Protein 8JH7 (pdb70)

Structure (mmCIF, N/CA/C/O backbone):
data_8JH7
#
_entry.id   8JH7
#
_cell.length_a   1.00
_cell.length_b   1.00
_cell.length_c   1.00
_cell.angle_alpha   90.00
_cell.angle_beta   90.00
_cell.angle_gamma   90.00
#
_symmetry.space_group_name_H-M   'P 1'
#
loop_
_entity.id
_entity.type
_entity.pdbx_description
1 polymer 'anti-BRIL Fab Heavy chain'
2 polymer 'anti-Fab Nanobody'
3 polymer 'anti-BRIL Fab Light chain'
4 polymer 'Frizzled-6,Soluble cytochrome b562'
#
loop_
_atom_site.group_PDB
_atom_site.id
_atom_site.type_symbol
_atom_site.label_atom_id
_atom_site.label_alt_id
_atom_site.label_comp_id
_atom_site.label_asym_id
_atom_site.label_entity_id
_atom_site.label_seq_id
_atom_site.pdbx_PDB_ins_code
_atom_site.Cartn_x
_atom_site.Cartn_y
_atom_site.Cartn_z
_atom_site.occupancy
_atom_site.B_iso_or_equiv
_atom_site.auth_seq_id
_atom_site.auth_comp_id
_atom_site.auth_asym_id
_atom_site.auth_atom_id
_atom_site.pdbx_PDB_model_num
ATOM 1 N N . GLU A 1 1 ? 153.974 156.782 172.220 1.00 91.83 4 GLU H N 1
ATOM 2 C CA . GLU A 1 1 ? 152.877 155.822 172.179 1.00 94.35 4 GLU H CA 1
ATOM 3 C C . GLU A 1 1 ? 151.647 156.368 172.894 1.00 96.55 4 GLU H C 1
ATOM 4 O O . GLU A 1 1 ? 151.749 156.916 173.992 1.00 96.10 4 GLU H O 1
ATOM 10 N N . VAL A 1 2 ? 150.486 156.214 172.267 1.00 93.11 5 VAL H N 1
ATOM 11 C CA . VAL A 1 2 ? 149.230 156.703 172.821 1.00 89.33 5 VAL H CA 1
ATOM 12 C C . VAL A 1 2 ? 148.596 155.608 173.667 1.00 84.94 5 VAL H C 1
ATOM 13 O O . VAL A 1 2 ? 148.623 154.421 173.322 1.00 82.16 5 VAL H O 1
ATOM 17 N N . GLN A 1 3 ? 148.026 156.012 174.800 1.00 78.43 6 GLN H N 1
ATOM 18 C CA . GLN A 1 3 ? 147.494 155.069 175.770 1.00 75.97 6 GLN H CA 1
ATOM 19 C C . GLN A 1 3 ? 146.227 155.640 176.386 1.00 80.27 6 GLN H C 1
ATOM 20 O O . GLN A 1 3 ? 145.984 156.848 176.351 1.00 84.34 6 GLN H O 1
ATOM 26 N N . LEU A 1 4 ? 145.418 154.747 176.950 1.00 69.01 7 LEU H N 1
ATOM 27 C CA . LEU A 1 4 ? 144.216 155.125 177.677 1.00 65.90 7 LEU H CA 1
ATOM 28 C C . LEU A 1 4 ? 144.250 154.459 179.043 1.00 67.39 7 LEU H C 1
ATOM 29 O O . LEU A 1 4 ? 144.466 153.247 179.139 1.00 77.56 7 LEU H O 1
ATOM 34 N N . VAL A 1 5 ? 144.042 155.246 180.095 1.00 69.40 8 VAL H N 1
ATOM 35 C CA . VAL A 1 5 ? 144.058 154.741 181.461 1.00 73.81 8 VAL H CA 1
ATOM 36 C C . VAL A 1 5 ? 142.766 155.151 182.152 1.00 78.61 8 VAL H C 1
ATOM 37 O O . VAL A 1 5 ? 142.207 156.218 181.886 1.00 80.02 8 VAL H O 1
ATOM 41 N N . GLU A 1 6 ? 142.287 154.284 183.039 1.00 77.99 9 GLU H N 1
ATOM 42 C CA . GLU A 1 6 ? 141.059 154.522 183.781 1.00 74.18 9 GLU H CA 1
ATOM 43 C C . GLU A 1 6 ? 141.361 154.581 185.271 1.00 71.66 9 GLU H C 1
ATOM 44 O O . GLU A 1 6 ? 142.317 153.967 185.753 1.00 75.11 9 GLU H O 1
ATOM 50 N N . SER A 1 7 ? 140.535 155.329 185.998 1.00 69.72 10 SER H N 1
ATOM 51 C CA . SER A 1 7 ? 140.693 155.457 187.438 1.00 72.28 10 SER H CA 1
ATOM 52 C C . SER A 1 7 ? 139.327 155.663 188.072 1.00 73.28 10 SER H C 1
ATOM 53 O O . SER A 1 7 ? 138.360 156.040 187.407 1.00 74.25 10 SER H O 1
ATOM 56 N N . GLY A 1 8 ? 139.261 155.409 189.376 1.00 73.95 11 GLY H N 1
ATOM 57 C CA . GLY A 1 8 ? 138.058 155.623 190.152 1.00 77.58 11 GLY H CA 1
ATOM 58 C C . GLY A 1 8 ? 137.338 154.364 190.578 1.00 81.20 11 GLY H C 1
ATOM 59 O O . GLY A 1 8 ? 136.333 154.464 191.290 1.00 84.42 11 GLY H O 1
ATOM 60 N N . GLY A 1 9 ? 137.813 153.186 190.183 1.00 75.85 12 GLY H N 1
ATOM 61 C CA . GLY A 1 9 ? 137.158 151.961 190.585 1.00 71.15 12 GLY H CA 1
ATOM 62 C C . GLY A 1 9 ? 137.318 151.677 192.066 1.00 76.09 12 GLY H C 1
ATOM 63 O O . GLY A 1 9 ? 138.274 152.101 192.716 1.00 81.12 12 GLY H O 1
ATOM 64 N N . GLY A 1 10 ? 136.356 150.943 192.607 1.00 74.91 13 GLY H N 1
ATOM 65 C CA . GLY A 1 10 ? 136.385 150.617 194.024 1.00 77.16 13 GLY H CA 1
ATOM 66 C C . GLY A 1 10 ? 135.018 150.154 194.503 1.00 76.10 13 GLY H C 1
ATOM 67 O O . GLY A 1 10 ? 134.213 149.645 193.723 1.00 79.44 13 GLY H O 1
ATOM 68 N N . LEU A 1 11 ? 134.787 150.346 195.798 1.00 81.25 14 LEU H N 1
ATOM 69 C CA . LEU A 1 11 ? 133.578 149.882 196.466 1.00 79.98 14 LEU H CA 1
ATOM 70 C C . LEU A 1 11 ? 132.680 151.069 196.788 1.00 83.90 14 LEU H C 1
ATOM 71 O O . LEU A 1 11 ? 133.121 152.032 197.424 1.00 89.80 14 LEU H O 1
ATOM 76 N N . VAL A 1 12 ? 131.423 150.998 196.347 1.00 78.40 15 VAL H N 1
ATOM 77 C CA . VAL A 1 12 ? 130.433 152.032 196.617 1.00 77.83 15 VAL H CA 1
ATOM 78 C C . VAL A 1 12 ? 129.141 151.378 197.085 1.00 80.50 15 VAL H C 1
ATOM 79 O O . VAL A 1 12 ? 128.866 150.209 196.808 1.00 83.87 15 VAL H O 1
ATOM 83 N N . GLN A 1 13 ? 128.346 152.157 197.815 1.00 87.59 16 GLN H N 1
ATOM 84 C CA . GLN A 1 13 ? 127.048 151.711 198.291 1.00 85.62 16 GLN H CA 1
ATOM 85 C C . GLN A 1 13 ? 126.045 151.672 197.140 1.00 85.51 16 GLN H C 1
ATOM 86 O O . GLN A 1 13 ? 126.136 152.470 196.204 1.00 87.66 16 GLN H O 1
ATOM 92 N N . PRO A 1 14 ? 125.093 150.738 197.174 1.00 80.87 17 PRO H N 1
ATOM 93 C CA . PRO A 1 14 ? 124.029 150.742 196.163 1.00 82.46 17 PRO H CA 1
ATOM 94 C C . PRO A 1 14 ? 123.181 151.999 196.265 1.00 82.30 17 PRO H C 1
ATOM 95 O O . PRO A 1 14 ? 122.883 152.484 197.359 1.00 83.25 17 PRO H O 1
ATOM 99 N N . GLY A 1 15 ? 122.794 152.526 195.107 1.00 86.39 18 GLY H N 1
ATOM 100 C CA . GLY A 1 15 ? 122.070 153.778 195.060 1.00 85.12 18 GLY H CA 1
ATOM 101 C C . GLY A 1 15 ? 122.921 155.011 195.253 1.00 86.29 18 GLY H C 1
ATOM 102 O O . GLY A 1 15 ? 122.372 156.116 195.329 1.00 88.40 18 GLY H O 1
ATOM 103 N N . GLY A 1 16 ? 124.236 154.860 195.333 1.00 83.10 19 GLY H N 1
ATOM 104 C CA . GLY A 1 16 ? 125.144 155.968 195.554 1.00 80.37 19 GLY H CA 1
ATOM 105 C C . GLY A 1 16 ? 125.663 156.571 194.268 1.00 81.41 19 GLY H C 1
ATOM 106 O O . GLY A 1 16 ? 125.073 156.416 193.195 1.00 85.35 19 GLY H O 1
ATOM 107 N N . SER A 1 17 ? 126.789 157.271 194.379 1.00 85.78 20 SER H N 1
ATOM 108 C CA . SER A 1 17 ? 127.396 157.963 193.253 1.00 89.33 20 SER H CA 1
ATOM 109 C C . SER A 1 17 ? 128.868 157.592 193.153 1.00 86.87 20 SER H C 1
ATOM 110 O O . SER A 1 17 ? 129.517 157.281 194.155 1.00 88.44 20 SER H O 1
ATOM 113 N N . LEU A 1 18 ? 129.388 157.632 191.929 1.00 79.19 21 LEU H N 1
ATOM 114 C CA . LEU A 1 18 ? 130.772 157.266 191.671 1.00 80.89 21 LEU H CA 1
ATOM 115 C C . LEU A 1 18 ? 131.203 157.967 190.389 1.00 83.75 21 LEU H C 1
ATOM 116 O O . LEU A 1 18 ? 130.413 158.089 189.451 1.00 86.52 21 LEU H O 1
ATOM 121 N N . ARG A 1 19 ? 132.451 158.427 190.354 1.00 82.88 22 ARG H N 1
ATOM 122 C CA . ARG A 1 19 ? 133.001 159.136 189.207 1.00 81.53 22 ARG H CA 1
ATOM 123 C C . ARG A 1 19 ? 134.175 158.349 188.644 1.00 80.78 22 ARG H C 1
ATOM 124 O O . ARG A 1 19 ? 135.091 157.976 189.384 1.00 84.86 22 ARG H O 1
ATOM 132 N N . LEU A 1 20 ? 134.141 158.097 187.338 1.00 71.64 23 LEU H N 1
ATOM 133 C CA . LEU A 1 20 ? 135.203 157.391 186.637 1.00 70.50 23 LEU H CA 1
ATOM 134 C C . LEU A 1 20 ? 135.873 158.344 185.660 1.00 74.41 23 LEU H C 1
ATOM 135 O O . LEU A 1 20 ? 135.200 159.134 184.990 1.00 83.59 23 LEU H O 1
ATOM 140 N N . SER A 1 21 ? 137.199 158.272 185.582 1.00 79.18 24 SER H N 1
ATOM 141 C CA . SER A 1 21 ? 137.988 159.162 184.743 1.00 83.74 24 SER H CA 1
ATOM 142 C C . SER A 1 21 ? 138.840 158.342 183.787 1.00 80.58 24 SER H C 1
ATOM 143 O O . SER A 1 21 ? 139.539 157.417 184.211 1.00 86.94 24 SER H O 1
ATOM 146 N N . CYS A 1 22 ? 138.783 158.688 182.504 1.00 80.94 25 CYS H N 1
ATOM 147 C CA . CYS A 1 22 ? 139.570 158.037 181.463 1.00 79.12 25 CYS H CA 1
ATOM 148 C C . CYS A 1 22 ? 140.498 159.074 180.845 1.00 86.14 25 CYS H C 1
ATOM 149 O O . CYS A 1 22 ? 140.048 159.949 180.098 1.00 93.08 25 CYS H O 1
ATOM 152 N N . ALA A 1 23 ? 141.787 158.975 181.153 1.00 82.55 26 ALA H N 1
ATOM 153 C CA . ALA A 1 23 ? 142.772 159.944 180.690 1.00 81.49 26 ALA H CA 1
ATOM 154 C C . ALA A 1 23 ? 143.421 159.436 179.410 1.00 80.82 26 ALA H C 1
ATOM 155 O O . ALA A 1 23 ? 143.936 158.314 179.371 1.00 86.34 26 ALA H O 1
ATOM 157 N N . ALA A 1 24 ? 143.395 160.261 178.368 1.00 80.19 27 ALA H N 1
ATOM 158 C CA . ALA A 1 24 ? 143.965 159.923 177.069 1.00 80.16 27 ALA H CA 1
ATOM 159 C C . ALA A 1 24 ? 145.285 160.665 176.913 1.00 79.28 27 ALA H C 1
ATOM 160 O O . ALA A 1 24 ? 145.302 161.894 176.782 1.00 85.06 27 ALA H O 1
ATOM 162 N N . SER A 1 25 ? 146.386 159.922 176.931 1.00 76.44 28 SER H N 1
ATOM 163 C CA . SER A 1 25 ? 147.708 160.495 176.729 1.00 79.90 28 SER H CA 1
ATOM 164 C C . SER A 1 25 ? 148.129 160.321 175.277 1.00 77.95 28 SER H C 1
ATOM 165 O O . SER A 1 25 ? 148.020 159.230 174.713 1.00 80.24 28 SER H O 1
ATOM 168 N N . GLY A 1 26 ? 148.620 161.402 174.679 1.00 74.39 29 GLY H N 1
ATOM 169 C CA . GLY A 1 26 ? 148.964 161.379 173.272 1.00 74.04 29 GLY H CA 1
ATOM 170 C C . GLY A 1 26 ? 147.939 162.078 172.404 1.00 76.84 29 GLY H C 1
ATOM 171 O O . GLY A 1 26 ? 147.940 163.309 172.307 1.00 79.22 29 GLY H O 1
ATOM 172 N N . PHE A 1 27 ? 147.073 161.302 171.755 1.00 68.30 30 PHE H N 1
ATOM 173 C CA . PHE A 1 27 ? 146.032 161.874 170.912 1.00 69.25 30 PHE H CA 1
ATOM 174 C C . PHE A 1 27 ? 145.053 162.688 171.749 1.00 74.32 30 PHE H C 1
ATOM 175 O O . PHE A 1 27 ? 144.755 162.346 172.897 1.00 78.31 30 PHE H O 1
ATOM 183 N N . ASN A 1 28 ? 144.556 163.776 171.170 1.00 75.74 31 ASN H N 1
ATOM 184 C CA . ASN A 1 28 ? 143.616 164.631 171.872 1.00 76.65 31 ASN H CA 1
ATOM 185 C C . ASN A 1 28 ? 142.204 164.055 171.801 1.00 76.27 31 ASN H C 1
ATOM 186 O O . ASN A 1 28 ? 141.888 163.207 170.963 1.00 75.53 31 ASN H O 1
ATOM 191 N N . VAL A 1 29 ? 141.348 164.534 172.707 1.00 82.81 32 VAL H N 1
ATOM 192 C CA . VAL A 1 29 ? 139.955 164.094 172.739 1.00 82.76 32 VAL H CA 1
ATOM 193 C C . VAL A 1 29 ? 139.105 164.746 171.662 1.00 86.80 32 VAL H C 1
ATOM 194 O O . VAL A 1 29 ? 137.941 164.364 171.492 1.00 86.51 32 VAL H O 1
ATOM 198 N N . VAL A 1 30 ? 139.646 165.725 170.936 1.00 84.29 33 VAL H N 1
ATOM 199 C CA . VAL A 1 30 ? 138.885 166.386 169.883 1.00 82.80 33 VAL H CA 1
ATOM 200 C C . VAL A 1 30 ? 139.024 165.693 168.533 1.00 81.98 33 VAL H C 1
ATOM 201 O O . VAL A 1 30 ? 138.166 165.882 167.659 1.00 83.58 33 VAL H O 1
ATOM 205 N N . ASP A 1 31 ? 140.075 164.902 168.334 1.00 71.83 34 ASP H N 1
ATOM 206 C CA . ASP A 1 31 ? 140.274 164.177 167.088 1.00 77.32 34 ASP H CA 1
ATOM 207 C C . ASP A 1 31 ? 139.711 162.764 167.125 1.00 77.63 34 ASP H C 1
ATOM 208 O O . ASP A 1 31 ? 139.825 162.043 166.129 1.00 79.58 34 ASP H O 1
ATOM 213 N N . PHE A 1 32 ? 139.111 162.353 168.239 1.00 64.80 35 PHE H N 1
ATOM 214 C CA . PHE A 1 32 ? 138.599 161.001 168.395 1.00 57.14 35 PHE H CA 1
ATOM 215 C C . PHE A 1 32 ? 137.395 161.028 169.323 1.00 59.87 35 PHE H C 1
ATOM 216 O O . PHE A 1 32 ? 137.210 161.962 170.106 1.00 63.49 35 PHE H O 1
ATOM 224 N N . SER A 1 33 ? 136.575 159.987 169.230 1.00 56.71 36 SER H N 1
ATOM 225 C CA . SER A 1 33 ? 135.404 159.829 170.080 1.00 54.12 36 SER H CA 1
ATOM 226 C C . SER A 1 33 ? 135.680 158.744 171.109 1.00 61.20 36 SER H C 1
ATOM 227 O O . SER A 1 33 ? 136.100 157.638 170.754 1.00 70.74 36 SER H O 1
ATOM 230 N N . LEU A 1 34 ? 135.443 159.061 172.379 1.00 58.31 37 LEU H N 1
ATOM 231 C CA . LEU A 1 34 ? 135.745 158.151 173.474 1.00 60.82 37 LEU H CA 1
ATOM 232 C C . LEU A 1 34 ? 134.478 157.412 173.883 1.00 59.43 37 LEU H C 1
ATOM 233 O O . LEU A 1 34 ? 133.464 158.038 174.206 1.00 63.71 37 LEU H O 1
ATOM 238 N N . HIS A 1 35 ? 134.542 156.085 173.869 1.00 44.86 38 HIS H N 1
ATOM 239 C CA . HIS A 1 35 ? 133.422 155.225 174.212 1.00 40.90 38 HIS H CA 1
ATOM 240 C C . HIS A 1 35 ? 133.714 154.475 175.504 1.00 52.02 38 HIS H C 1
ATOM 241 O O . HIS A 1 35 ? 134.857 154.400 175.962 1.00 62.94 38 HIS H O 1
ATOM 248 N N . TRP A 1 36 ? 132.660 153.912 176.088 1.00 49.33 39 TRP H N 1
ATOM 249 C CA . TRP A 1 36 ? 132.768 153.113 177.301 1.00 44.24 39 TRP H CA 1
ATOM 250 C C . TRP A 1 36 ? 132.042 151.793 177.095 1.00 48.81 39 TRP H C 1
ATOM 251 O O . TRP A 1 36 ? 130.859 151.782 176.742 1.00 63.35 39 TRP H O 1
ATOM 262 N N . VAL A 1 37 ? 132.748 150.688 177.319 1.00 37.33 40 VAL H N 1
ATOM 263 C CA . VAL A 1 37 ? 132.205 149.345 177.162 1.00 34.64 40 VAL H CA 1
ATOM 264 C C . VAL A 1 37 ? 132.287 148.640 178.507 1.00 47.24 40 VAL H C 1
ATOM 265 O O . VAL A 1 37 ? 133.352 148.612 179.136 1.00 59.87 40 VAL H O 1
ATOM 269 N N . ARG A 1 38 ? 131.168 148.072 178.944 1.00 44.82 41 ARG H N 1
ATOM 270 C CA . ARG A 1 38 ? 131.050 147.430 180.245 1.00 42.27 41 ARG H CA 1
ATOM 271 C C . ARG A 1 38 ? 130.953 145.921 180.063 1.00 56.83 41 ARG H C 1
ATOM 272 O O . ARG A 1 38 ? 130.203 145.443 179.206 1.00 67.07 41 ARG H O 1
ATOM 280 N N . GLN A 1 39 ? 131.715 145.177 180.865 1.00 49.65 42 GLN H N 1
ATOM 281 C CA . GLN A 1 39 ? 131.714 143.717 180.830 1.00 46.91 42 GLN H CA 1
ATOM 282 C C . GLN A 1 39 ? 131.398 143.194 182.225 1.00 47.55 42 GLN H C 1
ATOM 283 O O . GLN A 1 39 ? 132.204 143.350 183.149 1.00 54.91 42 GLN H O 1
ATOM 289 N N . ALA A 1 40 ? 130.233 142.571 182.373 1.00 53.54 43 ALA H N 1
ATOM 290 C CA . ALA A 1 40 ? 129.860 141.967 183.638 1.00 48.08 43 ALA H CA 1
ATOM 291 C C . ALA A 1 40 ? 130.748 140.755 183.921 1.00 60.13 43 ALA H C 1
ATOM 292 O O . ALA A 1 40 ? 131.246 140.114 182.991 1.00 68.26 43 ALA H O 1
ATOM 294 N N . PRO A 1 41 ? 130.982 140.434 185.195 1.00 56.70 44 PRO H N 1
ATOM 295 C CA . PRO A 1 41 ? 131.823 139.270 185.518 1.00 59.10 44 PRO H CA 1
ATOM 296 C C . PRO A 1 41 ? 131.170 137.973 185.066 1.00 57.45 44 PRO H C 1
ATOM 297 O O . PRO A 1 41 ? 130.112 137.581 185.563 1.00 56.61 44 PRO H O 1
ATOM 301 N N . GLY A 1 42 ? 131.814 137.308 184.111 1.00 57.71 45 GLY H N 1
ATOM 302 C CA . GLY A 1 42 ? 131.297 136.083 183.544 1.00 62.76 45 GLY H CA 1
ATOM 303 C C . GLY A 1 42 ? 130.308 136.262 182.415 1.00 64.87 45 GLY H C 1
ATOM 304 O O . GLY A 1 42 ? 129.738 135.266 181.951 1.00 70.15 45 GLY H O 1
ATOM 305 N N . LYS A 1 43 ? 130.085 137.487 181.958 1.00 52.56 46 LYS H N 1
ATOM 306 C CA . LYS A 1 43 ? 129.164 137.778 180.870 1.00 57.17 46 LYS H CA 1
ATOM 307 C C . LYS A 1 43 ? 129.916 138.475 179.741 1.00 59.17 46 LYS H C 1
ATOM 308 O O . LYS A 1 43 ? 131.122 138.717 179.822 1.00 57.81 46 LYS H O 1
ATOM 314 N N . GLY A 1 44 ? 129.186 138.799 178.673 1.00 56.77 47 GLY H N 1
ATOM 315 C CA . GLY A 1 44 ? 129.776 139.424 177.510 1.00 60.90 47 GLY H CA 1
ATOM 316 C C . GLY A 1 44 ? 129.858 140.935 177.633 1.00 60.33 47 GLY H C 1
ATOM 317 O O . GLY A 1 44 ? 129.357 141.546 178.575 1.00 57.04 47 GLY H O 1
ATOM 318 N N . LEU A 1 45 ? 130.513 141.538 176.645 1.00 52.94 48 LEU H N 1
ATOM 319 C CA . LEU A 1 45 ? 130.662 142.984 176.601 1.00 43.67 48 LEU H CA 1
ATOM 320 C C . LEU A 1 45 ? 129.338 143.647 176.244 1.00 53.19 48 LEU H C 1
ATOM 321 O O . LEU A 1 45 ? 128.572 143.146 175.417 1.00 59.47 48 LEU H O 1
ATOM 326 N N . GLU A 1 46 ? 129.074 144.787 176.876 1.00 53.36 49 GLU H N 1
ATOM 327 C CA . GLU A 1 46 ? 127.920 145.597 176.516 1.00 51.28 49 GLU H CA 1
ATOM 328 C C . GLU A 1 46 ? 128.344 147.056 176.465 1.00 53.89 49 GLU H C 1
ATOM 329 O O . GLU A 1 46 ? 129.284 147.474 177.147 1.00 65.03 49 GLU H O 1
ATOM 335 N N . TRP A 1 47 ? 127.649 147.818 175.631 1.00 49.57 50 TRP H N 1
ATOM 336 C CA . TRP A 1 47 ? 127.960 149.215 175.370 1.00 46.19 50 TRP H CA 1
ATOM 337 C C . TRP A 1 47 ? 127.185 150.134 176.305 1.00 41.52 50 TRP H C 1
ATOM 338 O O . TRP A 1 47 ? 126.006 149.899 176.585 1.00 52.97 50 TRP H O 1
ATOM 349 N N . VAL A 1 48 ? 127.850 151.188 176.783 1.00 30.74 51 VAL H N 1
ATOM 350 C CA . VAL A 1 48 ? 127.268 152.117 177.751 1.00 41.38 51 VAL H CA 1
ATOM 351 C C . VAL A 1 48 ? 127.018 153.496 177.134 1.00 54.34 51 VAL H C 1
ATOM 352 O O . VAL A 1 48 ? 125.872 153.935 177.025 1.00 61.46 51 VAL H O 1
ATOM 356 N N . ALA A 1 49 ? 128.079 154.189 176.715 1.00 51.74 52 ALA H N 1
ATOM 357 C CA . ALA A 1 49 ? 127.956 155.593 176.336 1.00 46.26 52 ALA H CA 1
ATOM 358 C C . ALA A 1 49 ? 129.134 155.997 175.460 1.00 54.76 52 ALA H C 1
ATOM 359 O O . ALA A 1 49 ? 130.115 155.262 175.327 1.00 64.26 52 ALA H O 1
ATOM 361 N N . TYR A 1 50 ? 129.026 157.186 174.863 1.00 56.81 53 TYR H N 1
ATOM 362 C CA . TYR A 1 50 ? 130.159 157.784 174.169 1.00 52.96 53 TYR H CA 1
ATOM 363 C C . TYR A 1 50 ? 130.072 159.295 174.306 1.00 52.58 53 TYR H C 1
ATOM 364 O O . TYR A 1 50 ? 129.020 159.849 174.633 1.00 61.46 53 TYR H O 1
ATOM 373 N N . ILE A 1 51 ? 131.194 159.959 174.041 1.00 57.81 54 ILE H N 1
ATOM 374 C CA . ILE A 1 51 ? 131.245 161.414 174.023 1.00 57.52 54 ILE H CA 1
ATOM 375 C C . ILE A 1 51 ? 132.081 161.858 172.831 1.00 59.62 54 ILE H C 1
ATOM 376 O O . ILE A 1 51 ? 133.039 161.191 172.431 1.00 68.45 54 ILE H O 1
ATOM 381 N N . SER A 1 52 ? 131.674 162.971 172.227 1.00 60.81 55 SER H N 1
ATOM 382 C CA . SER A 1 52 ? 132.407 163.602 171.138 1.00 63.65 55 SER H CA 1
ATOM 383 C C . SER A 1 52 ? 132.710 165.035 171.546 1.00 67.88 55 SER H C 1
ATOM 384 O O . SER A 1 52 ? 131.796 165.859 171.653 1.00 72.22 55 SER H O 1
ATOM 387 N N . SER A 1 53 ? 133.989 165.331 171.770 1.00 78.13 56 SER H N 1
ATOM 388 C CA . SER A 1 53 ? 134.392 166.644 172.253 1.00 81.88 56 SER H CA 1
ATOM 389 C C . SER A 1 53 ? 134.363 167.715 171.173 1.00 84.08 56 SER H C 1
ATOM 390 O O . SER A 1 53 ? 134.561 168.893 171.490 1.00 86.30 56 SER H O 1
ATOM 393 N N . SER A 1 54 ? 134.133 167.339 169.913 1.00 82.05 57 SER H N 1
ATOM 394 C CA . SER A 1 54 ? 134.135 168.319 168.831 1.00 85.11 57 SER H CA 1
ATOM 395 C C . SER A 1 54 ? 132.944 169.264 168.935 1.00 84.94 57 SER H C 1
ATOM 396 O O . SER A 1 54 ? 133.095 170.485 168.810 1.00 85.26 57 SER H O 1
ATOM 399 N N . SER A 1 55 ? 131.750 168.719 169.162 1.00 85.35 58 SER H N 1
ATOM 400 C CA . SER A 1 55 ? 130.547 169.539 169.222 1.00 86.23 58 SER H CA 1
ATOM 401 C C . SER A 1 55 ? 129.700 169.199 170.441 1.00 84.65 58 SER H C 1
ATOM 402 O O . SER A 1 55 ? 128.926 170.034 170.920 1.00 88.55 58 SER H O 1
ATOM 405 N N . GLY A 1 56 ? 129.837 167.978 170.945 1.00 69.52 59 GLY H N 1
ATOM 406 C CA . GLY A 1 56 ? 129.000 167.507 172.030 1.00 70.37 59 GLY H CA 1
ATOM 407 C C . GLY A 1 56 ? 127.911 166.592 171.514 1.00 74.82 59 GLY H C 1
ATOM 408 O O . GLY A 1 56 ? 126.872 167.056 171.036 1.00 79.59 59 GLY H O 1
ATOM 409 N N . SER A 1 57 ? 128.139 165.286 171.609 1.00 65.69 60 SER H N 1
ATOM 410 C CA . SER A 1 57 ? 127.244 164.289 171.035 1.00 65.34 60 SER H CA 1
ATOM 411 C C . SER A 1 57 ? 126.993 163.174 172.043 1.00 69.18 60 SER H C 1
ATOM 412 O O . SER A 1 57 ? 127.125 161.989 171.739 1.00 77.80 60 SER H O 1
ATOM 415 N N . THR A 1 58 ? 126.642 163.552 173.269 1.00 61.62 61 THR H N 1
ATOM 416 C CA . THR A 1 58 ? 126.412 162.570 174.319 1.00 64.99 61 THR H CA 1
ATOM 417 C C . THR A 1 58 ? 125.229 161.663 173.990 1.00 67.39 61 THR H C 1
ATOM 418 O O . THR A 1 58 ? 124.223 162.096 173.418 1.00 73.88 61 THR H O 1
ATOM 422 N N . SER A 1 59 ? 125.387 160.381 174.306 1.00 46.97 62 SER H N 1
ATOM 423 C CA . SER A 1 59 ? 124.317 159.402 174.184 1.00 49.01 62 SER H CA 1
ATOM 424 C C . SER A 1 59 ? 124.638 158.236 175.103 1.00 52.59 62 SER H C 1
ATOM 425 O O . SER A 1 59 ? 125.795 158.007 175.463 1.00 61.46 62 SER H O 1
ATOM 428 N N . TYR A 1 60 ? 123.597 157.498 175.480 1.00 55.53 63 TYR H N 1
ATOM 429 C CA . TYR A 1 60 ? 123.729 156.417 176.442 1.00 56.04 63 TYR H CA 1
ATOM 430 C C . TYR A 1 60 ? 122.910 155.221 175.982 1.00 56.32 63 TYR H C 1
ATOM 431 O O . TYR A 1 60 ? 122.100 155.314 175.057 1.00 62.70 63 TYR H O 1
ATOM 440 N N . ALA A 1 61 ? 123.136 154.091 176.643 1.00 59.94 64 ALA H N 1
ATOM 441 C CA . ALA A 1 61 ? 122.363 152.889 176.383 1.00 64.80 64 ALA H CA 1
ATOM 442 C C . ALA A 1 61 ? 120.955 153.029 176.958 1.00 71.11 64 ALA H C 1
ATOM 443 O O . ALA A 1 61 ? 120.669 153.909 177.774 1.00 75.28 64 ALA H O 1
ATOM 445 N N . ASP A 1 62 ? 120.064 152.140 176.512 1.00 82.11 65 ASP H N 1
ATOM 446 C CA . ASP A 1 62 ? 118.671 152.203 176.944 1.00 79.95 65 ASP H CA 1
ATOM 447 C C . ASP A 1 62 ? 118.526 151.867 178.424 1.00 80.99 65 ASP H C 1
ATOM 448 O O . ASP A 1 62 ? 117.666 152.430 179.111 1.00 79.27 65 ASP H O 1
ATOM 453 N N . SER A 1 63 ? 119.355 150.954 178.932 1.00 80.14 66 SER H N 1
ATOM 454 C CA . SER A 1 63 ? 119.254 150.555 180.330 1.00 78.42 66 SER H CA 1
ATOM 455 C C . SER A 1 63 ? 119.801 151.609 181.281 1.00 78.72 66 SER H C 1
ATOM 456 O O . SER A 1 63 ? 119.505 151.557 182.479 1.00 82.04 66 SER H O 1
ATOM 459 N N . VAL A 1 64 ? 120.592 152.560 180.782 1.00 70.59 67 VAL H N 1
ATOM 460 C CA . VAL A 1 64 ? 121.198 153.592 181.610 1.00 66.75 67 VAL H CA 1
ATOM 461 C C . VAL A 1 64 ? 120.794 154.993 181.170 1.00 72.31 67 VAL H C 1
ATOM 462 O O . VAL A 1 64 ? 121.378 155.974 181.632 1.00 70.85 67 VAL H O 1
ATOM 466 N N . LYS A 1 65 ? 119.808 155.110 180.285 1.00 81.45 68 LYS H N 1
ATOM 467 C CA . LYS A 1 65 ? 119.369 156.419 179.823 1.00 80.49 68 LYS H CA 1
ATOM 468 C C . LYS A 1 65 ? 118.627 157.148 180.937 1.00 81.63 68 LYS H C 1
ATOM 469 O O . LYS A 1 65 ? 117.742 156.580 181.584 1.00 83.20 68 LYS H O 1
ATOM 475 N N . GLY A 1 66 ? 118.990 158.409 181.159 1.00 85.21 69 GLY H N 1
ATOM 476 C CA . GLY A 1 66 ? 118.406 159.194 182.224 1.00 84.73 69 GLY H CA 1
ATOM 477 C C . GLY A 1 66 ? 118.962 158.911 183.600 1.00 85.02 69 GLY H C 1
ATOM 478 O O . GLY A 1 66 ? 118.488 159.506 184.576 1.00 86.12 69 GLY H O 1
ATOM 479 N N . ARG A 1 67 ? 119.945 158.026 183.711 1.00 78.80 70 ARG H N 1
ATOM 480 C CA . ARG A 1 67 ? 120.554 157.655 184.980 1.00 77.91 70 ARG H CA 1
ATOM 481 C C . ARG A 1 67 ? 122.046 157.943 185.022 1.00 81.42 70 ARG H C 1
ATOM 482 O O . ARG A 1 67 ? 122.542 158.465 186.024 1.00 83.65 70 ARG H O 1
ATOM 490 N N . PHE A 1 68 ? 122.770 157.632 183.952 1.00 82.72 71 PHE H N 1
ATOM 491 C CA . PHE A 1 68 ? 124.193 157.918 183.852 1.00 78.41 71 PHE H CA 1
ATOM 492 C C . PHE A 1 68 ? 124.413 159.288 183.221 1.00 80.57 71 PHE H C 1
ATOM 493 O O . PHE A 1 68 ? 123.487 159.920 182.705 1.00 85.62 71 PHE H O 1
ATOM 501 N N . THR A 1 69 ? 125.662 159.744 183.268 1.00 75.24 72 THR H N 1
ATOM 502 C CA . THR A 1 69 ? 126.064 160.939 182.544 1.00 77.91 72 THR H CA 1
ATOM 503 C C . THR A 1 69 ? 127.540 160.825 182.195 1.00 75.37 72 THR H C 1
ATOM 504 O O . THR A 1 69 ? 128.295 160.087 182.833 1.00 81.21 72 THR H O 1
ATOM 508 N N . ILE A 1 70 ? 127.940 161.557 181.158 1.00 67.95 73 ILE H N 1
ATOM 509 C CA . ILE A 1 70 ? 129.311 161.533 180.669 1.00 70.67 73 ILE H CA 1
ATOM 510 C C . ILE A 1 70 ? 129.728 162.958 180.329 1.00 75.69 73 ILE H C 1
ATOM 511 O O . ILE A 1 70 ? 128.904 163.795 179.944 1.00 81.99 73 ILE H O 1
ATOM 516 N N . SER A 1 71 ? 131.015 163.243 180.511 1.00 73.20 74 SER H N 1
ATOM 517 C CA . SER A 1 71 ? 131.563 164.551 180.191 1.00 73.93 74 SER H CA 1
ATOM 518 C C . SER A 1 71 ? 133.017 164.387 179.780 1.00 77.16 74 SER H C 1
ATOM 519 O O . SER A 1 71 ? 133.671 163.397 180.115 1.00 84.00 74 SER H O 1
ATOM 522 N N . ALA A 1 72 ? 133.520 165.376 179.046 1.00 74.81 75 ALA H N 1
ATOM 523 C CA . ALA A 1 72 ? 134.899 165.354 178.589 1.00 74.31 75 ALA H CA 1
ATOM 524 C C . ALA A 1 72 ? 135.379 166.782 178.393 1.00 78.62 75 ALA H C 1
ATOM 525 O O . ALA A 1 72 ? 134.595 167.675 178.061 1.00 81.15 75 ALA H O 1
ATOM 527 N N . ASP A 1 73 ? 136.677 166.990 178.601 1.00 91.67 76 ASP H N 1
ATOM 528 C CA . ASP A 1 73 ? 137.286 168.292 178.390 1.00 92.66 76 ASP H CA 1
ATOM 529 C C . ASP A 1 73 ? 138.635 168.137 177.700 1.00 89.73 76 ASP H C 1
ATOM 530 O O . ASP A 1 73 ? 139.292 167.098 177.802 1.00 90.86 76 ASP H O 1
ATOM 535 N N . THR A 1 74 ? 139.024 169.181 176.970 1.00 85.95 77 THR H N 1
ATOM 536 C CA . THR A 1 74 ? 140.279 169.191 176.231 1.00 87.04 77 THR H CA 1
ATOM 537 C C . THR A 1 74 ? 141.431 169.755 177.057 1.00 87.23 77 THR H C 1
ATOM 538 O O . THR A 1 74 ? 142.587 169.375 176.831 1.00 85.93 77 THR H O 1
ATOM 542 N N . SER A 1 75 ? 141.131 170.616 178.034 1.00 89.64 78 SER H N 1
ATOM 543 C CA . SER A 1 75 ? 142.178 171.243 178.837 1.00 89.26 78 SER H CA 1
ATOM 544 C C . SER A 1 75 ? 142.965 170.213 179.639 1.00 93.30 78 SER H C 1
ATOM 545 O O . SER A 1 75 ? 144.192 170.311 179.752 1.00 94.62 78 SER H O 1
ATOM 548 N N . LYS A 1 76 ? 142.280 169.221 180.207 1.00 97.41 79 LYS H N 1
ATOM 549 C CA . LYS A 1 76 ? 142.944 168.154 180.943 1.00 95.47 79 LYS H CA 1
ATOM 550 C C . LYS A 1 76 ? 143.097 166.873 180.133 1.00 93.07 79 LYS H C 1
ATOM 551 O O . LYS A 1 76 ? 143.787 165.955 180.590 1.00 90.28 79 LYS H O 1
ATOM 557 N N . ASN A 1 77 ? 142.472 166.798 178.953 1.00 89.89 80 ASN H N 1
ATOM 558 C CA . ASN A 1 77 ? 142.587 165.668 178.026 1.00 84.05 80 ASN H CA 1
ATOM 559 C C . ASN A 1 77 ? 142.147 164.357 178.683 1.00 82.79 80 ASN H C 1
ATOM 560 O O . ASN A 1 77 ? 142.903 163.388 178.778 1.00 85.42 80 ASN H O 1
ATOM 565 N N . THR A 1 78 ? 140.896 164.345 179.135 1.00 84.83 81 THR H N 1
ATOM 566 C CA . THR A 1 78 ? 140.347 163.192 179.835 1.00 84.05 81 THR H CA 1
ATOM 567 C C . THR A 1 78 ? 138.831 163.203 179.701 1.00 83.72 81 THR H C 1
ATOM 568 O O . THR A 1 78 ? 138.224 164.215 179.340 1.00 88.79 81 THR H O 1
ATOM 572 N N . ALA A 1 79 ? 138.227 162.054 179.995 1.00 82.69 82 ALA H N 1
ATOM 573 C CA . ALA A 1 79 ? 136.783 161.881 179.953 1.00 85.08 82 ALA H CA 1
ATOM 574 C C . ALA A 1 79 ? 136.277 161.440 181.318 1.00 84.98 82 ALA H C 1
ATOM 575 O O . ALA A 1 79 ? 136.847 160.539 181.940 1.00 89.58 82 ALA H O 1
ATOM 577 N N . TYR A 1 80 ? 135.200 162.074 181.775 1.00 83.26 83 TYR H N 1
ATOM 578 C CA . TYR A 1 80 ? 134.589 161.774 183.061 1.00 80.39 83 TYR H CA 1
ATOM 579 C C . TYR A 1 80 ? 133.209 161.173 182.839 1.00 86.70 83 TYR H C 1
ATOM 580 O O . TYR A 1 80 ? 132.477 161.594 181.938 1.00 94.32 83 TYR H O 1
ATOM 589 N N . LEU A 1 81 ? 132.852 160.192 183.665 1.00 86.73 84 LEU H N 1
ATOM 590 C CA . LEU A 1 81 ? 131.573 159.498 183.530 1.00 86.60 84 LEU H CA 1
ATOM 591 C C . LEU A 1 81 ? 131.073 159.137 184.924 1.00 86.01 84 LEU H C 1
ATOM 592 O O . LEU A 1 81 ? 131.655 158.281 185.596 1.00 90.87 84 LEU H O 1
ATOM 597 N N . GLN A 1 82 ? 129.997 159.795 185.351 1.00 86.08 85 GLN H N 1
ATOM 598 C CA . GLN A 1 82 ? 129.511 159.766 186.723 1.00 86.38 85 GLN H CA 1
ATOM 599 C C . GLN A 1 82 ? 128.391 158.742 186.903 1.00 88.21 85 GLN H C 1
ATOM 600 O O . GLN A 1 82 ? 127.682 158.381 185.961 1.00 90.14 85 GLN H O 1
ATOM 606 N N . MET A 1 83 ? 128.237 158.290 188.146 1.00 96.38 86 MET H N 1
ATOM 607 C CA . MET A 1 83 ? 127.180 157.377 188.565 1.00 96.43 86 MET H CA 1
ATOM 608 C C . MET A 1 83 ? 126.119 158.126 189.357 1.00 92.87 86 MET H C 1
ATOM 609 O O . MET A 1 83 ? 126.445 158.943 190.225 1.00 97.03 86 MET H O 1
ATOM 614 N N . ASN A 1 84 ? 124.853 157.846 189.058 1.00 89.91 87 ASN H N 1
ATOM 615 C CA . ASN A 1 84 ? 123.737 158.301 189.874 1.00 94.13 87 ASN H CA 1
ATOM 616 C C . ASN A 1 84 ? 122.782 157.136 190.080 1.00 96.54 87 ASN H C 1
ATOM 617 O O . ASN A 1 84 ? 122.317 156.538 189.104 1.00 99.53 87 ASN H O 1
ATOM 622 N N . SER A 1 85 ? 122.490 156.829 191.347 1.00 89.45 88 SER H N 1
ATOM 623 C CA . SER A 1 85 ? 121.596 155.736 191.737 1.00 89.08 88 SER H CA 1
ATOM 624 C C . SER A 1 85 ? 122.060 154.402 191.146 1.00 87.65 88 SER H C 1
ATOM 625 O O . SER A 1 85 ? 121.410 153.807 190.285 1.00 90.37 88 SER H O 1
ATOM 628 N N . LEU A 1 86 ? 123.217 153.951 191.622 1.00 82.18 89 LEU H N 1
ATOM 629 C CA . LEU A 1 86 ? 123.799 152.696 191.162 1.00 82.02 89 LEU H CA 1
ATOM 630 C C . LEU A 1 86 ? 122.967 151.511 191.638 1.00 84.72 89 LEU H C 1
ATOM 631 O O . LEU A 1 86 ? 122.643 151.408 192.825 1.00 89.73 89 LEU H O 1
ATOM 636 N N . ARG A 1 87 ? 122.626 150.618 190.714 1.00 85.41 90 ARG H N 1
ATOM 637 C CA . ARG A 1 87 ? 121.919 149.395 191.055 1.00 86.31 90 ARG H CA 1
ATOM 638 C C . ARG A 1 87 ? 122.906 148.234 191.161 1.00 84.20 90 ARG H C 1
ATOM 639 O O . ARG A 1 87 ? 124.091 148.360 190.846 1.00 85.99 90 ARG H O 1
ATOM 647 N N . ALA A 1 88 ? 122.406 147.080 191.606 1.00 77.42 91 ALA H N 1
ATOM 648 C CA . ALA A 1 88 ? 123.286 145.947 191.875 1.00 77.11 91 ALA H CA 1
ATOM 649 C C . ALA A 1 88 ? 123.788 145.293 190.594 1.00 78.18 91 ALA H C 1
ATOM 650 O O . ALA A 1 88 ? 124.860 144.679 190.595 1.00 82.67 91 ALA H O 1
ATOM 652 N N . GLU A 1 89 ? 123.042 145.412 189.499 1.00 74.87 92 GLU H N 1
ATOM 653 C CA . GLU A 1 89 ? 123.427 144.772 188.248 1.00 74.22 92 GLU H CA 1
ATOM 654 C C . GLU A 1 89 ? 124.516 145.530 187.503 1.00 82.45 92 GLU H C 1
ATOM 655 O O . GLU A 1 89 ? 124.974 145.054 186.459 1.00 91.76 92 GLU H O 1
ATOM 661 N N . ASP A 1 90 ? 124.939 146.687 188.004 1.00 75.07 93 ASP H N 1
ATOM 662 C CA . ASP A 1 90 ? 125.968 147.487 187.356 1.00 75.20 93 ASP H CA 1
ATOM 663 C C . ASP A 1 90 ? 127.379 147.108 187.781 1.00 71.93 93 ASP H C 1
ATOM 664 O O . ASP A 1 90 ? 128.335 147.733 187.313 1.00 72.86 93 ASP H O 1
ATOM 669 N N . THR A 1 91 ? 127.538 146.116 188.656 1.00 66.33 94 THR H N 1
ATOM 670 C CA . THR A 1 91 ? 128.872 145.664 189.039 1.00 64.65 94 THR H CA 1
ATOM 671 C C . THR A 1 91 ? 129.529 144.954 187.857 1.00 68.77 94 THR H C 1
ATOM 672 O O . THR A 1 91 ? 129.038 143.933 187.364 1.00 75.05 94 THR H O 1
ATOM 676 N N . ALA A 1 92 ? 130.614 145.534 187.366 1.00 59.54 95 ALA H N 1
ATOM 677 C CA . ALA A 1 92 ? 131.272 145.087 186.143 1.00 60.67 95 ALA H CA 1
ATOM 678 C C . ALA A 1 92 ? 132.619 145.792 186.055 1.00 58.88 95 ALA H C 1
ATOM 679 O O . ALA A 1 92 ? 133.018 146.523 186.969 1.00 67.80 95 ALA H O 1
ATOM 681 N N . VAL A 1 93 ? 133.313 145.585 184.941 1.00 54.24 96 VAL H N 1
ATOM 682 C CA . VAL A 1 93 ? 134.543 146.296 184.626 1.00 49.93 96 VAL H CA 1
ATOM 683 C C . VAL A 1 93 ? 134.274 147.187 183.420 1.00 61.79 96 VAL H C 1
ATOM 684 O O . VAL A 1 93 ? 133.622 146.771 182.456 1.00 68.34 96 VAL H O 1
ATOM 688 N N . TYR A 1 94 ? 134.725 148.435 183.504 1.00 63.52 97 TYR H N 1
ATOM 689 C CA . TYR A 1 94 ? 134.431 149.449 182.503 1.00 54.55 97 TYR H CA 1
ATOM 690 C C . TYR A 1 94 ? 135.686 149.757 181.701 1.00 51.32 97 TYR H C 1
ATOM 691 O O . TYR A 1 94 ? 136.705 150.163 182.267 1.00 55.59 97 TYR H O 1
ATOM 700 N N . TYR A 1 95 ? 135.603 149.576 180.388 1.00 40.49 98 TYR H N 1
ATOM 701 C CA . TYR A 1 95 ? 136.714 149.825 179.485 1.00 43.24 98 TYR H CA 1
ATOM 702 C C . TYR A 1 95 ? 136.488 151.129 178.734 1.00 53.94 98 TYR H C 1
ATOM 703 O O . TYR A 1 95 ? 135.359 151.449 178.353 1.00 65.81 98 TYR H O 1
ATOM 712 N N . CYS A 1 96 ? 137.567 151.875 178.525 1.00 56.49 99 CYS H N 1
ATOM 713 C CA . CYS A 1 96 ? 137.534 153.122 177.774 1.00 43.19 99 CYS H CA 1
ATOM 714 C C . CYS A 1 96 ? 138.098 152.865 176.383 1.00 49.40 99 CYS H C 1
ATOM 715 O O . CYS A 1 96 ? 139.220 152.366 176.248 1.00 64.95 99 CYS H O 1
ATOM 718 N N . ALA A 1 97 ? 137.323 153.199 175.358 1.00 45.59 100 ALA H N 1
ATOM 719 C CA . ALA A 1 97 ? 137.670 152.888 173.982 1.00 44.66 100 ALA H CA 1
ATOM 720 C C . ALA A 1 97 ? 137.782 154.162 173.155 1.00 49.07 100 ALA H C 1
ATOM 721 O O . ALA A 1 97 ? 137.335 155.237 173.563 1.00 57.46 100 ALA H O 1
ATOM 723 N N . ARG A 1 98 ? 138.391 154.027 171.978 1.00 52.82 101 ARG H N 1
ATOM 724 C CA . ARG A 1 98 ? 138.633 155.143 171.074 1.00 50.41 101 ARG H CA 1
ATOM 725 C C . ARG A 1 98 ? 138.099 154.805 169.692 1.00 57.54 101 ARG H C 1
ATOM 726 O O . ARG A 1 98 ? 138.424 153.750 169.141 1.00 65.49 101 ARG H O 1
ATOM 734 N N . TRP A 1 99 ? 137.304 155.709 169.125 1.00 47.92 102 TRP H N 1
ATOM 735 C CA . TRP A 1 99 ? 136.709 155.527 167.809 1.00 47.18 102 TRP H CA 1
ATOM 736 C C . TRP A 1 99 ? 136.909 156.793 166.988 1.00 51.01 102 TRP H C 1
ATOM 737 O O . TRP A 1 99 ? 136.726 157.905 167.491 1.00 62.12 102 TRP H O 1
ATOM 748 N N . GLY A 1 100 ? 137.283 156.617 165.722 1.00 49.98 103 GLY H N 1
ATOM 749 C CA . GLY A 1 100 ? 137.554 157.732 164.844 1.00 57.58 103 GLY H CA 1
ATOM 750 C C . GLY A 1 100 ? 136.297 158.412 164.341 1.00 62.95 103 GLY H C 1
ATOM 751 O O . GLY A 1 100 ? 135.168 158.019 164.636 1.00 64.35 103 GLY H O 1
ATOM 752 N N . TYR A 1 101 ? 136.511 159.464 163.558 1.00 57.15 104 TYR H N 1
ATOM 753 C CA . TYR A 1 101 ? 135.437 160.284 163.021 1.00 45.67 104 TYR H CA 1
ATOM 754 C C . TYR A 1 101 ? 135.261 160.014 161.534 1.00 53.72 104 TYR H C 1
ATOM 755 O O . TYR A 1 101 ? 136.238 159.797 160.811 1.00 60.90 104 TYR H O 1
ATOM 764 N N . TRP A 1 102 ? 134.010 160.023 161.089 1.00 50.84 105 TRP H N 1
ATOM 765 C CA . TRP A 1 102 ? 133.721 159.960 159.666 1.00 43.45 105 TRP H CA 1
ATOM 766 C C . TRP A 1 102 ? 134.176 161.255 158.994 1.00 45.93 105 TRP H C 1
ATOM 767 O O . TRP A 1 102 ? 134.043 162.335 159.578 1.00 56.50 105 TRP H O 1
ATOM 778 N N . PRO A 1 103 ? 134.718 161.191 157.765 1.00 39.45 106 PRO H N 1
ATOM 779 C CA . PRO A 1 103 ? 134.926 160.025 156.897 1.00 41.61 106 PRO H CA 1
ATOM 780 C C . PRO A 1 103 ? 136.323 159.427 156.931 1.00 43.63 106 PRO H C 1
ATOM 781 O O . PRO A 1 103 ? 137.237 159.961 157.552 1.00 50.63 106 PRO H O 1
ATOM 785 N N . GLY A 1 104 ? 136.496 158.300 156.258 1.00 43.21 107 GLY H N 1
ATOM 786 C CA . GLY A 1 104 ? 137.801 157.720 156.026 1.00 50.33 107 GLY H CA 1
ATOM 787 C C . GLY A 1 104 ? 138.063 156.499 156.889 1.00 50.79 107 GLY H C 1
ATOM 788 O O . GLY A 1 104 ? 137.170 155.935 157.528 1.00 45.89 107 GLY H O 1
ATOM 789 N N . GLU A 1 105 ? 139.331 156.091 156.878 1.00 57.53 108 GLU H N 1
ATOM 790 C CA . GLU A 1 105 ? 139.772 154.945 157.670 1.00 53.85 108 GLU H CA 1
ATOM 791 C C . GLU A 1 105 ? 139.541 155.060 159.179 1.00 57.98 108 GLU H C 1
ATOM 792 O O . GLU A 1 105 ? 139.229 154.023 159.789 1.00 67.56 108 GLU H O 1
ATOM 798 N N . PRO A 1 106 ? 139.720 156.216 159.846 1.00 44.51 109 PRO H N 1
ATOM 799 C CA . PRO A 1 106 ? 139.478 156.246 161.303 1.00 51.39 109 PRO H CA 1
ATOM 800 C C . PRO A 1 106 ? 138.086 155.809 161.731 1.00 50.23 109 PRO H C 1
ATOM 801 O O . PRO A 1 106 ? 137.953 155.179 162.788 1.00 52.63 109 PRO H O 1
ATOM 805 N N . TRP A 1 107 ? 137.043 156.114 160.956 1.00 39.01 110 TRP H N 1
ATOM 806 C CA . TRP A 1 107 ? 135.720 155.611 161.311 1.00 36.43 110 TRP H CA 1
ATOM 807 C C . TRP A 1 107 ? 135.601 154.121 161.026 1.00 43.48 110 TRP H C 1
ATOM 808 O O . TRP A 1 107 ? 135.008 153.379 161.818 1.00 52.97 110 TRP H O 1
ATOM 819 N N . TRP A 1 108 ? 136.144 153.667 159.893 1.00 47.39 111 TRP H N 1
ATOM 820 C CA . TRP A 1 108 ? 136.031 152.259 159.530 1.00 39.20 111 TRP H CA 1
ATOM 821 C C . TRP A 1 108 ? 136.797 151.372 160.495 1.00 40.72 111 TRP H C 1
ATOM 822 O O . TRP A 1 108 ? 136.450 150.198 160.668 1.00 51.64 111 TRP H O 1
ATOM 833 N N . LYS A 1 109 ? 137.836 151.906 161.124 1.00 44.36 112 LYS H N 1
ATOM 834 C CA . LYS A 1 109 ? 138.449 151.240 162.259 1.00 47.96 112 LYS H CA 1
ATOM 835 C C . LYS A 1 109 ? 137.530 151.379 163.463 1.00 53.30 112 LYS H C 1
ATOM 836 O O . LYS A 1 109 ? 137.107 152.487 163.808 1.00 61.97 112 LYS H O 1
ATOM 842 N N . ALA A 1 110 ? 137.223 150.255 164.101 1.00 51.67 113 ALA H N 1
ATOM 843 C CA . ALA A 1 110 ? 136.411 150.244 165.310 1.00 45.56 113 ALA H CA 1
ATOM 844 C C . ALA A 1 110 ? 137.282 150.634 166.495 1.00 51.00 113 ALA H C 1
ATOM 845 O O . ALA A 1 110 ? 138.332 151.258 166.306 1.00 54.57 113 ALA H O 1
ATOM 847 N N . PHE A 1 111 ? 136.835 150.337 167.717 1.00 41.86 114 PHE H N 1
ATOM 848 C CA . PHE A 1 111 ? 137.666 150.627 168.878 1.00 43.45 114 PHE H CA 1
ATOM 849 C C . PHE A 1 111 ? 139.015 149.931 168.770 1.00 53.43 114 PHE H C 1
ATOM 850 O O . PHE A 1 111 ? 139.113 148.704 168.869 1.00 60.43 114 PHE H O 1
ATOM 858 N N . ASP A 1 112 ? 140.060 150.732 168.571 1.00 60.05 115 ASP H N 1
ATOM 859 C CA . ASP A 1 112 ? 141.401 150.230 168.304 1.00 57.95 115 ASP H CA 1
ATOM 860 C C . ASP A 1 112 ? 142.178 150.044 169.601 1.00 61.31 115 ASP H C 1
ATOM 861 O O . ASP A 1 112 ? 142.706 148.961 169.871 1.00 66.89 115 ASP H O 1
ATOM 866 N N . TYR A 1 113 ? 142.255 151.096 170.406 1.00 55.16 116 TYR H N 1
ATOM 867 C CA . TYR A 1 113 ? 143.039 151.091 171.630 1.00 56.47 116 TYR H CA 1
ATOM 868 C C . TYR A 1 113 ? 142.093 151.140 172.821 1.00 60.16 116 TYR H C 1
ATOM 869 O O . TYR A 1 113 ? 141.234 152.024 172.903 1.00 66.08 116 TYR H O 1
ATOM 878 N N . TRP A 1 114 ? 142.248 150.187 173.733 1.00 47.11 117 TRP H N 1
ATOM 879 C CA . TRP A 1 114 ? 141.393 150.057 174.900 1.00 37.32 117 TRP H CA 1
ATOM 880 C C . TRP A 1 114 ? 142.183 150.372 176.162 1.00 43.72 117 TRP H C 1
ATOM 881 O O . TRP A 1 114 ? 143.405 150.204 176.209 1.00 49.25 117 TRP H O 1
ATOM 892 N N . GLY A 1 115 ? 141.473 150.829 177.186 1.00 59.67 118 GLY H N 1
ATOM 893 C CA . GLY A 1 115 ? 142.098 151.089 178.462 1.00 61.87 118 GLY H CA 1
ATOM 894 C C . GLY A 1 115 ? 142.272 149.833 179.292 1.00 64.93 118 GLY H C 1
ATOM 895 O O . GLY A 1 115 ? 141.866 148.737 178.911 1.00 64.61 118 GLY H O 1
ATOM 896 N N . GLN A 1 116 ? 142.904 150.009 180.454 1.00 74.39 119 GLN H N 1
ATOM 897 C CA . GLN A 1 116 ? 143.113 148.885 181.360 1.00 75.45 119 GLN H CA 1
ATOM 898 C C . GLN A 1 116 ? 141.796 148.395 181.950 1.00 76.39 119 GLN H C 1
ATOM 899 O O . GLN A 1 116 ? 141.571 147.185 182.062 1.00 81.25 119 GLN H O 1
ATOM 905 N N . GLY A 1 117 ? 140.915 149.316 182.329 1.00 68.01 120 GLY H N 1
ATOM 906 C CA . GLY A 1 117 ? 139.649 148.949 182.926 1.00 66.71 120 GLY H CA 1
ATOM 907 C C . GLY A 1 117 ? 139.693 148.918 184.439 1.00 69.15 120 GLY H C 1
ATOM 908 O O . GLY A 1 117 ? 140.619 148.351 185.026 1.00 71.73 120 GLY H O 1
ATOM 909 N N . THR A 1 118 ? 138.699 149.524 185.082 1.00 60.86 121 THR H N 1
ATOM 910 C CA . THR A 1 118 ? 138.591 149.542 186.534 1.00 62.97 121 THR H CA 1
ATOM 911 C C . THR A 1 118 ? 137.327 148.811 186.958 1.00 64.77 121 THR H C 1
ATOM 912 O O . THR A 1 118 ? 136.248 149.053 186.407 1.00 71.44 121 THR H O 1
ATOM 916 N N . LEU A 1 119 ? 137.466 147.921 187.936 1.00 59.55 122 LEU H N 1
ATOM 917 C CA . LEU A 1 119 ? 136.344 147.137 188.427 1.00 60.55 122 LEU H CA 1
ATOM 918 C C . LEU A 1 119 ? 135.558 147.937 189.458 1.00 64.13 122 LEU H C 1
ATOM 919 O O . LEU A 1 119 ? 136.141 148.548 190.358 1.00 72.32 122 LEU H O 1
ATOM 924 N N . VAL A 1 120 ? 134.234 147.933 189.324 1.00 61.38 123 VAL H N 1
ATOM 925 C CA . VAL A 1 120 ? 133.352 148.588 190.278 1.00 61.61 123 VAL H CA 1
ATOM 926 C C . VAL A 1 120 ? 132.459 147.530 190.912 1.00 69.90 123 VAL H C 1
ATOM 927 O O . VAL A 1 120 ? 132.169 146.486 190.321 1.00 75.54 123 VAL H O 1
ATOM 931 N N . THR A 1 121 ? 132.035 147.806 192.141 1.00 76.34 124 THR H N 1
ATOM 932 C CA . THR A 1 121 ? 131.258 146.845 192.911 1.00 71.17 124 THR H CA 1
ATOM 933 C C . THR A 1 121 ? 130.288 147.615 193.795 1.00 72.34 124 THR H C 1
ATOM 934 O O . THR A 1 121 ? 130.616 148.680 194.323 1.00 77.65 124 THR H O 1
ATOM 938 N N . VAL A 1 122 ? 129.084 147.063 193.951 1.00 78.02 125 VAL H N 1
ATOM 939 C CA . VAL A 1 122 ? 128.097 147.587 194.888 1.00 82.69 125 VAL H CA 1
ATOM 940 C C . VAL A 1 122 ? 128.291 146.897 196.233 1.00 83.91 125 VAL H C 1
ATOM 941 O O . VAL A 1 122 ? 128.550 145.688 196.301 1.00 78.91 125 VAL H O 1
ATOM 945 N N . SER A 1 123 ? 128.233 147.680 197.305 1.00 99.53 126 SER H N 1
ATOM 946 C CA . SER A 1 123 ? 128.548 147.204 198.650 1.00 97.86 126 SER H CA 1
ATOM 947 C C . SER A 1 123 ? 127.289 147.288 199.509 1.00 99.92 126 SER H C 1
ATOM 948 O O . SER A 1 123 ? 127.060 148.276 200.209 1.00 105.98 126 SER H O 1
ATOM 951 N N . SER A 1 124 ? 126.480 146.230 199.467 1.00 95.63 127 SER H N 1
ATOM 952 C CA . SER A 1 124 ? 125.291 146.160 200.304 1.00 98.64 127 SER H CA 1
ATOM 953 C C . SER A 1 124 ? 125.602 145.744 201.734 1.00 97.57 127 SER H C 1
ATOM 954 O O . SER A 1 124 ? 124.712 145.810 202.589 1.00 97.60 127 SER H O 1
ATOM 957 N N . ALA A 1 125 ? 126.833 145.320 202.014 1.00 79.57 128 ALA H N 1
ATOM 958 C CA . ALA A 1 125 ? 127.228 144.910 203.351 1.00 82.59 128 ALA H CA 1
ATOM 959 C C . ALA A 1 125 ? 128.615 145.456 203.652 1.00 81.52 128 ALA H C 1
ATOM 960 O O . ALA A 1 125 ? 129.414 145.715 202.749 1.00 79.58 128 ALA H O 1
ATOM 962 N N . SER A 1 126 ? 128.891 145.629 204.940 1.00 86.34 129 SER H N 1
ATOM 963 C CA . SER A 1 126 ? 130.191 146.108 205.375 1.00 84.37 129 SER H CA 1
ATOM 964 C C . SER A 1 126 ? 131.234 145.004 205.246 1.00 77.18 129 SER H C 1
ATOM 965 O O . SER A 1 126 ? 130.914 143.816 205.156 1.00 76.71 129 SER H O 1
ATOM 968 N N . THR A 1 127 ? 132.499 145.413 205.230 1.00 75.62 130 THR H N 1
ATOM 969 C CA . THR A 1 127 ? 133.590 144.454 205.142 1.00 81.02 130 THR H CA 1
ATOM 970 C C . THR A 1 127 ? 133.690 143.630 206.421 1.00 82.73 130 THR H C 1
ATOM 971 O O . THR A 1 127 ? 133.478 144.133 207.529 1.00 83.64 130 THR H O 1
ATOM 975 N N . LYS A 1 128 ? 133.966 142.338 206.257 1.00 79.68 131 LYS H N 1
ATOM 976 C CA . LYS A 1 128 ? 134.143 141.446 207.392 1.00 76.45 131 LYS H CA 1
ATOM 977 C C . LYS A 1 128 ? 135.134 140.357 207.012 1.00 75.06 131 LYS H C 1
ATOM 978 O O . LYS A 1 128 ? 135.292 140.015 205.838 1.00 71.87 131 LYS H O 1
ATOM 984 N N . GLY A 1 129 ? 135.805 139.820 208.027 1.00 82.98 132 GLY H N 1
ATOM 985 C CA . GLY A 1 129 ? 136.813 138.808 207.822 1.00 83.05 132 GLY H CA 1
ATOM 986 C C . GLY A 1 129 ? 136.227 137.471 207.420 1.00 78.93 132 GLY H C 1
ATOM 987 O O . GLY A 1 129 ? 135.076 137.150 207.732 1.00 76.98 132 GLY H O 1
ATOM 988 N N . PRO A 1 130 ? 137.010 136.669 206.704 1.00 75.18 133 PRO H N 1
ATOM 989 C CA . PRO A 1 130 ? 136.544 135.334 206.322 1.00 75.75 133 PRO H CA 1
ATOM 990 C C . PRO A 1 130 ? 136.437 134.404 207.518 1.00 79.86 133 PRO H C 1
ATOM 991 O O . PRO A 1 130 ? 137.173 134.523 208.501 1.00 81.26 133 PRO H O 1
ATOM 995 N N . SER A 1 131 ? 135.500 133.467 207.420 1.00 79.02 134 SER H N 1
ATOM 996 C CA . SER A 1 131 ? 135.355 132.384 208.382 1.00 76.26 134 SER H CA 1
ATOM 997 C C . SER A 1 131 ? 135.743 131.090 207.685 1.00 73.55 134 SER H C 1
ATOM 998 O O . SER A 1 131 ? 135.115 130.705 206.693 1.00 81.06 134 SER H O 1
ATOM 1001 N N . VAL A 1 132 ? 136.765 130.421 208.205 1.00 58.22 135 VAL H N 1
ATOM 1002 C CA . VAL A 1 132 ? 137.339 129.244 207.566 1.00 63.11 135 VAL H CA 1
ATOM 1003 C C . VAL A 1 132 ? 136.848 127.993 208.285 1.00 69.00 135 VAL H C 1
ATOM 1004 O O . VAL A 1 132 ? 136.824 127.939 209.521 1.00 72.14 135 VAL H O 1
ATOM 1008 N N . PHE A 1 133 ? 136.410 127.001 207.508 1.00 67.85 136 PHE H N 1
ATOM 1009 C CA . PHE A 1 133 ? 135.941 125.730 208.032 1.00 62.53 136 PHE H CA 1
ATOM 1010 C C . PHE A 1 133 ? 136.618 124.593 207.280 1.00 62.25 136 PHE H C 1
ATOM 1011 O O . PHE A 1 133 ? 136.694 124.624 206.046 1.00 72.38 136 PHE H O 1
ATOM 1019 N N . PRO A 1 134 ? 137.114 123.580 207.984 1.00 53.98 137 PRO H N 1
ATOM 1020 C CA . PRO A 1 134 ? 137.877 122.521 207.320 1.00 54.33 137 PRO H CA 1
ATOM 1021 C C . PRO A 1 134 ? 136.975 121.465 206.699 1.00 59.98 137 PRO H C 1
ATOM 1022 O O . PRO A 1 134 ? 135.809 121.302 207.062 1.00 71.04 137 PRO H O 1
ATOM 1026 N N . LEU A 1 135 ? 137.557 120.726 205.755 1.00 62.92 138 LEU H N 1
ATOM 1027 C CA . LEU A 1 135 ? 136.889 119.629 205.052 1.00 63.96 138 LEU H CA 1
ATOM 1028 C C . LEU A 1 135 ? 137.682 118.353 205.302 1.00 75.30 138 LEU H C 1
ATOM 1029 O O . LEU A 1 135 ? 138.529 117.974 204.491 1.00 79.91 138 LEU H O 1
ATOM 1034 N N . ALA A 1 136 ? 137.394 117.685 206.408 1.00 95.81 139 ALA H N 1
ATOM 1035 C CA . ALA A 1 136 ? 138.074 116.436 206.720 1.00 95.38 139 ALA H CA 1
ATOM 1036 C C . ALA A 1 136 ? 137.499 115.306 205.874 1.00 93.67 139 ALA H C 1
ATOM 1037 O O . ALA A 1 136 ? 136.289 115.064 205.916 1.00 96.04 139 ALA H O 1
ATOM 1039 N N . PRO A 1 137 ? 138.321 114.605 205.097 1.00 98.60 140 PRO H N 1
ATOM 1040 C CA . PRO A 1 137 ? 137.817 113.462 204.333 1.00 105.53 140 PRO H CA 1
ATOM 1041 C C . PRO A 1 137 ? 137.443 112.306 205.249 1.00 107.94 140 PRO H C 1
ATOM 1042 O O . PRO A 1 137 ? 137.966 112.154 206.355 1.00 107.92 140 PRO H O 1
ATOM 1046 N N . SER A 1 138 ? 136.513 111.487 204.767 1.00 126.91 141 SER H N 1
ATOM 1047 C CA . SER A 1 138 ? 136.055 110.344 205.538 1.00 127.07 141 SER H CA 1
ATOM 1048 C C . SER A 1 138 ? 137.154 109.291 205.639 1.00 126.32 141 SER H C 1
ATOM 1049 O O . SER A 1 138 ? 138.059 109.212 204.803 1.00 124.87 141 SER H O 1
ATOM 1052 N N . SER A 1 139 ? 137.071 108.480 206.697 1.00 145.18 142 SER H N 1
ATOM 1053 C CA . SER A 1 139 ? 138.058 107.426 206.906 1.00 146.59 142 SER H CA 1
ATOM 1054 C C . SER A 1 139 ? 137.979 106.357 205.824 1.00 147.39 142 SER H C 1
ATOM 1055 O O . SER A 1 139 ? 139.006 105.785 205.444 1.00 146.33 142 SER H O 1
ATOM 1058 N N . LYS A 1 140 ? 136.780 106.078 205.319 1.00 152.84 143 LYS H N 1
ATOM 1059 C CA . LYS A 1 140 ? 136.590 105.117 204.242 1.00 152.12 143 LYS H CA 1
ATOM 1060 C C . LYS A 1 140 ? 136.638 105.759 202.862 1.00 151.79 143 LYS H C 1
ATOM 1061 O O . LYS A 1 140 ? 136.459 105.057 201.861 1.00 150.67 143 LYS H O 1
ATOM 1067 N N . SER A 1 141 ? 136.875 107.067 202.782 1.00 149.87 144 SER H N 1
ATOM 1068 C CA . SER A 1 141 ? 136.895 107.784 201.508 1.00 149.03 144 SER H CA 1
ATOM 1069 C C . SER A 1 141 ? 138.236 107.539 200.828 1.00 149.96 144 SER H C 1
ATOM 1070 O O . SER A 1 141 ? 139.194 108.295 201.005 1.00 150.14 144 SER H O 1
ATOM 1073 N N . THR A 1 142 ? 138.290 106.465 200.033 1.00 148.53 145 THR H N 1
ATOM 1074 C CA . THR A 1 142 ? 139.464 106.067 199.249 1.00 148.52 145 THR H CA 1
ATOM 1075 C C . THR A 1 142 ? 140.703 105.910 200.136 1.00 148.04 145 THR H C 1
ATOM 1076 O O . THR A 1 142 ? 141.698 106.626 200.002 1.00 146.72 145 THR H O 1
ATOM 1080 N N . SER A 1 143 ? 140.620 104.951 201.053 1.00 147.90 146 SER H N 1
ATOM 1081 C CA . SER A 1 143 ? 141.717 104.673 201.972 1.00 146.80 146 SER H CA 1
ATOM 1082 C C . SER A 1 143 ? 142.811 103.900 201.244 1.00 147.34 146 SER H C 1
ATOM 1083 O O . SER A 1 143 ? 142.573 102.791 200.753 1.00 146.26 146 SER H O 1
ATOM 1086 N N . GLY A 1 144 ? 144.008 104.485 201.175 1.00 140.53 147 GLY H N 1
ATOM 1087 C CA . GLY A 1 144 ? 145.160 103.872 200.534 1.00 138.97 147 GLY H CA 1
ATOM 1088 C C . GLY A 1 144 ? 145.521 104.500 199.202 1.00 138.54 147 GLY H C 1
ATOM 1089 O O . GLY A 1 144 ? 146.668 104.384 198.758 1.00 137.94 147 GLY H O 1
ATOM 1090 N N . GLY A 1 145 ? 144.563 105.160 198.556 1.00 121.40 148 GLY H N 1
ATOM 1091 C CA . GLY A 1 145 ? 144.820 105.797 197.280 1.00 118.09 148 GLY H CA 1
ATOM 1092 C C . GLY A 1 145 ? 144.778 107.309 197.352 1.00 119.82 148 GLY H C 1
ATOM 1093 O O . GLY A 1 145 ? 145.154 107.899 198.370 1.00 116.90 148 GLY H O 1
ATOM 1094 N N . THR A 1 146 ? 144.325 107.946 196.276 1.00 114.17 149 THR H N 1
ATOM 1095 C CA . THR A 1 146 ? 144.222 109.398 196.256 1.00 110.50 149 THR H CA 1
ATOM 1096 C C . THR A 1 146 ? 142.988 109.857 197.019 1.00 108.71 149 THR H C 1
ATOM 1097 O O . THR A 1 146 ? 141.917 109.253 196.923 1.00 108.97 149 THR H O 1
ATOM 1101 N N . ALA A 1 147 ? 143.143 110.939 197.777 1.00 101.59 150 ALA H N 1
ATOM 1102 C CA . ALA A 1 147 ? 142.060 111.512 198.558 1.00 101.51 150 ALA H CA 1
ATOM 1103 C C . ALA A 1 147 ? 142.051 113.021 198.374 1.00 102.01 150 ALA H C 1
ATOM 1104 O O . ALA A 1 147 ? 143.076 113.629 198.052 1.00 105.00 150 ALA H O 1
ATOM 1106 N N . ALA A 1 148 ? 140.885 113.621 198.583 1.00 83.18 151 ALA H N 1
ATOM 1107 C CA . ALA A 1 148 ? 140.696 115.053 198.405 1.00 81.84 151 ALA H CA 1
ATOM 1108 C C . ALA A 1 148 ? 140.624 115.734 199.764 1.00 78.50 151 ALA H C 1
ATOM 1109 O O . ALA A 1 148 ? 139.856 115.316 200.635 1.00 80.72 151 ALA H O 1
ATOM 1111 N N . LEU A 1 149 ? 141.434 116.772 199.940 1.00 84.30 152 LEU H N 1
ATOM 1112 C CA . LEU A 1 149 ? 141.435 117.594 201.140 1.00 85.40 152 LEU H CA 1
ATOM 1113 C C . LEU A 1 149 ? 141.273 119.050 200.738 1.00 88.78 152 LEU H C 1
ATOM 1114 O O . LEU A 1 149 ? 141.868 119.499 199.756 1.00 95.81 152 LEU H O 1
ATOM 1119 N N . GLY A 1 150 ? 140.466 119.784 201.498 1.00 83.16 153 GLY H N 1
ATOM 1120 C CA . GLY A 1 150 ? 140.234 121.180 201.199 1.00 85.71 153 GLY H CA 1
ATOM 1121 C C . GLY A 1 150 ? 139.821 121.935 202.440 1.00 87.63 153 GLY H C 1
ATOM 1122 O O . GLY A 1 150 ? 139.657 121.366 203.522 1.00 92.95 153 GLY H O 1
ATOM 1123 N N . CYS A 1 151 ? 139.680 123.245 202.271 1.00 71.78 154 CYS H N 1
ATOM 1124 C CA . CYS A 1 151 ? 139.191 124.106 203.333 1.00 70.34 154 CYS H CA 1
ATOM 1125 C C . CYS A 1 151 ? 138.301 125.191 202.748 1.00 72.24 154 CYS H C 1
ATOM 1126 O O . CYS A 1 151 ? 138.585 125.740 201.680 1.00 76.15 154 CYS H O 1
ATOM 1129 N N . LEU A 1 152 ? 137.218 125.481 203.461 1.00 67.84 155 LEU H N 1
ATOM 1130 C CA . LEU A 1 152 ? 136.163 126.375 203.008 1.00 61.99 155 LEU H CA 1
ATOM 1131 C C . LEU A 1 152 ? 136.248 127.679 203.780 1.00 70.99 155 LEU H C 1
ATOM 1132 O O . LEU A 1 152 ? 136.198 127.672 205.013 1.00 79.68 155 LEU H O 1
ATOM 1137 N N . VAL A 1 153 ? 136.351 128.792 203.060 1.00 66.00 156 VAL H N 1
ATOM 1138 C CA . VAL A 1 153 ? 136.244 130.118 203.653 1.00 63.33 156 VAL H CA 1
ATOM 1139 C C . VAL A 1 153 ? 134.951 130.760 203.164 1.00 61.39 156 VAL H C 1
ATOM 1140 O O . VAL A 1 153 ? 134.620 130.702 201.974 1.00 73.50 156 VAL H O 1
ATOM 1144 N N . LYS A 1 154 ? 134.192 131.324 204.101 1.00 68.73 157 LYS H N 1
ATOM 1145 C CA . LYS A 1 154 ? 132.859 131.830 203.819 1.00 72.65 157 LYS H CA 1
ATOM 1146 C C . LYS A 1 154 ? 132.666 133.180 204.492 1.00 71.27 157 LYS H C 1
ATOM 1147 O O . LYS A 1 154 ? 133.345 133.513 205.468 1.00 73.57 157 LYS H O 1
ATOM 1153 N N . ASP A 1 155 ? 131.719 133.948 203.948 1.00 76.52 158 ASP H N 1
ATOM 1154 C CA . ASP A 1 155 ? 131.283 135.231 204.502 1.00 80.72 158 ASP H CA 1
ATOM 1155 C C . ASP A 1 155 ? 132.449 136.217 204.624 1.00 85.37 158 ASP H C 1
ATOM 1156 O O . ASP A 1 155 ? 132.801 136.678 205.712 1.00 90.75 158 ASP H O 1
ATOM 1161 N N . TYR A 1 156 ? 133.044 136.536 203.478 1.00 76.72 159 TYR H N 1
ATOM 1162 C CA . TYR A 1 156 ? 134.125 137.507 203.417 1.00 73.70 159 TYR H CA 1
ATOM 1163 C C . TYR A 1 156 ? 133.835 138.546 202.346 1.00 74.81 159 TYR H C 1
ATOM 1164 O O . TYR A 1 156 ? 133.144 138.276 201.360 1.00 75.35 159 TYR H O 1
ATOM 1173 N N . PHE A 1 157 ? 134.379 139.739 202.557 1.00 75.83 160 PHE H N 1
ATOM 1174 C CA . PHE A 1 157 ? 134.177 140.888 201.687 1.00 73.84 160 PHE H CA 1
ATOM 1175 C C . PHE A 1 157 ? 135.317 141.868 201.930 1.00 72.59 160 PHE H C 1
ATOM 1176 O O . PHE A 1 157 ? 135.675 142.118 203.088 1.00 79.49 160 PHE H O 1
ATOM 1184 N N . PRO A 1 158 ? 135.918 142.446 200.882 1.00 80.87 161 PRO H N 1
ATOM 1185 C CA . PRO A 1 158 ? 135.590 142.328 199.456 1.00 84.55 161 PRO H CA 1
ATOM 1186 C C . PRO A 1 158 ? 136.194 141.110 198.765 1.00 84.44 161 PRO H C 1
ATOM 1187 O O . PRO A 1 158 ? 136.584 140.136 199.402 1.00 91.05 161 PRO H O 1
ATOM 1191 N N . GLU A 1 159 ? 136.258 141.176 197.435 1.00 74.19 162 GLU H N 1
ATOM 1192 C CA . GLU A 1 159 ? 136.632 140.016 196.626 1.00 79.71 162 GLU H CA 1
ATOM 1193 C C . GLU A 1 159 ? 138.053 139.498 196.849 1.00 81.00 162 GLU H C 1
ATOM 1194 O O . GLU A 1 159 ? 138.203 138.282 197.061 1.00 86.19 162 GLU H O 1
ATOM 1200 N N . PRO A 1 160 ? 139.120 140.309 196.804 1.00 73.62 163 PRO H N 1
ATOM 1201 C CA . PRO A 1 160 ? 140.472 139.721 196.748 1.00 73.02 163 PRO H CA 1
ATOM 1202 C C . PRO A 1 160 ? 140.856 139.032 198.050 1.00 77.69 163 PRO H C 1
ATOM 1203 O O . PRO A 1 160 ? 140.938 139.664 199.105 1.00 80.95 163 PRO H O 1
ATOM 1207 N N . VAL A 1 161 ? 141.090 137.720 197.965 1.00 83.63 164 VAL H N 1
ATOM 1208 C CA . VAL A 1 161 ? 141.593 136.930 199.081 1.00 86.15 164 VAL H CA 1
ATOM 1209 C C . VAL A 1 161 ? 142.457 135.820 198.494 1.00 82.15 164 VAL H C 1
ATOM 1210 O O . VAL A 1 161 ? 142.263 135.391 197.354 1.00 81.37 164 VAL H O 1
ATOM 1214 N N . THR A 1 162 ? 143.440 135.372 199.270 1.00 85.68 165 THR H N 1
ATOM 1215 C CA . THR A 1 162 ? 144.360 134.337 198.829 1.00 83.12 165 THR H CA 1
ATOM 1216 C C . THR A 1 162 ? 144.401 133.216 199.859 1.00 88.72 165 THR H C 1
ATOM 1217 O O . THR A 1 162 ? 144.120 133.417 201.043 1.00 92.33 165 THR H O 1
ATOM 1221 N N . VAL A 1 163 ? 144.735 132.020 199.383 1.00 81.40 166 VAL H N 1
ATOM 1222 C CA . VAL A 1 163 ? 144.811 130.834 200.227 1.00 81.94 166 VAL H CA 1
ATOM 1223 C C . VAL A 1 163 ? 146.112 130.102 199.923 1.00 80.25 166 VAL H C 1
ATOM 1224 O O . VAL A 1 163 ? 146.488 129.928 198.759 1.00 73.52 166 VAL H O 1
ATOM 1228 N N . SER A 1 164 ? 146.818 129.703 200.979 1.00 95.06 167 SER H N 1
ATOM 1229 C CA . SER A 1 164 ? 148.086 129.003 200.855 1.00 95.36 167 SER H CA 1
ATOM 1230 C C . SER A 1 164 ? 148.089 127.788 201.768 1.00 94.58 167 SER H C 1
ATOM 1231 O O . SER A 1 164 ? 147.559 127.826 202.882 1.00 94.48 167 SER H O 1
ATOM 1234 N N . TRP A 1 165 ? 148.695 126.708 201.286 1.00 94.42 168 TRP H N 1
ATOM 1235 C CA . TRP A 1 165 ? 148.806 125.464 202.034 1.00 98.57 168 TRP H CA 1
ATOM 1236 C C . TRP A 1 165 ? 150.222 125.350 202.581 1.00 101.22 168 TRP H C 1
ATOM 1237 O O . TRP A 1 165 ? 151.183 125.276 201.806 1.00 100.64 168 TRP H O 1
ATOM 1248 N N . ASN A 1 166 ? 150.339 125.325 203.912 1.00 107.65 169 ASN H N 1
ATOM 1249 C CA . ASN A 1 166 ? 151.622 125.279 204.617 1.00 106.34 169 ASN H CA 1
ATOM 1250 C C . ASN A 1 166 ? 152.531 126.430 204.189 1.00 103.80 169 ASN H C 1
ATOM 1251 O O . ASN A 1 166 ? 153.713 126.245 203.891 1.00 103.38 169 ASN H O 1
ATOM 1256 N N . SER A 1 167 ? 151.951 127.635 204.168 1.00 102.27 170 SER H N 1
ATOM 1257 C CA . SER A 1 167 ? 152.623 128.856 203.713 1.00 104.86 170 SER H CA 1
ATOM 1258 C C . SER A 1 167 ? 153.170 128.697 202.296 1.00 105.87 170 SER H C 1
ATOM 1259 O O . SER A 1 167 ? 154.293 129.105 201.993 1.00 108.70 170 SER H O 1
ATOM 1262 N N . GLY A 1 168 ? 152.367 128.095 201.421 1.00 97.83 171 GLY H N 1
ATOM 1263 C CA . GLY A 1 168 ? 152.752 127.935 200.034 1.00 96.81 171 GLY H CA 1
ATOM 1264 C C . GLY A 1 168 ? 153.629 126.742 199.736 1.00 94.43 171 GLY H C 1
ATOM 1265 O O . GLY A 1 168 ? 154.169 126.648 198.630 1.00 93.94 171 GLY H O 1
ATOM 1266 N N . ALA A 1 169 ? 153.788 125.821 200.686 1.00 93.16 172 ALA H N 1
ATOM 1267 C CA . ALA A 1 169 ? 154.642 124.660 200.475 1.00 96.64 172 ALA H CA 1
ATOM 1268 C C . ALA A 1 169 ? 154.030 123.624 199.541 1.00 98.04 172 ALA H C 1
ATOM 1269 O O . ALA A 1 169 ? 154.762 122.768 199.032 1.00 94.62 172 ALA H O 1
ATOM 1271 N N . LEU A 1 170 ? 152.724 123.676 199.301 1.00 102.05 173 LEU H N 1
ATOM 1272 C CA . LEU A 1 170 ? 152.037 122.714 198.449 1.00 97.18 173 LEU H CA 1
ATOM 1273 C C . LEU A 1 170 ? 151.728 123.355 197.104 1.00 94.88 173 LEU H C 1
ATOM 1274 O O . LEU A 1 170 ? 151.137 124.439 197.049 1.00 97.66 173 LEU H O 1
ATOM 1279 N N . THR A 1 171 ? 152.125 122.691 196.036 1.00 79.21 174 THR H N 1
ATOM 1280 C CA . THR A 1 171 ? 151.884 123.189 194.687 1.00 82.67 174 THR H CA 1
ATOM 1281 C C . THR A 1 171 ? 151.207 122.161 193.794 1.00 81.44 174 THR H C 1
ATOM 1282 O O . THR A 1 171 ? 150.357 122.527 192.979 1.00 81.77 174 THR H O 1
ATOM 1286 N N . SER A 1 172 ? 151.548 120.883 193.938 1.00 77.19 175 SER H N 1
ATOM 1287 C CA . SER A 1 172 ? 151.000 119.852 193.068 1.00 74.37 175 SER H CA 1
ATOM 1288 C C . SER A 1 172 ? 149.556 119.544 193.441 1.00 78.61 175 SER H C 1
ATOM 1289 O O . SER A 1 172 ? 149.232 119.361 194.619 1.00 81.42 175 SER H O 1
ATOM 1292 N N . GLY A 1 173 ? 148.693 119.480 192.432 1.00 87.68 176 GLY H N 1
ATOM 1293 C CA . GLY A 1 173 ? 147.300 119.115 192.632 1.00 88.45 176 GLY H CA 1
ATOM 1294 C C . GLY A 1 173 ? 146.496 120.082 193.474 1.00 84.65 176 GLY H C 1
ATOM 1295 O O . GLY A 1 173 ? 145.698 119.649 194.314 1.00 84.75 176 GLY H O 1
ATOM 1296 N N . VAL A 1 174 ? 146.682 121.382 193.269 1.00 64.09 177 VAL H N 1
ATOM 1297 C CA . VAL A 1 174 ? 145.984 122.410 194.031 1.00 56.67 177 VAL H CA 1
ATOM 1298 C C . VAL A 1 174 ? 145.012 123.106 193.091 1.00 65.79 177 VAL H C 1
ATOM 1299 O O . VAL A 1 174 ? 145.418 123.636 192.049 1.00 72.88 177 VAL H O 1
ATOM 1303 N N . HIS A 1 175 ? 143.732 123.101 193.452 1.00 66.87 178 HIS H N 1
ATOM 1304 C CA . HIS A 1 175 ? 142.695 123.782 192.692 1.00 59.39 178 HIS H CA 1
ATOM 1305 C C . HIS A 1 175 ? 142.013 124.808 193.582 1.00 55.12 178 HIS H C 1
ATOM 1306 O O . HIS A 1 175 ? 141.539 124.473 194.672 1.00 63.39 178 HIS H O 1
ATOM 1313 N N . THR A 1 176 ? 141.967 126.052 193.116 1.00 48.56 179 THR H N 1
ATOM 1314 C CA . THR A 1 176 ? 141.240 127.122 193.789 1.00 49.20 179 THR H CA 1
ATOM 1315 C C . THR A 1 176 ? 140.103 127.548 192.872 1.00 59.58 179 THR H C 1
ATOM 1316 O O . THR A 1 176 ? 140.341 128.131 191.809 1.00 64.81 179 THR H O 1
ATOM 1320 N N . PHE A 1 177 ? 138.876 127.250 193.283 1.00 59.51 180 PHE H N 1
ATOM 1321 C CA . PHE A 1 177 ? 137.709 127.561 192.477 1.00 56.85 180 PHE H CA 1
ATOM 1322 C C . PHE A 1 177 ? 137.486 129.072 192.433 1.00 47.95 180 PHE H C 1
ATOM 1323 O O . PHE A 1 177 ? 137.989 129.802 193.286 1.00 51.61 180 PHE H O 1
ATOM 1331 N N . PRO A 1 178 ? 136.791 129.573 191.416 1.00 39.50 181 PRO H N 1
ATOM 1332 C CA . PRO A 1 178 ? 136.404 130.987 191.424 1.00 41.83 181 PRO H CA 1
ATOM 1333 C C . PRO A 1 178 ? 135.419 131.288 192.542 1.00 44.03 181 PRO H C 1
ATOM 1334 O O . PRO A 1 178 ? 134.610 130.444 192.935 1.00 51.56 181 PRO H O 1
ATOM 1338 N N . ALA A 1 179 ? 135.501 132.510 193.058 1.00 46.39 182 ALA H N 1
ATOM 1339 C CA . ALA A 1 179 ? 134.601 132.934 194.118 1.00 50.93 182 ALA H CA 1
ATOM 1340 C C . ALA A 1 179 ? 133.198 133.163 193.571 1.00 53.58 182 ALA H C 1
ATOM 1341 O O . ALA A 1 179 ? 133.013 133.565 192.420 1.00 60.04 182 ALA H O 1
ATOM 1343 N N . VAL A 1 180 ? 132.201 132.904 194.414 1.00 57.80 183 VAL H N 1
ATOM 1344 C CA . VAL A 1 180 ? 130.804 133.049 194.033 1.00 63.98 183 VAL H CA 1
ATOM 1345 C C . VAL A 1 180 ? 130.099 133.928 195.055 1.00 65.29 183 VAL H C 1
ATOM 1346 O O . VAL A 1 180 ? 130.520 134.034 196.211 1.00 70.84 183 VAL H O 1
ATOM 1350 N N . LEU A 1 181 ? 129.019 134.567 194.615 1.00 65.29 184 LEU H N 1
ATOM 1351 C CA . LEU A 1 181 ? 128.216 135.417 195.479 1.00 60.10 184 LEU H CA 1
ATOM 1352 C C . LEU A 1 181 ? 127.049 134.627 196.051 1.00 69.37 184 LEU H C 1
ATOM 1353 O O . LEU A 1 181 ? 126.318 133.955 195.317 1.00 76.53 184 LEU H O 1
ATOM 1358 N N . GLN A 1 182 ? 126.879 134.711 197.365 1.00 74.29 185 GLN H N 1
ATOM 1359 C CA . GLN A 1 182 ? 125.770 134.054 198.031 1.00 75.02 185 GLN H CA 1
ATOM 1360 C C . GLN A 1 182 ? 124.537 134.955 197.997 1.00 79.34 185 GLN H C 1
ATOM 1361 O O . GLN A 1 182 ? 124.546 136.046 197.423 1.00 80.10 185 GLN H O 1
ATOM 1367 N N . SER A 1 183 ? 123.455 134.491 198.623 1.00 79.64 186 SER H N 1
ATOM 1368 C CA . SER A 1 183 ? 122.227 135.272 198.672 1.00 77.87 186 SER H CA 1
ATOM 1369 C C . SER A 1 183 ? 122.328 136.468 199.608 1.00 75.83 186 SER H C 1
ATOM 1370 O O . SER A 1 183 ? 121.516 137.393 199.499 1.00 79.03 186 SER H O 1
ATOM 1373 N N . SER A 1 184 ? 123.299 136.473 200.516 1.00 71.17 187 SER H N 1
ATOM 1374 C CA . SER A 1 184 ? 123.472 137.557 201.473 1.00 72.42 187 SER H CA 1
ATOM 1375 C C . SER A 1 184 ? 124.432 138.633 200.985 1.00 74.97 187 SER H C 1
ATOM 1376 O O . SER A 1 184 ? 124.740 139.557 201.745 1.00 71.33 187 SER H O 1
ATOM 1379 N N . GLY A 1 185 ? 124.914 138.536 199.749 1.00 85.55 188 GLY H N 1
ATOM 1380 C CA . GLY A 1 185 ? 125.846 139.509 199.223 1.00 85.40 188 GLY H CA 1
ATOM 1381 C C . GLY A 1 185 ? 127.293 139.279 199.591 1.00 79.33 188 GLY H C 1
ATOM 1382 O O . GLY A 1 185 ? 128.146 140.092 199.219 1.00 74.34 188 GLY H O 1
ATOM 1383 N N . LEU A 1 186 ? 127.600 138.204 200.306 1.00 79.13 189 LEU H N 1
ATOM 1384 C CA . LEU A 1 186 ? 128.965 137.885 200.691 1.00 81.21 189 LEU H CA 1
ATOM 1385 C C . LEU A 1 186 ? 129.546 136.829 199.757 1.00 84.20 189 LEU H C 1
ATOM 1386 O O . LEU A 1 186 ? 128.855 136.257 198.912 1.00 88.95 189 LEU H O 1
ATOM 1391 N N . TYR A 1 187 ? 130.838 136.573 199.925 1.00 68.26 190 TYR H N 1
ATOM 1392 C CA . TYR A 1 187 ? 131.582 135.680 199.053 1.00 63.01 190 TYR H CA 1
ATOM 1393 C C . TYR A 1 187 ? 131.942 134.395 199.788 1.00 67.44 190 TYR H C 1
ATOM 1394 O O . TYR A 1 187 ? 132.166 134.393 201.001 1.00 75.49 190 TYR H O 1
ATOM 1403 N N . SER A 1 188 ? 131.983 133.298 199.036 1.00 63.23 191 SER H N 1
ATOM 1404 C CA . SER A 1 188 ? 132.421 132.006 199.541 1.00 57.97 191 SER H CA 1
ATOM 1405 C C . SER A 1 188 ? 133.414 131.410 198.557 1.00 56.77 191 SER H C 1
ATOM 1406 O O . SER A 1 188 ? 133.175 131.410 197.347 1.00 63.19 191 SER H O 1
ATOM 1409 N N . LEU A 1 189 ? 134.524 130.897 199.078 1.00 59.86 192 LEU H N 1
ATOM 1410 C CA . LEU A 1 189 ? 135.619 130.416 198.251 1.00 56.54 192 LEU H CA 1
ATOM 1411 C C . LEU A 1 189 ? 135.984 128.998 198.656 1.00 64.94 192 LEU H C 1
ATOM 1412 O O . LEU A 1 189 ? 135.971 128.662 199.843 1.00 75.89 192 LEU H O 1
ATOM 1417 N N . SER A 1 190 ? 136.326 128.173 197.669 1.00 65.49 193 SER H N 1
ATOM 1418 C CA . SER A 1 190 ? 136.695 126.784 197.901 1.00 62.84 193 SER H CA 1
ATOM 1419 C C . SER A 1 190 ? 138.076 126.532 197.317 1.00 70.53 193 SER H C 1
ATOM 1420 O O . SER A 1 190 ? 138.353 126.922 196.179 1.00 76.80 193 SER H O 1
ATOM 1423 N N . SER A 1 191 ? 138.940 125.887 198.098 1.00 65.21 194 SER H N 1
ATOM 1424 C CA . SER A 1 191 ? 140.282 125.521 197.662 1.00 63.39 194 SER H CA 1
ATOM 1425 C C . SER A 1 191 ? 140.580 124.122 198.173 1.00 62.45 194 SER H C 1
ATOM 1426 O O . SER A 1 191 ? 140.494 123.873 199.379 1.00 70.63 194 SER H O 1
ATOM 1429 N N . VAL A 1 192 ? 140.927 123.212 197.264 1.00 62.93 195 VAL H N 1
ATOM 1430 C CA . VAL A 1 192 ? 141.127 121.812 197.613 1.00 64.29 195 VAL H CA 1
ATOM 1431 C C . VAL A 1 192 ? 142.456 121.318 197.061 1.00 72.96 195 VAL H C 1
ATOM 1432 O O . VAL A 1 192 ? 143.000 121.872 196.101 1.00 79.17 195 VAL H O 1
ATOM 1436 N N . VAL A 1 193 ? 142.977 120.259 197.685 1.00 79.11 196 VAL H N 1
ATOM 1437 C CA . VAL A 1 193 ? 144.206 119.603 197.262 1.00 73.39 196 VAL H CA 1
ATOM 1438 C C . VAL A 1 193 ? 143.949 118.104 197.191 1.00 75.36 196 VAL H C 1
ATOM 1439 O O . VAL A 1 193 ? 142.967 117.591 197.733 1.00 84.74 196 VAL H O 1
ATOM 1443 N N . THR A 1 194 ? 144.851 117.401 196.512 1.00 73.94 197 THR H N 1
ATOM 1444 C CA . THR A 1 194 ? 144.775 115.950 196.352 1.00 75.47 197 THR H CA 1
ATOM 1445 C C . THR A 1 194 ? 146.074 115.345 196.884 1.00 76.59 197 THR H C 1
ATOM 1446 O O . THR A 1 194 ? 147.095 115.331 196.193 1.00 79.42 197 THR H O 1
ATOM 1450 N N . VAL A 1 195 ? 146.032 114.852 198.118 1.00 84.10 198 VAL H N 1
ATOM 1451 C CA . VAL A 1 195 ? 147.192 114.251 198.770 1.00 91.00 198 VAL H CA 1
ATOM 1452 C C . VAL A 1 195 ? 146.951 112.745 198.851 1.00 92.75 198 VAL H C 1
ATOM 1453 O O . VAL A 1 195 ? 146.105 112.307 199.649 1.00 95.70 198 VAL H O 1
ATOM 1457 N N . PRO A 1 196 ? 147.652 111.928 198.065 1.00 99.12 199 PRO H N 1
ATOM 1458 C CA . PRO A 1 196 ? 147.381 110.483 198.071 1.00 98.49 199 PRO H CA 1
ATOM 1459 C C . PRO A 1 196 ? 147.969 109.747 199.266 1.00 99.10 199 PRO H C 1
ATOM 1460 O O . PRO A 1 196 ? 149.183 109.789 199.494 1.00 98.14 199 PRO H O 1
ATOM 1464 N N . SER A 1 197 ? 147.102 109.073 200.028 1.00 101.57 200 SER H N 1
ATOM 1465 C CA . SER A 1 197 ? 147.474 108.094 201.050 1.00 99.87 200 SER H CA 1
ATOM 1466 C C . SER A 1 197 ? 148.395 108.644 202.134 1.00 97.08 200 SER H C 1
ATOM 1467 O O . SER A 1 197 ? 148.503 109.862 202.314 1.00 96.19 200 SER H O 1
ATOM 1470 N N . SER A 1 198 ? 149.042 107.732 202.869 1.00 103.91 201 SER H N 1
ATOM 1471 C CA . SER A 1 198 ? 150.002 108.049 203.934 1.00 109.86 201 SER H CA 1
ATOM 1472 C C . SER A 1 198 ? 149.383 108.905 205.038 1.00 112.06 201 SER H C 1
ATOM 1473 O O . SER A 1 198 ? 150.094 109.637 205.735 1.00 111.17 201 SER H O 1
ATOM 1476 N N . SER A 1 199 ? 148.064 108.781 205.218 1.00 111.46 202 SER H N 1
ATOM 1477 C CA . SER A 1 199 ? 147.287 109.601 206.150 1.00 109.67 202 SER H CA 1
ATOM 1478 C C . SER A 1 199 ? 147.562 111.086 205.928 1.00 108.88 202 SER H C 1
ATOM 1479 O O . SER A 1 199 ? 147.852 111.839 206.862 1.00 107.64 202 SER H O 1
ATOM 1482 N N . LEU A 1 200 ? 147.478 111.493 204.656 1.00 115.27 203 LEU H N 1
ATOM 1483 C CA . LEU A 1 200 ? 147.792 112.854 204.210 1.00 119.37 203 LEU H CA 1
ATOM 1484 C C . LEU A 1 200 ? 149.213 113.256 204.600 1.00 122.99 203 LEU H C 1
ATOM 1485 O O . LEU A 1 200 ? 149.462 114.377 205.046 1.00 124.33 203 LEU H O 1
ATOM 1490 N N . GLY A 1 201 ? 150.154 112.327 204.434 1.00 125.49 204 GLY H N 1
ATOM 1491 C CA . GLY A 1 201 ? 151.540 112.582 204.767 1.00 121.76 204 GLY H CA 1
ATOM 1492 C C . GLY A 1 201 ? 151.853 112.586 206.244 1.00 122.05 204 GLY H C 1
ATOM 1493 O O . GLY A 1 201 ? 152.947 113.025 206.620 1.00 122.20 204 GLY H O 1
ATOM 1494 N N . THR A 1 202 ? 150.930 112.089 207.075 1.00 112.47 205 THR H N 1
ATOM 1495 C CA . THR A 1 202 ? 150.966 112.113 208.551 1.00 109.59 205 THR H CA 1
ATOM 1496 C C . THR A 1 202 ? 151.580 113.399 209.117 1.00 113.77 205 THR H C 1
ATOM 1497 O O . THR A 1 202 ? 152.412 113.382 210.027 1.00 111.88 205 THR H O 1
ATOM 1501 N N . GLN A 1 203 ? 151.134 114.536 208.583 1.00 113.21 206 GLN H N 1
ATOM 1502 C CA . GLN A 1 203 ? 151.457 115.835 209.157 1.00 110.41 206 GLN H CA 1
ATOM 1503 C C . GLN A 1 203 ? 150.218 116.718 209.119 1.00 105.90 206 GLN H C 1
ATOM 1504 O O . GLN A 1 203 ? 149.307 116.515 208.312 1.00 103.33 206 GLN H O 1
ATOM 1510 N N . THR A 1 204 ? 150.190 117.703 210.012 1.00 110.39 207 THR H N 1
ATOM 1511 C CA . THR A 1 204 ? 149.043 118.593 210.133 1.00 112.93 207 THR H CA 1
ATOM 1512 C C . THR A 1 204 ? 149.088 119.645 209.031 1.00 115.00 207 THR H C 1
ATOM 1513 O O . THR A 1 204 ? 150.037 120.433 208.953 1.00 113.84 207 THR H O 1
ATOM 1517 N N . TYR A 1 205 ? 148.063 119.658 208.184 1.00 107.63 208 TYR H N 1
ATOM 1518 C CA . TYR A 1 205 ? 147.933 120.652 207.129 1.00 100.36 208 TYR H CA 1
ATOM 1519 C C . TYR A 1 205 ? 147.260 121.908 207.667 1.00 99.28 208 TYR H C 1
ATOM 1520 O O . TYR A 1 205 ? 146.444 121.852 208.590 1.00 102.02 208 TYR H O 1
ATOM 1529 N N . ILE A 1 206 ? 147.619 123.049 207.088 1.00 95.15 209 ILE H N 1
ATOM 1530 C CA . ILE A 1 206 ? 147.090 124.344 207.497 1.00 101.21 209 ILE H CA 1
ATOM 1531 C C . ILE A 1 206 ? 146.680 125.130 206.259 1.00 96.67 209 ILE H C 1
ATOM 1532 O O . ILE A 1 206 ? 147.310 125.024 205.201 1.00 95.59 209 ILE H O 1
ATOM 1537 N N . CYS A 1 207 ? 145.594 125.887 206.383 1.00 103.96 210 CYS H N 1
ATOM 1538 C CA . CYS A 1 207 ? 145.186 126.860 205.375 1.00 109.13 210 CYS H CA 1
ATOM 1539 C C . CYS A 1 207 ? 145.443 128.259 205.918 1.00 112.24 210 CYS H C 1
ATOM 1540 O O . CYS A 1 207 ? 144.701 128.744 206.779 1.00 115.75 210 CYS H O 1
ATOM 1543 N N . ASN A 1 208 ? 146.485 128.910 205.416 1.00 104.08 211 ASN H N 1
ATOM 1544 C CA . ASN A 1 208 ? 146.758 130.301 205.743 1.00 106.08 211 ASN H CA 1
ATOM 1545 C C . ASN A 1 208 ? 146.014 131.162 204.731 1.00 102.48 211 ASN H C 1
ATOM 1546 O O . ASN A 1 208 ? 146.348 131.164 203.541 1.00 100.68 211 ASN H O 1
ATOM 1551 N N . VAL A 1 209 ? 144.999 131.878 205.201 1.00 95.81 212 VAL H N 1
ATOM 1552 C CA . VAL A 1 209 ? 144.197 132.762 204.368 1.00 96.72 212 VAL H CA 1
ATOM 1553 C C . VAL A 1 209 ? 144.479 134.200 204.778 1.00 104.01 212 VAL H C 1
ATOM 1554 O O . VAL A 1 209 ? 144.495 134.529 205.971 1.00 108.96 212 VAL H O 1
ATOM 1558 N N . ASN A 1 210 ? 144.731 135.051 203.788 1.00 96.61 213 ASN H N 1
ATOM 1559 C CA . ASN A 1 210 ? 145.081 136.444 204.020 1.00 96.77 213 ASN H CA 1
ATOM 1560 C C . ASN A 1 210 ? 144.035 137.343 203.380 1.00 95.77 213 ASN H C 1
ATOM 1561 O O . ASN A 1 210 ? 143.776 137.241 202.176 1.00 95.27 213 ASN H O 1
ATOM 1566 N N . HIS A 1 211 ? 143.446 138.223 204.183 1.00 100.09 214 HIS H N 1
ATOM 1567 C CA . HIS A 1 211 ? 142.467 139.202 203.718 1.00 100.30 214 HIS H CA 1
ATOM 1568 C C . HIS A 1 211 ? 142.978 140.580 204.126 1.00 101.65 214 HIS H C 1
ATOM 1569 O O . HIS A 1 211 ? 142.874 140.968 205.295 1.00 101.40 214 HIS H O 1
ATOM 1576 N N . LYS A 1 212 ? 143.542 141.306 203.160 1.00 94.28 215 LYS H N 1
ATOM 1577 C CA . LYS A 1 212 ? 144.147 142.606 203.450 1.00 94.65 215 LYS H CA 1
ATOM 1578 C C . LYS A 1 212 ? 143.164 143.645 203.987 1.00 96.62 215 LYS H C 1
ATOM 1579 O O . LYS A 1 212 ? 143.512 144.325 204.969 1.00 100.27 215 LYS H O 1
ATOM 1585 N N . PRO A 1 213 ? 141.968 143.857 203.408 1.00 99.54 216 PRO H N 1
ATOM 1586 C CA . PRO A 1 213 ? 141.057 144.850 204.008 1.00 104.45 216 PRO H CA 1
ATOM 1587 C C . PRO A 1 213 ? 140.605 144.503 205.416 1.00 105.81 216 PRO H C 1
ATOM 1588 O O . PRO A 1 213 ? 140.383 145.411 206.226 1.00 105.67 216 PRO H O 1
ATOM 1592 N N . SER A 1 214 ? 140.460 143.220 205.734 1.00 108.13 217 SER H N 1
ATOM 1593 C CA . SER A 1 214 ? 140.110 142.797 207.082 1.00 107.19 217 SER H CA 1
ATOM 1594 C C . SER A 1 214 ? 141.330 142.565 207.963 1.00 106.26 217 SER H C 1
ATOM 1595 O O . SER A 1 214 ? 141.161 142.237 209.142 1.00 107.83 217 SER H O 1
ATOM 1598 N N . ASN A 1 215 ? 142.539 142.745 207.412 1.00 106.72 218 ASN H N 1
ATOM 1599 C CA . ASN A 1 215 ? 143.843 142.575 208.060 1.00 108.05 218 ASN H CA 1
ATOM 1600 C C . ASN A 1 215 ? 143.906 141.361 208.982 1.00 111.14 218 ASN H C 1
ATOM 1601 O O . ASN A 1 215 ? 144.472 141.430 210.078 1.00 112.34 218 ASN H O 1
ATOM 1606 N N . THR A 1 216 ? 143.347 140.241 208.536 1.00 107.38 219 THR H N 1
ATOM 1607 C CA . THR A 1 216 ? 143.271 139.029 209.335 1.00 109.02 219 THR H CA 1
ATOM 1608 C C . THR A 1 216 ? 144.222 137.971 208.789 1.00 105.31 219 THR H C 1
ATOM 1609 O O . THR A 1 216 ? 144.460 137.882 207.580 1.00 99.22 219 THR H O 1
ATOM 1613 N N . LYS A 1 217 ? 144.779 137.180 209.702 1.00 112.23 220 LYS H N 1
ATOM 1614 C CA . LYS A 1 217 ? 145.736 136.125 209.386 1.00 111.02 220 LYS H CA 1
ATOM 1615 C C . LYS A 1 217 ? 145.356 134.840 210.108 1.00 113.80 220 LYS H C 1
ATOM 1616 O O . LYS A 1 217 ? 146.184 134.179 210.738 1.00 116.21 220 LYS H O 1
ATOM 1622 N N . VAL A 1 218 ? 144.076 134.476 210.027 1.00 114.10 221 VAL H N 1
ATOM 1623 C CA . VAL A 1 218 ? 143.589 133.274 210.692 1.00 116.45 221 VAL H CA 1
ATOM 1624 C C . VAL A 1 218 ? 144.122 132.044 209.970 1.00 112.40 221 VAL H C 1
ATOM 1625 O O . VAL A 1 218 ? 144.020 131.930 208.741 1.00 105.89 221 VAL H O 1
ATOM 1629 N N . ASP A 1 219 ? 144.705 131.123 210.732 1.00 117.38 222 ASP H N 1
ATOM 1630 C CA . ASP A 1 219 ? 145.292 129.895 210.204 1.00 115.35 222 ASP H CA 1
ATOM 1631 C C . ASP A 1 219 ? 144.528 128.713 210.794 1.00 119.38 222 ASP H C 1
ATOM 1632 O O . ASP A 1 219 ? 144.629 128.433 211.991 1.00 119.86 222 ASP H O 1
ATOM 1637 N N . LYS A 1 220 ? 143.764 128.024 209.951 1.00 113.51 223 LYS H N 1
ATOM 1638 C CA . LYS A 1 220 ? 142.981 126.883 210.400 1.00 110.02 223 LYS H CA 1
ATOM 1639 C C . LYS A 1 220 ? 143.795 125.599 210.321 1.00 108.80 223 LYS H C 1
ATOM 1640 O O . LYS A 1 220 ? 144.587 125.393 209.397 1.00 104.30 223 LYS H O 1
ATOM 1642 N N . LYS A 1 221 ? 143.587 124.729 211.305 1.00 119.81 224 LYS H N 1
ATOM 1643 C CA . LYS A 1 221 ? 144.241 123.431 211.372 1.00 118.87 224 LYS H CA 1
ATOM 1644 C C . LYS A 1 221 ? 143.236 122.353 210.993 1.00 118.80 224 LYS H C 1
ATOM 1645 O O . LYS A 1 221 ? 142.134 122.306 211.550 1.00 119.06 224 LYS H O 1
ATOM 1651 N N . VAL A 1 222 ? 143.613 121.492 210.051 1.00 110.54 225 VAL H N 1
ATOM 1652 C CA . VAL A 1 222 ? 142.749 120.418 209.575 1.00 111.92 225 VAL H CA 1
ATOM 1653 C C . VAL A 1 222 ? 143.393 119.082 209.926 1.00 114.86 225 VAL H C 1
ATOM 1654 O O . VAL A 1 222 ? 144.612 118.914 209.791 1.00 116.84 225 VAL H O 1
ATOM 1658 N N . GLU A 1 223 ? 142.584 118.160 210.435 1.00 118.09 226 GLU H N 1
ATOM 1659 C CA . GLU A 1 223 ? 143.016 116.813 210.763 1.00 116.93 226 GLU H CA 1
ATOM 1660 C C . GLU A 1 223 ? 142.009 115.815 210.215 1.00 114.28 226 GLU H C 1
ATOM 1661 O O . GLU A 1 223 ? 140.807 116.099 210.176 1.00 113.70 226 GLU H O 1
ATOM 1667 N N . PRO A 1 224 ? 142.469 114.648 209.770 1.00 111.06 227 PRO H N 1
ATOM 1668 C CA . PRO A 1 224 ? 141.531 113.612 209.324 1.00 109.40 227 PRO H CA 1
ATOM 1669 C C . PRO A 1 224 ? 140.706 113.076 210.482 1.00 112.87 227 PRO H C 1
ATOM 1670 O O . PRO A 1 224 ? 141.155 113.032 211.630 1.00 116.06 227 PRO H O 1
ATOM 1674 N N . LYS A 1 225 ? 139.483 112.666 210.166 1.00 118.89 228 LYS H N 1
ATOM 1675 C CA . LYS A 1 225 ? 138.572 112.138 211.175 1.00 121.29 228 LYS H CA 1
ATOM 1676 C C . LYS A 1 225 ? 138.832 110.657 211.428 1.00 122.65 228 LYS H C 1
ATOM 1677 O O . LYS A 1 225 ? 138.860 109.854 210.496 1.00 122.16 228 LYS H O 1
ATOM 1683 N N . GLN B 2 7 ? 108.530 106.131 174.186 1.00 119.40 1 GLN K N 1
ATOM 1684 C CA . GLN B 2 7 ? 107.904 105.784 172.915 1.00 119.06 1 GLN K CA 1
ATOM 1685 C C . GLN B 2 7 ? 108.893 105.925 171.762 1.00 118.07 1 GLN K C 1
ATOM 1686 O O . GLN B 2 7 ? 108.498 106.010 170.600 1.00 118.47 1 GLN K O 1
ATOM 1692 N N . VAL B 2 8 ? 110.181 105.946 172.094 1.00 119.37 2 VAL K N 1
ATOM 1693 C CA . VAL B 2 8 ? 111.255 106.073 171.116 1.00 121.22 2 VAL K CA 1
ATOM 1694 C C . VAL B 2 8 ? 112.155 104.852 171.236 1.00 120.28 2 VAL K C 1
ATOM 1695 O O . VAL B 2 8 ? 112.627 104.528 172.332 1.00 118.46 2 VAL K O 1
ATOM 1699 N N . GLN B 2 9 ? 112.389 104.177 170.114 1.00 109.52 3 GLN K N 1
ATOM 1700 C CA . GLN B 2 9 ? 113.234 102.995 170.069 1.00 109.45 3 GLN K CA 1
ATOM 1701 C C . GLN B 2 9 ? 114.474 103.279 169.233 1.00 107.50 3 GLN K C 1
ATOM 1702 O O . GLN B 2 9 ? 114.438 104.069 168.284 1.00 103.35 3 GLN K O 1
ATOM 1708 N N . LEU B 2 10 ? 115.579 102.637 169.604 1.00 104.53 4 LEU K N 1
ATOM 1709 C CA . LEU B 2 10 ? 116.866 102.859 168.958 1.00 105.03 4 LEU K CA 1
ATOM 1710 C C . LEU B 2 10 ? 117.440 101.524 168.511 1.00 102.15 4 LEU K C 1
ATOM 1711 O O . LEU B 2 10 ? 117.487 100.571 169.295 1.00 103.39 4 LEU K O 1
ATOM 1716 N N . GLN B 2 11 ? 117.879 101.461 167.257 1.00 96.48 5 GLN K N 1
ATOM 1717 C CA . GLN B 2 11 ? 118.433 100.249 166.674 1.00 99.27 5 GLN K CA 1
ATOM 1718 C C . GLN B 2 11 ? 119.869 100.495 166.232 1.00 98.41 5 GLN K C 1
ATOM 1719 O O . GLN B 2 11 ? 120.250 101.620 165.897 1.00 97.02 5 GLN K O 1
ATOM 1725 N N . GLU B 2 12 ? 120.667 99.430 166.242 1.00 100.38 6 GLU K N 1
ATOM 1726 C CA . GLU B 2 12 ? 122.061 99.492 165.833 1.00 98.73 6 GLU K CA 1
ATOM 1727 C C . GLU B 2 12 ? 122.361 98.351 164.872 1.00 98.87 6 GLU K C 1
ATOM 1728 O O . GLU B 2 12 ? 121.675 97.326 164.857 1.00 102.69 6 GLU K O 1
ATOM 1734 N N . SER B 2 13 ? 123.402 98.541 164.065 1.00 74.81 7 SER K N 1
ATOM 1735 C CA . SER B 2 13 ? 123.835 97.542 163.101 1.00 76.96 7 SER K CA 1
ATOM 1736 C C . SER B 2 13 ? 125.346 97.376 163.181 1.00 76.70 7 SER K C 1
ATOM 1737 O O . SER B 2 13 ? 126.056 98.208 163.752 1.00 79.20 7 SER K O 1
ATOM 1740 N N . GLY B 2 14 ? 125.830 96.285 162.600 1.00 65.07 8 GLY K N 1
ATOM 1741 C CA . GLY B 2 14 ? 127.240 95.959 162.610 1.00 62.57 8 GLY K CA 1
ATOM 1742 C C . GLY B 2 14 ? 127.586 94.951 163.693 1.00 66.50 8 GLY K C 1
ATOM 1743 O O . GLY B 2 14 ? 126.836 94.715 164.643 1.00 68.49 8 GLY K O 1
ATOM 1744 N N . GLY B 2 15 ? 128.759 94.344 163.533 1.00 81.14 9 GLY K N 1
ATOM 1745 C CA . GLY B 2 15 ? 129.225 93.357 164.486 1.00 85.58 9 GLY K CA 1
ATOM 1746 C C . GLY B 2 15 ? 129.601 92.033 163.856 1.00 89.29 9 GLY K C 1
ATOM 1747 O O . GLY B 2 15 ? 130.060 91.989 162.711 1.00 90.99 9 GLY K O 1
ATOM 1748 N N . GLY B 2 16 ? 129.410 90.944 164.597 1.00 110.44 10 GLY K N 1
ATOM 1749 C CA . GLY B 2 16 ? 129.774 89.624 164.131 1.00 111.53 10 GLY K CA 1
ATOM 1750 C C . GLY B 2 16 ? 131.223 89.280 164.427 1.00 112.43 10 GLY K C 1
ATOM 1751 O O . GLY B 2 16 ? 132.015 90.098 164.902 1.00 111.83 10 GLY K O 1
ATOM 1752 N N . LEU B 2 17 ? 131.572 88.030 164.134 1.00 126.92 11 LEU K N 1
ATOM 1753 C CA . LEU B 2 17 ? 132.929 87.548 164.356 1.00 125.87 11 LEU K CA 1
ATOM 1754 C C . LEU B 2 17 ? 133.851 88.128 163.291 1.00 123.80 11 LEU K C 1
ATOM 1755 O O . LEU B 2 17 ? 133.713 87.815 162.103 1.00 125.98 11 LEU K O 1
ATOM 1760 N N . VAL B 2 18 ? 134.788 88.972 163.714 1.00 110.07 12 VAL K N 1
ATOM 1761 C CA . VAL B 2 18 ? 135.717 89.635 162.810 1.00 110.79 12 VAL K CA 1
ATOM 1762 C C . VAL B 2 18 ? 137.142 89.337 163.254 1.00 113.03 12 VAL K C 1
ATOM 1763 O O . VAL B 2 18 ? 137.433 89.207 164.448 1.00 113.77 12 VAL K O 1
ATOM 1767 N N . GLN B 2 19 ? 138.031 89.200 162.272 1.00 104.29 13 GLN K N 1
ATOM 1768 C CA . GLN B 2 19 ? 139.417 88.852 162.539 1.00 102.24 13 GLN K CA 1
ATOM 1769 C C . GLN B 2 19 ? 140.173 90.042 163.128 1.00 98.29 13 GLN K C 1
ATOM 1770 O O . GLN B 2 19 ? 139.761 91.193 162.957 1.00 97.65 13 GLN K O 1
ATOM 1776 N N . PRO B 2 20 ? 141.259 89.781 163.859 1.00 83.33 14 PRO K N 1
ATOM 1777 C CA . PRO B 2 20 ? 142.112 90.876 164.338 1.00 85.99 14 PRO K CA 1
ATOM 1778 C C . PRO B 2 20 ? 142.664 91.707 163.188 1.00 84.06 14 PRO K C 1
ATOM 1779 O O . PRO B 2 20 ? 142.968 91.191 162.111 1.00 80.52 14 PRO K O 1
ATOM 1783 N N . GLY B 2 21 ? 142.787 93.011 163.430 1.00 78.58 15 GLY K N 1
ATOM 1784 C CA . GLY B 2 21 ? 143.297 93.936 162.441 1.00 72.49 15 GLY K CA 1
ATOM 1785 C C . GLY B 2 21 ? 142.292 94.399 161.410 1.00 75.96 15 GLY K C 1
ATOM 1786 O O . GLY B 2 21 ? 142.660 95.174 160.519 1.00 72.64 15 GLY K O 1
ATOM 1787 N N . GLY B 2 22 ? 141.037 93.960 161.502 1.00 99.57 16 GLY K N 1
ATOM 1788 C CA . GLY B 2 22 ? 140.039 94.338 160.526 1.00 99.13 16 GLY K CA 1
ATOM 1789 C C . GLY B 2 22 ? 139.474 95.727 160.761 1.00 97.93 16 GLY K C 1
ATOM 1790 O O . GLY B 2 22 ? 139.815 96.424 161.715 1.00 96.88 16 GLY K O 1
ATOM 1791 N N . SER B 2 23 ? 138.588 96.130 159.854 1.00 83.40 17 SER K N 1
ATOM 1792 C CA . SER B 2 23 ? 137.923 97.422 159.916 1.00 79.39 17 SER K CA 1
ATOM 1793 C C . SER B 2 23 ? 136.418 97.229 159.807 1.00 83.85 17 SER K C 1
ATOM 1794 O O . SER B 2 23 ? 135.943 96.409 159.014 1.00 84.99 17 SER K O 1
ATOM 1797 N N . LEU B 2 24 ? 135.670 97.987 160.605 1.00 78.26 18 LEU K N 1
ATOM 1798 C CA . LEU B 2 24 ? 134.218 97.912 160.604 1.00 76.03 18 LEU K CA 1
ATOM 1799 C C . LEU B 2 24 ? 133.635 99.317 160.605 1.00 76.70 18 LEU K C 1
ATOM 1800 O O . LEU B 2 24 ? 134.282 100.284 161.014 1.00 73.96 18 LEU K O 1
ATOM 1805 N N . ARG B 2 25 ? 132.397 99.415 160.127 1.00 81.05 19 ARG K N 1
ATOM 1806 C CA . ARG B 2 25 ? 131.638 100.660 160.127 1.00 79.23 19 ARG K CA 1
ATOM 1807 C C . ARG B 2 25 ? 130.327 100.385 160.851 1.00 77.56 19 ARG K C 1
ATOM 1808 O O . ARG B 2 25 ? 129.398 99.818 160.266 1.00 79.67 19 ARG K O 1
ATOM 1816 N N . LEU B 2 26 ? 130.257 100.774 162.119 1.00 76.14 20 LEU K N 1
ATOM 1817 C CA . LEU B 2 26 ? 129.089 100.527 162.953 1.00 75.29 20 LEU K CA 1
ATOM 1818 C C . LEU B 2 26 ? 128.131 101.703 162.838 1.00 74.24 20 LEU K C 1
ATOM 1819 O O . LEU B 2 26 ? 128.553 102.862 162.907 1.00 83.97 20 LEU K O 1
ATOM 1824 N N . SER B 2 27 ? 126.850 101.402 162.662 1.00 65.10 21 SER K N 1
ATOM 1825 C CA . SER B 2 27 ? 125.823 102.415 162.490 1.00 67.07 21 SER K CA 1
ATOM 1826 C C . SER B 2 27 ? 124.848 102.388 163.660 1.00 69.15 21 SER K C 1
ATOM 1827 O O . SER B 2 27 ? 124.662 101.360 164.316 1.00 69.80 21 SER K O 1
ATOM 1830 N N . CYS B 2 28 ? 124.231 103.539 163.912 1.00 93.30 22 CYS K N 1
ATOM 1831 C CA . CYS B 2 28 ? 123.282 103.718 165.009 1.00 96.25 22 CYS K CA 1
ATOM 1832 C C . CYS B 2 28 ? 122.139 104.583 164.487 1.00 95.65 22 CYS K C 1
ATOM 1833 O O . CYS B 2 28 ? 122.290 105.799 164.343 1.00 103.16 22 CYS K O 1
ATOM 1836 N N . ALA B 2 29 ? 121.001 103.958 164.200 1.00 87.39 23 ALA K N 1
ATOM 1837 C CA . ALA B 2 29 ? 119.859 104.636 163.605 1.00 92.95 23 ALA K CA 1
ATOM 1838 C C . ALA B 2 29 ? 118.665 104.573 164.546 1.00 93.79 23 ALA K C 1
ATOM 1839 O O . ALA B 2 29 ? 118.323 103.500 165.053 1.00 89.54 23 ALA K O 1
ATOM 1841 N N . ALA B 2 30 ? 118.036 105.720 164.774 1.00 95.46 24 ALA K N 1
ATOM 1842 C CA . ALA B 2 30 ? 116.834 105.809 165.588 1.00 96.68 24 ALA K CA 1
ATOM 1843 C C . ALA B 2 30 ? 115.602 105.949 164.701 1.00 96.08 24 ALA K C 1
ATOM 1844 O O . ALA B 2 30 ? 115.690 106.223 163.502 1.00 95.65 24 ALA K O 1
ATOM 1846 N N . SER B 2 31 ? 114.435 105.755 165.313 1.00 108.65 25 SER K N 1
ATOM 1847 C CA . SER B 2 31 ? 113.171 105.862 164.600 1.00 111.96 25 SER K CA 1
ATOM 1848 C C . SER B 2 31 ? 112.131 106.475 165.524 1.00 112.92 25 SER K C 1
ATOM 1849 O O . SER B 2 31 ? 112.165 106.259 166.738 1.00 109.76 25 SER K O 1
ATOM 1852 N N . GLY B 2 32 ? 111.210 107.239 164.940 1.00 114.56 26 GLY K N 1
ATOM 1853 C CA . GLY B 2 32 ? 110.139 107.858 165.691 1.00 113.75 26 GLY K CA 1
ATOM 1854 C C . GLY B 2 32 ? 110.498 109.145 166.399 1.00 108.78 26 GLY K C 1
ATOM 1855 O O . GLY B 2 32 ? 109.686 109.639 167.191 1.00 108.51 26 GLY K O 1
ATOM 1856 N N . ARG B 2 33 ? 111.678 109.705 166.145 1.00 99.65 27 ARG K N 1
ATOM 1857 C CA . ARG B 2 33 ? 112.108 110.928 166.808 1.00 98.22 27 ARG K CA 1
ATOM 1858 C C . ARG B 2 33 ? 113.176 111.600 165.957 1.00 99.74 27 ARG K C 1
ATOM 1859 O O . ARG B 2 33 ? 114.004 110.921 165.343 1.00 100.07 27 ARG K O 1
ATOM 1867 N N . THR B 2 34 ? 113.148 112.931 165.921 1.00 100.30 28 THR K N 1
ATOM 1868 C CA . THR B 2 34 ? 114.131 113.691 165.164 1.00 103.77 28 THR K CA 1
ATOM 1869 C C . THR B 2 34 ? 115.511 113.584 165.816 1.00 104.53 28 THR K C 1
ATOM 1870 O O . THR B 2 34 ? 115.661 113.148 166.962 1.00 103.34 28 THR K O 1
ATOM 1874 N N . ILE B 2 35 ? 116.532 113.996 165.066 1.00 99.61 29 ILE K N 1
ATOM 1875 C CA . ILE B 2 35 ? 117.916 113.770 165.470 1.00 95.81 29 ILE K CA 1
ATOM 1876 C C . ILE B 2 35 ? 118.723 115.061 165.392 1.00 96.60 29 ILE K C 1
ATOM 1877 O O . ILE B 2 35 ? 119.839 115.138 165.917 1.00 99.30 29 ILE K O 1
ATOM 1882 N N . SER B 2 36 ? 118.161 116.090 164.750 1.00 109.67 30 SER K N 1
ATOM 1883 C CA . SER B 2 36 ? 118.909 117.317 164.491 1.00 110.61 30 SER K CA 1
ATOM 1884 C C . SER B 2 36 ? 119.220 118.104 165.758 1.00 110.92 30 SER K C 1
ATOM 1885 O O . SER B 2 36 ? 120.124 118.946 165.743 1.00 113.40 30 SER K O 1
ATOM 1888 N N . ARG B 2 37 ? 118.499 117.850 166.848 1.00 103.36 31 ARG K N 1
ATOM 1889 C CA . ARG B 2 37 ? 118.678 118.564 168.104 1.00 102.44 31 ARG K CA 1
ATOM 1890 C C . ARG B 2 37 ? 119.390 117.741 169.167 1.00 102.13 31 ARG K C 1
ATOM 1891 O O . ARG B 2 37 ? 120.170 118.296 169.944 1.00 100.86 31 ARG K O 1
ATOM 1899 N N . TYR B 2 38 ? 119.163 116.433 169.195 1.00 96.81 32 TYR K N 1
ATOM 1900 C CA . TYR B 2 38 ? 119.755 115.544 170.180 1.00 97.53 32 TYR K CA 1
ATOM 1901 C C . TYR B 2 38 ? 121.196 115.204 169.797 1.00 97.84 32 TYR K C 1
ATOM 1902 O O . TYR B 2 38 ? 121.718 115.639 168.767 1.00 97.23 32 TYR K O 1
ATOM 1911 N N . ALA B 2 39 ? 121.847 114.418 170.653 1.00 89.93 33 ALA K N 1
ATOM 1912 C CA . ALA B 2 39 ? 123.195 113.913 170.416 1.00 87.86 33 ALA K CA 1
ATOM 1913 C C . ALA B 2 39 ? 123.235 112.430 170.769 1.00 88.31 33 ALA K C 1
ATOM 1914 O O . ALA B 2 39 ? 122.300 111.889 171.366 1.00 89.12 33 ALA K O 1
ATOM 1916 N N . MET B 2 40 ? 124.318 111.756 170.382 1.00 75.12 34 MET K N 1
ATOM 1917 C CA . MET B 2 40 ? 124.473 110.349 170.731 1.00 74.96 34 MET K CA 1
ATOM 1918 C C . MET B 2 40 ? 125.903 110.062 171.163 1.00 75.31 34 MET K C 1
ATOM 1919 O O . MET B 2 40 ? 126.846 110.735 170.742 1.00 74.85 34 MET K O 1
ATOM 1924 N N . SER B 2 41 ? 126.038 109.043 172.010 1.00 68.26 35 SER K N 1
ATOM 1925 C CA . SER B 2 41 ? 127.307 108.644 172.599 1.00 67.69 35 SER K CA 1
ATOM 1926 C C . SER B 2 41 ? 127.554 107.172 172.314 1.00 63.50 35 SER K C 1
ATOM 1927 O O . SER B 2 41 ? 126.676 106.336 172.553 1.00 67.61 35 SER K O 1
ATOM 1930 N N . TRP B 2 42 ? 128.742 106.857 171.812 1.00 68.30 36 TRP K N 1
ATOM 1931 C CA . TRP B 2 42 ? 129.135 105.465 171.649 1.00 64.27 36 TRP K CA 1
ATOM 1932 C C . TRP B 2 42 ? 129.660 104.936 172.978 1.00 62.82 36 TRP K C 1
ATOM 1933 O O . TRP B 2 42 ? 130.531 105.555 173.597 1.00 64.63 36 TRP K O 1
ATOM 1944 N N . PHE B 2 43 ? 129.126 103.805 173.427 1.00 75.58 37 PHE K N 1
ATOM 1945 C CA . PHE B 2 43 ? 129.543 103.167 174.667 1.00 81.30 37 PHE K CA 1
ATOM 1946 C C . PHE B 2 43 ? 130.164 101.808 174.371 1.00 85.45 37 PHE K C 1
ATOM 1947 O O . PHE B 2 43 ? 130.262 101.379 173.218 1.00 86.67 37 PHE K O 1
ATOM 1955 N N . ARG B 2 44 ? 130.581 101.125 175.436 1.00 79.48 38 ARG K N 1
ATOM 1956 C CA . ARG B 2 44 ? 131.238 99.832 175.300 1.00 79.19 38 ARG K CA 1
ATOM 1957 C C . ARG B 2 44 ? 131.064 99.032 176.582 1.00 82.36 38 ARG K C 1
ATOM 1958 O O . ARG B 2 44 ? 131.411 99.511 177.665 1.00 78.21 38 ARG K O 1
ATOM 1966 N N . GLN B 2 45 ? 130.523 97.821 176.456 1.00 108.37 39 GLN K N 1
ATOM 1967 C CA . GLN B 2 45 ? 130.386 96.892 177.570 1.00 106.45 39 GLN K CA 1
ATOM 1968 C C . GLN B 2 45 ? 131.264 95.676 177.317 1.00 107.40 39 GLN K C 1
ATOM 1969 O O . GLN B 2 45 ? 131.140 95.023 176.276 1.00 108.55 39 GLN K O 1
ATOM 1975 N N . ALA B 2 46 ? 132.135 95.369 178.272 1.00 98.42 40 ALA K N 1
ATOM 1976 C CA . ALA B 2 46 ? 133.077 94.269 178.160 1.00 96.55 40 ALA K CA 1
ATOM 1977 C C . ALA B 2 46 ? 133.026 93.412 179.415 1.00 96.83 40 ALA K C 1
ATOM 1978 O O . ALA B 2 46 ? 132.613 93.887 180.478 1.00 97.57 40 ALA K O 1
ATOM 1980 N N . PRO B 2 47 ? 133.399 92.136 179.315 1.00 92.90 41 PRO K N 1
ATOM 1981 C CA . PRO B 2 47 ? 133.596 91.338 180.530 1.00 92.65 41 PRO K CA 1
ATOM 1982 C C . PRO B 2 47 ? 134.709 91.924 181.387 1.00 88.23 41 PRO K C 1
ATOM 1983 O O . PRO B 2 47 ? 135.713 92.425 180.877 1.00 87.94 41 PRO K O 1
ATOM 1987 N N . GLY B 2 48 ? 134.520 91.860 182.702 1.00 84.64 42 GLY K N 1
ATOM 1988 C CA . GLY B 2 48 ? 135.480 92.430 183.625 1.00 88.32 42 GLY K CA 1
ATOM 1989 C C . GLY B 2 48 ? 135.226 93.896 183.912 1.00 86.16 42 GLY K C 1
ATOM 1990 O O . GLY B 2 48 ? 134.858 94.259 185.033 1.00 84.05 42 GLY K O 1
ATOM 1991 N N . LYS B 2 49 ? 135.419 94.750 182.909 1.00 95.98 43 LYS K N 1
ATOM 1992 C CA . LYS B 2 49 ? 135.175 96.182 183.030 1.00 98.05 43 LYS K CA 1
ATOM 1993 C C . LYS B 2 49 ? 133.993 96.552 182.143 1.00 96.85 43 LYS K C 1
ATOM 1994 O O . LYS B 2 49 ? 134.001 96.270 180.940 1.00 97.33 43 LYS K O 1
ATOM 2000 N N . GLU B 2 50 ? 132.983 97.183 182.735 1.00 99.61 44 GLU K N 1
ATOM 2001 C CA . GLU B 2 50 ? 131.690 97.368 182.094 1.00 101.57 44 GLU K CA 1
ATOM 2002 C C . GLU B 2 50 ? 131.376 98.848 181.914 1.00 99.34 44 GLU K C 1
ATOM 2003 O O . GLU B 2 50 ? 131.741 99.683 182.748 1.00 99.82 44 GLU K O 1
ATOM 2009 N N . ARG B 2 51 ? 130.697 99.153 180.804 1.00 90.94 45 ARG K N 1
ATOM 2010 C CA . ARG B 2 51 ? 130.078 100.453 180.534 1.00 90.71 45 ARG K CA 1
ATOM 2011 C C . ARG B 2 51 ? 131.118 101.579 180.491 1.00 94.58 45 ARG K C 1
ATOM 2012 O O . ARG B 2 51 ? 131.139 102.489 181.321 1.00 94.31 45 ARG K O 1
ATOM 2020 N N . GLU B 2 52 ? 131.988 101.485 179.491 1.00 94.51 46 GLU K N 1
ATOM 2021 C CA . GLU B 2 52 ? 132.941 102.539 179.178 1.00 89.37 46 GLU K CA 1
ATOM 2022 C C . GLU B 2 52 ? 132.426 103.398 178.026 1.00 86.20 46 GLU K C 1
ATOM 2023 O O . GLU B 2 52 ? 131.475 103.043 177.327 1.00 86.81 46 GLU K O 1
ATOM 2029 N N . PHE B 2 53 ? 133.087 104.535 177.823 1.00 57.53 47 PHE K N 1
ATOM 2030 C CA . PHE B 2 53 ? 132.663 105.549 176.867 1.00 59.61 47 PHE K CA 1
ATOM 2031 C C . PHE B 2 53 ? 133.624 105.585 175.685 1.00 61.87 47 PHE K C 1
ATOM 2032 O O . PHE B 2 53 ? 134.827 105.360 175.850 1.00 55.19 47 PHE K O 1
ATOM 2040 N N . VAL B 2 54 ? 133.094 105.868 174.490 1.00 62.45 48 VAL K N 1
ATOM 2041 C CA . VAL B 2 54 ? 133.912 105.846 173.280 1.00 55.76 48 VAL K CA 1
ATOM 2042 C C . VAL B 2 54 ? 133.938 107.204 172.581 1.00 53.99 48 VAL K C 1
ATOM 2043 O O . VAL B 2 54 ? 134.999 107.828 172.474 1.00 60.88 48 VAL K O 1
ATOM 2047 N N . ALA B 2 55 ? 132.787 107.682 172.107 1.00 41.03 49 ALA K N 1
ATOM 2048 C CA . ALA B 2 55 ? 132.791 108.845 171.228 1.00 45.20 49 ALA K CA 1
ATOM 2049 C C . ALA B 2 55 ? 131.446 109.561 171.252 1.00 50.33 49 ALA K C 1
ATOM 2050 O O . ALA B 2 55 ? 130.431 108.993 171.659 1.00 59.65 49 ALA K O 1
ATOM 2052 N N . VAL B 2 56 ? 131.459 110.822 170.805 1.00 67.97 50 VAL K N 1
ATOM 2053 C CA . VAL B 2 56 ? 130.270 111.669 170.706 1.00 62.17 50 VAL K CA 1
ATOM 2054 C C . VAL B 2 56 ? 130.368 112.506 169.432 1.00 64.23 50 VAL K C 1
ATOM 2055 O O . VAL B 2 56 ? 131.428 113.068 169.136 1.00 72.71 50 VAL K O 1
ATOM 2059 N N . ALA B 2 57 ? 129.268 112.589 168.679 1.00 74.41 51 A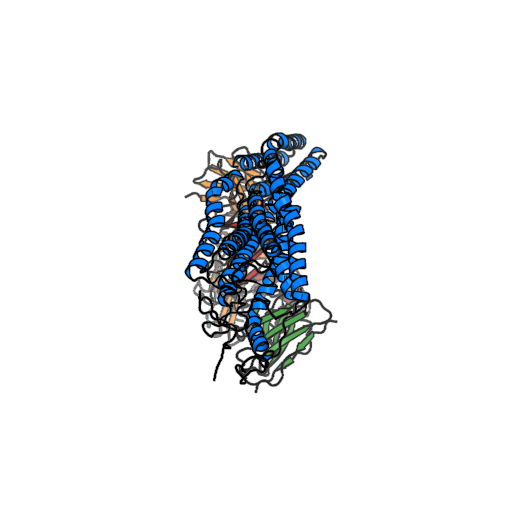LA K N 1
ATOM 2060 C CA . ALA B 2 57 ? 129.119 113.534 167.572 1.00 79.92 51 ALA K CA 1
ATOM 2061 C C . ALA B 2 57 ? 127.875 114.369 167.850 1.00 81.22 51 ALA K C 1
ATOM 2062 O O . ALA B 2 57 ? 126.758 113.839 167.839 1.00 80.06 51 ALA K O 1
ATOM 2064 N N . ARG B 2 58 ? 128.063 115.669 168.109 1.00 77.01 52 ARG K N 1
ATOM 2065 C CA . ARG B 2 58 ? 127.007 116.471 168.724 1.00 77.85 52 ARG K CA 1
ATOM 2066 C C . ARG B 2 58 ? 125.748 116.656 167.876 1.00 81.21 52 ARG K C 1
ATOM 2067 O O . ARG B 2 58 ? 124.729 116.020 168.162 1.00 83.64 52 ARG K O 1
ATOM 2075 N N . ARG B 2 59 ? 125.777 117.504 166.841 1.00 87.67 53 ARG K N 1
ATOM 2076 C CA . ARG B 2 59 ? 124.676 117.470 165.880 1.00 90.35 53 ARG K CA 1
ATOM 2077 C C . ARG B 2 59 ? 125.135 117.705 164.444 1.00 92.22 53 ARG K C 1
ATOM 2078 O O . ARG B 2 59 ? 124.458 117.289 163.499 1.00 97.79 53 ARG K O 1
ATOM 2086 N N . SER B 2 60 ? 126.256 118.409 164.263 1.00 80.10 54 SER K N 1
ATOM 2087 C CA . SER B 2 60 ? 126.650 118.847 162.928 1.00 82.48 54 SER K CA 1
ATOM 2088 C C . SER B 2 60 ? 128.159 118.810 162.734 1.00 86.53 54 SER K C 1
ATOM 2089 O O . SER B 2 60 ? 128.694 119.539 161.891 1.00 86.64 54 SER K O 1
ATOM 2092 N N . GLY B 2 61 ? 128.862 117.979 163.496 1.00 100.08 55 GLY K N 1
ATOM 2093 C CA . GLY B 2 61 ? 130.307 118.000 163.454 1.00 98.24 55 GLY K CA 1
ATOM 2094 C C . GLY B 2 61 ? 130.943 119.155 164.191 1.00 99.72 55 GLY K C 1
ATOM 2095 O O . GLY B 2 61 ? 132.151 119.372 164.045 1.00 101.70 55 GLY K O 1
ATOM 2096 N N . ASP B 2 62 ? 130.166 119.910 164.975 1.00 100.37 56 ASP K N 1
ATOM 2097 C CA . ASP B 2 62 ? 130.729 120.989 165.778 1.00 100.05 56 ASP K CA 1
ATOM 2098 C C . ASP B 2 62 ? 131.624 120.471 166.895 1.00 97.57 56 ASP K C 1
ATOM 2099 O O . ASP B 2 62 ? 132.425 121.241 167.437 1.00 97.70 56 ASP K O 1
ATOM 2104 N N . GLY B 2 63 ? 131.508 119.195 167.250 1.00 85.56 57 GLY K N 1
ATOM 2105 C CA . GLY B 2 63 ? 132.391 118.606 168.234 1.00 82.75 57 GLY K CA 1
ATOM 2106 C C . GLY B 2 63 ? 132.454 117.095 168.149 1.00 83.74 57 GLY K C 1
ATOM 2107 O O . GLY B 2 63 ? 131.422 116.418 168.131 1.00 84.64 57 GLY K O 1
ATOM 2108 N N . ALA B 2 64 ? 133.671 116.559 168.095 1.00 69.85 58 ALA K N 1
ATOM 2109 C CA . ALA B 2 64 ? 133.919 115.122 168.100 1.00 68.31 58 ALA K CA 1
ATOM 2110 C C . ALA B 2 64 ? 134.857 114.826 169.262 1.00 70.58 58 ALA K C 1
ATOM 2111 O O . ALA B 2 64 ? 136.006 115.282 169.269 1.00 73.63 58 ALA K O 1
ATOM 2113 N N . PHE B 2 65 ? 134.371 114.073 170.241 1.00 59.59 59 PHE K N 1
ATOM 2114 C CA . PHE B 2 65 ? 135.078 113.862 171.496 1.00 59.45 59 PHE K CA 1
ATOM 2115 C C . PHE B 2 65 ? 135.335 112.373 171.675 1.00 57.68 59 PHE K C 1
ATOM 2116 O O . PHE B 2 65 ? 134.401 111.570 171.613 1.00 60.18 59 PHE K O 1
ATOM 2124 N N . TYR B 2 66 ? 136.593 112.012 171.906 1.00 60.20 60 TYR K N 1
ATOM 2125 C CA . TYR B 2 66 ? 137.000 110.622 172.031 1.00 56.45 60 TYR K CA 1
ATOM 2126 C C . TYR B 2 66 ? 137.682 110.389 173.371 1.00 57.85 60 TYR K C 1
ATOM 2127 O O . TYR B 2 66 ? 138.162 111.322 174.020 1.00 64.60 60 TYR K O 1
ATOM 2136 N N . ALA B 2 67 ? 137.723 109.125 173.778 1.00 54.66 61 ALA K N 1
ATOM 2137 C CA . ALA B 2 67 ? 138.264 108.744 175.074 1.00 59.76 61 ALA K CA 1
ATOM 2138 C C . ALA B 2 67 ? 139.783 108.582 174.968 1.00 64.11 61 ALA K C 1
ATOM 2139 O O . ALA B 2 67 ? 140.388 108.908 173.944 1.00 72.08 61 ALA K O 1
ATOM 2141 N N . ASP B 2 68 ? 140.412 108.076 176.030 1.00 69.22 62 ASP K N 1
ATOM 2142 C CA . ASP B 2 68 ? 141.864 107.950 176.059 1.00 71.45 62 ASP K CA 1
ATOM 2143 C C . ASP B 2 68 ? 142.342 106.754 175.244 1.00 73.57 62 ASP K C 1
ATOM 2144 O O . ASP B 2 68 ? 143.514 106.690 174.859 1.00 74.43 62 ASP K O 1
ATOM 2149 N N . SER B 2 69 ? 141.455 105.801 174.971 1.00 62.88 63 SER K N 1
ATOM 2150 C CA . SER B 2 69 ? 141.830 104.580 174.272 1.00 57.83 63 SER K CA 1
ATOM 2151 C C . SER B 2 69 ? 141.403 104.561 172.811 1.00 48.51 63 SER K C 1
ATOM 2152 O O . SER B 2 69 ? 141.841 103.678 172.068 1.00 48.51 63 SER K O 1
ATOM 2155 N N . VAL B 2 70 ? 140.567 105.504 172.379 1.00 58.41 64 VAL K N 1
ATOM 2156 C CA . VAL B 2 70 ? 139.966 105.432 171.052 1.00 63.71 64 VAL K CA 1
ATOM 2157 C C . VAL B 2 70 ? 140.222 106.706 170.259 1.00 67.00 64 VAL K C 1
ATOM 2158 O O . VAL B 2 70 ? 139.514 106.992 169.288 1.00 72.29 64 VAL K O 1
ATOM 2162 N N . GLN B 2 71 ? 141.224 107.484 170.657 1.00 65.19 65 GLN K N 1
ATOM 2163 C CA . GLN B 2 71 ? 141.542 108.693 169.911 1.00 64.58 65 GLN K CA 1
ATOM 2164 C C . GLN B 2 71 ? 142.353 108.334 168.670 1.00 70.42 65 GLN K C 1
ATOM 2165 O O . GLN B 2 71 ? 143.142 107.383 168.681 1.00 70.98 65 GLN K O 1
ATOM 2171 N N . GLY B 2 72 ? 142.114 109.060 167.582 1.00 74.10 66 GLY K N 1
ATOM 2172 C CA . GLY B 2 72 ? 142.831 108.818 166.346 1.00 73.54 66 GLY K CA 1
ATOM 2173 C C . GLY B 2 72 ? 142.233 107.721 165.489 1.00 71.82 66 GLY K C 1
ATOM 2174 O O . GLY B 2 72 ? 141.922 107.942 164.315 1.00 68.33 66 GLY K O 1
ATOM 2175 N N . ARG B 2 73 ? 142.062 106.532 166.066 1.00 76.93 67 ARG K N 1
ATOM 2176 C CA . ARG B 2 73 ? 141.589 105.373 165.320 1.00 76.39 67 ARG K CA 1
ATOM 2177 C C . ARG B 2 73 ? 140.072 105.306 165.205 1.00 72.27 67 ARG K C 1
ATOM 2178 O O . ARG B 2 73 ? 139.561 104.408 164.527 1.00 77.82 67 ARG K O 1
ATOM 2186 N N . PHE B 2 74 ? 139.343 106.218 165.841 1.00 74.54 68 PHE K N 1
ATOM 2187 C CA . PHE B 2 74 ? 137.885 106.245 165.786 1.00 75.85 68 PHE K CA 1
ATOM 2188 C C . PHE B 2 74 ? 137.451 107.592 165.225 1.00 80.55 68 PHE K C 1
ATOM 2189 O O . PHE B 2 74 ? 137.767 108.640 165.799 1.00 88.84 68 PHE K O 1
ATOM 2197 N N . THR B 2 75 ? 136.728 107.563 164.109 1.00 59.34 69 THR K N 1
ATOM 2198 C CA . THR B 2 75 ? 136.203 108.763 163.475 1.00 63.93 69 THR K CA 1
ATOM 2199 C C . THR B 2 75 ? 134.701 108.598 163.308 1.00 64.89 69 THR K C 1
ATOM 2200 O O . THR B 2 75 ? 134.241 107.565 162.812 1.00 76.67 69 THR K O 1
ATOM 2204 N N . VAL B 2 76 ? 133.941 109.609 163.720 1.00 60.24 70 VAL K N 1
ATOM 2205 C CA . VAL B 2 76 ? 132.485 109.554 163.701 1.00 64.86 70 VAL K CA 1
ATOM 2206 C C . VAL B 2 76 ? 131.975 110.541 162.662 1.00 66.44 70 VAL K C 1
ATOM 2207 O O . VAL B 2 76 ? 132.294 111.735 162.716 1.00 72.21 70 VAL K O 1
ATOM 2211 N N . SER B 2 77 ? 131.180 110.041 161.722 1.00 75.52 71 SER K N 1
ATOM 2212 C CA . SER B 2 77 ? 130.514 110.859 160.721 1.00 80.45 71 SER K CA 1
ATOM 2213 C C . SER B 2 77 ? 129.009 110.799 160.946 1.00 81.61 71 SER K C 1
ATOM 2214 O O . SER B 2 77 ? 128.469 109.776 161.376 1.00 81.33 71 SER K O 1
ATOM 2217 N N . ARG B 2 78 ? 128.336 111.907 160.658 1.00 91.06 72 ARG K N 1
ATOM 2218 C CA . ARG B 2 78 ? 126.925 112.063 160.974 1.00 88.39 72 ARG K CA 1
ATOM 2219 C C . ARG B 2 78 ? 126.134 112.440 159.728 1.00 92.85 72 ARG K C 1
ATOM 2220 O O . ARG B 2 78 ? 126.552 113.303 158.950 1.00 93.25 72 ARG K O 1
ATOM 2228 N N . ASP B 2 79 ? 124.988 111.781 159.548 1.00 106.52 73 ASP K N 1
ATOM 2229 C CA . ASP B 2 79 ? 124.062 112.044 158.446 1.00 105.12 73 ASP K CA 1
ATOM 2230 C C . ASP B 2 79 ? 122.679 112.240 159.061 1.00 103.82 73 ASP K C 1
ATOM 2231 O O . ASP B 2 79 ? 121.984 111.268 159.368 1.00 102.60 73 ASP K O 1
ATOM 2236 N N . ASP B 2 80 ? 122.287 113.502 159.244 1.00 106.73 74 ASP K N 1
ATOM 2237 C CA . ASP B 2 80 ? 120.996 113.804 159.853 1.00 108.37 74 ASP K CA 1
ATOM 2238 C C . ASP B 2 80 ? 119.823 113.454 158.946 1.00 109.37 74 ASP K C 1
ATOM 2239 O O . ASP B 2 80 ? 118.729 113.185 159.452 1.00 110.52 74 ASP K O 1
ATOM 2244 N N . ALA B 2 81 ? 120.022 113.463 157.624 1.00 109.40 75 ALA K N 1
ATOM 2245 C CA . ALA B 2 81 ? 118.935 113.140 156.704 1.00 108.51 75 ALA K CA 1
ATOM 2246 C C . ALA B 2 81 ? 118.517 111.680 156.827 1.00 107.30 75 ALA K C 1
ATOM 2247 O O . ALA B 2 81 ? 117.322 111.365 156.789 1.00 107.41 75 ALA K O 1
ATOM 2249 N N . LYS B 2 82 ? 119.482 110.779 156.974 1.00 101.28 76 LYS K N 1
ATOM 2250 C CA . LYS B 2 82 ? 119.192 109.365 157.158 1.00 100.93 76 LYS K CA 1
ATOM 2251 C C . LYS B 2 82 ? 118.918 109.007 158.611 1.00 99.28 76 LYS K C 1
ATOM 2252 O O . LYS B 2 82 ? 118.452 107.893 158.877 1.00 101.94 76 LYS K O 1
ATOM 2254 N N . ASN B 2 83 ? 119.177 109.936 159.537 1.00 88.09 77 ASN K N 1
ATOM 2255 C CA . ASN B 2 83 ? 119.084 109.713 160.984 1.00 90.01 77 ASN K CA 1
ATOM 2256 C C . ASN B 2 83 ? 119.954 108.502 161.339 1.00 92.18 77 ASN K C 1
ATOM 2257 O O . ASN B 2 83 ? 119.466 107.405 161.610 1.00 93.74 77 ASN K O 1
ATOM 2262 N N . THR B 2 84 ? 121.263 108.659 161.150 1.00 95.96 78 THR K N 1
ATOM 2263 C CA . THR B 2 84 ? 122.233 107.609 161.430 1.00 98.48 78 THR K CA 1
ATOM 2264 C C . THR B 2 84 ? 123.597 108.260 161.599 1.00 98.21 78 THR K C 1
ATOM 2265 O O . THR B 2 84 ? 123.927 109.205 160.880 1.00 98.72 78 THR K O 1
ATOM 2269 N N . VAL B 2 85 ? 124.382 107.759 162.547 1.00 84.63 79 VAL K N 1
ATOM 2270 C CA . VAL B 2 85 ? 125.793 108.099 162.644 1.00 78.70 79 VAL K CA 1
ATOM 2271 C C . VAL B 2 85 ? 126.616 106.843 162.380 1.00 78.15 79 VAL K C 1
ATOM 2272 O O . VAL B 2 85 ? 126.123 105.719 162.461 1.00 87.40 79 VAL K O 1
ATOM 2276 N N . TYR B 2 86 ? 127.892 107.047 162.066 1.00 76.52 80 TYR K N 1
ATOM 2277 C CA . TYR B 2 86 ? 128.788 105.954 161.727 1.00 81.66 80 TYR K CA 1
ATOM 2278 C C . TYR B 2 86 ? 130.021 106.007 162.615 1.00 77.82 80 TYR K C 1
ATOM 2279 O O . TYR B 2 86 ? 130.551 107.082 162.904 1.00 82.88 80 TYR K O 1
ATOM 2288 N N . LEU B 2 87 ? 130.477 104.834 163.042 1.00 60.70 81 LEU K N 1
ATOM 2289 C CA . LEU B 2 87 ? 131.696 104.702 163.825 1.00 61.17 81 LEU K CA 1
ATOM 2290 C C . LEU B 2 87 ? 132.717 103.927 163.008 1.00 64.93 81 LEU K C 1
ATOM 2291 O O . LEU B 2 87 ? 132.421 102.836 162.511 1.00 73.74 81 LEU K O 1
ATOM 2296 N N . GLN B 2 88 ? 133.913 104.489 162.872 1.00 71.82 82 GLN K N 1
ATOM 2297 C CA . GLN B 2 88 ? 134.965 103.907 162.050 1.00 73.54 82 GLN K CA 1
ATOM 2298 C C . GLN B 2 88 ? 135.920 103.120 162.938 1.00 75.40 82 GLN K C 1
ATOM 2299 O O . GLN B 2 88 ? 136.525 103.681 163.858 1.00 80.69 82 GLN K O 1
ATOM 2305 N N . MET B 2 89 ? 136.050 101.828 162.662 1.00 89.41 83 MET K N 1
ATOM 2306 C CA . MET B 2 89 ? 137.002 100.980 163.361 1.00 92.12 83 MET K CA 1
ATOM 2307 C C . MET B 2 89 ? 138.338 100.981 162.629 1.00 90.77 83 MET K C 1
ATOM 2308 O O . MET B 2 89 ? 138.394 100.944 161.397 1.00 93.86 83 MET K O 1
ATOM 2313 N N . ASN B 2 90 ? 139.419 101.024 163.403 1.00 82.25 84 ASN K N 1
ATOM 2314 C CA . ASN B 2 90 ? 140.759 101.017 162.835 1.00 82.39 84 ASN K CA 1
ATOM 2315 C C . ASN B 2 90 ? 141.711 100.430 163.866 1.00 84.92 84 ASN K C 1
ATOM 2316 O O . ASN B 2 90 ? 141.556 100.676 165.065 1.00 89.87 84 ASN K O 1
ATOM 2321 N N . SER B 2 91 ? 142.691 99.662 163.382 1.00 89.90 85 SER K N 1
ATOM 2322 C CA . SER B 2 91 ? 143.691 98.989 164.214 1.00 91.32 85 SER K CA 1
ATOM 2323 C C . SER B 2 91 ? 143.019 98.103 165.266 1.00 88.88 85 SER K C 1
ATOM 2324 O O . SER B 2 91 ? 143.145 98.311 166.474 1.00 88.96 85 SER K O 1
ATOM 2327 N N . LEU B 2 92 ? 142.293 97.101 164.773 1.00 94.06 86 LEU K N 1
ATOM 2328 C CA . LEU B 2 92 ? 141.494 96.235 165.629 1.00 95.67 86 LEU K CA 1
ATOM 2329 C C . LEU B 2 92 ? 142.364 95.333 166.494 1.00 95.38 86 LEU K C 1
ATOM 2330 O O . LEU B 2 92 ? 142.785 94.256 166.060 1.00 99.30 86 LEU K O 1
ATOM 2335 N N . LYS B 2 93 ? 142.640 95.771 167.713 1.00 85.96 87 LYS K N 1
ATOM 2336 C CA . LYS B 2 93 ? 143.318 94.921 168.679 1.00 87.68 87 LYS K CA 1
ATOM 2337 C C . LYS B 2 93 ? 142.330 93.881 169.198 1.00 91.02 87 LYS K C 1
ATOM 2338 O O . LYS B 2 93 ? 141.252 94.248 169.679 1.00 90.73 87 LYS K O 1
ATOM 2344 N N . PRO B 2 94 ? 142.648 92.578 169.116 1.00 113.28 88 PRO K N 1
ATOM 2345 C CA . PRO B 2 94 ? 141.676 91.553 169.531 1.00 115.47 88 PRO K CA 1
ATOM 2346 C C . PRO B 2 94 ? 141.420 91.489 171.032 1.00 116.33 88 PRO K C 1
ATOM 2347 O O . PRO B 2 94 ? 140.636 90.650 171.486 1.00 116.66 88 PRO K O 1
ATOM 2351 N N . GLU B 2 95 ? 142.062 92.359 171.813 1.00 104.11 89 GLU K N 1
ATOM 2352 C CA . GLU B 2 95 ? 141.734 92.479 173.227 1.00 102.56 89 GLU K CA 1
ATOM 2353 C C . GLU B 2 95 ? 140.386 93.149 173.459 1.00 100.40 89 GLU K C 1
ATOM 2354 O O . GLU B 2 95 ? 139.845 93.050 174.565 1.00 103.60 89 GLU K O 1
ATOM 2360 N N . ASP B 2 96 ? 139.834 93.814 172.445 1.00 100.83 90 ASP K N 1
ATOM 2361 C CA . ASP B 2 96 ? 138.568 94.535 172.574 1.00 106.48 90 ASP K CA 1
ATOM 2362 C C . ASP B 2 96 ? 137.393 93.617 172.227 1.00 104.50 90 ASP K C 1
ATOM 2363 O O . ASP B 2 96 ? 136.667 93.807 171.251 1.00 99.03 90 ASP K O 1
ATOM 2368 N N . THR B 2 97 ? 137.231 92.579 173.047 1.00 117.26 91 THR K N 1
ATOM 2369 C CA . THR B 2 97 ? 136.075 91.689 172.948 1.00 119.60 91 THR K CA 1
ATOM 2370 C C . THR B 2 97 ? 134.956 92.292 173.791 1.00 116.01 91 THR K C 1
ATOM 2371 O O . THR B 2 97 ? 134.742 91.942 174.955 1.00 115.24 91 THR K O 1
ATOM 2375 N N . ALA B 2 98 ? 134.228 93.225 173.183 1.00 95.76 92 ALA K N 1
ATOM 2376 C CA . ALA B 2 98 ? 133.249 94.011 173.915 1.00 96.70 92 ALA K CA 1
ATOM 2377 C C . ALA B 2 98 ? 132.014 94.234 173.057 1.00 96.69 92 ALA K C 1
ATOM 2378 O O . ALA B 2 98 ? 132.058 94.147 171.828 1.00 97.37 92 ALA K O 1
ATOM 2380 N N . VAL B 2 99 ? 130.904 94.526 173.732 1.00 91.86 93 VAL K N 1
ATOM 2381 C CA . VAL B 2 99 ? 129.638 94.830 173.075 1.00 93.58 93 VAL K CA 1
ATOM 2382 C C . VAL B 2 99 ? 129.552 96.347 172.945 1.00 90.78 93 VAL K C 1
ATOM 2383 O O . VAL B 2 99 ? 129.344 97.058 173.930 1.00 83.98 93 VAL K O 1
ATOM 2387 N N . TYR B 2 100 ? 129.719 96.844 171.722 1.00 91.04 94 TYR K N 1
ATOM 2388 C CA . TYR B 2 100 ? 129.608 98.274 171.471 1.00 88.72 94 TYR K CA 1
ATOM 2389 C C . TYR B 2 100 ? 128.163 98.724 171.641 1.00 89.47 94 TYR K C 1
ATOM 2390 O O . TYR B 2 100 ? 127.225 97.987 171.326 1.00 91.73 94 TYR K O 1
ATOM 2399 N N . TYR B 2 101 ? 127.985 99.942 172.142 1.00 91.35 95 TYR K N 1
ATOM 2400 C CA . TYR B 2 101 ? 126.670 100.408 172.553 1.00 92.50 95 TYR K CA 1
ATOM 2401 C C . TYR B 2 101 ? 126.462 101.842 172.093 1.00 92.63 95 TYR K C 1
ATOM 2402 O O . TYR B 2 101 ? 127.417 102.619 172.010 1.00 95.36 95 TYR K O 1
ATOM 2411 N N . CYS B 2 102 ? 125.210 102.187 171.798 1.00 76.45 96 CYS K N 1
ATOM 2412 C CA . CYS B 2 102 ? 124.837 103.524 171.350 1.00 79.70 96 CYS K CA 1
ATOM 2413 C C . CYS B 2 102 ? 123.686 104.025 172.211 1.00 80.79 96 CYS K C 1
ATOM 2414 O O . CYS B 2 102 ? 122.709 103.300 172.425 1.00 79.99 96 CYS K O 1
ATOM 2417 N N . ALA B 2 103 ? 123.805 105.257 172.706 1.00 77.53 97 ALA K N 1
ATOM 2418 C CA . ALA B 2 103 ? 122.812 105.858 173.585 1.00 75.87 97 ALA K CA 1
ATOM 2419 C C . ALA B 2 103 ? 122.388 107.213 173.037 1.00 71.48 97 ALA K C 1
ATOM 2420 O O . ALA B 2 103 ? 123.127 107.852 172.287 1.00 74.96 97 ALA K O 1
ATOM 2422 N N . ILE B 2 104 ? 121.188 107.644 173.415 1.00 73.01 98 ILE K N 1
ATOM 2423 C CA . ILE B 2 104 ? 120.646 108.929 172.984 1.00 75.84 98 ILE K CA 1
ATOM 2424 C C . ILE B 2 104 ? 120.834 109.944 174.107 1.00 86.78 98 ILE K C 1
ATOM 2425 O O . ILE B 2 104 ? 120.709 109.610 175.292 1.00 91.22 98 ILE K O 1
ATOM 2430 N N . ASP B 2 105 ? 121.200 111.170 173.741 1.00 95.07 99 ASP K N 1
ATOM 2431 C CA . ASP B 2 105 ? 121.376 112.253 174.704 1.00 91.16 99 ASP K CA 1
ATOM 2432 C C . ASP B 2 105 ? 120.067 113.026 174.806 1.00 90.70 99 ASP K C 1
ATOM 2433 O O . ASP B 2 105 ? 119.732 113.809 173.912 1.00 92.99 99 ASP K O 1
ATOM 2438 N N . SER B 2 106 ? 119.340 112.827 175.902 1.00 91.40 100 SER K N 1
ATOM 2439 C CA . SER B 2 106 ? 118.012 113.405 176.060 1.00 93.80 100 SER K CA 1
ATOM 2440 C C . SER B 2 106 ? 118.036 114.807 176.653 1.00 94.47 100 SER K C 1
ATOM 2441 O O . SER B 2 106 ? 116.967 115.383 176.884 1.00 94.17 100 SER K O 1
ATOM 2444 N N . ASP B 2 107 ? 119.214 115.371 176.900 1.00 81.66 101 ASP K N 1
ATOM 2445 C CA . ASP B 2 107 ? 119.347 116.711 177.457 1.00 73.85 101 ASP K CA 1
ATOM 2446 C C . ASP B 2 107 ? 119.767 117.679 176.361 1.00 74.77 101 ASP K C 1
ATOM 2447 O O . ASP B 2 107 ? 120.691 117.392 175.592 1.00 77.33 101 ASP K O 1
ATOM 2452 N N . THR B 2 108 ? 119.088 118.825 176.294 1.00 82.77 102 THR K N 1
ATOM 2453 C CA . THR B 2 108 ? 119.365 119.830 175.276 1.00 88.38 102 THR K CA 1
ATOM 2454 C C . THR B 2 108 ? 120.618 120.648 175.563 1.00 93.54 102 THR K C 1
ATOM 2455 O O . THR B 2 108 ? 121.111 121.328 174.656 1.00 94.84 102 THR K O 1
ATOM 2459 N N . PHE B 2 109 ? 121.143 120.603 176.788 1.00 86.19 103 PHE K N 1
ATOM 2460 C CA . PHE B 2 109 ? 122.351 121.330 177.157 1.00 82.75 103 PHE K CA 1
ATOM 2461 C C . PHE B 2 109 ? 123.552 120.407 177.320 1.00 86.33 103 PHE K C 1
ATOM 2462 O O . PHE B 2 109 ? 124.543 120.793 177.950 1.00 89.02 103 PHE K O 1
ATOM 2470 N N . TYR B 2 110 ? 123.458 119.187 176.786 1.00 80.03 104 TYR K N 1
ATOM 2471 C CA . TYR B 2 110 ? 124.566 118.235 176.676 1.00 74.89 104 TYR K CA 1
ATOM 2472 C C . TYR B 2 110 ? 125.091 117.784 178.036 1.00 74.01 104 TYR K C 1
ATOM 2473 O O . TYR B 2 110 ? 126.269 117.451 178.177 1.00 75.63 104 TYR K O 1
ATOM 2482 N N . SER B 2 111 ? 124.218 117.745 179.041 1.00 66.44 105 SER K N 1
ATOM 2483 C CA . SER B 2 111 ? 124.599 117.223 180.346 1.00 63.11 105 SER K CA 1
ATOM 2484 C C . SER B 2 111 ? 124.823 115.717 180.345 1.00 68.00 105 SER K C 1
ATOM 2485 O O . SER B 2 111 ? 125.537 115.212 181.219 1.00 67.60 105 SER K O 1
ATOM 2488 N N . GLY B 2 112 ? 124.234 114.993 179.398 1.00 72.01 106 GLY K N 1
ATOM 2489 C CA . GLY B 2 112 ? 124.392 113.553 179.329 1.00 73.22 106 GLY K CA 1
ATOM 2490 C C . GLY B 2 112 ? 123.285 112.774 180.008 1.00 69.67 106 GLY K C 1
ATOM 2491 O O . GLY B 2 112 ? 123.513 111.667 180.505 1.00 67.67 106 GLY K O 1
ATOM 2492 N N . SER B 2 113 ? 122.075 113.328 180.022 1.00 78.66 107 SER K N 1
ATOM 2493 C CA . SER B 2 113 ? 120.919 112.632 180.578 1.00 82.85 107 SER K CA 1
ATOM 2494 C C . SER B 2 113 ? 120.524 111.518 179.616 1.00 89.23 107 SER K C 1
ATOM 2495 O O . SER B 2 113 ? 120.009 111.783 178.525 1.00 88.61 107 SER K O 1
ATOM 2498 N N . TYR B 2 114 ? 120.771 110.272 180.016 1.00 90.90 108 TYR K N 1
ATOM 2499 C CA . TYR B 2 114 ? 120.709 109.121 179.121 1.00 83.82 108 TYR K CA 1
ATOM 2500 C C . TYR B 2 114 ? 119.563 108.226 179.579 1.00 89.37 108 TYR K C 1
ATOM 2501 O O . TYR B 2 114 ? 119.702 107.482 180.557 1.00 87.28 108 TYR K O 1
ATOM 2510 N N . ASP B 2 115 ? 118.438 108.284 178.866 1.00 112.95 109 ASP K N 1
ATOM 2511 C CA . ASP B 2 115 ? 117.216 107.615 179.294 1.00 112.41 109 ASP K CA 1
ATOM 2512 C C . ASP B 2 115 ? 116.882 106.400 178.439 1.00 111.54 109 ASP K C 1
ATOM 2513 O O . ASP B 2 115 ? 116.746 105.292 178.966 1.00 112.06 109 ASP K O 1
ATOM 2518 N N . TYR B 2 116 ? 116.735 106.578 177.129 1.00 109.67 110 TYR K N 1
ATOM 2519 C CA . TYR B 2 116 ? 116.420 105.465 176.248 1.00 107.44 110 TYR K CA 1
ATOM 2520 C C . TYR B 2 116 ? 117.670 104.640 175.978 1.00 107.07 110 TYR K C 1
ATOM 2521 O O . TYR B 2 116 ? 118.752 105.183 175.734 1.00 102.52 110 TYR K O 1
ATOM 2530 N N . TRP B 2 117 ? 117.515 103.318 176.024 1.00 116.27 111 TRP K N 1
ATOM 2531 C CA . TRP B 2 117 ? 118.648 102.404 176.014 1.00 116.63 111 TRP K CA 1
ATOM 2532 C C . TRP B 2 117 ? 118.742 101.601 174.722 1.00 117.04 111 TRP K C 1
ATOM 2533 O O . TRP B 2 117 ? 119.763 101.661 174.032 1.00 115.87 111 TRP K O 1
ATOM 2544 N N . GLY B 2 118 ? 117.699 100.855 174.369 1.00 114.10 112 GLY K N 1
ATOM 2545 C CA . GLY B 2 118 ? 117.776 99.974 173.222 1.00 111.99 112 GLY K CA 1
ATOM 2546 C C . GLY B 2 118 ? 118.350 98.614 173.585 1.00 112.41 112 GLY K C 1
ATOM 2547 O O . GLY B 2 118 ? 118.236 98.133 174.718 1.00 111.89 112 GLY K O 1
ATOM 2548 N N . GLN B 2 119 ? 118.980 97.985 172.592 1.00 118.63 113 GLN K N 1
ATOM 2549 C CA . GLN B 2 119 ? 119.560 96.657 172.751 1.00 119.47 113 GLN K CA 1
ATOM 2550 C C . GLN B 2 119 ? 121.075 96.663 172.589 1.00 116.86 113 GLN K C 1
ATOM 2551 O O . GLN B 2 119 ? 121.792 96.144 173.449 1.00 115.24 113 GLN K O 1
ATOM 2557 N N . GLY B 2 120 ? 121.583 97.237 171.505 1.00 100.08 114 GLY K N 1
ATOM 2558 C CA . GLY B 2 120 ? 123.002 97.235 171.220 1.00 98.65 114 GLY K CA 1
ATOM 2559 C C . GLY B 2 120 ? 123.405 96.090 170.306 1.00 101.26 114 GLY K C 1
ATOM 2560 O O . GLY B 2 120 ? 122.631 95.176 170.008 1.00 103.29 114 GLY K O 1
ATOM 2561 N N . THR B 2 121 ? 124.655 96.152 169.854 1.00 90.30 115 THR K N 1
ATOM 2562 C CA . THR B 2 121 ? 125.220 95.159 168.950 1.00 88.66 115 THR K CA 1
ATOM 2563 C C . THR B 2 121 ? 126.507 94.605 169.539 1.00 86.08 115 THR K C 1
ATOM 2564 O O . THR B 2 121 ? 127.380 95.368 169.964 1.00 84.98 115 THR K O 1
ATOM 2568 N N . GLN B 2 122 ? 126.623 93.280 169.558 1.00 94.64 116 GLN K N 1
ATOM 2569 C CA . GLN B 2 122 ? 127.806 92.628 170.095 1.00 95.81 116 GLN K CA 1
ATOM 2570 C C . GLN B 2 122 ? 128.887 92.504 169.026 1.00 94.43 116 GLN K C 1
ATOM 2571 O O . GLN B 2 122 ? 128.604 92.384 167.831 1.00 97.61 116 GLN K O 1
ATOM 2577 N N . VAL B 2 123 ? 130.140 92.565 169.470 1.00 93.51 117 VAL K N 1
ATOM 2578 C CA . VAL B 2 123 ? 131.299 92.398 168.602 1.00 94.66 117 VAL K CA 1
ATOM 2579 C C . VAL B 2 123 ? 132.253 91.425 169.279 1.00 97.25 117 VAL K C 1
ATOM 2580 O O . VAL B 2 123 ? 132.702 91.674 170.405 1.00 98.67 117 VAL K O 1
ATOM 2584 N N . THR B 2 124 ? 132.560 90.323 168.601 1.00 135.44 118 THR K N 1
ATOM 2585 C CA . THR B 2 124 ? 133.509 89.333 169.091 1.00 136.79 118 THR K CA 1
ATOM 2586 C C . THR B 2 124 ? 134.667 89.238 168.110 1.00 137.37 118 THR K C 1
ATOM 2587 O O . THR B 2 124 ? 134.453 89.029 166.911 1.00 138.13 118 THR K O 1
ATOM 2591 N N . VAL B 2 125 ? 135.886 89.392 168.617 1.00 136.06 119 VAL K N 1
ATOM 2592 C CA . VAL B 2 125 ? 137.092 89.374 167.798 1.00 138.43 119 VAL K CA 1
ATOM 2593 C C . VAL B 2 125 ? 137.947 88.197 168.242 1.00 139.00 119 VAL K C 1
ATOM 2594 O O . VAL B 2 125 ? 138.284 88.084 169.428 1.00 137.95 119 VAL K O 1
ATOM 2598 N N . SER B 2 126 ? 138.294 87.330 167.290 1.00 149.65 120 SER K N 1
ATOM 2599 C CA . SER B 2 126 ? 139.114 86.136 167.519 1.00 149.26 120 SER K CA 1
ATOM 2600 C C . SER B 2 126 ? 138.546 85.235 168.615 1.00 148.67 120 SER K C 1
ATOM 2601 O O . SER B 2 126 ? 139.045 85.219 169.740 1.00 149.40 120 SER K O 1
ATOM 2604 N N . ASP C 3 1 ? 118.838 147.345 169.706 1.00 52.04 2 ASP L N 1
ATOM 2605 C CA . ASP C 3 1 ? 117.781 147.064 168.742 1.00 54.17 2 ASP L CA 1
ATOM 2606 C C . ASP C 3 1 ? 118.265 146.118 167.647 1.00 52.09 2 ASP L C 1
ATOM 2607 O O . ASP C 3 1 ? 117.543 145.206 167.241 1.00 57.23 2 ASP L O 1
ATOM 2612 N N . ILE C 3 2 ? 119.488 146.337 167.169 1.00 43.27 3 ILE L N 1
ATOM 2613 C CA . ILE C 3 2 ? 120.084 145.478 166.144 1.00 44.34 3 ILE L CA 1
ATOM 2614 C C . ILE C 3 2 ? 120.724 144.314 166.894 1.00 50.32 3 ILE L C 1
ATOM 2615 O O . ILE C 3 2 ? 121.878 144.376 167.318 1.00 56.76 3 ILE L O 1
ATOM 2620 N N . GLN C 3 3 ? 119.961 143.237 167.058 1.00 55.19 4 GLN L N 1
ATOM 2621 C CA . GLN C 3 3 ? 120.427 142.087 167.817 1.00 52.43 4 GLN L CA 1
ATOM 2622 C C . GLN C 3 3 ? 121.428 141.280 166.998 1.00 47.56 4 GLN L C 1
ATOM 2623 O O . GLN C 3 3 ? 121.259 141.094 165.790 1.00 49.43 4 GLN L O 1
ATOM 2629 N N . MET C 3 4 ? 122.474 140.800 167.667 1.00 47.64 5 MET L N 1
ATOM 2630 C CA . MET C 3 4 ? 123.525 140.011 167.039 1.00 49.33 5 MET L CA 1
ATOM 2631 C C . MET C 3 4 ? 123.551 138.630 167.687 1.00 60.80 5 MET L C 1
ATOM 2632 O O . MET C 3 4 ? 123.653 138.517 168.913 1.00 69.31 5 MET L O 1
ATOM 2637 N N . THR C 3 5 ? 123.470 137.577 166.874 1.00 55.95 6 THR L N 1
ATOM 2638 C CA . THR C 3 5 ? 123.375 136.215 167.391 1.00 54.85 6 THR L CA 1
ATOM 2639 C C . THR C 3 5 ? 124.635 135.442 167.039 1.00 56.68 6 THR L C 1
ATOM 2640 O O . THR C 3 5 ? 125.008 135.354 165.864 1.00 64.80 6 THR L O 1
ATOM 2644 N N . GLN C 3 6 ? 125.279 134.882 168.058 1.00 59.72 7 GLN L N 1
ATOM 2645 C CA . GLN C 3 6 ? 126.496 134.085 167.927 1.00 58.11 7 GLN L CA 1
ATOM 2646 C C . GLN C 3 6 ? 126.200 132.687 168.470 1.00 64.90 7 GLN L C 1
ATOM 2647 O O . GLN C 3 6 ? 126.369 132.419 169.662 1.00 68.41 7 GLN L O 1
ATOM 2653 N N . SER C 3 7 ? 125.741 131.798 167.579 1.00 78.01 8 SER L N 1
ATOM 2654 C CA . SER C 3 7 ? 125.324 130.462 168.007 1.00 82.40 8 SER L CA 1
ATOM 2655 C C . SER C 3 7 ? 126.457 129.617 168.585 1.00 84.16 8 SER L C 1
ATOM 2656 O O . SER C 3 7 ? 126.265 129.032 169.667 1.00 82.30 8 SER L O 1
ATOM 2659 N N . PRO C 3 8 ? 127.645 129.482 167.941 1.00 68.73 9 PRO L N 1
ATOM 2660 C CA . PRO C 3 8 ? 128.640 128.591 168.582 1.00 63.30 9 PRO L CA 1
ATOM 2661 C C . PRO C 3 8 ? 129.321 129.245 169.778 1.00 65.84 9 PRO L C 1
ATOM 2662 O O . PRO C 3 8 ? 130.432 129.773 169.707 1.00 69.18 9 PRO L O 1
ATOM 2666 N N . SER C 3 9 ? 128.645 129.196 170.924 1.00 63.05 10 SER L N 1
ATOM 2667 C CA . SER C 3 9 ? 129.117 129.865 172.135 1.00 61.67 10 SER L CA 1
ATOM 2668 C C . SER C 3 9 ? 130.323 129.192 172.765 1.00 63.80 10 SER L C 1
ATOM 2669 O O . SER C 3 9 ? 130.892 129.774 173.697 1.00 65.08 10 SER L O 1
ATOM 2672 N N . SER C 3 10 ? 130.743 128.015 172.306 1.00 57.24 11 SER L N 1
ATOM 2673 C CA . SER C 3 10 ? 131.925 127.361 172.861 1.00 57.12 11 SER L CA 1
ATOM 2674 C C . SER C 3 10 ? 132.492 126.428 171.801 1.00 58.08 11 SER L C 1
ATOM 2675 O O . SER C 3 10 ? 131.849 125.437 171.443 1.00 61.94 11 SER L O 1
ATOM 2678 N N . LEU C 3 11 ? 133.679 126.746 171.304 1.00 48.90 12 LEU L N 1
ATOM 2679 C CA . LEU C 3 11 ? 134.388 125.896 170.362 1.00 46.47 12 LEU L CA 1
ATOM 2680 C C . LEU C 3 11 ? 135.527 125.172 171.066 1.00 52.45 12 LEU L C 1
ATOM 2681 O O . LEU C 3 11 ? 136.048 125.625 172.088 1.00 58.63 12 LEU L O 1
ATOM 2686 N N . SER C 3 12 ? 135.910 124.032 170.500 1.00 53.07 13 SER L N 1
ATOM 2687 C CA . SER C 3 12 ? 136.946 123.200 171.103 1.00 50.36 13 SER L CA 1
ATOM 2688 C C . SER C 3 12 ? 137.778 122.615 169.971 1.00 55.17 13 SER L C 1
ATOM 2689 O O . SER C 3 12 ? 137.324 121.694 169.286 1.00 58.08 13 SER L O 1
ATOM 2692 N N . ALA C 3 13 ? 138.980 123.149 169.773 1.00 58.69 14 ALA L N 1
ATOM 2693 C CA . ALA C 3 13 ? 139.855 122.711 168.699 1.00 61.73 14 ALA L CA 1
ATOM 2694 C C . ALA C 3 13 ? 141.263 122.498 169.231 1.00 66.57 14 ALA L C 1
ATOM 2695 O O . ALA C 3 13 ? 141.748 123.256 170.075 1.00 66.12 14 ALA L O 1
ATOM 2697 N N . SER C 3 14 ? 141.916 121.454 168.726 1.00 72.06 15 SER L N 1
ATOM 2698 C CA . SER C 3 14 ? 143.290 121.175 169.106 1.00 67.72 15 SER L CA 1
ATOM 2699 C C . SER C 3 14 ? 144.239 122.144 168.408 1.00 67.61 15 SER L C 1
ATOM 2700 O O . SER C 3 14 ? 143.870 122.841 167.459 1.00 71.38 15 SER L O 1
ATOM 2703 N N . VAL C 3 15 ? 145.479 122.176 168.890 1.00 70.02 16 VAL L N 1
ATOM 2704 C CA . VAL C 3 15 ? 146.478 123.094 168.352 1.00 71.04 16 VAL L CA 1
ATOM 2705 C C . VAL C 3 15 ? 146.825 122.673 166.930 1.00 71.13 16 VAL L C 1
ATOM 2706 O O . VAL C 3 15 ? 147.272 121.546 166.691 1.00 74.98 16 VAL L O 1
ATOM 2710 N N . GLY C 3 16 ? 146.619 123.580 165.981 1.00 65.72 17 GLY L N 1
ATOM 2711 C CA . GLY C 3 16 ? 146.832 123.297 164.579 1.00 68.36 17 GLY L CA 1
ATOM 2712 C C . GLY C 3 16 ? 145.587 122.952 163.791 1.00 67.98 17 GLY L C 1
ATOM 2713 O O . GLY C 3 16 ? 145.705 122.586 162.616 1.00 70.13 17 GLY L O 1
ATOM 2714 N N . ASP C 3 17 ? 144.406 123.058 164.388 1.00 73.18 18 ASP L N 1
ATOM 2715 C CA . ASP C 3 17 ? 143.150 122.730 163.733 1.00 76.27 18 ASP L CA 1
ATOM 2716 C C . ASP C 3 17 ? 142.524 123.998 163.164 1.00 75.33 18 ASP L C 1
ATOM 2717 O O . ASP C 3 17 ? 143.093 125.089 163.239 1.00 72.79 18 ASP L O 1
ATOM 2722 N N . ARG C 3 18 ? 141.335 123.842 162.590 1.00 84.32 19 ARG L N 1
ATOM 2723 C CA . ARG C 3 18 ? 140.621 124.948 161.967 1.00 83.53 19 ARG L CA 1
ATOM 2724 C C . ARG C 3 18 ? 139.518 125.447 162.892 1.00 87.86 19 ARG L C 1
ATOM 2725 O O . ARG C 3 18 ? 138.752 124.649 163.442 1.00 88.42 19 ARG L O 1
ATOM 2733 N N . VAL C 3 19 ? 139.443 126.765 163.060 1.00 74.20 20 VAL L N 1
ATOM 2734 C CA . VAL C 3 19 ? 138.424 127.403 163.885 1.00 69.35 20 VAL L CA 1
ATOM 2735 C C . VAL C 3 19 ? 137.624 128.360 163.015 1.00 64.79 20 VAL L C 1
ATOM 2736 O O . VAL C 3 19 ? 138.197 129.226 162.343 1.00 70.73 20 VAL L O 1
ATOM 2740 N N . THR C 3 20 ? 136.301 128.207 163.027 1.00 57.17 21 THR L N 1
ATOM 2741 C CA . THR C 3 20 ? 135.406 129.111 162.316 1.00 60.18 21 THR L CA 1
ATOM 2742 C C . THR C 3 20 ? 134.333 129.605 163.279 1.00 63.87 21 THR L C 1
ATOM 2743 O O . THR C 3 20 ? 133.846 128.844 164.120 1.00 68.00 21 THR L O 1
ATOM 2747 N N . ILE C 3 21 ? 134.011 130.894 163.189 1.00 49.79 22 ILE L N 1
ATOM 2748 C CA . ILE C 3 21 ? 133.029 131.536 164.054 1.00 47.40 22 ILE L CA 1
ATOM 2749 C C . ILE C 3 21 ? 132.054 132.301 163.172 1.00 52.20 22 ILE L C 1
ATOM 2750 O O . ILE C 3 21 ? 132.470 133.087 162.315 1.00 61.67 22 ILE L O 1
ATOM 2755 N N . THR C 3 22 ? 130.757 132.077 163.380 1.00 55.30 23 THR L N 1
ATOM 2756 C CA . THR C 3 22 ? 129.717 132.652 162.538 1.00 57.42 23 THR L CA 1
ATOM 2757 C C . THR C 3 22 ? 128.876 133.636 163.339 1.00 57.78 23 THR L C 1
ATOM 2758 O O . THR C 3 22 ? 128.421 133.322 164.443 1.00 64.31 23 THR L O 1
ATOM 2762 N N . CYS C 3 23 ? 128.655 134.818 162.770 1.00 60.79 24 CYS L N 1
ATOM 2763 C CA . CYS C 3 23 ? 127.895 135.875 163.423 1.00 58.53 24 CYS L CA 1
ATOM 2764 C C . CYS C 3 23 ? 126.779 136.314 162.482 1.00 60.52 24 CYS L C 1
ATOM 2765 O O . CYS C 3 23 ? 127.004 136.443 161.274 1.00 71.25 24 CYS L O 1
ATOM 2768 N N . ARG C 3 24 ? 125.574 136.503 163.023 1.00 57.98 25 ARG L N 1
ATOM 2769 C CA . ARG C 3 24 ? 124.389 136.827 162.234 1.00 56.18 25 ARG L CA 1
ATOM 2770 C C . ARG C 3 24 ? 123.757 138.102 162.775 1.00 59.88 25 ARG L C 1
ATOM 2771 O O . ARG C 3 24 ? 123.658 138.279 163.993 1.00 69.77 25 ARG L O 1
ATOM 2779 N N . ALA C 3 25 ? 123.343 138.992 161.874 1.00 49.43 26 ALA L N 1
ATOM 2780 C CA . ALA C 3 25 ? 122.752 140.273 162.239 1.00 47.77 26 ALA L CA 1
ATOM 2781 C C . ALA C 3 25 ? 121.247 140.233 162.010 1.00 49.49 26 ALA L C 1
ATOM 2782 O O . ALA C 3 25 ? 120.771 139.525 161.118 1.00 55.03 26 ALA L O 1
ATOM 2784 N N . SER C 3 26 ? 120.501 140.965 162.839 1.00 47.62 27 SER L N 1
ATOM 2785 C CA . SER C 3 26 ? 119.058 141.063 162.640 1.00 48.04 27 SER L CA 1
ATOM 2786 C C . SER C 3 26 ? 118.730 141.882 161.397 1.00 50.45 27 SER L C 1
ATOM 2787 O O . SER C 3 26 ? 117.921 141.466 160.560 1.00 54.55 27 SER L O 1
ATOM 2790 N N . GLN C 3 27 ? 119.352 143.047 161.259 1.00 50.84 28 GLN L N 1
ATOM 2791 C CA . GLN C 3 27 ? 119.153 143.902 160.100 1.00 45.44 28 GLN L CA 1
ATOM 2792 C C . GLN C 3 27 ? 120.263 143.691 159.079 1.00 48.86 28 GLN L C 1
ATOM 2793 O O . GLN C 3 27 ? 121.258 143.010 159.334 1.00 54.89 28 GLN L O 1
ATOM 2799 N N . SER C 3 28 ? 120.077 144.292 157.905 1.00 49.23 29 SER L N 1
ATOM 2800 C CA . SER C 3 28 ? 121.078 144.233 156.841 1.00 51.83 29 SER L CA 1
ATOM 2801 C C . SER C 3 28 ? 122.101 145.349 157.052 1.00 46.21 29 SER L C 1
ATOM 2802 O O . SER C 3 28 ? 122.162 146.341 156.324 1.00 45.73 29 SER L O 1
ATOM 2805 N N . VAL C 3 29 ? 122.910 145.165 158.097 1.00 50.09 30 VAL L N 1
ATOM 2806 C CA . VAL C 3 29 ? 124.016 146.073 158.365 1.00 52.61 30 VAL L CA 1
ATOM 2807 C C . VAL C 3 29 ? 125.032 145.970 157.234 1.00 55.13 30 VAL L C 1
ATOM 2808 O O . VAL C 3 29 ? 125.249 144.895 156.657 1.00 61.98 30 VAL L O 1
ATOM 2812 N N . SER C 3 30 ? 125.659 147.097 156.906 1.00 38.38 31 SER L N 1
ATOM 2813 C CA . SER C 3 30 ? 126.679 147.113 155.869 1.00 35.44 31 SER L CA 1
ATOM 2814 C C . SER C 3 30 ? 127.918 146.362 156.348 1.00 42.12 31 SER L C 1
ATOM 2815 O O . SER C 3 30 ? 127.972 145.830 157.461 1.00 50.91 31 SER L O 1
ATOM 2818 N N . SER C 3 31 ? 128.950 146.329 155.506 1.00 49.98 32 SER L N 1
ATOM 2819 C CA . SER C 3 31 ? 130.175 145.604 155.840 1.00 51.82 32 SER L CA 1
ATOM 2820 C C . SER C 3 31 ? 130.976 146.373 156.892 1.00 53.11 32 SER L C 1
ATOM 2821 O O . SER C 3 31 ? 132.108 146.806 156.677 1.00 57.66 32 SER L O 1
ATOM 2824 N N . ALA C 3 32 ? 130.355 146.529 158.060 1.00 46.84 33 ALA L N 1
ATOM 2825 C CA . ALA C 3 32 ? 130.956 147.191 159.212 1.00 49.61 33 ALA L CA 1
ATOM 2826 C C . ALA C 3 32 ? 130.733 146.285 160.416 1.00 50.17 33 ALA L C 1
ATOM 2827 O O . ALA C 3 32 ? 129.794 146.488 161.190 1.00 49.78 33 ALA L O 1
ATOM 2829 N N . VAL C 3 33 ? 131.600 145.286 160.575 1.00 46.20 34 VAL L N 1
ATOM 2830 C CA . VAL C 3 33 ? 131.662 144.508 161.802 1.00 42.05 34 VAL L CA 1
ATOM 2831 C C . VAL C 3 33 ? 133.115 144.412 162.237 1.00 46.58 34 VAL L C 1
ATOM 2832 O O . VAL C 3 33 ? 134.044 144.578 161.443 1.00 58.61 34 VAL L O 1
ATOM 2836 N N . ALA C 3 34 ? 133.299 144.153 163.526 1.00 37.79 35 ALA L N 1
ATOM 2837 C CA . ALA C 3 34 ? 134.616 144.097 164.138 1.00 36.36 35 ALA L CA 1
ATOM 2838 C C . ALA C 3 34 ? 134.731 142.838 164.980 1.00 43.32 35 ALA L C 1
ATOM 2839 O O . ALA C 3 34 ? 133.808 142.501 165.730 1.00 55.12 35 ALA L O 1
ATOM 2841 N N . TRP C 3 35 ? 135.861 142.149 164.856 1.00 39.07 36 TRP L N 1
ATOM 2842 C CA . TRP C 3 35 ? 136.140 140.931 165.608 1.00 36.91 36 TRP L CA 1
ATOM 2843 C C . TRP C 3 35 ? 137.247 141.225 166.613 1.00 45.88 36 TRP L C 1
ATOM 2844 O O . TRP C 3 35 ? 138.284 141.793 166.256 1.00 52.94 36 TRP L O 1
ATOM 2855 N N . TYR C 3 36 ? 137.020 140.846 167.864 1.00 38.57 37 TYR L N 1
ATOM 2856 C CA . TYR C 3 36 ? 137.960 141.091 168.945 1.00 36.25 37 TYR L CA 1
ATOM 2857 C C . TYR C 3 36 ? 138.473 139.787 169.544 1.00 40.29 37 TYR L C 1
ATOM 2858 O O . TYR C 3 36 ? 137.979 138.695 169.261 1.00 45.00 37 TYR L O 1
ATOM 2867 N N . GLN C 3 37 ? 139.500 139.926 170.376 1.00 39.39 38 GLN L N 1
ATOM 2868 C CA . GLN C 3 37 ? 140.096 138.819 171.110 1.00 37.44 38 GLN L CA 1
ATOM 2869 C C . GLN C 3 37 ? 140.393 139.305 172.517 1.00 40.80 38 GLN L C 1
ATOM 2870 O O . GLN C 3 37 ? 141.171 140.248 172.696 1.00 49.31 38 GLN L O 1
ATOM 2876 N N . GLN C 3 38 ? 139.776 138.674 173.510 1.00 36.43 39 GLN L N 1
ATOM 2877 C CA . GLN C 3 38 ? 139.931 139.084 174.901 1.00 36.86 39 GLN L CA 1
ATOM 2878 C C . GLN C 3 38 ? 140.484 137.914 175.700 1.00 45.99 39 GLN L C 1
ATOM 2879 O O . GLN C 3 38 ? 139.774 136.932 175.948 1.00 51.02 39 GLN L O 1
ATOM 2885 N N . LYS C 3 39 ? 141.748 138.018 176.094 1.00 47.95 40 LYS L N 1
ATOM 2886 C CA . LYS C 3 39 ? 142.311 137.074 177.038 1.00 43.74 40 LYS L CA 1
ATOM 2887 C C . LYS C 3 39 ? 141.689 137.303 178.414 1.00 47.20 40 LYS L C 1
ATOM 2888 O O . LYS C 3 39 ? 141.270 138.420 178.731 1.00 55.47 40 LYS L O 1
ATOM 2890 N N . PRO C 3 40 ? 141.592 136.257 179.245 1.00 45.58 41 PRO L N 1
ATOM 2891 C CA . PRO C 3 40 ? 140.962 136.424 180.563 1.00 43.80 41 PRO L CA 1
ATOM 2892 C C . PRO C 3 40 ? 141.730 137.367 181.476 1.00 47.24 41 PRO L C 1
ATOM 2893 O O . PRO C 3 40 ? 142.864 137.082 181.872 1.00 47.13 41 PRO L O 1
ATOM 2897 N N . GLY C 3 41 ? 141.112 138.498 181.812 1.00 51.12 42 GLY L N 1
ATOM 2898 C CA . GLY C 3 41 ? 141.714 139.484 182.682 1.00 49.47 42 GLY L CA 1
ATOM 2899 C C . GLY C 3 41 ? 142.314 140.687 181.988 1.00 49.41 42 GLY L C 1
ATOM 2900 O O . GLY C 3 41 ? 142.821 141.582 182.674 1.00 52.01 42 GLY L O 1
ATOM 2901 N N . LYS C 3 42 ? 142.272 140.743 180.660 1.00 49.57 43 LYS L N 1
ATOM 2902 C CA . LYS C 3 42 ? 142.871 141.830 179.904 1.00 48.08 43 LYS L CA 1
ATOM 2903 C C . LYS C 3 42 ? 141.840 142.462 178.977 1.00 51.49 43 LYS L C 1
ATOM 2904 O O . LYS C 3 42 ? 140.770 141.903 178.726 1.00 53.97 43 LYS L O 1
ATOM 2906 N N . ALA C 3 43 ? 142.181 143.646 178.475 1.00 45.27 44 ALA L N 1
ATOM 2907 C CA . ALA C 3 43 ? 141.290 144.381 177.594 1.00 39.59 44 ALA L CA 1
ATOM 2908 C C . ALA C 3 43 ? 141.196 143.698 176.230 1.00 40.77 44 ALA L C 1
ATOM 2909 O O . ALA C 3 43 ? 142.135 143.023 175.799 1.00 47.06 44 ALA L O 1
ATOM 2911 N N . PRO C 3 44 ? 140.066 143.844 175.538 1.00 31.59 45 PRO L N 1
ATOM 2912 C CA . PRO C 3 44 ? 139.946 143.263 174.196 1.00 35.83 45 PRO L CA 1
ATOM 2913 C C . PRO C 3 44 ? 140.871 143.941 173.197 1.00 41.31 45 PRO L C 1
ATOM 2914 O O . PRO C 3 44 ? 141.220 145.116 173.330 1.00 49.64 45 PRO L O 1
ATOM 2918 N N . LYS C 3 45 ? 141.268 143.174 172.185 1.00 44.86 46 LYS L N 1
ATOM 2919 C CA . LYS C 3 45 ? 142.175 143.639 171.144 1.00 42.60 46 LYS L CA 1
ATOM 2920 C C . LYS C 3 45 ? 141.536 143.393 169.786 1.00 47.35 46 LYS L C 1
ATOM 2921 O O . LYS C 3 45 ? 141.024 142.299 169.529 1.00 57.61 46 LYS L O 1
ATOM 2927 N N . LEU C 3 46 ? 141.564 144.408 168.924 1.00 39.06 47 LEU L N 1
ATOM 2928 C CA . LEU C 3 46 ? 140.883 144.320 167.639 1.00 36.28 47 LEU L CA 1
ATOM 2929 C C . LEU C 3 46 ? 141.652 143.412 166.687 1.00 41.50 47 LEU L C 1
ATOM 2930 O O . LEU C 3 46 ? 142.885 143.428 166.643 1.00 43.18 47 LEU L O 1
ATOM 2935 N N . LEU C 3 47 ? 140.909 142.616 165.920 1.00 43.23 48 LEU L N 1
ATOM 2936 C CA . LEU C 3 47 ? 141.479 141.701 164.939 1.00 44.03 48 LEU L CA 1
ATOM 2937 C C . LEU C 3 47 ? 141.058 142.033 163.518 1.00 48.78 48 LEU L C 1
ATOM 2938 O O . LEU C 3 47 ? 141.915 142.189 162.642 1.00 53.73 48 LEU L O 1
ATOM 2943 N N . ILE C 3 48 ? 139.758 142.146 163.264 1.00 49.43 49 ILE L N 1
ATOM 2944 C CA . ILE C 3 48 ? 139.221 142.376 161.929 1.00 46.25 49 ILE L CA 1
ATOM 2945 C C . ILE C 3 48 ? 138.329 143.606 161.990 1.00 51.15 49 ILE L C 1
ATOM 2946 O O . ILE C 3 48 ? 137.501 143.727 162.897 1.00 59.54 49 ILE L O 1
ATOM 2951 N N . TYR C 3 49 ? 138.512 144.524 161.047 1.00 53.30 50 TYR L N 1
ATOM 2952 C CA . TYR C 3 49 ? 137.632 145.672 160.901 1.00 49.93 50 TYR L CA 1
ATOM 2953 C C . TYR C 3 49 ? 137.115 145.732 159.469 1.00 54.26 50 TYR L C 1
ATOM 2954 O O . TYR C 3 49 ? 137.717 145.173 158.548 1.00 63.86 50 TYR L O 1
ATOM 2963 N N . SER C 3 50 ? 135.961 146.385 159.308 1.00 47.21 51 SER L N 1
ATOM 2964 C CA . SER C 3 50 ? 135.242 146.519 158.038 1.00 46.86 51 SER L CA 1
ATOM 2965 C C . SER C 3 50 ? 134.823 145.174 157.448 1.00 48.84 51 SER L C 1
ATOM 2966 O O . SER C 3 50 ? 134.640 145.064 156.230 1.00 54.27 51 SER L O 1
ATOM 2969 N N . ALA C 3 51 ? 134.723 144.142 158.293 1.00 43.08 52 ALA L N 1
ATOM 2970 C CA . ALA C 3 51 ? 134.176 142.818 157.990 1.00 42.23 52 ALA L CA 1
ATOM 2971 C C . ALA C 3 51 ? 135.023 142.007 157.015 1.00 49.48 52 ALA L C 1
ATOM 2972 O O . ALA C 3 51 ? 134.748 140.824 156.792 1.00 55.47 52 ALA L O 1
ATOM 2974 N N . SER C 3 52 ? 136.050 142.621 156.431 1.00 59.79 53 SER L N 1
ATOM 2975 C CA . SER C 3 52 ? 136.980 141.904 155.565 1.00 58.63 53 SER L CA 1
ATOM 2976 C C . SER C 3 52 ? 138.433 142.297 155.757 1.00 57.47 53 SER L C 1
ATOM 2977 O O . SER C 3 52 ? 139.313 141.497 155.422 1.00 60.34 53 SER L O 1
ATOM 2980 N N . SER C 3 53 ? 138.726 143.482 156.279 1.00 54.23 54 SER L N 1
ATOM 2981 C CA . SER C 3 53 ? 140.087 143.980 156.357 1.00 57.70 54 SER L CA 1
ATOM 2982 C C . SER C 3 53 ? 140.773 143.486 157.623 1.00 56.63 54 SER L C 1
ATOM 2983 O O . SER C 3 53 ? 140.141 143.231 158.650 1.00 59.94 54 SER L O 1
ATOM 2986 N N . LEU C 3 54 ? 142.093 143.366 157.534 1.00 54.49 55 LEU L N 1
ATOM 2987 C CA . LEU C 3 54 ? 142.922 142.787 158.579 1.00 50.24 55 LEU L CA 1
ATOM 2988 C C . LEU C 3 54 ? 143.691 143.901 159.272 1.00 55.35 55 LEU L C 1
ATOM 2989 O O . LEU C 3 54 ? 144.339 144.717 158.608 1.00 60.63 55 LEU L O 1
ATOM 2994 N N . TYR C 3 55 ? 143.615 143.935 160.598 1.00 50.34 56 TYR L N 1
ATOM 2995 C CA . TYR C 3 55 ? 144.255 144.997 161.357 1.00 49.37 56 TYR L CA 1
ATOM 2996 C C . TYR C 3 55 ? 145.770 144.835 161.340 1.00 53.75 56 TYR L C 1
ATOM 2997 O O . TYR C 3 55 ? 146.300 143.723 161.267 1.00 57.61 56 TYR L O 1
ATOM 3006 N N . SER C 3 56 ? 146.468 145.965 161.400 1.00 59.82 57 SER L N 1
ATOM 3007 C CA . SER C 3 56 ? 147.923 145.963 161.400 1.00 62.40 57 SER L CA 1
ATOM 3008 C C . SER C 3 56 ? 148.447 145.597 162.782 1.00 61.42 57 SER L C 1
ATOM 3009 O O . SER C 3 56 ? 148.148 146.277 163.769 1.00 62.49 57 SER L O 1
ATOM 3012 N N . GLY C 3 57 ? 149.229 144.524 162.849 1.00 63.10 58 GLY L N 1
ATOM 3013 C CA . GLY C 3 57 ? 149.783 144.065 164.106 1.00 61.30 58 GLY L CA 1
ATOM 3014 C C . GLY C 3 57 ? 149.451 142.618 164.403 1.00 62.78 58 GLY L C 1
ATOM 3015 O O . GLY C 3 57 ? 150.266 141.893 164.980 1.00 67.76 58 GLY L O 1
ATOM 3016 N N . VAL C 3 58 ? 148.255 142.188 164.018 1.00 57.26 59 VAL L N 1
ATOM 3017 C CA . VAL C 3 58 ? 147.812 140.816 164.250 1.00 60.45 59 VAL L CA 1
ATOM 3018 C C . VAL C 3 58 ? 148.351 139.929 163.133 1.00 61.37 59 VAL L C 1
ATOM 3019 O O . VAL C 3 58 ? 148.662 140.432 162.043 1.00 62.89 59 VAL L O 1
ATOM 3023 N N . PRO C 3 59 ? 148.514 138.627 163.362 1.00 60.00 60 PRO L N 1
ATOM 3024 C CA . PRO C 3 59 ? 148.974 137.736 162.290 1.00 59.73 60 PRO L CA 1
ATOM 3025 C C . PRO C 3 59 ? 147.944 137.616 161.177 1.00 58.98 60 PRO L C 1
ATOM 3026 O O . PRO C 3 59 ? 146.765 137.942 161.331 1.00 63.06 60 PRO L O 1
ATOM 3030 N N . SER C 3 60 ? 148.417 137.134 160.030 1.00 56.31 61 SER L N 1
ATOM 3031 C CA . SER C 3 60 ? 147.618 137.056 158.816 1.00 59.38 61 SER L CA 1
ATOM 3032 C C . SER C 3 60 ? 146.748 135.809 158.760 1.00 61.52 61 SER L C 1
ATOM 3033 O O . SER C 3 60 ? 146.060 135.591 157.758 1.00 62.44 61 SER L O 1
ATOM 3036 N N . ARG C 3 61 ? 146.767 134.983 159.807 1.00 58.27 62 ARG L N 1
ATOM 3037 C CA . ARG C 3 61 ? 145.937 133.784 159.819 1.00 55.36 62 ARG L CA 1
ATOM 3038 C C . ARG C 3 61 ? 144.460 134.118 159.985 1.00 59.32 62 ARG L C 1
ATOM 3039 O O . ARG C 3 61 ? 143.600 133.329 159.577 1.00 59.11 62 ARG L O 1
ATOM 3047 N N . PHE C 3 62 ? 144.146 135.266 160.578 1.00 65.11 63 PHE L N 1
ATOM 3048 C CA . PHE C 3 62 ? 142.758 135.678 160.722 1.00 59.73 63 PHE L CA 1
ATOM 3049 C C . PHE C 3 62 ? 142.198 136.152 159.387 1.00 56.81 63 PHE L C 1
ATOM 3050 O O . PHE C 3 62 ? 142.885 136.797 158.591 1.00 64.04 63 PHE L O 1
ATOM 3058 N N . SER C 3 63 ? 140.932 135.825 159.145 1.00 52.04 64 SER L N 1
ATOM 3059 C CA . SER C 3 63 ? 140.256 136.194 157.913 1.00 60.19 64 SER L CA 1
ATOM 3060 C C . SER C 3 63 ? 138.864 136.722 158.225 1.00 60.68 64 SER L C 1
ATOM 3061 O O . SER C 3 63 ? 138.211 136.278 159.172 1.00 64.77 64 SER L O 1
ATOM 3064 N N . GLY C 3 64 ? 138.413 137.667 157.409 1.00 57.63 65 GLY L N 1
ATOM 3065 C CA . GLY C 3 64 ? 137.093 138.239 157.572 1.00 59.31 65 GLY L CA 1
ATOM 3066 C C . GLY C 3 64 ? 136.256 138.083 156.322 1.00 58.50 65 GLY L C 1
ATOM 3067 O O . GLY C 3 64 ? 136.717 138.386 155.218 1.00 58.56 65 GLY L O 1
ATOM 3068 N N . SER C 3 65 ? 135.024 137.609 156.478 1.00 51.40 66 SER L N 1
ATOM 3069 C CA . SER C 3 65 ? 134.157 137.325 155.349 1.00 52.86 66 SER L CA 1
ATOM 3070 C C . SER C 3 65 ? 132.782 137.928 155.583 1.00 53.44 66 SER L C 1
ATOM 3071 O O . SER C 3 65 ? 132.360 138.135 156.723 1.00 61.10 66 SER L O 1
ATOM 3074 N N . ARG C 3 66 ? 132.087 138.204 154.484 1.00 48.79 67 ARG L N 1
ATOM 3075 C CA . ARG C 3 66 ? 130.725 138.725 154.546 1.00 50.48 67 ARG L CA 1
ATOM 3076 C C . ARG C 3 66 ? 129.994 138.298 153.287 1.00 55.71 67 ARG L C 1
ATOM 3077 O O . ARG C 3 66 ? 130.445 138.600 152.177 1.00 57.90 67 ARG L O 1
ATOM 3085 N N . SER C 3 67 ? 128.872 137.603 153.456 1.00 63.89 68 SER L N 1
ATOM 3086 C CA . SER C 3 67 ? 128.036 137.212 152.325 1.00 66.00 68 SER L CA 1
ATOM 3087 C C . SER C 3 67 ? 126.593 137.500 152.726 1.00 64.84 68 SER L C 1
ATOM 3088 O O . SER C 3 67 ? 125.921 136.637 153.300 1.00 64.79 68 SER L O 1
ATOM 3091 N N . GLY C 3 68 ? 126.132 138.704 152.424 1.00 63.97 69 GLY L N 1
ATOM 3092 C CA . GLY C 3 68 ? 124.792 139.116 152.805 1.00 61.97 69 GLY L CA 1
ATOM 3093 C C . GLY C 3 68 ? 124.778 139.691 154.205 1.00 62.32 69 GLY L C 1
ATOM 3094 O O . GLY C 3 68 ? 125.419 140.706 154.471 1.00 62.80 69 GLY L O 1
ATOM 3095 N N . THR C 3 69 ? 124.040 139.037 155.101 1.00 59.77 70 THR L N 1
ATOM 3096 C CA . THR C 3 69 ? 123.902 139.469 156.485 1.00 56.24 70 THR L CA 1
ATOM 3097 C C . THR C 3 69 ? 124.756 138.598 157.417 1.00 60.13 70 THR L C 1
ATOM 3098 O O . THR C 3 69 ? 124.867 138.857 158.621 1.00 65.71 70 THR L O 1
ATOM 3102 N N . ASP C 3 70 ? 125.466 137.627 156.848 1.00 61.54 71 ASP L N 1
ATOM 3103 C CA . ASP C 3 70 ? 126.261 136.673 157.609 1.00 58.80 71 ASP L CA 1
ATOM 3104 C C . ASP C 3 70 ? 127.714 137.120 157.625 1.00 63.06 71 ASP L C 1
ATOM 3105 O O . ASP C 3 70 ? 128.238 137.580 156.605 1.00 68.60 71 ASP L O 1
ATOM 3110 N N . PHE C 3 71 ? 128.357 136.987 158.782 1.00 52.08 72 PHE L N 1
ATOM 3111 C CA . PHE C 3 71 ? 129.760 137.331 158.957 1.00 48.38 72 PHE L CA 1
ATOM 3112 C C . PHE C 3 71 ? 130.485 136.151 159.587 1.00 47.01 72 PHE L C 1
ATOM 3113 O O . PHE C 3 71 ? 129.937 135.474 160.462 1.00 57.35 72 PHE L O 1
ATOM 3121 N N . THR C 3 72 ? 131.715 135.904 159.141 1.00 46.59 73 THR L N 1
ATOM 3122 C CA . THR C 3 72 ? 132.455 134.717 159.554 1.00 50.54 73 THR L CA 1
ATOM 3123 C C . THR C 3 72 ? 133.905 135.078 159.835 1.00 53.90 73 THR L C 1
ATOM 3124 O O . THR C 3 72 ? 134.588 135.629 158.967 1.00 61.67 73 THR L O 1
ATOM 3128 N N . LEU C 3 73 ? 134.368 134.769 161.044 1.00 51.22 74 LEU L N 1
ATOM 3129 C CA . LEU C 3 73 ? 135.780 134.835 161.399 1.00 45.44 74 LEU L CA 1
ATOM 3130 C C . LEU C 3 73 ? 136.351 133.424 161.355 1.00 54.07 74 LEU L C 1
ATOM 3131 O O . LEU C 3 73 ? 135.835 132.523 162.025 1.00 64.97 74 LEU L O 1
ATOM 3136 N N . THR C 3 74 ? 137.411 133.232 160.573 1.00 60.56 75 THR L N 1
ATOM 3137 C CA . THR C 3 74 ? 138.013 131.916 160.390 1.00 58.64 75 THR L CA 1
ATOM 3138 C C . THR C 3 74 ? 139.481 131.975 160.781 1.00 56.95 75 THR L C 1
ATOM 3139 O O . THR C 3 74 ? 140.223 132.831 160.289 1.00 61.37 75 THR L O 1
ATOM 3143 N N . ILE C 3 75 ? 139.894 131.065 161.661 1.00 67.55 76 ILE L N 1
ATOM 3144 C CA . ILE C 3 75 ? 141.289 130.934 162.063 1.00 67.41 76 ILE L CA 1
ATOM 3145 C C . ILE C 3 75 ? 141.790 129.577 161.584 1.00 72.31 76 ILE L C 1
ATOM 3146 O O . ILE C 3 75 ? 141.489 128.543 162.191 1.00 74.98 76 ILE L O 1
ATOM 3151 N N . SER C 3 76 ? 142.542 129.570 160.480 1.00 77.29 77 SER L N 1
ATOM 3152 C CA . SER C 3 76 ? 142.952 128.304 159.878 1.00 82.87 77 SER L CA 1
ATOM 3153 C C . SER C 3 76 ? 144.046 127.621 160.690 1.00 82.70 77 SER L C 1
ATOM 3154 O O . SER C 3 76 ? 144.025 126.396 160.859 1.00 84.85 77 SER L O 1
ATOM 3157 N N . SER C 3 77 ? 145.008 128.387 161.196 1.00 74.75 78 SER L N 1
ATOM 3158 C CA . SER C 3 77 ? 146.101 127.848 161.998 1.00 75.85 78 SER L CA 1
ATOM 3159 C C . SER C 3 77 ? 145.909 128.300 163.440 1.00 78.47 78 SER L C 1
ATOM 3160 O O . SER C 3 77 ? 145.897 129.501 163.724 1.00 80.68 78 SER L O 1
ATOM 3163 N N . LEU C 3 78 ? 145.760 127.340 164.350 1.00 76.14 79 LEU L N 1
ATOM 3164 C CA . LEU C 3 78 ? 145.509 127.642 165.757 1.00 74.15 79 LEU L CA 1
ATOM 3165 C C . LEU C 3 78 ? 146.821 127.541 166.524 1.00 69.88 79 LEU L C 1
ATOM 3166 O O . LEU C 3 78 ? 147.325 126.445 166.779 1.00 74.96 79 LEU L O 1
ATOM 3171 N N . GLN C 3 79 ? 147.375 128.689 166.890 1.00 62.87 80 GLN L N 1
ATOM 3172 C CA . GLN C 3 79 ? 148.546 128.746 167.745 1.00 68.06 80 GLN L CA 1
ATOM 3173 C C . GLN C 3 79 ? 148.127 128.686 169.212 1.00 69.24 80 GLN L C 1
ATOM 3174 O O . GLN C 3 79 ? 146.967 128.942 169.543 1.00 69.38 80 GLN L O 1
ATOM 3180 N N . PRO C 3 80 ? 149.048 128.329 170.115 1.00 71.64 81 PRO L N 1
ATOM 3181 C CA . PRO C 3 80 ? 148.707 128.325 171.549 1.00 72.24 81 PRO L CA 1
ATOM 3182 C C . PRO C 3 80 ? 148.348 129.693 172.110 1.00 69.61 81 PRO L C 1
ATOM 3183 O O . PRO C 3 80 ? 147.754 129.755 173.194 1.00 68.78 81 PRO L O 1
ATOM 3187 N N . GLU C 3 81 ? 148.690 130.783 171.426 1.00 69.39 82 GLU L N 1
ATOM 3188 C CA . GLU C 3 81 ? 148.315 132.112 171.890 1.00 71.02 82 GLU L CA 1
ATOM 3189 C C . GLU C 3 81 ? 146.902 132.508 171.481 1.00 70.48 82 GLU L C 1
ATOM 3190 O O . GLU C 3 81 ? 146.391 133.514 171.983 1.00 73.12 82 GLU L O 1
ATOM 3196 N N . ASP C 3 82 ? 146.261 131.750 170.593 1.00 62.51 83 ASP L N 1
ATOM 3197 C CA . ASP C 3 82 ? 144.894 132.042 170.159 1.00 60.25 83 ASP L CA 1
ATOM 3198 C C . ASP C 3 82 ? 143.879 131.248 170.985 1.00 63.24 83 ASP L C 1
ATOM 3199 O O . ASP C 3 82 ? 143.017 130.544 170.461 1.00 65.96 83 ASP L O 1
ATOM 3204 N N . PHE C 3 83 ? 143.993 131.375 172.306 1.00 65.08 84 PHE L N 1
ATOM 3205 C CA . PHE C 3 83 ? 143.071 130.741 173.250 1.00 65.16 84 PHE L CA 1
ATOM 3206 C C . PHE C 3 83 ? 142.437 131.852 174.080 1.00 65.14 84 PHE L C 1
ATOM 3207 O O . PHE C 3 83 ? 142.921 132.185 175.164 1.00 68.33 84 PHE L O 1
ATOM 3215 N N . ALA C 3 84 ? 141.348 132.417 173.569 1.00 49.78 85 ALA L N 1
ATOM 3216 C CA . ALA C 3 84 ? 140.680 133.535 174.219 1.00 48.92 85 ALA L CA 1
ATOM 3217 C C . ALA C 3 84 ? 139.240 133.584 173.728 1.00 46.16 85 ALA L C 1
ATOM 3218 O O . ALA C 3 84 ? 138.808 132.753 172.925 1.00 53.82 85 ALA L O 1
ATOM 3220 N N . THR C 3 85 ? 138.498 134.572 174.217 1.00 37.19 86 THR L N 1
ATOM 3221 C CA . THR C 3 85 ? 137.103 134.762 173.847 1.00 33.13 86 THR L CA 1
ATOM 3222 C C . THR C 3 85 ? 137.015 135.796 172.733 1.00 36.37 86 THR L C 1
ATOM 3223 O O . THR C 3 85 ? 137.605 136.876 172.832 1.00 49.44 86 THR L O 1
ATOM 3227 N N . TYR C 3 86 ? 136.283 135.459 171.675 1.00 28.18 87 TYR L N 1
ATOM 3228 C CA . TYR C 3 86 ? 136.166 136.295 170.489 1.00 36.68 87 TYR L CA 1
ATOM 3229 C C . TYR C 3 86 ? 134.766 136.892 170.431 1.00 47.36 87 TYR L C 1
ATOM 3230 O O . TYR C 3 86 ? 133.774 136.172 170.583 1.00 53.61 87 TYR L O 1
ATOM 3239 N N . TYR C 3 87 ? 134.691 138.202 170.215 1.00 40.21 88 TYR L N 1
ATOM 3240 C CA . TYR C 3 87 ? 133.440 138.944 170.260 1.00 30.08 88 TYR L CA 1
ATOM 3241 C C . TYR C 3 87 ? 133.121 139.566 168.908 1.00 32.95 88 TYR L C 1
ATOM 3242 O O . TYR C 3 87 ? 134.004 140.062 168.204 1.00 46.52 88 TYR L O 1
ATOM 3251 N N . CYS C 3 88 ? 131.838 139.550 168.567 1.00 40.16 89 CYS L N 1
ATOM 3252 C CA . CYS C 3 88 ? 131.347 140.084 167.306 1.00 39.90 89 CYS L CA 1
ATOM 3253 C C . CYS C 3 88 ? 130.642 141.405 167.580 1.00 50.09 89 CYS L C 1
ATOM 3254 O O . CYS C 3 88 ? 129.746 141.474 168.429 1.00 62.28 89 CYS L O 1
ATOM 3257 N N . GLN C 3 89 ? 131.055 142.448 166.867 1.00 45.91 90 GLN L N 1
ATOM 3258 C CA . GLN C 3 89 ? 130.523 143.796 167.046 1.00 47.27 90 GLN L CA 1
ATOM 3259 C C . GLN C 3 89 ? 130.164 144.374 165.690 1.00 48.84 90 GLN L C 1
ATOM 3260 O O . GLN C 3 89 ? 131.032 144.504 164.827 1.00 58.00 90 GLN L O 1
ATOM 3266 N N . GLN C 3 90 ? 128.904 144.739 165.512 1.00 39.83 91 GLN L N 1
ATOM 3267 C CA . GLN C 3 90 ? 128.547 145.617 164.414 1.00 43.34 91 GLN L CA 1
ATOM 3268 C C . GLN C 3 90 ? 128.735 147.068 164.838 1.00 47.14 91 GLN L C 1
ATOM 3269 O O . GLN C 3 90 ? 128.608 147.416 166.015 1.00 52.22 91 GLN L O 1
ATOM 3275 N N . TYR C 3 91 ? 129.089 147.912 163.872 1.00 47.11 92 TYR L N 1
ATOM 3276 C CA . TYR C 3 91 ? 129.234 149.343 164.132 1.00 36.25 92 TYR L CA 1
ATOM 3277 C C . TYR C 3 91 ? 128.674 150.109 162.935 1.00 38.39 92 TYR L C 1
ATOM 3278 O O . TYR C 3 91 ? 129.382 150.382 161.963 1.00 51.49 92 TYR L O 1
ATOM 3287 N N . LEU C 3 92 ? 127.388 150.442 163.004 1.00 19.02 93 LEU L N 1
ATOM 3288 C CA . LEU C 3 92 ? 126.750 151.276 161.995 1.00 20.16 93 LEU L CA 1
ATOM 3289 C C . LEU C 3 92 ? 126.692 152.736 162.406 1.00 25.12 93 LEU L C 1
ATOM 3290 O O . LEU C 3 92 ? 126.855 153.623 161.565 1.00 39.66 93 LEU L O 1
ATOM 3295 N N . TYR C 3 93 ? 126.478 152.996 163.690 1.00 16.65 94 TYR L N 1
ATOM 3296 C CA . TYR C 3 93 ? 126.432 154.341 164.234 1.00 22.21 94 TYR L CA 1
ATOM 3297 C C . TYR C 3 93 ? 127.058 154.296 165.620 1.00 28.35 94 TYR L C 1
ATOM 3298 O O . TYR C 3 93 ? 127.270 153.222 166.187 1.00 37.71 94 TYR L O 1
ATOM 3307 N N . TYR C 3 94 ? 127.379 155.477 166.152 1.00 25.96 95 TYR L N 1
ATOM 3308 C CA . TYR C 3 94 ? 128.024 155.555 167.458 1.00 24.74 95 TYR L CA 1
ATOM 3309 C C . TYR C 3 94 ? 127.128 154.997 168.560 1.00 30.93 95 TYR L C 1
ATOM 3310 O O . TYR C 3 94 ? 127.610 154.328 169.481 1.00 42.29 95 TYR L O 1
ATOM 3319 N N . SER C 3 95 ? 125.822 155.256 168.482 1.00 23.86 96 SER L N 1
ATOM 3320 C CA . SER C 3 95 ? 124.884 154.881 169.532 1.00 26.54 96 SER L CA 1
ATOM 3321 C C . SER C 3 95 ? 124.128 153.593 169.221 1.00 33.96 96 SER L C 1
ATOM 3322 O O . SER C 3 95 ? 123.184 153.248 169.941 1.00 36.46 96 SER L O 1
ATOM 3325 N N . LEU C 3 96 ? 124.525 152.869 168.176 1.00 35.49 97 LEU L N 1
ATOM 3326 C CA . LEU C 3 96 ? 123.903 151.599 167.816 1.00 31.14 97 LEU L CA 1
ATOM 3327 C C . LEU C 3 96 ? 124.874 150.438 168.007 1.00 30.61 97 LEU L C 1
ATOM 3328 O O . LEU C 3 96 ? 124.836 149.456 167.262 1.00 34.77 97 LEU L O 1
ATOM 3333 N N . VAL C 3 97 ? 125.751 150.544 169.001 1.00 37.55 98 VAL L N 1
ATOM 3334 C CA . VAL C 3 97 ? 126.769 149.530 169.256 1.00 39.73 98 VAL L CA 1
ATOM 3335 C C . VAL C 3 97 ? 126.132 148.347 169.974 1.00 44.13 98 VAL L C 1
ATOM 3336 O O . VAL C 3 97 ? 125.542 148.501 171.050 1.00 51.27 98 VAL L O 1
ATOM 3340 N N . THR C 3 98 ? 126.232 147.168 169.366 1.00 35.34 99 THR L N 1
ATOM 3341 C CA . THR C 3 98 ? 125.734 145.935 169.956 1.00 32.41 99 THR L CA 1
ATOM 3342 C C . THR C 3 98 ? 126.788 144.857 169.778 1.00 37.76 99 THR L C 1
ATOM 3343 O O . THR C 3 98 ? 127.263 144.630 168.661 1.00 47.97 99 THR L O 1
ATOM 3347 N N . PHE C 3 99 ? 127.153 144.204 170.873 1.00 38.72 100 PHE L N 1
ATOM 3348 C CA . PHE C 3 99 ? 128.116 143.118 170.844 1.00 31.09 100 PHE L CA 1
ATOM 3349 C C . PHE C 3 99 ? 127.392 141.781 170.780 1.00 34.73 100 PHE L C 1
ATOM 3350 O O . PHE C 3 99 ? 126.200 141.684 171.078 1.00 42.60 100 PHE L O 1
ATOM 3358 N N . GLY C 3 100 ? 128.130 140.744 170.388 1.00 38.22 101 GLY L N 1
ATOM 3359 C CA . GLY C 3 100 ? 127.629 139.390 170.443 1.00 37.68 101 GLY L CA 1
ATOM 3360 C C . GLY C 3 100 ? 127.818 138.773 171.816 1.00 43.01 101 GLY L C 1
ATOM 3361 O O . GLY C 3 100 ? 128.349 139.384 172.742 1.00 50.98 101 GLY L O 1
ATOM 3362 N N . GLN C 3 101 ? 127.363 137.525 171.939 1.00 45.24 102 GLN L N 1
ATOM 3363 C CA . GLN C 3 101 ? 127.522 136.807 173.197 1.00 47.08 102 GLN L CA 1
ATOM 3364 C C . GLN C 3 101 ? 128.963 136.365 173.415 1.00 48.53 102 GLN L C 1
ATOM 3365 O O . GLN C 3 101 ? 129.397 136.216 174.562 1.00 50.57 102 GLN L O 1
ATOM 3371 N N . GLY C 3 102 ? 129.715 136.158 172.338 1.00 47.05 103 GLY L N 1
ATOM 3372 C CA . GLY C 3 102 ? 131.104 135.762 172.450 1.00 44.50 103 GLY L CA 1
ATOM 3373 C C . GLY C 3 102 ? 131.305 134.262 172.437 1.00 48.57 103 GLY L C 1
ATOM 3374 O O . GLY C 3 102 ? 130.476 133.513 172.960 1.00 55.08 103 GLY L O 1
ATOM 3375 N N . THR C 3 103 ? 132.406 133.812 171.842 1.00 51.91 104 THR L N 1
ATOM 3376 C CA . THR C 3 103 ? 132.722 132.396 171.727 1.00 46.70 104 THR L CA 1
ATOM 3377 C C . THR C 3 103 ? 134.012 132.087 172.473 1.00 49.33 104 THR L C 1
ATOM 3378 O O . THR C 3 103 ? 135.026 132.764 172.283 1.00 62.01 104 THR L O 1
ATOM 3382 N N . LYS C 3 104 ? 133.973 131.056 173.310 1.00 53.10 105 LYS L N 1
ATOM 3383 C CA . LYS C 3 104 ? 135.153 130.606 174.033 1.00 54.73 105 LYS L CA 1
ATOM 3384 C C . LYS C 3 104 ? 135.866 129.535 173.219 1.00 59.58 105 LYS L C 1
ATOM 3385 O O . LYS C 3 104 ? 135.228 128.613 172.702 1.00 69.12 105 LYS L O 1
ATOM 3391 N N . VAL C 3 105 ? 137.185 129.656 173.109 1.00 50.25 106 VAL L N 1
ATOM 3392 C CA . VAL C 3 105 ? 138.017 128.677 172.421 1.00 47.47 106 VAL L CA 1
ATOM 3393 C C . VAL C 3 105 ? 138.875 127.974 173.461 1.00 48.22 106 VAL L C 1
ATOM 3394 O O . VAL C 3 105 ? 139.630 128.624 174.195 1.00 55.93 106 VAL L O 1
ATOM 3398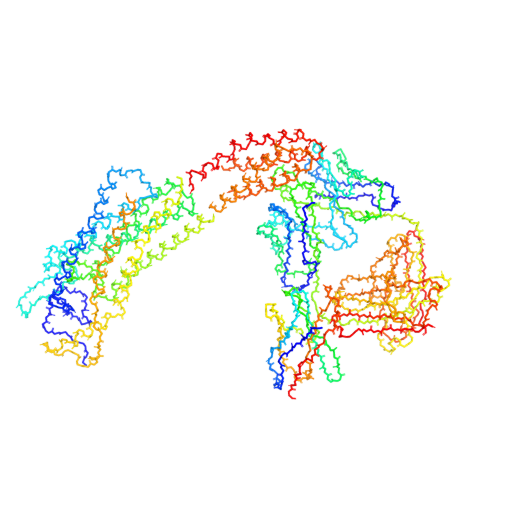 N N . GLU C 3 106 ? 138.761 126.650 173.523 1.00 48.19 107 GLU L N 1
ATOM 3399 C CA . GLU C 3 106 ? 139.457 125.871 174.534 1.00 55.27 107 GLU L CA 1
ATOM 3400 C C . GLU C 3 106 ? 140.194 124.724 173.858 1.00 61.21 107 GLU L C 1
ATOM 3401 O O . GLU C 3 106 ? 139.911 124.367 172.712 1.00 66.21 107 GLU L O 1
ATOM 3407 N N . ILE C 3 107 ? 141.151 124.151 174.588 1.00 53.63 108 ILE L N 1
ATOM 3408 C CA . ILE C 3 107 ? 141.969 123.076 174.044 1.00 51.31 108 ILE L CA 1
ATOM 3409 C C . ILE C 3 107 ? 141.160 121.787 173.989 1.00 59.69 108 ILE L C 1
ATOM 3410 O O . ILE C 3 107 ? 140.559 121.369 174.984 1.00 68.42 108 ILE L O 1
ATOM 3415 N N . LYS C 3 108 ? 141.152 121.145 172.825 1.00 63.76 109 LYS L N 1
ATOM 3416 C CA . LYS C 3 108 ? 140.545 119.831 172.649 1.00 61.41 109 LYS L CA 1
ATOM 3417 C C . LYS C 3 108 ? 141.476 118.761 173.199 1.00 63.39 109 LYS L C 1
ATOM 3418 O O . LYS C 3 108 ? 142.680 118.780 172.921 1.00 71.45 109 LYS L O 1
ATOM 3424 N N . ARG C 3 109 ? 140.925 117.833 173.973 1.00 44.69 110 ARG L N 1
ATOM 3425 C CA . ARG C 3 109 ? 141.692 116.687 174.448 1.00 45.15 110 ARG L CA 1
ATOM 3426 C C . ARG C 3 109 ? 140.742 115.504 174.598 1.00 49.45 110 ARG L C 1
ATOM 3427 O O . ARG C 3 109 ? 139.581 115.547 174.176 1.00 53.22 110 ARG L O 1
ATOM 3435 N N . THR C 3 110 ? 141.236 114.431 175.207 1.00 59.72 111 THR L N 1
ATOM 3436 C CA . THR C 3 110 ? 140.468 113.217 175.428 1.00 56.98 111 THR L CA 1
ATOM 3437 C C . THR C 3 110 ? 139.458 113.414 176.553 1.00 57.81 111 THR L C 1
ATOM 3438 O O . THR C 3 110 ? 139.575 114.324 177.378 1.00 68.31 111 THR L O 1
ATOM 3442 N N . VAL C 3 111 ? 138.456 112.543 176.576 1.00 47.79 112 VAL L N 1
ATOM 3443 C CA . VAL C 3 111 ? 137.389 112.603 177.568 1.00 51.09 112 VAL L CA 1
ATOM 3444 C C . VAL C 3 111 ? 137.808 111.807 178.795 1.00 49.03 112 VAL L C 1
ATOM 3445 O O . VAL C 3 111 ? 138.258 110.661 178.681 1.00 55.84 112 VAL L O 1
ATOM 3449 N N . ALA C 3 112 ? 137.662 112.412 179.971 1.00 45.95 113 ALA L N 1
ATOM 3450 C CA . ALA C 3 112 ? 138.010 111.772 181.230 1.00 48.06 113 ALA L CA 1
ATOM 3451 C C . ALA C 3 112 ? 136.797 111.748 182.147 1.00 46.29 113 ALA L C 1
ATOM 3452 O O . ALA C 3 112 ? 136.066 112.737 182.251 1.00 45.83 113 ALA L O 1
ATOM 3454 N N . ALA C 3 113 ? 136.585 110.613 182.802 1.00 51.96 114 ALA L N 1
ATOM 3455 C CA . ALA C 3 113 ? 135.494 110.504 183.756 1.00 54.75 114 ALA L CA 1
ATOM 3456 C C . ALA C 3 113 ? 135.849 111.243 185.044 1.00 53.43 114 ALA L C 1
ATOM 3457 O O . ALA C 3 113 ? 136.954 111.079 185.571 1.00 57.48 114 ALA L O 1
ATOM 3459 N N . PRO C 3 114 ? 134.945 112.062 185.569 1.00 38.12 115 PRO L N 1
ATOM 3460 C CA . PRO C 3 114 ? 135.228 112.789 186.808 1.00 39.00 115 PRO L CA 1
ATOM 3461 C C . PRO C 3 114 ? 135.258 111.873 188.022 1.00 40.84 115 PRO L C 1
ATOM 3462 O O . PRO C 3 114 ? 134.645 110.806 188.056 1.00 51.09 115 PRO L O 1
ATOM 3466 N N . SER C 3 115 ? 135.995 112.323 189.033 1.00 41.96 116 SER L N 1
ATOM 3467 C CA . SER C 3 115 ? 136.042 111.675 190.336 1.00 47.31 116 SER L CA 1
ATOM 3468 C C . SER C 3 115 ? 135.241 112.515 191.318 1.00 50.63 116 SER L C 1
ATOM 3469 O O . SER C 3 115 ? 135.456 113.728 191.422 1.00 55.62 116 SER L O 1
ATOM 3472 N N . VAL C 3 116 ? 134.322 111.875 192.034 1.00 51.31 117 VAL L N 1
ATOM 3473 C CA . VAL C 3 116 ? 133.333 112.568 192.850 1.00 53.03 117 VAL L CA 1
ATOM 3474 C C . VAL C 3 116 ? 133.654 112.332 194.318 1.00 52.35 117 VAL L C 1
ATOM 3475 O O . VAL C 3 116 ? 133.833 111.186 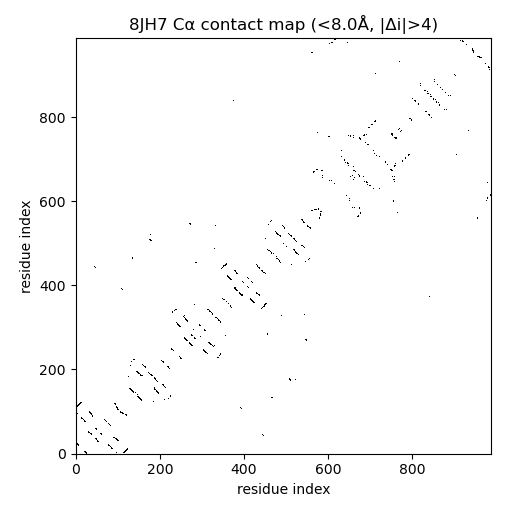194.746 1.00 55.36 117 VAL L O 1
ATOM 3479 N N . PHE C 3 117 ? 133.729 113.417 195.085 1.00 51.80 118 PHE L N 1
ATOM 3480 C CA . PHE C 3 117 ? 133.961 113.362 196.520 1.00 53.62 118 PHE L CA 1
ATOM 3481 C C . PHE C 3 117 ? 132.946 114.242 197.232 1.00 55.39 118 PHE L C 1
ATOM 3482 O O . PHE C 3 117 ? 132.593 115.318 196.741 1.00 63.05 118 PHE L O 1
ATOM 3490 N N . ILE C 3 118 ? 132.480 113.783 198.391 1.00 51.42 119 ILE L N 1
ATOM 3491 C CA . ILE C 3 118 ? 131.555 114.537 199.227 1.00 55.34 119 ILE L CA 1
ATOM 3492 C C . ILE C 3 118 ? 132.162 114.672 200.618 1.00 58.97 119 ILE L C 1
ATOM 3493 O O . ILE C 3 118 ? 132.815 113.749 201.118 1.00 61.60 119 ILE L O 1
ATOM 3498 N N . PHE C 3 119 ? 131.995 115.849 201.216 1.00 57.53 120 PHE L N 1
ATOM 3499 C CA . PHE C 3 119 ? 132.540 116.140 202.527 1.00 58.32 120 PHE L CA 1
ATOM 3500 C C . PHE C 3 119 ? 131.431 116.534 203.488 1.00 56.23 120 PHE L C 1
ATOM 3501 O O . PHE C 3 119 ? 130.634 117.428 203.174 1.00 62.03 120 PHE L O 1
ATOM 3509 N N . PRO C 3 120 ? 131.336 115.891 204.651 1.00 51.42 121 PRO L N 1
ATOM 3510 C CA . PRO C 3 120 ? 130.347 116.314 205.635 1.00 55.65 121 PRO L CA 1
ATOM 3511 C C . PRO C 3 120 ? 130.724 117.657 206.231 1.00 55.24 121 PRO L C 1
ATOM 3512 O O . PRO C 3 120 ? 131.907 118.040 206.234 1.00 64.28 121 PRO L O 1
ATOM 3516 N N . PRO C 3 121 ? 129.751 118.421 206.723 1.00 51.05 122 PRO L N 1
ATOM 3517 C CA . PRO C 3 121 ? 130.078 119.694 207.378 1.00 59.05 122 PRO L CA 1
ATOM 3518 C C . PRO C 3 121 ? 130.890 119.484 208.647 1.00 63.90 122 PRO L C 1
ATOM 3519 O O . PRO C 3 121 ? 130.758 118.475 209.344 1.00 63.60 122 PRO L O 1
ATOM 3523 N N . SER C 3 122 ? 131.742 120.461 208.940 1.00 73.04 123 SER L N 1
ATOM 3524 C CA . SER C 3 122 ? 132.628 120.390 210.089 1.00 73.36 123 SER L CA 1
ATOM 3525 C C . SER C 3 122 ? 131.856 120.628 211.386 1.00 76.36 123 SER L C 1
ATOM 3526 O O . SER C 3 122 ? 130.734 121.142 211.393 1.00 79.80 123 SER L O 1
ATOM 3529 N N . ASP C 3 123 ? 132.482 120.244 212.501 1.00 83.52 124 ASP L N 1
ATOM 3530 C CA . ASP C 3 123 ? 131.868 120.439 213.808 1.00 85.00 124 ASP L CA 1
ATOM 3531 C C . ASP C 3 123 ? 131.800 121.908 214.201 1.00 87.14 124 ASP L C 1
ATOM 3532 O O . ASP C 3 123 ? 130.984 122.271 215.055 1.00 90.16 124 ASP L O 1
ATOM 3537 N N . SER C 3 124 ? 132.639 122.757 213.611 1.00 89.43 125 SER L N 1
ATOM 3538 C CA . SER C 3 124 ? 132.577 124.184 213.898 1.00 92.66 125 SER L CA 1
ATOM 3539 C C . SER C 3 124 ? 131.402 124.866 213.211 1.00 93.99 125 SER L C 1
ATOM 3540 O O . SER C 3 124 ? 130.997 125.951 213.639 1.00 94.24 125 SER L O 1
ATOM 3543 N N . GLN C 3 125 ? 130.846 124.255 212.162 1.00 89.37 126 GLN L N 1
ATOM 3544 C CA . GLN C 3 125 ? 129.727 124.870 211.458 1.00 88.65 126 GLN L CA 1
ATOM 3545 C C . GLN C 3 125 ? 128.427 124.730 212.241 1.00 88.45 126 GLN L C 1
ATOM 3546 O O . GLN C 3 125 ? 127.592 125.642 212.231 1.00 89.60 126 GLN L O 1
ATOM 3552 N N . LEU C 3 126 ? 128.231 123.594 212.918 1.00 92.38 127 LEU L N 1
ATOM 3553 C CA . LEU C 3 126 ? 127.000 123.400 213.677 1.00 95.52 127 LEU L CA 1
ATOM 3554 C C . LEU C 3 126 ? 126.940 124.316 214.893 1.00 97.70 127 LEU L C 1
ATOM 3555 O O . LEU C 3 126 ? 125.846 124.639 215.370 1.00 98.24 127 LEU L O 1
ATOM 3560 N N . LYS C 3 127 ? 128.095 124.743 215.406 1.00 96.43 128 LYS L N 1
ATOM 3561 C CA . LYS C 3 127 ? 128.118 125.719 216.487 1.00 98.89 128 LYS L CA 1
ATOM 3562 C C . LYS C 3 127 ? 127.779 127.123 216.008 1.00 98.12 128 LYS L C 1
ATOM 3563 O O . LYS C 3 127 ? 127.368 127.959 216.821 1.00 98.62 128 LYS L O 1
ATOM 3569 N N . SER C 3 128 ? 127.942 127.400 214.716 1.00 90.53 129 SER L N 1
ATOM 3570 C CA . SER C 3 128 ? 127.594 128.694 214.147 1.00 90.50 129 SER L CA 1
ATOM 3571 C C . SER C 3 128 ? 126.151 128.764 213.665 1.00 90.06 129 SER L C 1
ATOM 3572 O O . SER C 3 128 ? 125.698 129.844 213.272 1.00 86.18 129 SER L O 1
ATOM 3575 N N . GLY C 3 129 ? 125.425 127.647 213.680 1.00 90.55 130 GLY L N 1
ATOM 3576 C CA . GLY C 3 129 ? 124.042 127.620 213.260 1.00 90.07 130 GLY L CA 1
ATOM 3577 C C . GLY C 3 129 ? 123.821 127.404 211.779 1.00 91.44 130 GLY L C 1
ATOM 3578 O O . GLY C 3 129 ? 122.667 127.246 211.359 1.00 90.36 130 GLY L O 1
ATOM 3579 N N . THR C 3 130 ? 124.882 127.387 210.974 1.00 91.21 131 THR L N 1
ATOM 3580 C CA . THR C 3 130 ? 124.776 127.192 209.533 1.00 90.67 131 THR L CA 1
ATOM 3581 C C . THR C 3 130 ? 125.645 126.009 209.137 1.00 86.18 131 THR L C 1
ATOM 3582 O O . THR C 3 130 ? 126.851 126.007 209.402 1.00 87.67 131 THR L O 1
ATOM 3586 N N . ALA C 3 131 ? 125.036 125.012 208.503 1.00 79.04 132 ALA L N 1
ATOM 3587 C CA . ALA C 3 131 ? 125.728 123.807 208.070 1.00 79.86 132 ALA L CA 1
ATOM 3588 C C . ALA C 3 131 ? 125.792 123.786 206.551 1.00 76.24 132 ALA L C 1
ATOM 3589 O O . ALA C 3 131 ? 124.778 124.007 205.881 1.00 81.09 132 ALA L O 1
ATOM 3591 N N . SER C 3 132 ? 126.978 123.524 206.012 1.00 61.58 133 SER L N 1
ATOM 3592 C CA . SER C 3 132 ? 127.206 123.539 204.575 1.00 59.39 133 SER L CA 1
ATOM 3593 C C . SER C 3 132 ? 127.865 122.237 204.148 1.00 62.55 133 SER L C 1
ATOM 3594 O O . SER C 3 132 ? 128.851 121.807 204.756 1.00 71.52 133 SER L O 1
ATOM 3597 N N . VAL C 3 133 ? 127.322 121.617 203.104 1.00 57.76 134 VAL L N 1
ATOM 3598 C CA . VAL C 3 133 ? 127.855 120.378 202.555 1.00 61.66 134 VAL L CA 1
ATOM 3599 C C . VAL C 3 133 ? 128.277 120.635 201.113 1.00 63.65 134 VAL L C 1
ATOM 3600 O O . VAL C 3 133 ? 127.638 121.398 200.381 1.00 68.68 134 VAL L O 1
ATOM 3604 N N . VAL C 3 134 ? 129.395 120.026 200.722 1.00 60.20 135 VAL L N 1
ATOM 3605 C CA . VAL C 3 134 ? 130.014 120.271 199.427 1.00 56.21 135 VAL L CA 1
ATOM 3606 C C . VAL C 3 134 ? 130.257 118.939 198.724 1.00 54.56 135 VAL L C 1
ATOM 3607 O O . VAL C 3 134 ? 130.582 117.932 199.364 1.00 58.51 135 VAL L O 1
ATOM 3611 N N . CYS C 3 135 ? 130.041 118.926 197.410 1.00 52.21 136 CYS L N 1
ATOM 3612 C CA . CYS C 3 135 ? 130.291 117.764 196.567 1.00 56.30 136 CYS L CA 1
ATOM 3613 C C . CYS C 3 135 ? 131.005 118.247 195.316 1.00 56.94 136 CYS L C 1
ATOM 3614 O O . CYS C 3 135 ? 130.432 119.009 194.531 1.00 65.74 136 CYS L O 1
ATOM 3617 N N . LEU C 3 136 ? 132.247 117.812 195.129 1.00 48.63 137 LEU L N 1
ATOM 3618 C CA . LEU C 3 136 ? 133.090 118.356 194.077 1.00 53.23 137 LEU L CA 1
ATOM 3619 C C . LEU C 3 136 ? 133.483 117.284 193.071 1.00 51.52 137 LEU L C 1
ATOM 3620 O O . LEU C 3 136 ? 133.632 116.107 193.409 1.00 57.25 137 LEU L O 1
ATOM 3625 N N . LEU C 3 137 ? 133.645 117.717 191.828 1.00 51.42 138 LEU L N 1
ATOM 3626 C CA . LEU C 3 137 ? 134.186 116.904 190.754 1.00 49.40 138 LEU L CA 1
ATOM 3627 C C . LEU C 3 137 ? 135.683 117.163 190.626 1.00 51.02 138 LEU L C 1
ATOM 3628 O O . LEU C 3 137 ? 136.237 118.067 191.255 1.00 57.93 138 LEU L O 1
ATOM 3633 N N . ASN C 3 138 ? 136.340 116.358 189.794 1.00 46.67 139 ASN L N 1
ATOM 3634 C CA . ASN C 3 138 ? 137.783 116.477 189.626 1.00 40.83 139 ASN L CA 1
ATOM 3635 C C . ASN C 3 138 ? 138.199 115.816 188.322 1.00 45.52 139 ASN L C 1
ATOM 3636 O O . ASN C 3 138 ? 137.813 114.673 188.057 1.00 57.43 139 ASN L O 1
ATOM 3641 N N . ASN C 3 139 ? 138.980 116.544 187.519 1.00 39.81 140 ASN L N 1
ATOM 3642 C CA . ASN C 3 139 ? 139.649 116.019 186.326 1.00 42.87 140 ASN L CA 1
ATOM 3643 C C . ASN C 3 139 ? 138.647 115.466 185.308 1.00 50.15 140 ASN L C 1
ATOM 3644 O O . ASN C 3 139 ? 138.628 114.274 184.995 1.00 57.80 140 ASN L O 1
ATOM 3649 N N . PHE C 3 140 ? 137.804 116.359 184.796 1.00 42.43 141 PHE L N 1
ATOM 3650 C CA . PHE C 3 140 ? 136.874 116.030 183.723 1.00 39.61 141 PHE L CA 1
ATOM 3651 C C . PHE C 3 140 ? 136.994 117.085 182.635 1.00 42.26 141 PHE L C 1
ATOM 3652 O O . PHE C 3 140 ? 137.003 118.285 182.930 1.00 61.03 141 PHE L O 1
ATOM 3660 N N . TYR C 3 141 ? 137.122 116.646 181.385 1.00 40.73 142 TYR L N 1
ATOM 3661 C CA . TYR C 3 141 ? 137.337 117.637 180.337 1.00 53.79 142 TYR L CA 1
ATOM 3662 C C . TYR C 3 141 ? 136.052 118.318 179.859 1.00 59.46 142 TYR L C 1
ATOM 3663 O O . TYR C 3 141 ? 136.016 119.555 179.844 1.00 70.71 142 TYR L O 1
ATOM 3672 N N . PRO C 3 142 ? 135.001 117.607 179.432 1.00 46.77 143 PRO L N 1
ATOM 3673 C CA . PRO C 3 142 ? 133.810 118.328 178.951 1.00 46.38 143 PRO L CA 1
ATOM 3674 C C . PRO C 3 142 ? 133.123 119.048 180.102 1.00 49.20 143 PRO L C 1
ATOM 3675 O O . PRO C 3 142 ? 132.722 118.426 181.088 1.00 60.23 143 PRO L O 1
ATOM 3679 N N . ARG C 3 143 ? 133.002 120.372 179.971 1.00 38.38 144 ARG L N 1
ATOM 3680 C CA . ARG C 3 143 ? 132.483 121.193 181.060 1.00 44.62 144 ARG L CA 1
ATOM 3681 C C . ARG C 3 143 ? 131.030 120.866 181.375 1.00 56.73 144 ARG L C 1
ATOM 3682 O O . ARG C 3 143 ? 130.589 121.036 182.518 1.00 62.74 144 ARG L O 1
ATOM 3690 N N . GLU C 3 144 ? 130.281 120.387 180.387 1.00 50.05 145 GLU L N 1
ATOM 3691 C CA . GLU C 3 144 ? 128.860 120.105 180.555 1.00 41.80 145 GLU L CA 1
ATOM 3692 C C . GLU C 3 144 ? 128.698 118.891 181.457 1.00 35.82 145 GLU L C 1
ATOM 3693 O O . GLU C 3 144 ? 128.820 117.747 181.015 1.00 44.37 145 GLU L O 1
ATOM 3699 N N . ALA C 3 145 ? 128.425 119.141 182.733 1.00 31.60 146 ALA L N 1
ATOM 3700 C CA . ALA C 3 145 ? 128.176 118.089 183.705 1.00 36.80 146 ALA L CA 1
ATOM 3701 C C . ALA C 3 145 ? 127.267 118.649 184.784 1.00 44.23 146 ALA L C 1
ATOM 3702 O O . ALA C 3 145 ? 127.534 119.724 185.328 1.00 55.99 146 ALA L O 1
ATOM 3704 N N . LYS C 3 146 ? 126.199 117.922 185.092 1.00 50.17 147 LYS L N 1
ATOM 3705 C CA . LYS C 3 146 ? 125.201 118.388 186.040 1.00 54.02 147 LYS L CA 1
ATOM 3706 C C . LYS C 3 146 ? 125.232 117.524 187.290 1.00 48.85 147 LYS L C 1
ATOM 3707 O O . LYS C 3 146 ? 125.619 116.352 187.250 1.00 53.91 147 LYS L O 1
ATOM 3713 N N . VAL C 3 147 ? 124.853 118.133 188.410 1.00 50.05 148 VAL L N 1
ATOM 3714 C CA . VAL C 3 147 ? 124.729 117.438 189.680 1.00 57.64 148 VAL L CA 1
ATOM 3715 C C . VAL C 3 147 ? 123.355 117.745 190.258 1.00 64.32 148 VAL L C 1
ATOM 3716 O O . VAL C 3 147 ? 122.731 118.761 189.942 1.00 68.74 148 VAL L O 1
ATOM 3720 N N . GLN C 3 148 ? 122.877 116.834 191.100 1.00 66.66 149 GLN L N 1
ATOM 3721 C CA . GLN C 3 148 ? 121.644 117.044 191.838 1.00 65.96 149 GLN L CA 1
ATOM 3722 C C . GLN C 3 148 ? 121.852 116.607 193.276 1.00 63.96 149 GLN L C 1
ATOM 3723 O O . GLN C 3 148 ? 122.586 115.652 193.545 1.00 70.71 149 GLN L O 1
ATOM 3729 N N . TRP C 3 149 ? 121.203 117.310 194.190 1.00 57.30 150 TRP L N 1
ATOM 3730 C CA . TRP C 3 149 ? 121.293 117.025 195.612 1.00 64.74 150 TRP L CA 1
ATOM 3731 C C . TRP C 3 149 ? 120.033 116.293 196.054 1.00 70.09 150 TRP L C 1
ATOM 3732 O O . TRP C 3 149 ? 118.924 116.819 195.917 1.00 75.53 150 TRP L O 1
ATOM 3743 N N . LYS C 3 150 ? 120.208 115.085 196.582 1.00 79.00 151 LYS L N 1
ATOM 3744 C CA . LYS C 3 150 ? 119.100 114.243 197.011 1.00 75.71 151 LYS L CA 1
ATOM 3745 C C . LYS C 3 150 ? 119.238 113.969 198.499 1.00 77.27 151 LYS L C 1
ATOM 3746 O O . LYS C 3 150 ? 120.250 113.412 198.940 1.00 79.85 151 LYS L O 1
ATOM 3752 N N . VAL C 3 151 ? 118.224 114.358 199.268 1.00 79.46 152 VAL L N 1
ATOM 3753 C CA . VAL C 3 151 ? 118.175 114.052 200.693 1.00 82.36 152 VAL L CA 1
ATOM 3754 C C . VAL C 3 151 ? 117.015 113.096 200.928 1.00 82.71 152 VAL L C 1
ATOM 3755 O O . VAL C 3 151 ? 115.864 113.525 201.070 1.00 82.69 152 VAL L O 1
ATOM 3759 N N . ASP C 3 152 ? 117.321 111.799 200.974 1.00 86.87 153 ASP L N 1
ATOM 3760 C CA . ASP C 3 152 ? 116.332 110.722 201.010 1.00 84.99 153 ASP L CA 1
ATOM 3761 C C . ASP C 3 152 ? 115.354 110.844 199.840 1.00 84.18 153 ASP L C 1
ATOM 3762 O O . ASP C 3 152 ? 114.137 110.937 200.012 1.00 87.86 153 ASP L O 1
ATOM 3767 N N . ASN C 3 153 ? 115.934 110.849 198.635 1.00 84.00 154 ASN L N 1
ATOM 3768 C CA . ASN C 3 153 ? 115.195 110.909 197.370 1.00 87.26 154 ASN L CA 1
ATOM 3769 C C . ASN C 3 153 ? 114.312 112.154 197.282 1.00 91.20 154 ASN L C 1
ATOM 3770 O O . ASN C 3 153 ? 113.177 112.099 196.804 1.00 92.23 154 ASN L O 1
ATOM 3775 N N . ALA C 3 154 ? 114.836 113.286 197.746 1.00 80.42 155 ALA L N 1
ATOM 3776 C CA . ALA C 3 154 ? 114.167 114.575 197.617 1.00 78.27 155 ALA L CA 1
ATOM 3777 C C . ALA C 3 154 ? 114.994 115.456 196.693 1.00 78.35 155 ALA L C 1
ATOM 3778 O O . ALA C 3 154 ? 116.173 115.706 196.962 1.00 80.89 155 ALA L O 1
ATOM 3780 N N . LEU C 3 155 ? 114.376 115.931 195.616 1.00 75.05 156 LEU L N 1
ATOM 3781 C CA . LEU C 3 155 ? 115.070 116.728 194.607 1.00 75.84 156 LEU L CA 1
ATOM 3782 C C . LEU C 3 155 ? 115.059 118.186 195.051 1.00 75.37 156 LEU L C 1
ATOM 3783 O O . LEU C 3 155 ? 114.041 118.873 194.944 1.00 79.52 156 LEU L O 1
ATOM 3788 N N . GLN C 3 156 ? 116.196 118.659 195.552 1.00 70.42 157 GLN L N 1
ATOM 3789 C CA . GLN C 3 156 ? 116.312 120.037 196.003 1.00 71.02 157 GLN L CA 1
ATOM 3790 C C . GLN C 3 156 ? 116.629 120.968 194.840 1.00 69.83 157 GLN L C 1
ATOM 3791 O O . GLN C 3 156 ? 117.142 120.550 193.799 1.00 71.14 157 GLN L O 1
ATOM 3797 N N . SER C 3 157 ? 116.308 122.246 195.030 1.00 70.51 158 SER L N 1
ATOM 3798 C CA . SER C 3 157 ? 116.567 123.270 194.026 1.00 73.92 158 SER L CA 1
ATOM 3799 C C . SER C 3 157 ? 116.628 124.624 194.715 1.00 73.94 158 SER L C 1
ATOM 3800 O O . SER C 3 157 ? 115.905 124.859 195.686 1.00 74.87 158 SER L O 1
ATOM 3803 N N . GLY C 3 158 ? 117.494 125.503 194.214 1.00 76.22 159 GLY L N 1
ATOM 3804 C CA . GLY C 3 158 ? 117.613 126.850 194.723 1.00 77.29 159 GLY L CA 1
ATOM 3805 C C . GLY C 3 158 ? 118.570 127.018 195.884 1.00 79.67 159 GLY L C 1
ATOM 3806 O O . GLY C 3 158 ? 118.938 128.154 196.204 1.00 77.38 159 GLY L O 1
ATOM 3807 N N . ASN C 3 159 ? 118.983 125.928 196.526 1.00 78.11 160 ASN L N 1
ATOM 3808 C CA . ASN C 3 159 ? 119.911 125.988 197.645 1.00 77.05 160 ASN L CA 1
ATOM 3809 C C . ASN C 3 159 ? 121.315 125.526 197.278 1.00 78.78 160 ASN L C 1
ATOM 3810 O O . ASN C 3 159 ? 122.159 125.389 198.169 1.00 77.16 160 ASN L O 1
ATOM 3815 N N . SER C 3 160 ? 121.586 125.285 195.999 1.00 72.65 161 SER L N 1
ATOM 3816 C CA . SER C 3 160 ? 122.879 124.799 195.539 1.00 65.55 161 SER L CA 1
ATOM 3817 C C . SER C 3 160 ? 123.522 125.832 194.625 1.00 65.96 161 SER L C 1
ATOM 3818 O O . SER C 3 160 ? 122.867 126.362 193.721 1.00 72.26 161 SER L O 1
ATOM 3821 N N . GLN C 3 161 ? 124.801 126.112 194.861 1.00 56.44 162 GLN L N 1
ATOM 3822 C CA . GLN C 3 161 ? 125.579 127.035 194.046 1.00 51.71 162 GLN L CA 1
ATOM 3823 C C . GLN C 3 161 ? 126.785 126.298 193.484 1.00 55.26 162 GLN L C 1
ATOM 3824 O O . GLN C 3 161 ? 127.462 125.565 194.211 1.00 64.61 162 GLN L O 1
ATOM 3830 N N . GLU C 3 162 ? 127.053 126.494 192.196 1.00 48.27 163 GLU L N 1
ATOM 3831 C CA . GLU C 3 162 ? 128.110 125.782 191.492 1.00 47.30 163 GLU L CA 1
ATOM 3832 C C . GLU C 3 162 ? 129.223 126.742 191.094 1.00 53.22 163 GLU L C 1
ATOM 3833 O O . GLU C 3 162 ? 128.970 127.914 190.798 1.00 60.05 163 GLU L O 1
ATOM 3839 N N . SER C 3 163 ? 130.455 126.236 191.089 1.00 43.27 164 SER L N 1
ATOM 3840 C CA . SER C 3 163 ? 131.616 126.998 190.652 1.00 39.26 164 SER L CA 1
ATOM 3841 C C . SER C 3 163 ? 132.556 126.070 189.903 1.00 38.74 164 SER L C 1
ATOM 3842 O O . SER C 3 163 ? 132.880 124.986 190.395 1.00 55.04 164 SER L O 1
ATOM 3845 N N . VAL C 3 164 ? 132.995 126.496 188.722 1.00 23.74 165 VAL L N 1
ATOM 3846 C CA . VAL C 3 164 ? 133.862 125.696 187.867 1.00 24.79 165 VAL L CA 1
ATOM 3847 C C . VAL C 3 164 ? 135.119 126.500 187.558 1.00 42.71 165 VAL L C 1
ATOM 3848 O O . VAL C 3 164 ? 135.058 127.718 187.354 1.00 48.89 165 VAL L O 1
ATOM 3852 N N . THR C 3 165 ? 136.265 125.826 187.575 1.00 45.99 166 THR L N 1
ATOM 3853 C CA . THR C 3 165 ? 137.533 126.487 187.320 1.00 35.80 166 THR L CA 1
ATOM 3854 C C . THR C 3 165 ? 137.758 126.666 185.825 1.00 34.38 166 THR L C 1
ATOM 3855 O O . THR C 3 165 ? 137.042 126.118 184.984 1.00 43.10 166 THR L O 1
ATOM 3859 N N . GLU C 3 166 ? 138.780 127.449 185.500 1.00 43.49 167 GLU L N 1
ATOM 3860 C CA . GLU C 3 166 ? 139.239 127.559 184.130 1.00 45.09 167 GLU L CA 1
ATOM 3861 C C . GLU C 3 166 ? 140.026 126.306 183.757 1.00 46.04 167 GLU L C 1
ATOM 3862 O O . GLU C 3 166 ? 140.282 125.430 184.588 1.00 51.98 167 GLU L O 1
ATOM 3868 N N . GLN C 3 167 ? 140.409 126.220 182.488 1.00 48.93 168 GLN L N 1
ATOM 3869 C CA . GLN C 3 167 ? 141.117 125.043 182.011 1.00 50.76 168 GLN L CA 1
ATOM 3870 C C . GLN C 3 167 ? 142.519 124.990 182.604 1.00 57.29 168 GLN L C 1
ATOM 3871 O O . GLN C 3 167 ? 143.256 125.980 182.591 1.00 61.77 168 GLN L O 1
ATOM 3877 N N . ASP C 3 168 ? 142.876 123.828 183.143 1.00 61.36 169 ASP L N 1
ATOM 3878 C CA . ASP C 3 168 ? 144.176 123.651 183.774 1.00 61.25 169 ASP L CA 1
ATOM 3879 C C . ASP C 3 168 ? 145.292 123.724 182.738 1.00 64.79 169 ASP L C 1
ATOM 3880 O O . ASP C 3 168 ? 145.127 123.328 181.581 1.00 66.89 169 ASP L O 1
ATOM 3885 N N . SER C 3 169 ? 146.439 124.252 183.165 1.00 60.54 170 SER L N 1
ATOM 3886 C CA . SER C 3 169 ? 147.562 124.423 182.252 1.00 60.11 170 SER L CA 1
ATOM 3887 C C . SER C 3 169 ? 148.260 123.107 181.936 1.00 63.55 170 SER L C 1
ATOM 3888 O O . SER C 3 169 ? 148.792 122.944 180.833 1.00 59.29 170 SER L O 1
ATOM 3891 N N . LYS C 3 170 ? 148.264 122.161 182.874 1.00 69.95 171 LYS L N 1
ATOM 3892 C CA . LYS C 3 170 ? 149.021 120.924 182.705 1.00 66.22 171 LYS L CA 1
ATOM 3893 C C . LYS C 3 170 ? 148.243 119.881 181.906 1.00 66.74 171 LYS L C 1
ATOM 3894 O O . LYS C 3 170 ? 148.703 119.426 180.854 1.00 67.26 171 LYS L O 1
ATOM 3900 N N . ASP C 3 171 ? 147.066 119.494 182.394 1.00 58.46 172 ASP L N 1
ATOM 3901 C CA . ASP C 3 171 ? 146.308 118.398 181.809 1.00 55.69 172 ASP L CA 1
ATOM 3902 C C . ASP C 3 171 ? 145.019 118.835 181.127 1.00 54.22 172 ASP L C 1
ATOM 3903 O O . ASP C 3 171 ? 144.270 117.970 180.657 1.00 58.31 172 ASP L O 1
ATOM 3908 N N . SER C 3 172 ? 144.749 120.141 181.053 1.00 48.57 173 SER L N 1
ATOM 3909 C CA . SER C 3 172 ? 143.576 120.703 180.375 1.00 52.13 173 SER L CA 1
ATOM 3910 C C . SER C 3 172 ? 142.275 120.107 180.921 1.00 52.03 173 SER L C 1
ATOM 3911 O O . SER C 3 172 ? 141.493 119.478 180.206 1.00 54.40 173 SER L O 1
ATOM 3914 N N . THR C 3 173 ? 142.057 120.324 182.215 1.00 54.36 174 THR L N 1
ATOM 3915 C CA . THR C 3 173 ? 140.929 119.743 182.925 1.00 50.78 174 THR L CA 1
ATOM 3916 C C . THR C 3 173 ? 140.171 120.833 183.662 1.00 51.63 174 THR L C 1
ATOM 3917 O O . THR C 3 173 ? 140.703 121.908 183.951 1.00 59.82 174 THR L O 1
ATOM 3921 N N . TYR C 3 174 ? 138.913 120.538 183.961 1.00 32.02 175 TYR L N 1
ATOM 3922 C CA . TYR C 3 174 ? 138.073 121.396 184.774 1.00 31.65 175 TYR L CA 1
ATOM 3923 C C . TYR C 3 174 ? 137.867 120.758 186.145 1.00 31.60 175 TYR L C 1
ATOM 3924 O O . TYR C 3 174 ? 138.221 119.602 186.386 1.00 46.67 175 TYR L O 1
ATOM 3933 N N . SER C 3 175 ? 137.281 121.528 187.054 1.00 27.77 176 SER L N 1
ATOM 3934 C CA . SER C 3 175 ? 136.931 121.029 188.378 1.00 32.85 176 SER L CA 1
ATOM 3935 C C . SER C 3 175 ? 135.736 121.823 188.875 1.00 45.50 176 SER L C 1
ATOM 3936 O O . SER C 3 175 ? 135.797 123.053 188.949 1.00 55.14 176 SER L O 1
ATOM 3939 N N . LEU C 3 176 ? 134.656 121.124 189.202 1.00 34.75 177 LEU L N 1
ATOM 3940 C CA . LEU C 3 176 ? 133.405 121.746 189.603 1.00 29.68 177 LEU L CA 1
ATOM 3941 C C . LEU C 3 176 ? 133.154 121.465 191.076 1.00 31.92 177 LEU L C 1
ATOM 3942 O O . LEU C 3 176 ? 133.421 120.362 191.561 1.00 49.20 177 LEU L O 1
ATOM 3947 N N . SER C 3 177 ? 132.645 122.468 191.783 1.00 38.78 178 SER L N 1
ATOM 3948 C CA . SER C 3 177 ? 132.310 122.351 193.193 1.00 40.52 178 SER L CA 1
ATOM 3949 C C . SER C 3 177 ? 130.896 122.860 193.418 1.00 44.76 178 SER L C 1
ATOM 3950 O O . SER C 3 177 ? 130.540 123.951 192.964 1.00 57.70 178 SER L O 1
ATOM 3953 N N . SER C 3 178 ? 130.096 122.068 194.125 1.00 38.58 179 SER L N 1
ATOM 3954 C CA . SER C 3 178 ? 128.709 122.398 194.413 1.00 43.36 179 SER L CA 1
ATOM 3955 C C . SER C 3 178 ? 128.535 122.534 195.916 1.00 42.54 179 SER L C 1
ATOM 3956 O O . SER C 3 178 ? 128.893 121.624 196.669 1.00 49.47 179 SER L O 1
ATOM 3959 N N . THR C 3 179 ? 127.979 123.662 196.346 1.00 52.65 180 THR L N 1
ATOM 3960 C CA . THR C 3 179 ? 127.820 123.976 197.758 1.00 58.26 180 THR L CA 1
ATOM 3961 C C . THR C 3 179 ? 126.340 124.047 198.098 1.00 66.41 180 THR L C 1
ATOM 3962 O O . THR C 3 179 ? 125.588 124.798 197.469 1.00 73.45 180 THR L O 1
ATOM 3966 N N . LEU C 3 180 ? 125.928 123.267 199.093 1.00 70.31 181 LEU L N 1
ATOM 3967 C CA . LEU C 3 180 ? 124.569 123.291 199.616 1.00 66.16 181 LEU L CA 1
ATOM 3968 C C . LEU C 3 180 ? 124.609 123.817 201.043 1.00 67.58 181 LEU L C 1
ATOM 3969 O O . LEU C 3 180 ? 125.365 123.304 201.874 1.00 72.26 181 LEU L O 1
ATOM 3974 N N . THR C 3 181 ? 123.794 124.829 201.324 1.00 71.14 182 THR L N 1
ATOM 3975 C CA . THR C 3 181 ? 123.755 125.470 202.630 1.00 76.25 182 THR L CA 1
ATOM 3976 C C . THR C 3 181 ? 122.412 125.215 203.302 1.00 75.45 182 THR L C 1
ATOM 3977 O O . THR C 3 181 ? 121.356 125.368 202.681 1.00 77.42 182 THR L O 1
ATOM 3981 N N . LEU C 3 182 ? 122.463 124.815 204.572 1.00 79.35 183 LEU L N 1
ATOM 3982 C CA . LEU C 3 182 ? 121.270 124.605 205.377 1.00 78.52 183 LEU L CA 1
ATOM 3983 C C . LEU C 3 182 ? 121.452 125.288 206.723 1.00 83.70 183 LEU L C 1
ATOM 3984 O O . LEU C 3 182 ? 122.574 125.542 207.167 1.00 88.01 183 LEU L O 1
ATOM 3989 N N . SER C 3 183 ? 120.330 125.583 207.373 1.00 86.17 184 SER L N 1
ATOM 3990 C CA . SER C 3 183 ? 120.372 126.117 208.724 1.00 85.56 184 SER L CA 1
ATOM 3991 C C . SER C 3 183 ? 120.547 124.973 209.721 1.00 85.23 184 SER L C 1
ATOM 3992 O O . SER C 3 183 ? 120.607 123.796 209.353 1.00 84.63 184 SER L O 1
ATOM 3995 N N . LYS C 3 184 ? 120.639 125.325 211.006 1.00 88.48 185 LYS L N 1
ATOM 3996 C CA . LYS C 3 184 ? 120.898 124.325 212.038 1.00 91.94 185 LYS L CA 1
ATOM 3997 C C . LYS C 3 184 ? 119.735 123.348 212.177 1.00 89.94 185 LYS L C 1
ATOM 3998 O O . LYS C 3 184 ? 119.932 122.128 212.158 1.00 83.40 185 LYS L O 1
ATOM 4004 N N . ALA C 3 185 ? 118.512 123.868 212.312 1.00 96.52 186 ALA L N 1
ATOM 4005 C CA . ALA C 3 185 ? 117.352 122.995 212.457 1.00 96.05 186 ALA L CA 1
ATOM 4006 C C . ALA C 3 185 ? 117.025 122.275 211.156 1.00 95.95 186 ALA L C 1
ATOM 4007 O O . ALA C 3 185 ? 116.456 121.178 211.181 1.00 96.19 186 ALA L O 1
ATOM 4009 N N . ASP C 3 186 ? 117.375 122.872 210.016 1.00 89.23 187 ASP L N 1
ATOM 4010 C CA . ASP C 3 186 ? 117.089 122.246 208.731 1.00 86.77 187 ASP L CA 1
ATOM 4011 C C . ASP C 3 186 ? 118.081 121.113 208.472 1.00 84.82 187 ASP L C 1
ATOM 4012 O O . ASP C 3 186 ? 117.710 120.081 207.904 1.00 84.80 187 ASP L O 1
ATOM 4017 N N . TYR C 3 187 ? 119.325 121.254 208.942 1.00 84.19 188 TYR L N 1
ATOM 4018 C CA . TYR C 3 187 ? 120.316 120.190 208.801 1.00 88.96 188 TYR L CA 1
ATOM 4019 C C . TYR C 3 187 ? 119.945 118.924 209.568 1.00 90.02 188 TYR L C 1
ATOM 4020 O O . TYR C 3 187 ? 120.394 117.836 209.193 1.00 89.16 188 TYR L O 1
ATOM 4029 N N . GLU C 3 188 ? 119.129 119.031 210.615 1.00 94.42 189 GLU L N 1
ATOM 4030 C CA . GLU C 3 188 ? 118.778 117.865 211.417 1.00 94.03 189 GLU L CA 1
ATOM 4031 C C . GLU C 3 188 ? 117.752 116.956 210.753 1.00 93.27 189 GLU L C 1
ATOM 4032 O O . GLU C 3 188 ? 117.507 115.859 211.264 1.00 95.33 189 GLU L O 1
ATOM 4038 N N . LYS C 3 189 ? 117.146 117.372 209.645 1.00 82.82 190 LYS L N 1
ATOM 4039 C CA . LYS C 3 189 ? 116.138 116.546 209.001 1.00 81.26 190 LYS L CA 1
ATOM 4040 C C . LYS C 3 189 ? 116.791 115.403 208.232 1.00 80.99 190 LYS L C 1
ATOM 4041 O O . LYS C 3 189 ? 117.935 115.503 207.777 1.00 82.90 190 LYS L O 1
ATOM 4047 N N . HIS C 3 190 ? 116.052 114.296 208.125 1.00 90.33 191 HIS L N 1
ATOM 4048 C CA . HIS C 3 190 ? 116.468 113.078 207.433 1.00 94.04 191 HIS L CA 1
ATOM 4049 C C . HIS C 3 190 ? 117.766 112.505 207.994 1.00 90.92 191 HIS L C 1
ATOM 4050 O O . HIS C 3 190 ? 118.192 112.874 209.094 1.00 91.65 191 HIS L O 1
ATOM 4057 N N . LYS C 3 191 ? 118.396 111.589 207.258 1.00 91.21 192 LYS L N 1
ATOM 4058 C CA . LYS C 3 191 ? 119.517 110.843 207.816 1.00 94.58 192 LYS L CA 1
ATOM 4059 C C . LYS C 3 191 ? 120.725 110.834 206.883 1.00 93.74 192 LYS L C 1
ATOM 4060 O O . LYS C 3 191 ? 121.866 110.734 207.345 1.00 93.78 192 LYS L O 1
ATOM 4066 N N . VAL C 3 192 ? 120.496 110.946 205.574 1.00 86.86 193 VAL L N 1
ATOM 4067 C CA . VAL C 3 192 ? 121.576 110.881 204.599 1.00 88.59 193 VAL L CA 1
ATOM 4068 C C . VAL C 3 192 ? 121.489 112.066 203.647 1.00 91.77 193 VAL L C 1
ATOM 4069 O O . VAL C 3 192 ? 120.418 112.623 203.398 1.00 93.86 193 VAL L O 1
ATOM 4073 N N . TYR C 3 193 ? 122.650 112.444 203.116 1.00 81.92 194 TYR L N 1
ATOM 4074 C CA . TYR C 3 193 ? 122.765 113.440 202.059 1.00 78.41 194 TYR L CA 1
ATOM 4075 C C . TYR C 3 193 ? 123.591 112.838 200.935 1.00 78.97 194 TYR L C 1
ATOM 4076 O O . TYR C 3 193 ? 124.674 112.299 201.180 1.00 76.01 194 TYR L O 1
ATOM 4085 N N . ALA C 3 194 ? 123.082 112.925 199.710 1.00 75.06 195 ALA L N 1
ATOM 4086 C CA . ALA C 3 194 ? 123.726 112.307 198.562 1.00 74.09 195 ALA L CA 1
ATOM 4087 C C . ALA C 3 194 ? 123.784 113.287 197.402 1.00 69.16 195 ALA L C 1
ATOM 4088 O O . ALA C 3 194 ? 122.877 114.104 197.220 1.00 72.77 195 ALA L O 1
ATOM 4090 N N . CYS C 3 195 ? 124.858 113.201 196.623 1.00 63.55 196 CYS L N 1
ATOM 4091 C CA . CYS C 3 195 ? 125.018 113.973 195.400 1.00 69.61 196 CYS L CA 1
ATOM 4092 C C . CYS C 3 195 ? 125.258 113.012 194.247 1.00 68.62 196 CYS L C 1
ATOM 4093 O O . CYS C 3 195 ? 126.141 112.152 194.325 1.00 75.18 196 CYS L O 1
ATOM 4096 N N . GLU C 3 196 ? 124.467 113.146 193.188 1.00 65.13 197 GLU L N 1
ATOM 4097 C CA . GLU C 3 196 ? 124.615 112.320 192.000 1.00 70.23 197 GLU L CA 1
ATOM 4098 C C . GLU C 3 196 ? 125.076 113.192 190.841 1.00 65.46 197 GLU L C 1
ATOM 4099 O O . GLU C 3 196 ? 124.585 114.310 190.656 1.00 70.35 197 GLU L O 1
ATOM 4105 N N . VAL C 3 197 ? 126.045 112.688 190.082 1.00 49.01 198 VAL L N 1
ATOM 4106 C CA . VAL C 3 197 ? 126.683 113.438 189.008 1.00 51.42 198 VAL L CA 1
ATOM 4107 C C . VAL C 3 197 ? 126.453 112.710 187.695 1.00 52.10 198 VAL L C 1
ATOM 4108 O O . VAL C 3 197 ? 126.732 111.511 187.586 1.00 58.12 198 VAL L O 1
ATOM 4112 N N . THR C 3 198 ? 125.954 113.436 186.701 1.00 54.51 199 THR L N 1
ATOM 4113 C CA . THR C 3 198 ? 125.711 112.898 185.372 1.00 57.40 199 THR L CA 1
ATOM 4114 C C . THR C 3 198 ? 126.647 113.577 184.384 1.00 52.10 199 THR L C 1
ATOM 4115 O O . THR C 3 198 ? 126.696 114.810 184.315 1.00 58.18 199 THR L O 1
ATOM 4119 N N . HIS C 3 199 ? 127.387 112.774 183.624 1.00 44.81 200 HIS L N 1
ATOM 4120 C CA . HIS C 3 199 ? 128.363 113.286 182.676 1.00 43.63 200 HIS L CA 1
ATOM 4121 C C . HIS C 3 199 ? 128.332 112.434 181.417 1.00 49.63 200 HIS L C 1
ATOM 4122 O O . HIS C 3 199 ? 127.861 111.295 181.427 1.00 57.51 200 HIS L O 1
ATOM 4129 N N . GLN C 3 200 ? 128.835 113.006 180.320 1.00 43.99 201 GLN L N 1
ATOM 4130 C CA . GLN C 3 200 ? 128.898 112.259 179.069 1.00 50.45 201 GLN L CA 1
ATOM 4131 C C . GLN C 3 200 ? 129.913 111.127 179.141 1.00 49.42 201 GLN L C 1
ATOM 4132 O O . GLN C 3 200 ? 129.742 110.101 178.472 1.00 53.92 201 GLN L O 1
ATOM 4138 N N . GLY C 3 201 ? 130.967 111.289 179.937 1.00 50.73 202 GLY L N 1
ATOM 4139 C CA . GLY C 3 201 ? 131.926 110.220 180.132 1.00 51.53 202 GLY L CA 1
ATOM 4140 C C . GLY C 3 201 ? 131.514 109.172 181.138 1.00 50.60 202 GLY L C 1
ATOM 4141 O O . GLY C 3 201 ? 132.212 108.165 181.286 1.00 51.60 202 GLY L O 1
ATOM 4142 N N . LEU C 3 202 ? 130.402 109.385 181.835 1.00 55.10 203 LEU L N 1
ATOM 4143 C CA . LEU C 3 202 ? 129.879 108.436 182.808 1.00 58.99 203 LEU L CA 1
ATOM 4144 C C . LEU C 3 202 ? 128.636 107.777 182.228 1.00 61.89 203 LEU L C 1
ATOM 4145 O O . LEU C 3 202 ? 127.680 108.467 181.857 1.00 62.10 203 LEU L O 1
ATOM 4150 N N . SER C 3 203 ? 128.658 106.445 182.142 1.00 61.17 204 SER L N 1
ATOM 4151 C CA . SER C 3 203 ? 127.504 105.712 181.633 1.00 56.81 204 SER L CA 1
ATOM 4152 C C . SER C 3 203 ? 126.304 105.852 182.559 1.00 57.75 204 SER L C 1
ATOM 4153 O O . SER C 3 203 ? 125.175 106.054 182.097 1.00 64.48 204 SER L O 1
ATOM 4156 N N . SER C 3 204 ? 126.528 105.749 183.862 1.00 51.25 205 SER L N 1
ATOM 4157 C CA . SER C 3 204 ? 125.479 105.859 184.859 1.00 54.34 205 SER L CA 1
ATOM 4158 C C . SER C 3 204 ? 125.873 106.898 185.895 1.00 59.02 205 SER L C 1
ATOM 4159 O O . SER C 3 204 ? 127.065 107.109 186.142 1.00 64.97 205 SER L O 1
ATOM 4162 N N . PRO C 3 205 ? 124.896 107.580 186.494 1.00 51.31 206 PRO L N 1
ATOM 4163 C CA . PRO C 3 205 ? 125.214 108.567 187.533 1.00 54.99 206 PRO L CA 1
ATOM 4164 C C . PRO C 3 205 ? 125.910 107.935 188.730 1.00 60.51 206 PRO L C 1
ATOM 4165 O O . PRO C 3 205 ? 125.587 106.821 189.147 1.00 60.12 206 PRO L O 1
ATOM 4169 N N . VAL C 3 206 ? 126.872 108.667 189.284 1.00 58.63 207 VAL L N 1
ATOM 4170 C CA . VAL C 3 206 ? 127.663 108.213 190.420 1.00 55.50 207 VAL L CA 1
ATOM 4171 C C . VAL C 3 206 ? 127.118 108.882 191.671 1.00 56.60 207 VAL L C 1
ATOM 4172 O O . VAL C 3 206 ? 127.067 110.115 191.754 1.00 65.48 207 VAL L O 1
ATOM 4176 N N . THR C 3 207 ? 126.716 108.075 192.647 1.00 58.77 208 THR L N 1
ATOM 4177 C CA . THR C 3 207 ? 126.092 108.564 193.867 1.00 63.90 208 THR L CA 1
ATOM 4178 C C . THR C 3 207 ? 127.031 108.358 195.046 1.00 63.70 208 THR L C 1
ATOM 4179 O O . THR C 3 207 ? 127.452 107.230 195.322 1.00 68.21 208 THR L O 1
ATOM 4183 N N . LYS C 3 208 ? 127.353 109.448 195.736 1.00 61.22 209 LYS L N 1
ATOM 4184 C CA . LYS C 3 208 ? 128.149 109.414 196.955 1.00 65.02 209 LYS L CA 1
ATOM 4185 C C . LYS C 3 208 ? 127.314 109.979 198.092 1.00 65.05 209 LYS L C 1
ATOM 4186 O O . LYS C 3 208 ? 126.780 111.087 197.982 1.00 68.74 209 LYS L O 1
ATOM 4192 N N . SER C 3 209 ? 127.204 109.221 199.179 1.00 65.03 210 SER L N 1
ATOM 4193 C CA . SER C 3 209 ? 126.343 109.589 200.291 1.00 66.99 210 SER L CA 1
ATOM 4194 C C . SER C 3 209 ? 127.063 109.371 201.612 1.00 67.48 210 SER L C 1
ATOM 4195 O O . SER C 3 209 ? 128.005 108.580 201.704 1.00 67.22 210 SER L O 1
ATOM 4198 N N . PHE C 3 210 ? 126.608 110.091 202.634 1.00 72.82 211 PHE L N 1
ATOM 4199 C CA . PHE C 3 210 ? 127.092 109.917 203.994 1.00 72.41 211 PHE L CA 1
ATOM 4200 C C . PHE C 3 210 ? 125.915 110.033 204.950 1.00 73.45 211 PHE L C 1
ATOM 4201 O O . PHE C 3 210 ? 124.967 110.783 204.703 1.00 78.84 211 PHE L O 1
ATOM 4209 N N . ASN C 3 211 ? 125.982 109.283 206.043 1.00 76.93 212 ASN L N 1
ATOM 4210 C CA . ASN C 3 211 ? 124.911 109.270 207.026 1.00 79.61 212 ASN L CA 1
ATOM 4211 C C . ASN C 3 211 ? 125.128 110.352 208.078 1.00 80.78 212 ASN L C 1
ATOM 4212 O O . ASN C 3 211 ? 126.255 110.772 208.354 1.00 83.92 212 ASN L O 1
ATOM 4217 N N . ARG C 3 212 ? 124.026 110.802 208.666 1.00 88.40 213 ARG L N 1
ATOM 4218 C CA . ARG C 3 212 ? 124.078 111.799 209.728 1.00 87.93 213 ARG L CA 1
ATOM 4219 C C . ARG C 3 212 ? 123.673 111.181 211.063 1.00 90.30 213 ARG L C 1
ATOM 4220 O O . ARG C 3 212 ? 124.482 111.090 211.986 1.00 90.95 213 ARG L O 1
ATOM 4228 N N . ILE D 4 180 ? 152.624 91.315 99.008 1.00 133.50 157 ILE D N 1
ATOM 4229 C CA . ILE D 4 180 ? 152.537 92.149 97.817 1.00 134.37 157 ILE D CA 1
ATOM 4230 C C . ILE D 4 180 ? 152.510 93.622 98.206 1.00 134.13 157 ILE D C 1
ATOM 4231 O O . ILE D 4 180 ? 153.451 94.365 97.928 1.00 133.11 157 ILE D O 1
ATOM 4236 N N . GLY D 4 181 ? 151.424 94.039 98.852 1.00 130.91 158 GLY D N 1
ATOM 4237 C CA . GLY D 4 181 ? 151.283 95.416 99.283 1.00 129.62 158 GLY D CA 1
ATOM 4238 C C . GLY D 4 181 ? 150.167 96.152 98.572 1.00 130.20 158 GLY D C 1
ATOM 4239 O O . GLY D 4 181 ? 149.143 95.557 98.222 1.00 131.36 158 GLY D O 1
ATOM 4240 N N . PHE D 4 182 ? 150.354 97.450 98.351 1.00 118.35 159 PHE D N 1
ATOM 4241 C CA . PHE D 4 182 ? 149.377 98.281 97.663 1.00 117.70 159 PHE D CA 1
ATOM 4242 C C . PHE D 4 182 ? 149.849 98.550 96.241 1.00 115.87 159 PHE D C 1
ATOM 4243 O O . PHE D 4 182 ? 151.049 98.510 95.958 1.00 114.30 159 PHE D O 1
ATOM 4251 N N . TRP D 4 183 ? 148.900 98.820 95.348 1.00 108.06 160 TRP D N 1
ATOM 4252 C CA . TRP D 4 183 ? 149.214 99.015 93.941 1.00 108.04 160 TRP D CA 1
ATOM 4253 C C . TRP D 4 183 ? 148.270 100.042 93.333 1.00 106.26 160 TRP D C 1
ATOM 4254 O O . TRP D 4 183 ? 147.159 100.259 93.824 1.00 105.46 160 TRP D O 1
ATOM 4265 N N . CYS D 4 184 ? 148.732 100.674 92.257 1.00 103.66 161 CYS D N 1
ATOM 4266 C CA . CYS D 4 184 ? 147.931 101.563 91.437 1.00 106.95 161 CYS D CA 1
ATOM 4267 C C . CYS D 4 184 ? 147.932 101.045 90.005 1.00 108.17 161 CYS D C 1
ATOM 4268 O O . CYS D 4 184 ? 148.987 100.625 89.508 1.00 106.92 161 CYS D O 1
ATOM 4271 N N . PRO D 4 185 ? 146.793 101.044 89.317 1.00 107.09 162 PRO D N 1
ATOM 4272 C CA . PRO D 4 185 ? 146.748 100.482 87.963 1.00 107.41 162 PRO D CA 1
ATOM 4273 C C . PRO D 4 185 ? 147.506 101.341 86.963 1.00 105.33 162 PRO D C 1
ATOM 4274 O O . PRO D 4 185 ? 147.827 102.505 87.212 1.00 105.21 162 PRO D O 1
ATOM 4278 N N . ARG D 4 186 ? 147.812 100.727 85.816 1.00 109.16 163 ARG D N 1
ATOM 4279 C CA . ARG D 4 186 ? 148.448 101.463 84.728 1.00 110.56 163 ARG D CA 1
ATOM 4280 C C . ARG D 4 186 ? 147.522 102.546 84.191 1.00 108.96 163 ARG D C 1
ATOM 4281 O O . ARG D 4 186 ? 147.972 103.644 83.842 1.00 106.93 163 ARG D O 1
ATOM 4289 N N . HIS D 4 187 ? 146.228 102.251 84.111 1.00 104.34 164 HIS D N 1
ATOM 4290 C CA . HIS D 4 187 ? 145.232 103.283 83.871 1.00 101.00 164 HIS D CA 1
ATOM 4291 C C . HIS D 4 187 ? 145.215 104.249 85.049 1.00 99.39 164 HIS D C 1
ATOM 4292 O O . HIS D 4 187 ? 145.543 103.879 86.180 1.00 99.69 164 HIS D O 1
ATOM 4299 N N . LEU D 4 188 ? 144.852 105.503 84.764 1.00 82.21 165 LEU D N 1
ATOM 4300 C CA . LEU D 4 188 ? 144.868 106.600 85.735 1.00 84.44 165 LEU D CA 1
ATOM 4301 C C . LEU D 4 188 ? 146.288 106.839 86.257 1.00 89.38 165 LEU D C 1
ATOM 4302 O O . LEU D 4 188 ? 146.583 106.710 87.447 1.00 84.47 165 LEU D O 1
ATOM 4307 N N . LYS D 4 189 ? 147.175 107.178 85.325 1.00 106.22 166 LYS D N 1
ATOM 4308 C CA . LYS D 4 189 ? 148.560 107.519 85.622 1.00 103.29 166 LYS D CA 1
ATOM 4309 C C . LYS D 4 189 ? 148.810 108.953 85.179 1.00 104.15 166 LYS D C 1
ATOM 4310 O O . LYS D 4 189 ? 148.460 109.328 84.055 1.00 104.63 166 LYS D O 1
ATOM 4316 N N . THR D 4 190 ? 149.415 109.752 86.059 1.00 100.01 167 THR D N 1
ATOM 4317 C CA . THR D 4 190 ? 149.567 111.176 85.778 1.00 100.59 167 THR D CA 1
ATOM 4318 C C . THR D 4 190 ? 150.749 111.454 84.855 1.00 104.21 167 THR D C 1
ATOM 4319 O O . THR D 4 190 ? 150.563 111.902 83.718 1.00 102.85 167 THR D O 1
ATOM 4323 N N . SER D 4 191 ? 151.968 111.171 85.326 1.00 110.10 168 SER D N 1
ATOM 4324 C CA . SER D 4 191 ? 153.213 111.566 84.658 1.00 107.68 168 SER D CA 1
ATOM 4325 C C . SER D 4 191 ? 153.206 113.067 84.353 1.00 106.70 168 SER D C 1
ATOM 4326 O O . SER D 4 191 ? 153.164 113.501 83.199 1.00 106.70 168 SER D O 1
ATOM 4329 N N . GLY D 4 192 ? 153.251 113.856 85.423 1.00 93.96 169 GLY D N 1
ATOM 4330 C CA . GLY D 4 192 ? 153.011 115.283 85.342 1.00 91.51 169 GLY D CA 1
ATOM 4331 C C . GLY D 4 192 ? 153.370 115.991 86.631 1.00 91.10 169 GLY D C 1
ATOM 4332 O O . GLY D 4 192 ? 154.433 115.735 87.196 1.00 89.34 169 GLY D O 1
ATOM 4333 N N . GLY D 4 193 ? 152.509 116.894 87.093 1.00 84.81 170 GLY D N 1
ATOM 4334 C CA . GLY D 4 193 ? 152.748 117.686 88.287 1.00 84.61 170 GLY D CA 1
ATOM 4335 C C . GLY D 4 193 ? 152.457 116.965 89.588 1.00 84.20 170 GLY D C 1
ATOM 4336 O O . GLY D 4 193 ? 151.344 117.077 90.112 1.00 82.70 170 GLY D O 1
ATOM 4337 N N . GLN D 4 194 ? 153.423 116.189 90.090 1.00 73.76 171 GLN D N 1
ATOM 4338 C CA . GLN D 4 194 ? 153.190 115.328 91.246 1.00 73.12 171 GLN D CA 1
ATOM 4339 C C . GLN D 4 194 ? 152.786 116.139 92.471 1.00 68.91 171 GLN D C 1
ATOM 4340 O O . GLN D 4 194 ? 153.253 117.261 92.682 1.00 70.25 171 GLN D O 1
ATOM 4346 N N . GLY D 4 195 ? 151.896 115.562 93.272 1.00 79.24 172 GLY D N 1
ATOM 4347 C CA . GLY D 4 195 ? 151.480 116.158 94.524 1.00 81.57 172 GLY D CA 1
ATOM 4348 C C . GLY D 4 195 ? 151.375 115.122 95.624 1.00 86.47 172 GLY D C 1
ATOM 4349 O O . GLY D 4 195 ? 152.325 114.374 95.873 1.00 86.42 172 GLY D O 1
ATOM 4350 N N . TYR D 4 196 ? 150.226 115.074 96.292 1.00 89.43 173 TYR D N 1
ATOM 4351 C CA . TYR D 4 196 ? 149.976 114.048 97.293 1.00 88.02 173 TYR D CA 1
ATOM 4352 C C . TYR D 4 196 ? 149.867 112.674 96.641 1.00 88.50 173 TYR D C 1
ATOM 4353 O O . TYR D 4 196 ? 149.332 112.522 95.540 1.00 91.56 173 TYR D O 1
ATOM 4362 N N . LYS D 4 197 ? 150.385 111.667 97.339 1.00 93.09 174 LYS D N 1
ATOM 4363 C CA . LYS D 4 197 ? 150.368 110.293 96.855 1.00 95.14 174 LYS D CA 1
ATOM 4364 C C . LYS D 4 197 ? 149.033 109.654 97.220 1.00 94.58 174 LYS D C 1
ATOM 4365 O O . LYS D 4 197 ? 148.716 109.506 98.404 1.00 95.13 174 LYS D O 1
ATOM 4371 N N . PHE D 4 198 ? 148.259 109.274 96.207 1.00 90.47 175 PHE D N 1
ATOM 4372 C CA . PHE D 4 198 ? 146.962 108.657 96.452 1.00 92.56 175 PHE D CA 1
ATOM 4373 C C . PHE D 4 198 ? 147.134 107.249 97.004 1.00 91.49 175 PHE D C 1
ATOM 4374 O O . PHE D 4 198 ? 147.920 106.457 96.475 1.00 86.15 175 PHE D O 1
ATOM 4382 N N . LEU D 4 199 ? 146.392 106.952 98.079 1.00 96.09 176 LEU D N 1
ATOM 4383 C CA . LEU D 4 199 ? 146.393 105.655 98.775 1.00 94.91 176 LEU D CA 1
ATOM 4384 C C . LEU D 4 199 ? 147.806 105.162 99.098 1.00 98.22 176 LEU D C 1
ATOM 4385 O O . LEU D 4 199 ? 148.051 103.961 99.228 1.00 103.99 176 LEU D O 1
ATOM 4390 N N . GLY D 4 200 ? 148.732 106.094 99.293 1.00 81.07 177 GLY D N 1
ATOM 4391 C CA . GLY D 4 200 ? 150.109 105.792 99.639 1.00 82.85 177 GLY D CA 1
ATOM 4392 C C . GLY D 4 200 ? 151.098 105.730 98.492 1.00 82.00 177 GLY D C 1
ATOM 4393 O O . GLY D 4 200 ? 152.217 106.231 98.615 1.00 87.80 177 GLY D O 1
ATOM 4394 N N . ILE D 4 201 ? 150.708 105.123 97.375 1.00 70.88 178 ILE D N 1
ATOM 4395 C CA . ILE D 4 201 ? 151.636 104.904 96.273 1.00 74.95 178 ILE D CA 1
ATOM 4396 C C . ILE D 4 201 ? 151.831 106.198 95.492 1.00 82.70 178 ILE D C 1
ATOM 4397 O O . ILE D 4 201 ? 150.913 107.014 95.342 1.00 84.71 178 ILE D O 1
ATOM 4402 N N . ASP D 4 202 ? 153.059 106.406 95.020 1.00 94.25 179 ASP D N 1
ATOM 4403 C CA . ASP D 4 202 ? 153.389 107.579 94.224 1.00 91.31 179 ASP D CA 1
ATOM 4404 C C . ASP D 4 202 ? 152.767 107.482 92.837 1.00 91.02 179 ASP D C 1
ATOM 4405 O O . ASP D 4 202 ? 152.691 106.399 92.250 1.00 92.25 179 ASP D O 1
ATOM 4410 N N . GLN D 4 203 ? 152.319 108.633 92.327 1.00 93.68 180 GLN D N 1
ATOM 4411 C CA . GLN D 4 203 ? 151.789 108.782 90.969 1.00 96.96 180 GLN D CA 1
ATOM 4412 C C . GLN D 4 203 ? 150.573 107.881 90.738 1.00 97.34 180 GLN D C 1
ATOM 4413 O O . GLN D 4 203 ? 150.556 107.028 89.849 1.00 98.02 180 GLN D O 1
ATOM 4419 N N . CYS D 4 204 ? 149.545 108.086 91.560 1.00 97.35 181 CYS D N 1
ATOM 4420 C CA . CYS D 4 204 ? 148.297 107.347 91.419 1.00 95.30 181 CYS D CA 1
ATOM 4421 C C . CYS D 4 204 ? 147.123 108.237 91.041 1.00 90.19 181 CYS D C 1
ATOM 4422 O O . CYS D 4 204 ? 146.524 108.037 89.979 1.00 91.02 181 CYS D O 1
ATOM 4425 N N . ALA D 4 205 ? 146.789 109.225 91.888 1.00 62.35 182 ALA D N 1
ATOM 4426 C CA . ALA D 4 205 ? 145.787 110.274 91.683 1.00 63.93 182 ALA D CA 1
ATOM 4427 C C . ALA D 4 205 ? 144.354 109.754 91.543 1.00 72.36 182 ALA D C 1
ATOM 4428 O O . ALA D 4 205 ? 144.136 108.586 91.200 1.00 80.03 182 ALA D O 1
ATOM 4430 N N . PRO D 4 206 ? 143.355 110.581 91.839 1.00 73.75 183 PRO D N 1
ATOM 4431 C CA . PRO D 4 206 ? 141.954 110.155 91.692 1.00 68.75 183 PRO D CA 1
ATOM 4432 C C . PRO D 4 206 ? 141.398 110.536 90.330 1.00 73.34 183 PRO D C 1
ATOM 4433 O O . PRO D 4 206 ? 141.986 111.369 89.625 1.00 82.97 183 PRO D O 1
ATOM 4437 N N . PRO D 4 207 ? 140.275 109.947 89.918 1.00 71.63 184 PRO D N 1
ATOM 4438 C CA . PRO D 4 207 ? 139.682 110.295 88.621 1.00 75.15 184 PRO D CA 1
ATOM 4439 C C . PRO D 4 207 ? 138.829 111.555 88.689 1.00 78.64 184 PRO D C 1
ATOM 4440 O O . PRO D 4 207 ? 138.330 111.949 89.744 1.00 80.90 184 PRO D O 1
ATOM 4444 N N . CYS D 4 208 ? 138.663 112.186 87.521 1.00 91.51 185 CYS D N 1
ATOM 4445 C CA . CYS D 4 208 ? 137.699 113.282 87.405 1.00 94.19 185 CYS D CA 1
ATOM 4446 C C . CYS D 4 208 ? 136.263 112.847 87.683 1.00 93.12 185 CYS D C 1
ATOM 4447 O O . CYS D 4 208 ? 135.558 113.573 88.405 1.00 94.47 185 CYS D O 1
ATOM 4450 N N . PRO D 4 209 ? 135.755 111.726 87.161 1.00 91.81 186 PRO D N 1
ATOM 4451 C CA . PRO D 4 209 ? 134.532 111.170 87.755 1.00 92.84 186 PRO D CA 1
ATOM 4452 C C . PRO D 4 209 ? 134.858 110.648 89.144 1.00 96.09 186 PRO D C 1
ATOM 4453 O O . PRO D 4 209 ? 135.719 109.781 89.302 1.00 100.66 186 PRO D O 1
ATOM 4457 N N . ASN D 4 210 ? 134.175 111.195 90.154 1.00 85.14 187 ASN D N 1
ATOM 4458 C CA . ASN D 4 210 ? 134.510 110.864 91.534 1.00 88.86 187 ASN D CA 1
ATOM 4459 C C . ASN D 4 210 ? 134.269 109.386 91.826 1.00 93.80 187 ASN D C 1
ATOM 4460 O O . ASN D 4 210 ? 135.107 108.737 92.467 1.00 85.71 187 ASN D O 1
ATOM 4465 N N . MET D 4 211 ? 133.165 108.838 91.314 1.00 100.10 188 MET D N 1
ATOM 4466 C CA . MET D 4 211 ? 132.818 107.421 91.432 1.00 97.86 188 MET D CA 1
ATOM 4467 C C . MET D 4 211 ? 132.791 107.024 92.916 1.00 95.14 188 MET D C 1
ATOM 4468 O O . MET D 4 211 ? 133.560 106.200 93.412 1.00 94.52 188 MET D O 1
ATOM 4473 N N . TYR D 4 212 ? 131.966 107.758 93.654 1.00 90.05 189 TYR D N 1
ATOM 4474 C CA . TYR D 4 212 ? 131.455 107.331 94.943 1.00 90.81 189 TYR D CA 1
ATOM 4475 C C . TYR D 4 212 ? 129.938 107.332 94.958 1.00 92.30 189 TYR D C 1
ATOM 4476 O O . TYR D 4 212 ? 129.335 106.549 95.698 1.00 92.01 189 TYR D O 1
ATOM 4485 N N . PHE D 4 213 ? 129.326 108.183 94.140 1.00 80.02 190 PHE D N 1
ATOM 4486 C CA . PHE D 4 213 ? 127.890 108.337 93.969 1.00 81.65 190 PHE D CA 1
ATOM 4487 C C . PHE D 4 213 ? 127.562 108.415 92.485 1.00 80.72 190 PHE D C 1
ATOM 4488 O O . PHE D 4 213 ? 126.866 109.323 92.026 1.00 82.06 190 PHE D O 1
ATOM 4496 N N . LYS D 4 214 ? 128.088 107.457 91.719 1.00 83.31 191 LYS D N 1
ATOM 4497 C CA . LYS D 4 214 ? 128.213 107.562 90.268 1.00 87.63 191 LYS D CA 1
ATOM 4498 C C . LYS D 4 214 ? 126.860 107.708 89.569 1.00 87.27 191 LYS D C 1
ATOM 4499 O O . LYS D 4 214 ? 125.792 107.552 90.169 1.00 88.06 191 LYS D O 1
ATOM 4505 N N . SER D 4 215 ? 126.941 108.034 88.274 1.00 95.41 192 SER D N 1
ATOM 4506 C CA . SER D 4 215 ? 125.821 108.215 87.352 1.00 95.88 192 SER D CA 1
ATOM 4507 C C . SER D 4 215 ? 125.011 109.467 87.672 1.00 96.22 192 SER D C 1
ATOM 4508 O O . SER D 4 215 ? 125.559 110.574 87.702 1.00 96.80 192 SER D O 1
ATOM 4511 N N . ASP D 4 216 ? 123.707 109.297 87.904 1.00 99.26 193 ASP D N 1
ATOM 4512 C CA . ASP D 4 216 ? 122.774 110.419 87.826 1.00 99.11 193 ASP D CA 1
ATOM 4513 C C . ASP D 4 216 ? 122.970 111.426 88.955 1.00 99.07 193 ASP D C 1
ATOM 4514 O O . ASP D 4 216 ? 122.922 112.639 88.719 1.00 98.55 193 ASP D O 1
ATOM 4519 N N . GLU D 4 217 ? 123.184 110.960 90.184 1.00 89.42 194 GLU D N 1
ATOM 4520 C CA . GLU D 4 217 ? 123.116 111.872 91.321 1.00 88.70 194 GLU D CA 1
ATOM 4521 C C . GLU D 4 217 ? 124.368 112.723 91.518 1.00 86.54 194 GLU D C 1
ATOM 4522 O O . GLU D 4 217 ? 124.351 113.604 92.384 1.00 83.16 194 GLU D O 1
ATOM 4528 N N . LEU D 4 218 ? 125.448 112.491 90.763 1.00 90.18 195 LEU D N 1
ATOM 4529 C CA . LEU D 4 218 ? 126.559 113.441 90.789 1.00 88.44 195 LEU D CA 1
ATOM 4530 C C . LEU D 4 218 ? 126.156 114.775 90.177 1.00 88.19 195 LEU D C 1
ATOM 4531 O O . LEU D 4 218 ? 126.519 115.837 90.696 1.00 91.99 195 LEU D O 1
ATOM 4536 N N . GLU D 4 219 ? 125.407 114.741 89.074 1.00 79.64 196 GLU D N 1
ATOM 4537 C CA . GLU D 4 219 ? 124.950 115.968 88.440 1.00 82.59 196 GLU D CA 1
ATOM 4538 C C . GLU D 4 219 ? 123.857 116.654 89.247 1.00 84.16 196 GLU D C 1
ATOM 4539 O O . GLU D 4 219 ? 123.706 117.877 89.149 1.00 86.63 196 GLU D O 1
ATOM 4545 N N . PHE D 4 220 ? 123.098 115.895 90.043 1.00 74.39 197 PHE D N 1
ATOM 4546 C CA . PHE D 4 220 ? 122.153 116.506 90.971 1.00 74.42 197 PHE D CA 1
ATOM 4547 C C . PHE D 4 220 ? 122.879 117.334 92.022 1.00 73.19 197 PHE D C 1
ATOM 4548 O O . PHE D 4 220 ? 122.425 118.425 92.386 1.00 75.58 197 PHE D O 1
ATOM 4556 N N . ALA D 4 221 ? 124.007 116.827 92.526 1.00 65.99 198 ALA D N 1
ATOM 4557 C CA . ALA D 4 221 ? 124.805 117.591 93.478 1.00 57.43 198 ALA D CA 1
ATOM 4558 C C . ALA D 4 221 ? 125.396 118.841 92.841 1.00 58.09 198 ALA D C 1
ATOM 4559 O O . ALA D 4 221 ? 125.584 119.851 93.526 1.00 66.09 198 ALA D O 1
ATOM 4561 N N . LYS D 4 222 ? 125.702 118.790 91.542 1.00 63.04 199 LYS D N 1
ATOM 4562 C CA . LYS D 4 222 ? 126.167 119.982 90.842 1.00 66.45 199 LYS D CA 1
ATOM 4563 C C . LYS D 4 222 ? 125.084 121.051 90.799 1.00 67.79 199 LYS D C 1
ATOM 4564 O O . LYS D 4 222 ? 125.365 122.238 91.005 1.00 73.64 199 LYS D O 1
ATOM 4570 N N . SER D 4 223 ? 123.839 120.650 90.532 1.00 71.15 200 SER D N 1
ATOM 4571 C CA . SER D 4 223 ? 122.734 121.601 90.560 1.00 76.08 200 SER D CA 1
ATOM 4572 C C . SER D 4 223 ? 122.379 122.007 91.984 1.00 74.33 200 SER D C 1
ATOM 4573 O O . SER D 4 223 ? 121.913 123.130 92.208 1.00 72.52 200 SER D O 1
ATOM 4576 N N . PHE D 4 224 ? 122.579 121.107 92.951 1.00 62.06 201 PHE D N 1
ATOM 4577 C CA . PHE D 4 224 ? 122.311 121.437 94.347 1.00 51.93 201 PHE D CA 1
ATOM 4578 C C . PHE D 4 224 ? 123.248 122.528 94.847 1.00 57.00 201 PHE D C 1
ATOM 4579 O O . PHE D 4 224 ? 122.814 123.452 95.545 1.00 57.38 201 PHE D O 1
ATOM 4587 N N . ILE D 4 225 ? 124.535 122.438 94.503 1.00 66.27 202 ILE D N 1
ATOM 4588 C CA . ILE D 4 225 ? 125.491 123.465 94.908 1.00 56.27 202 ILE D CA 1
ATOM 4589 C C . ILE D 4 225 ? 125.151 124.794 94.251 1.00 55.26 202 ILE D C 1
ATOM 4590 O O . ILE D 4 225 ? 125.194 125.850 94.894 1.00 64.32 202 ILE D O 1
ATOM 4595 N N . GLY D 4 226 ? 124.795 124.762 92.966 1.00 62.83 203 GLY D N 1
ATOM 4596 C CA . GLY D 4 226 ? 124.395 125.984 92.287 1.00 69.71 203 GLY D CA 1
ATOM 4597 C C . GLY D 4 226 ? 123.137 126.594 92.875 1.00 68.74 203 GLY D C 1
ATOM 4598 O O . GLY D 4 226 ? 123.004 127.817 92.942 1.00 75.52 203 GLY D O 1
ATOM 4599 N N . THR D 4 227 ? 122.200 125.750 93.311 1.00 67.04 204 THR D N 1
ATOM 4600 C CA . THR D 4 227 ? 120.982 126.251 93.942 1.00 75.35 204 THR D CA 1
ATOM 4601 C C . THR D 4 227 ? 121.288 126.895 95.291 1.00 78.81 204 THR D C 1
ATOM 4602 O O . THR D 4 227 ? 120.764 127.968 95.613 1.00 80.98 204 THR D O 1
ATOM 4606 N N . VAL D 4 228 ? 122.147 126.256 96.089 1.00 67.32 205 VAL D N 1
ATOM 4607 C CA . VAL D 4 228 ? 122.504 126.800 97.396 1.00 62.59 205 VAL D CA 1
ATOM 4608 C C . VAL D 4 228 ? 123.350 128.059 97.246 1.00 59.53 205 VAL D C 1
ATOM 4609 O O . VAL D 4 228 ? 123.187 129.026 98.001 1.00 61.46 205 VAL D O 1
ATOM 4613 N N . SER D 4 229 ? 124.253 128.078 96.260 1.00 60.64 206 SER D N 1
ATOM 4614 C CA . SER D 4 229 ? 125.143 129.223 96.090 1.00 60.96 206 SER D CA 1
ATOM 4615 C C . SER D 4 229 ? 124.388 130.484 95.683 1.00 68.31 206 SER D C 1
ATOM 4616 O O . SER D 4 229 ? 124.848 131.591 95.978 1.00 74.18 206 SER D O 1
ATOM 4619 N N . ILE D 4 230 ? 123.245 130.347 95.006 1.00 66.13 207 ILE D N 1
ATOM 4620 C CA . ILE D 4 230 ? 122.441 131.519 94.664 1.00 70.31 207 ILE D CA 1
ATOM 4621 C C . ILE D 4 230 ? 121.846 132.146 95.919 1.00 74.29 207 ILE D C 1
ATOM 4622 O O . ILE D 4 230 ? 121.927 133.363 96.121 1.00 68.64 207 ILE D O 1
ATOM 4627 N N . PHE D 4 231 ? 121.240 131.323 96.779 1.00 90.60 208 PHE D N 1
ATOM 4628 C CA . PHE D 4 231 ? 120.597 131.846 97.981 1.00 93.55 208 PHE D CA 1
ATOM 4629 C C . PHE D 4 231 ? 121.619 132.440 98.942 1.00 92.80 208 PHE D C 1
ATOM 4630 O O . PHE D 4 231 ? 121.365 133.479 99.563 1.00 93.22 208 PHE D O 1
ATOM 4638 N N . CYS D 4 232 ? 122.781 131.799 99.075 1.00 77.14 209 CYS D N 1
ATOM 4639 C CA . CYS D 4 232 ? 123.803 132.318 99.974 1.00 72.39 209 CYS D CA 1
ATOM 4640 C C . CYS D 4 232 ? 124.514 133.527 99.382 1.00 71.46 209 CYS D C 1
ATOM 4641 O O . CYS D 4 232 ? 125.088 134.330 100.125 1.00 74.95 209 CYS D O 1
ATOM 4644 N N . LEU D 4 233 ? 124.493 133.675 98.055 1.00 66.52 210 LEU D N 1
ATOM 4645 C CA . LEU D 4 233 ? 124.960 134.917 97.450 1.00 72.56 210 LEU D CA 1
ATOM 4646 C C . LEU D 4 233 ? 123.960 136.041 97.689 1.00 79.18 210 LEU D C 1
ATOM 4647 O O . LEU D 4 233 ? 124.345 137.203 97.861 1.00 76.68 210 LEU D O 1
ATOM 4652 N N . CYS D 4 234 ? 122.670 135.708 97.704 1.00 85.62 211 CYS D N 1
ATOM 4653 C CA . CYS D 4 234 ? 121.596 136.682 97.851 1.00 87.58 211 CYS D CA 1
ATOM 4654 C C . CYS D 4 234 ? 121.337 137.063 99.302 1.00 87.34 211 CYS D C 1
ATOM 4655 O O . CYS D 4 234 ? 120.428 137.857 99.566 1.00 87.92 211 CYS D O 1
ATOM 4658 N N . ALA D 4 235 ? 122.093 136.506 100.245 1.00 76.08 212 ALA D N 1
ATOM 4659 C CA . ALA D 4 235 ? 121.984 136.879 101.644 1.00 77.68 212 ALA D CA 1
ATOM 4660 C C . ALA D 4 235 ? 123.290 137.404 102.220 1.00 76.63 212 ALA D C 1
ATOM 4661 O O . ALA D 4 235 ? 123.312 137.818 103.384 1.00 76.34 212 ALA D O 1
ATOM 4663 N N . THR D 4 236 ? 124.376 137.391 101.450 1.00 73.41 213 THR D N 1
ATOM 4664 C CA . THR D 4 236 ? 125.667 137.885 101.910 1.00 76.77 213 THR D CA 1
ATOM 4665 C C . THR D 4 236 ? 126.171 139.060 101.085 1.00 80.36 213 THR D C 1
ATOM 4666 O O . THR D 4 236 ? 126.570 140.084 101.649 1.00 81.02 213 THR D O 1
ATOM 4670 N N . LEU D 4 237 ? 126.159 138.945 99.754 1.00 82.30 214 LEU D N 1
ATOM 4671 C CA . LEU D 4 237 ? 126.392 140.113 98.910 1.00 77.30 214 LEU D CA 1
ATOM 4672 C C . LEU D 4 237 ? 125.280 141.138 99.054 1.00 76.05 214 LEU D C 1
ATOM 4673 O O . LEU D 4 237 ? 125.512 142.333 98.841 1.00 79.07 214 LEU D O 1
ATOM 4678 N N . PHE D 4 238 ? 124.070 140.685 99.392 1.00 79.32 215 PHE D N 1
ATOM 4679 C CA . PHE D 4 238 ? 122.973 141.606 99.658 1.00 82.22 215 PHE D CA 1
ATOM 4680 C C . PHE D 4 238 ? 123.269 142.465 100.877 1.00 85.58 215 PHE D C 1
ATOM 4681 O O . PHE D 4 238 ? 122.908 143.647 100.910 1.00 89.25 215 PHE D O 1
ATOM 4689 N N . THR D 4 239 ? 123.929 141.895 101.884 1.00 75.44 216 THR D N 1
ATOM 4690 C CA . THR D 4 239 ? 124.392 142.671 103.023 1.00 71.13 216 THR D CA 1
ATOM 4691 C C . THR D 4 239 ? 125.549 143.595 102.675 1.00 67.71 216 THR D C 1
ATOM 4692 O O . THR D 4 239 ? 125.606 144.710 103.202 1.00 70.44 216 THR D O 1
ATOM 4696 N N . PHE D 4 240 ? 126.450 143.171 101.783 1.00 81.80 217 PHE D N 1
ATOM 4697 C CA . PHE D 4 240 ? 127.623 143.980 101.459 1.00 82.27 217 PHE D CA 1
ATOM 4698 C C . PHE D 4 240 ? 127.227 145.314 100.836 1.00 85.92 217 PHE D C 1
ATOM 4699 O O . PHE D 4 240 ? 127.851 146.344 101.115 1.00 86.40 217 PHE D O 1
ATOM 4707 N N . LEU D 4 241 ? 126.197 145.316 99.992 1.00 86.99 218 LEU D N 1
ATOM 4708 C CA . LEU D 4 241 ? 125.647 146.565 99.486 1.00 81.98 218 LEU D CA 1
ATOM 4709 C C . LEU D 4 241 ? 124.720 147.247 100.485 1.00 84.87 218 LEU D C 1
ATOM 4710 O O . LEU D 4 241 ? 124.339 148.401 100.260 1.00 88.33 218 LEU D O 1
ATOM 4715 N N . THR D 4 242 ? 124.346 146.566 101.572 1.00 92.94 219 THR D N 1
ATOM 4716 C CA . THR D 4 242 ? 123.446 147.161 102.556 1.00 95.94 219 THR D CA 1
ATOM 4717 C C . THR D 4 242 ? 124.217 147.940 103.616 1.00 90.82 219 THR D C 1
ATOM 4718 O O . THR D 4 242 ? 123.820 149.049 103.991 1.00 93.19 219 THR D O 1
ATOM 4722 N N . PHE D 4 243 ? 125.322 147.373 104.113 1.00 76.37 220 PHE D N 1
ATOM 4723 C CA . PHE D 4 243 ? 126.182 148.109 105.037 1.00 74.99 220 PHE D CA 1
ATOM 4724 C C . PHE D 4 243 ? 126.850 149.303 104.365 1.00 76.07 220 PHE D C 1
ATOM 4725 O O . PHE D 4 243 ? 127.265 150.243 105.053 1.00 79.25 220 PHE D O 1
ATOM 4733 N N . LEU D 4 244 ? 126.972 149.290 103.036 1.00 87.78 221 LEU D N 1
ATOM 4734 C CA . LEU D 4 244 ? 127.621 150.397 102.342 1.00 91.82 221 LEU D CA 1
ATOM 4735 C C . LEU D 4 244 ? 126.712 151.606 102.163 1.00 95.55 221 LEU D C 1
ATOM 4736 O O . LEU D 4 244 ? 127.193 152.655 101.723 1.00 97.05 221 LEU D O 1
ATOM 4741 N N . ILE D 4 245 ? 125.420 151.488 102.474 1.00 100.80 222 ILE D N 1
ATOM 4742 C CA . ILE D 4 245 ? 124.544 152.653 102.408 1.00 101.35 222 ILE D CA 1
ATOM 4743 C C . ILE D 4 245 ? 124.880 153.632 103.527 1.00 103.81 222 ILE D C 1
ATOM 4744 O O . ILE D 4 245 ? 124.922 154.850 103.314 1.00 102.34 222 ILE D O 1
ATOM 4749 N N . ASP D 4 246 ? 125.135 153.119 104.730 1.00 109.47 223 ASP D N 1
ATOM 4750 C CA . ASP D 4 246 ? 125.497 153.961 105.864 1.00 109.39 223 ASP D CA 1
ATOM 4751 C C . ASP D 4 246 ? 127.005 154.088 106.042 1.00 106.70 223 ASP D C 1
ATOM 4752 O O . ASP D 4 246 ? 127.493 155.179 106.360 1.00 108.80 223 ASP D O 1
ATOM 4757 N N . VAL D 4 247 ? 127.741 152.985 105.866 1.00 91.63 224 VAL D N 1
ATOM 4758 C CA . VAL D 4 247 ? 129.188 152.884 106.074 1.00 92.51 224 VAL D CA 1
ATOM 4759 C C . VAL D 4 247 ? 129.547 153.231 107.515 1.00 90.98 224 VAL D C 1
ATOM 4760 O O . VAL D 4 247 ? 130.030 152.377 108.267 1.00 86.73 224 VAL D O 1
ATOM 4764 N N . ARG D 4 248 ? 129.312 154.482 107.911 1.00 103.58 225 ARG D N 1
ATOM 4765 C CA . ARG D 4 248 ? 129.542 154.923 109.280 1.00 101.75 225 ARG D CA 1
ATOM 4766 C C . ARG D 4 248 ? 128.386 154.512 110.182 1.00 100.56 225 ARG D C 1
ATOM 4767 O O . ARG D 4 248 ? 127.549 153.689 109.794 1.00 97.63 225 ARG D O 1
ATOM 4775 N N . ARG D 4 249 ? 128.365 155.057 111.399 1.00 103.02 226 ARG D N 1
ATOM 4776 C CA . ARG D 4 249 ? 127.348 154.886 112.437 1.00 104.80 226 ARG D CA 1
ATOM 4777 C C . ARG D 4 249 ? 127.330 153.478 113.024 1.00 101.79 226 ARG D C 1
ATOM 4778 O O . ARG D 4 249 ? 126.591 153.234 113.986 1.00 101.38 226 ARG D O 1
ATOM 4786 N N . PHE D 4 250 ? 128.113 152.546 112.485 1.00 92.69 227 PHE D N 1
ATOM 4787 C CA . PHE D 4 250 ? 128.326 151.228 113.077 1.00 91.62 227 PHE D CA 1
ATOM 4788 C C . PHE D 4 250 ? 129.731 151.255 113.663 1.00 91.66 227 PHE D C 1
ATOM 4789 O O . PHE D 4 250 ? 130.718 151.228 112.921 1.00 88.02 227 PHE D O 1
ATOM 4797 N N . ARG D 4 251 ? 129.815 151.305 114.990 1.00 84.66 228 ARG D N 1
ATOM 4798 C CA . ARG D 4 251 ? 131.063 151.587 115.679 1.00 79.09 228 ARG D CA 1
ATOM 4799 C C . ARG D 4 251 ? 132.014 150.397 115.571 1.00 73.73 228 ARG D C 1
ATOM 4800 O O . ARG D 4 251 ? 131.728 149.394 114.912 1.00 82.07 228 ARG D O 1
ATOM 4808 N N . TYR D 4 252 ? 133.173 150.507 116.212 1.00 58.84 229 TYR D N 1
ATOM 4809 C CA . TYR D 4 252 ? 134.104 149.388 116.139 1.00 61.59 229 TYR D CA 1
ATOM 4810 C C . TYR D 4 252 ? 133.633 148.185 116.957 1.00 65.58 229 TYR D C 1
ATOM 4811 O O . TYR D 4 252 ? 133.945 147.048 116.582 1.00 70.61 229 TYR D O 1
ATOM 4820 N N . PRO D 4 253 ? 132.881 148.356 118.071 1.00 67.14 230 PRO D N 1
ATOM 4821 C CA . PRO D 4 253 ? 132.106 147.207 118.566 1.00 67.91 230 PRO D CA 1
ATOM 4822 C C . PRO D 4 253 ? 130.781 147.045 117.832 1.00 71.08 230 PRO D C 1
ATOM 4823 O O . PRO D 4 253 ? 129.735 146.824 118.442 1.00 76.95 230 PRO D O 1
ATOM 4827 N N . GLU D 4 254 ? 130.832 147.226 116.506 1.00 70.18 231 GLU D N 1
ATOM 4828 C CA . GLU D 4 254 ? 129.889 146.696 115.528 1.00 64.19 231 GLU D CA 1
ATOM 4829 C C . GLU D 4 254 ? 130.616 146.287 114.262 1.00 58.09 231 GLU D C 1
ATOM 4830 O O . GLU D 4 254 ? 129.984 145.752 113.349 1.00 65.20 231 GLU D O 1
ATOM 4836 N N . ARG D 4 255 ? 131.919 146.543 114.179 1.00 44.89 232 ARG D N 1
ATOM 4837 C CA . ARG D 4 255 ? 132.691 146.586 112.942 1.00 40.46 232 ARG D CA 1
ATOM 4838 C C . ARG D 4 255 ? 133.106 145.233 112.368 1.00 41.83 232 ARG D C 1
ATOM 4839 O O . ARG D 4 255 ? 132.966 145.055 111.155 1.00 52.90 232 ARG D O 1
ATOM 4847 N N . PRO D 4 256 ? 133.611 144.261 113.147 1.00 32.56 233 PRO D N 1
ATOM 4848 C CA . PRO D 4 256 ? 134.125 143.029 112.514 1.00 26.25 233 PRO D CA 1
ATOM 4849 C C . PRO D 4 256 ? 133.117 142.256 111.670 1.00 31.14 233 PRO D C 1
ATOM 4850 O O . PRO D 4 256 ? 133.531 141.378 110.905 1.00 39.18 233 PRO D O 1
ATOM 4854 N N . ILE D 4 257 ? 131.820 142.550 111.765 1.00 26.16 234 ILE D N 1
ATOM 4855 C CA . ILE D 4 257 ? 130.857 141.813 110.956 1.00 24.13 234 ILE D CA 1
ATOM 4856 C C . ILE D 4 257 ? 130.828 142.336 109.519 1.00 30.34 234 ILE D C 1
ATOM 4857 O O . ILE D 4 257 ? 130.502 141.589 108.589 1.00 41.93 234 ILE D O 1
ATOM 4862 N N . ILE D 4 258 ? 131.182 143.609 109.298 1.00 41.66 235 ILE D N 1
ATOM 4863 C CA . ILE D 4 258 ? 131.189 144.119 107.927 1.00 44.92 235 ILE D CA 1
ATOM 4864 C C . ILE D 4 258 ? 132.319 143.471 107.135 1.00 45.07 235 ILE D C 1
ATOM 4865 O O . ILE D 4 258 ? 132.201 143.275 105.920 1.00 48.16 235 ILE D O 1
ATOM 4870 N N . TYR D 4 259 ? 133.412 143.098 107.802 1.00 49.68 236 TYR D N 1
ATOM 4871 C CA . TYR D 4 259 ? 134.476 142.343 107.162 1.00 44.77 236 TYR D CA 1
ATOM 4872 C C . TYR D 4 259 ? 134.294 140.840 107.303 1.00 51.43 236 TYR D C 1
ATOM 4873 O O . TYR D 4 259 ? 134.970 140.084 106.599 1.00 62.05 236 TYR D O 1
ATOM 4882 N N . TYR D 4 260 ? 133.401 140.391 108.187 1.00 47.57 237 TYR D N 1
ATOM 4883 C CA . TYR D 4 260 ? 133.016 138.983 108.200 1.00 38.01 237 TYR D CA 1
ATOM 4884 C C . TYR D 4 260 ? 132.222 138.641 106.948 1.00 25.90 237 TYR D C 1
ATOM 4885 O O . TYR D 4 260 ? 132.498 137.643 106.274 1.00 25.94 237 TYR D O 1
ATOM 4894 N N . SER D 4 261 ? 131.226 139.465 106.624 1.00 32.09 238 SER D N 1
ATOM 4895 C CA . SER D 4 261 ? 130.392 139.230 105.456 1.00 39.56 238 SER D CA 1
ATOM 4896 C C . SER D 4 261 ? 131.145 139.430 104.151 1.00 53.95 238 SER D C 1
ATOM 4897 O O . SER D 4 261 ? 130.832 138.755 103.167 1.00 61.12 238 SER D O 1
ATOM 4900 N N . VAL D 4 262 ? 132.122 140.340 104.121 1.00 48.68 239 VAL D N 1
ATOM 4901 C CA . VAL D 4 262 ? 132.975 140.485 102.945 1.00 40.57 239 VAL D CA 1
ATOM 4902 C C . VAL D 4 262 ? 133.769 139.208 102.707 1.00 36.47 239 VAL D C 1
ATOM 4903 O O . VAL D 4 262 ? 133.909 138.749 101.566 1.00 42.00 239 VAL D O 1
ATOM 4907 N N . CYS D 4 263 ? 134.283 138.603 103.780 1.00 35.68 240 CYS D N 1
ATOM 4908 C CA . CYS D 4 263 ? 135.031 137.358 103.648 1.00 38.29 240 CYS D CA 1
ATOM 4909 C C . CYS D 4 263 ? 134.145 136.223 103.151 1.00 47.40 240 CYS D C 1
ATOM 4910 O O . CYS D 4 263 ? 134.573 135.408 102.327 1.00 61.95 240 CYS D O 1
ATOM 4913 N N . TYR D 4 264 ? 132.906 136.152 103.637 1.00 34.07 241 TYR D N 1
ATOM 4914 C CA . TYR D 4 264 ? 131.974 135.150 103.138 1.00 29.07 241 TYR D CA 1
ATOM 4915 C C . TYR D 4 264 ? 131.245 135.595 101.880 1.00 30.75 241 TYR D C 1
ATOM 4916 O O . TYR D 4 264 ? 130.535 134.784 101.278 1.00 36.74 241 TYR D O 1
ATOM 4925 N N . SER D 4 265 ? 131.389 136.860 101.479 1.00 44.74 242 SER D N 1
ATOM 4926 C CA . SER D 4 265 ? 130.946 137.263 100.149 1.00 49.90 242 SER D CA 1
ATOM 4927 C C . SER D 4 265 ? 131.783 136.588 99.073 1.00 56.88 242 SER D C 1
ATOM 4928 O O . SER D 4 265 ? 131.253 136.153 98.044 1.00 55.64 242 SER D O 1
ATOM 4931 N N . ILE D 4 266 ? 133.096 136.503 99.291 1.00 46.41 243 ILE D N 1
ATOM 4932 C CA . ILE D 4 266 ? 133.965 135.818 98.343 1.00 34.47 243 ILE D CA 1
ATOM 4933 C C . ILE D 4 266 ? 133.688 134.322 98.350 1.00 48.76 243 ILE D C 1
ATOM 4934 O O . ILE D 4 266 ? 133.546 133.704 97.290 1.00 61.66 243 ILE D O 1
ATOM 4939 N N . VAL D 4 267 ? 133.563 133.729 99.543 1.00 40.90 244 VAL D N 1
ATOM 4940 C CA . VAL D 4 267 ? 133.446 132.276 99.677 1.00 44.31 244 VAL D CA 1
ATOM 4941 C C . VAL D 4 267 ? 132.178 131.766 98.999 1.00 42.52 244 VAL D C 1
ATOM 4942 O O . VAL D 4 267 ? 132.185 130.713 98.348 1.00 42.93 244 VAL D O 1
ATOM 4946 N N . SER D 4 268 ? 131.078 132.509 99.123 1.00 45.33 245 SER D N 1
ATOM 4947 C CA . SER D 4 268 ? 129.842 132.127 98.446 1.00 42.39 245 SER D CA 1
ATOM 4948 C C . SER D 4 268 ? 129.994 132.204 96.931 1.00 44.49 245 SER D C 1
ATOM 4949 O O . SER D 4 268 ? 129.388 131.417 96.195 1.00 57.97 245 SER D O 1
ATOM 4952 N N . LEU D 4 269 ? 130.784 133.158 96.447 1.00 42.56 246 LEU D N 1
ATOM 4953 C CA . LEU D 4 269 ? 130.938 133.391 95.018 1.00 52.54 246 LEU D CA 1
ATOM 4954 C C . LEU D 4 269 ? 131.883 132.400 94.349 1.00 54.39 246 LEU D C 1
ATOM 4955 O O . LEU D 4 269 ? 131.749 132.161 93.145 1.00 57.59 246 LEU D O 1
ATOM 4960 N N . MET D 4 270 ? 132.831 131.816 95.086 1.00 53.28 247 MET D N 1
ATOM 4961 C CA . MET D 4 270 ? 133.728 130.844 94.468 1.00 54.32 247 MET D CA 1
ATOM 4962 C C . MET D 4 270 ? 133.012 129.531 94.194 1.00 60.07 247 MET D C 1
ATOM 4963 O O . MET D 4 270 ? 133.328 128.835 93.223 1.00 67.15 247 MET D O 1
ATOM 4968 N N . TYR D 4 271 ? 132.053 129.174 95.048 1.00 50.18 248 TYR D N 1
ATOM 4969 C CA . TYR D 4 271 ? 131.216 128.013 94.776 1.00 45.40 248 TYR D CA 1
ATOM 4970 C C . TYR D 4 271 ? 130.308 128.271 93.582 1.00 46.05 248 TYR D C 1
ATOM 4971 O O . TYR D 4 271 ? 129.915 127.335 92.877 1.00 53.20 248 TYR D O 1
ATOM 4980 N N . PHE D 4 272 ? 129.954 129.538 93.351 1.00 54.87 249 PHE D N 1
ATOM 4981 C CA . PHE D 4 272 ? 129.284 129.910 92.112 1.00 63.92 249 PHE D CA 1
ATOM 4982 C C . PHE D 4 272 ? 130.200 129.732 90.909 1.00 67.99 249 PHE D C 1
ATOM 4983 O O . PHE D 4 272 ? 129.738 129.337 89.832 1.00 74.99 249 PHE D O 1
ATOM 4991 N N . ILE D 4 273 ? 131.493 130.029 91.067 1.00 62.10 250 ILE D N 1
ATOM 4992 C CA . ILE D 4 273 ? 132.448 129.815 89.983 1.00 60.97 250 ILE D CA 1
ATOM 4993 C C . ILE D 4 273 ? 132.585 128.328 89.686 1.00 62.24 250 ILE D C 1
ATOM 4994 O O . ILE D 4 273 ? 132.686 127.916 88.524 1.00 68.09 250 ILE D O 1
ATOM 4999 N N . GLY D 4 274 ? 132.574 127.497 90.732 1.00 68.19 251 GLY D N 1
ATOM 5000 C CA . GLY D 4 274 ? 132.653 126.061 90.531 1.00 72.29 251 GLY D CA 1
ATOM 5001 C C . GLY D 4 274 ? 131.455 125.490 89.799 1.00 76.02 251 GLY D C 1
ATOM 5002 O O . GLY D 4 274 ? 131.595 124.553 89.008 1.00 76.07 251 GLY D O 1
ATOM 5003 N N . PHE D 4 275 ? 130.267 126.042 90.047 1.00 72.56 252 PHE D N 1
ATOM 5004 C CA . PHE D 4 275 ? 129.077 125.598 89.332 1.00 65.52 252 PHE D CA 1
ATOM 5005 C C . PHE D 4 275 ? 129.101 126.013 87.868 1.00 70.62 252 PHE D C 1
ATOM 5006 O O . PHE D 4 275 ? 128.666 125.244 87.004 1.00 72.96 252 PHE D O 1
ATOM 5014 N N . LEU D 4 276 ? 129.598 127.217 87.572 1.00 81.08 253 LEU D N 1
ATOM 5015 C CA . LEU D 4 276 ? 129.591 127.706 86.197 1.00 81.89 253 LEU D CA 1
ATOM 5016 C C . LEU D 4 276 ? 130.593 126.953 85.330 1.00 82.43 253 LEU D C 1
ATOM 5017 O O . LEU D 4 276 ? 130.285 126.592 84.188 1.00 82.73 253 LEU D O 1
ATOM 5022 N N . LEU D 4 277 ? 131.797 126.710 85.852 1.00 91.26 254 LEU D N 1
ATOM 5023 C CA . LEU D 4 277 ? 132.834 126.064 85.054 1.00 91.07 254 LEU D CA 1
ATOM 5024 C C . LEU D 4 277 ? 132.538 124.583 84.850 1.00 94.56 254 LEU D C 1
ATOM 5025 O O . LEU D 4 277 ? 132.658 124.064 83.734 1.00 99.66 254 LEU D O 1
ATOM 5030 N N . GLY D 4 278 ? 132.148 123.887 85.914 1.00 103.64 255 GLY D N 1
ATOM 5031 C CA . GLY D 4 278 ? 131.890 122.464 85.818 1.00 106.95 255 GLY D CA 1
ATOM 5032 C C . GLY D 4 278 ? 133.121 121.632 86.109 1.00 107.56 255 GLY D C 1
ATOM 5033 O O . GLY D 4 278 ? 133.594 121.589 87.249 1.00 105.34 255 GLY D O 1
ATOM 5034 N N . ASP D 4 279 ? 133.650 120.963 85.085 1.00 122.46 256 ASP D N 1
ATOM 5035 C CA . ASP D 4 279 ? 134.861 120.167 85.240 1.00 123.34 256 ASP D CA 1
ATOM 5036 C C . ASP D 4 279 ? 135.903 120.554 84.197 1.00 124.01 256 ASP D C 1
ATOM 5037 O O . ASP D 4 279 ? 136.537 119.684 83.591 1.00 122.57 256 ASP D O 1
ATOM 5042 N N . SER D 4 280 ? 136.087 121.856 83.983 1.00 119.42 257 SER D N 1
ATOM 5043 C CA . SER D 4 280 ? 137.036 122.343 82.986 1.00 118.71 257 SER D CA 1
ATOM 5044 C C . SER D 4 280 ? 138.442 122.475 83.567 1.00 118.59 257 SER D C 1
ATOM 5045 O O . SER D 4 280 ? 139.388 121.860 83.065 1.00 116.46 257 SER D O 1
ATOM 5048 N N . THR D 4 281 ? 138.592 123.274 84.625 1.00 123.40 258 THR D N 1
ATOM 5049 C CA . THR D 4 281 ? 139.892 123.500 85.247 1.00 123.43 258 THR D CA 1
ATOM 5050 C C . THR D 4 281 ? 139.981 122.917 86.651 1.00 124.39 258 THR D C 1
ATOM 5051 O O . THR D 4 281 ? 141.064 122.938 87.249 1.00 123.97 258 THR D O 1
ATOM 5055 N N . ALA D 4 282 ? 138.878 122.394 87.196 1.00 106.30 259 ALA D N 1
ATOM 5056 C CA . ALA D 4 282 ? 138.963 121.655 88.451 1.00 100.01 259 ALA D CA 1
ATOM 5057 C C . ALA D 4 282 ? 139.788 120.388 88.287 1.00 97.11 259 ALA D C 1
ATOM 5058 O O . ALA D 4 282 ? 140.366 119.893 89.260 1.00 99.44 259 ALA D O 1
ATOM 5060 N N . CYS D 4 283 ? 139.837 119.850 87.072 1.00 94.15 260 CYS D N 1
ATOM 5061 C CA . CYS D 4 283 ? 140.726 118.760 86.707 1.00 95.37 260 CYS D CA 1
ATOM 5062 C C . CYS D 4 283 ? 140.928 118.817 85.200 1.00 96.24 260 CYS D C 1
ATOM 5063 O O . CYS D 4 283 ? 140.066 119.323 84.475 1.00 95.80 260 CYS D O 1
ATOM 5066 N N . ASN D 4 284 ? 142.068 118.321 84.733 1.00 93.48 261 ASN D N 1
ATOM 5067 C CA . ASN D 4 284 ? 142.369 118.307 83.310 1.00 96.54 261 ASN D CA 1
ATOM 5068 C C . ASN D 4 284 ? 142.145 116.921 82.717 1.00 96.63 261 ASN D C 1
ATOM 5069 O O . ASN D 4 284 ? 142.352 115.900 83.376 1.00 95.47 261 ASN D O 1
ATOM 5074 N N . LYS D 4 285 ? 141.719 116.898 81.454 1.00 114.77 262 LYS D N 1
ATOM 5075 C CA . LYS D 4 285 ? 141.540 115.645 80.734 1.00 115.76 262 LYS D CA 1
ATOM 5076 C C . LYS D 4 285 ? 142.858 115.041 80.268 1.00 116.84 262 LYS D C 1
ATOM 5077 O O . LYS D 4 285 ? 142.861 113.891 79.813 1.00 116.51 262 LYS D O 1
ATOM 5083 N N . ALA D 4 286 ? 143.953 115.790 80.361 1.00 129.29 263 ALA D N 1
ATOM 5084 C CA . ALA D 4 286 ? 145.325 115.351 80.067 1.00 130.17 263 ALA D CA 1
ATOM 5085 C C . ALA D 4 286 ? 145.406 114.895 78.606 1.00 131.78 263 ALA D C 1
ATOM 5086 O O . ALA D 4 286 ? 144.664 115.388 77.746 1.00 132.32 263 ALA D O 1
ATOM 5088 N N . ASP D 4 287 ? 146.304 113.958 78.316 1.00 143.96 264 ASP D N 1
ATOM 5089 C CA . ASP D 4 287 ? 146.524 113.466 76.968 1.00 145.52 264 ASP D CA 1
ATOM 5090 C C . ASP D 4 287 ? 145.814 112.127 76.776 1.00 145.32 264 ASP D C 1
ATOM 5091 O O . ASP D 4 287 ? 145.119 111.626 77.663 1.00 143.31 264 ASP D O 1
ATOM 5096 N N . GLU D 4 288 ? 145.997 111.540 75.593 1.00 144.04 265 GLU D N 1
ATOM 5097 C CA . GLU D 4 288 ? 145.365 110.276 75.236 1.00 142.08 265 GLU D CA 1
ATOM 5098 C C . GLU D 4 288 ? 146.368 109.132 75.130 1.00 142.71 265 GLU D C 1
ATOM 5099 O O . GLU D 4 288 ? 146.097 108.139 74.446 1.00 141.81 265 GLU D O 1
ATOM 5105 N N . LYS D 4 289 ? 147.526 109.253 75.786 1.00 141.47 266 LYS D N 1
ATOM 5106 C CA . LYS D 4 289 ? 148.497 108.162 75.778 1.00 141.07 266 LYS D CA 1
ATOM 5107 C C . LYS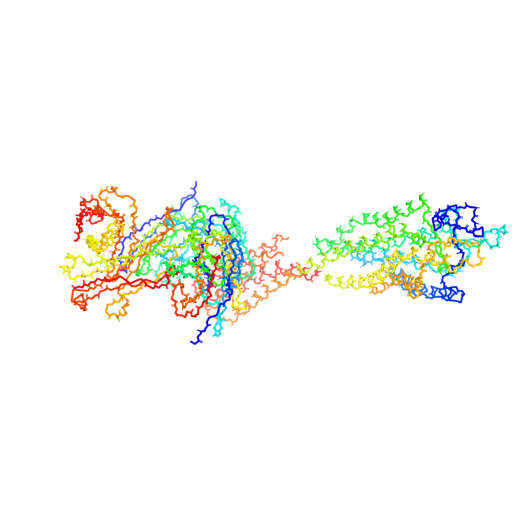 D 4 289 ? 147.980 106.945 76.535 1.00 140.21 266 LYS D C 1
ATOM 5108 O O . LYS D 4 289 ? 148.278 105.807 76.155 1.00 139.07 266 LYS D O 1
ATOM 5114 N N . LEU D 4 290 ? 147.215 107.163 77.597 1.00 129.25 267 LEU D N 1
ATOM 5115 C CA . LEU D 4 290 ? 146.583 106.107 78.369 1.00 126.71 267 LEU D CA 1
ATOM 5116 C C . LEU D 4 290 ? 145.117 105.978 77.955 1.00 129.13 267 LEU D C 1
ATOM 5117 O O . LEU D 4 290 ? 144.670 106.583 76.975 1.00 130.22 267 LEU D O 1
ATOM 5122 N N . GLU D 4 291 ? 144.358 105.170 78.700 1.00 132.49 268 GLU D N 1
ATOM 5123 C CA . GLU D 4 291 ? 142.997 104.828 78.295 1.00 131.22 268 GLU D CA 1
ATOM 5124 C C . GLU D 4 291 ? 142.067 106.035 78.378 1.00 129.00 268 GLU D C 1
ATOM 5125 O O . GLU D 4 291 ? 141.492 106.461 77.369 1.00 128.91 268 GLU D O 1
ATOM 5131 N N . LEU D 4 292 ? 141.904 106.601 79.574 1.00 122.65 269 LEU D N 1
ATOM 5132 C CA . LEU D 4 292 ? 140.986 107.717 79.782 1.00 124.03 269 LEU D CA 1
ATOM 5133 C C . LEU D 4 292 ? 141.720 109.045 79.937 1.00 124.46 269 LEU D C 1
ATOM 5134 O O . LEU D 4 292 ? 141.455 109.996 79.196 1.00 122.60 269 LEU D O 1
ATOM 5139 N N . GLY D 4 293 ? 142.644 109.126 80.892 1.00 120.00 270 GLY D N 1
ATOM 5140 C CA . GLY D 4 293 ? 143.389 110.342 81.133 1.00 117.77 270 GLY D CA 1
ATOM 5141 C C . GLY D 4 293 ? 142.701 111.364 82.010 1.00 116.06 270 GLY D C 1
ATOM 5142 O O . GLY D 4 293 ? 143.283 112.426 82.263 1.00 117.32 270 GLY D O 1
ATOM 5143 N N . ASP D 4 294 ? 141.494 111.082 82.491 1.00 100.90 271 ASP D N 1
ATOM 5144 C CA . ASP D 4 294 ? 140.752 112.021 83.324 1.00 101.03 271 ASP D CA 1
ATOM 5145 C C . ASP D 4 294 ? 141.197 111.835 84.768 1.00 95.46 271 ASP D C 1
ATOM 5146 O O . ASP D 4 294 ? 140.879 110.822 85.399 1.00 97.04 271 ASP D O 1
ATOM 5151 N N . THR D 4 295 ? 141.929 112.813 85.293 1.00 81.42 272 THR D N 1
ATOM 5152 C CA . THR D 4 295 ? 142.474 112.715 86.637 1.00 83.08 272 THR D CA 1
ATOM 5153 C C . THR D 4 295 ? 142.451 114.087 87.295 1.00 82.01 272 THR D C 1
ATOM 5154 O O . THR D 4 295 ? 142.491 115.119 86.620 1.00 87.41 272 THR D O 1
ATOM 5158 N N . VAL D 4 296 ? 142.388 114.083 88.618 1.00 62.15 273 VAL D N 1
ATOM 5159 C CA . VAL D 4 296 ? 142.285 115.303 89.410 1.00 60.36 273 VAL D CA 1
ATOM 5160 C C . VAL D 4 296 ? 143.655 115.957 89.498 1.00 73.51 273 VAL D C 1
ATOM 5161 O O . VAL D 4 296 ? 144.668 115.283 89.715 1.00 81.08 273 VAL D O 1
ATOM 5165 N N . VAL D 4 297 ? 143.692 117.278 89.308 1.00 71.28 274 VAL D N 1
ATOM 5166 C CA . VAL D 4 297 ? 144.940 118.012 89.460 1.00 68.12 274 VAL D CA 1
ATOM 5167 C C . VAL D 4 297 ? 145.299 118.121 90.938 1.00 65.63 274 VAL D C 1
ATOM 5168 O O . VAL D 4 297 ? 144.445 118.367 91.800 1.00 60.04 274 VAL D O 1
ATOM 5172 N N . LEU D 4 298 ? 146.576 117.903 91.236 1.00 72.28 275 LEU D N 1
ATOM 5173 C CA . LEU D 4 298 ? 147.107 118.043 92.582 1.00 71.94 275 LEU D CA 1
ATOM 5174 C C . LEU D 4 298 ? 148.326 118.952 92.541 1.00 75.83 275 LEU D C 1
ATOM 5175 O O . LEU D 4 298 ? 149.079 118.965 91.564 1.00 76.52 275 LEU D O 1
ATOM 5180 N N . GLY D 4 299 ? 148.512 119.715 93.612 1.00 87.17 276 GLY D N 1
ATOM 5181 C CA . GLY D 4 299 ? 149.601 120.666 93.672 1.00 88.36 276 GLY D CA 1
ATOM 5182 C C . GLY D 4 299 ? 149.278 121.947 92.927 1.00 89.77 276 GLY D C 1
ATOM 5183 O O . GLY D 4 299 ? 148.180 122.153 92.406 1.00 89.67 276 GLY D O 1
ATOM 5184 N N . SER D 4 300 ? 150.273 122.832 92.881 1.00 83.66 277 SER D N 1
ATOM 5185 C CA . SER D 4 300 ? 150.133 124.137 92.249 1.00 79.06 277 SER D CA 1
ATOM 5186 C C . SER D 4 300 ? 150.885 124.226 90.926 1.00 77.64 277 SER D C 1
ATOM 5187 O O . SER D 4 300 ? 151.322 125.312 90.532 1.00 81.65 277 SER D O 1
ATOM 5190 N N . GLN D 4 301 ? 151.045 123.100 90.231 1.00 85.13 278 GLN D N 1
ATOM 5191 C CA . GLN D 4 301 ? 151.745 123.099 88.954 1.00 90.06 278 GLN D CA 1
ATOM 5192 C C . GLN D 4 301 ? 150.902 123.660 87.818 1.00 91.29 278 GLN D C 1
ATOM 5193 O O . GLN D 4 301 ? 151.458 124.034 86.779 1.00 91.25 278 GLN D O 1
ATOM 5199 N N . ASN D 4 302 ? 149.585 123.733 87.987 1.00 97.82 279 ASN D N 1
ATOM 5200 C CA . ASN D 4 302 ? 148.684 124.212 86.951 1.00 99.32 279 ASN D CA 1
ATOM 5201 C C . ASN D 4 302 ? 147.936 125.440 87.445 1.00 101.89 279 ASN D C 1
ATOM 5202 O O . ASN D 4 302 ? 147.489 125.487 88.595 1.00 100.51 279 ASN D O 1
ATOM 5207 N N . LYS D 4 303 ? 147.796 126.428 86.565 1.00 106.48 280 LYS D N 1
ATOM 5208 C CA . LYS D 4 303 ? 147.065 127.637 86.903 1.00 104.09 280 LYS D CA 1
ATOM 5209 C C . LYS D 4 303 ? 145.563 127.360 86.930 1.00 102.06 280 LYS D C 1
ATOM 5210 O O . LYS D 4 303 ? 145.098 126.256 86.631 1.00 100.79 280 LYS D O 1
ATOM 5216 N N . ALA D 4 304 ? 144.808 128.387 87.329 1.00 95.36 281 ALA D N 1
ATOM 5217 C CA . ALA D 4 304 ? 143.349 128.409 87.431 1.00 96.98 281 ALA D CA 1
ATOM 5218 C C . ALA D 4 304 ? 142.798 127.458 88.487 1.00 95.75 281 ALA D C 1
ATOM 5219 O O . ALA D 4 304 ? 141.576 127.313 88.595 1.00 96.13 281 ALA D O 1
ATOM 5221 N N . CYS D 4 305 ? 143.655 126.790 89.256 1.00 86.21 282 CYS D N 1
ATOM 5222 C CA . CYS D 4 305 ? 143.225 126.047 90.431 1.00 85.37 282 CYS D CA 1
ATOM 5223 C C . CYS D 4 305 ? 143.837 126.565 91.720 1.00 87.16 282 CYS D C 1
ATOM 5224 O O . CYS D 4 305 ? 143.139 126.626 92.735 1.00 90.70 282 CYS D O 1
ATOM 5227 N N . THR D 4 306 ? 145.118 126.946 91.708 1.00 74.78 283 THR D N 1
ATOM 5228 C CA . THR D 4 306 ? 145.723 127.529 92.899 1.00 72.61 283 THR D CA 1
ATOM 5229 C C . THR D 4 306 ? 145.128 128.894 93.220 1.00 73.74 283 THR D C 1
ATOM 5230 O O . THR D 4 306 ? 145.120 129.302 94.386 1.00 71.37 283 THR D O 1
ATOM 5234 N N . VAL D 4 307 ? 144.627 129.609 92.209 1.00 74.93 284 VAL D N 1
ATOM 5235 C CA . VAL D 4 307 ? 143.892 130.846 92.455 1.00 71.19 284 VAL D CA 1
ATOM 5236 C C . VAL D 4 307 ? 142.604 130.552 93.210 1.00 70.12 284 VAL D C 1
ATOM 5237 O O . VAL D 4 307 ? 142.246 131.258 94.162 1.00 77.61 284 VAL D O 1
ATOM 5241 N N . LEU D 4 308 ? 141.899 129.492 92.807 1.00 56.97 285 LEU D N 1
ATOM 5242 C CA . LEU D 4 308 ? 140.672 129.100 93.490 1.00 53.72 285 LEU D CA 1
ATOM 5243 C C . LEU D 4 308 ? 140.945 128.636 94.915 1.00 56.15 285 LEU D C 1
ATOM 5244 O O . LEU D 4 308 ? 140.041 128.653 95.757 1.00 62.46 285 LEU D O 1
ATOM 5249 N N . PHE D 4 309 ? 142.168 128.194 95.205 1.00 51.42 286 PHE D N 1
ATOM 5250 C CA . PHE D 4 309 ? 142.521 127.935 96.595 1.00 53.10 286 PHE D CA 1
ATOM 5251 C C . PHE D 4 309 ? 142.824 129.228 97.345 1.00 65.76 286 PHE D C 1
ATOM 5252 O O . PHE D 4 309 ? 142.497 129.347 98.531 1.00 69.41 286 PHE D O 1
ATOM 5260 N N . MET D 4 310 ? 143.455 130.198 96.671 1.00 81.42 287 MET D N 1
ATOM 5261 C CA . MET D 4 310 ? 143.889 131.420 97.345 1.00 75.35 287 MET D CA 1
ATOM 5262 C C . MET D 4 310 ? 142.719 132.239 97.869 1.00 71.72 287 MET D C 1
ATOM 5263 O O . MET D 4 310 ? 142.779 132.749 98.990 1.00 69.77 287 MET D O 1
ATOM 5268 N N . LEU D 4 311 ? 141.652 132.381 97.087 1.00 61.94 288 LEU D N 1
ATOM 5269 C CA . LEU D 4 311 ? 140.552 133.253 97.479 1.00 64.57 288 LEU D CA 1
ATOM 5270 C C . LEU D 4 311 ? 139.485 132.557 98.315 1.00 69.75 288 LEU D C 1
ATOM 5271 O O . LEU D 4 311 ? 138.705 133.240 98.985 1.00 75.33 288 LEU D O 1
ATOM 5276 N N . LEU D 4 312 ? 139.416 131.223 98.300 1.00 57.27 289 LEU D N 1
ATOM 5277 C CA . LEU D 4 312 ? 138.413 130.555 99.124 1.00 49.89 289 LEU D CA 1
ATOM 5278 C C . LEU D 4 312 ? 138.947 130.283 100.525 1.00 48.71 289 LEU D C 1
ATOM 5279 O O . LEU D 4 312 ? 138.298 130.627 101.518 1.00 60.83 289 LEU D O 1
ATOM 5284 N N . TYR D 4 313 ? 140.127 129.666 100.626 1.00 44.55 290 TYR D N 1
ATOM 5285 C CA . TYR D 4 313 ? 140.646 129.274 101.934 1.00 53.57 290 TYR D CA 1
ATOM 5286 C C . TYR D 4 313 ? 141.067 130.480 102.763 1.00 62.89 290 TYR D C 1
ATOM 5287 O O . TYR D 4 313 ? 140.833 130.511 103.977 1.00 67.05 290 TYR D O 1
ATOM 5296 N N . PHE D 4 314 ? 141.705 131.472 102.136 1.00 59.32 291 PHE D N 1
ATOM 5297 C CA . PHE D 4 314 ? 142.132 132.657 102.875 1.00 56.43 291 PHE D CA 1
ATOM 5298 C C . PHE D 4 314 ? 140.939 133.441 103.403 1.00 52.44 291 PHE D C 1
ATOM 5299 O O . PHE D 4 314 ? 140.979 133.958 104.524 1.00 59.96 291 PHE D O 1
ATOM 5307 N N . PHE D 4 315 ? 139.867 133.533 102.619 1.00 49.54 292 PHE D N 1
ATOM 5308 C CA . PHE D 4 315 ? 138.679 134.254 103.053 1.00 57.23 292 PHE D CA 1
ATOM 5309 C C . PHE D 4 315 ? 137.727 133.397 103.877 1.00 56.09 292 PHE D C 1
ATOM 5310 O O . PHE D 4 315 ? 136.737 133.925 104.393 1.00 59.88 292 PHE D O 1
ATOM 5318 N N . THR D 4 316 ? 137.994 132.099 104.013 1.00 39.95 293 THR D N 1
ATOM 5319 C CA . THR D 4 316 ? 137.256 131.262 104.950 1.00 26.05 293 THR D CA 1
ATOM 5320 C C . THR D 4 316 ? 137.878 131.321 106.338 1.00 40.90 293 THR D C 1
ATOM 5321 O O . THR D 4 316 ? 137.170 131.466 107.339 1.00 48.50 293 THR D O 1
ATOM 5325 N N . MET D 4 317 ? 139.205 131.207 106.406 1.00 54.31 294 MET D N 1
ATOM 5326 C CA . MET D 4 317 ? 139.896 131.333 107.682 1.00 51.88 294 MET D CA 1
ATOM 5327 C C . MET D 4 317 ? 139.794 132.749 108.226 1.00 59.79 294 MET D C 1
ATOM 5328 O O . MET D 4 317 ? 139.736 132.948 109.445 1.00 62.89 294 MET D O 1
ATOM 5333 N N . ALA D 4 318 ? 139.777 133.746 107.338 1.00 62.46 295 ALA D N 1
ATOM 5334 C CA . ALA D 4 318 ? 139.561 135.116 107.782 1.00 56.42 295 ALA D CA 1
ATOM 5335 C C . ALA D 4 318 ? 138.160 135.294 108.349 1.00 54.78 295 ALA D C 1
ATOM 5336 O O . ALA D 4 318 ? 137.986 135.919 109.400 1.00 62.22 295 ALA D O 1
ATOM 5338 N N . GLY D 4 319 ? 137.154 134.721 107.685 1.00 35.19 296 GLY D N 1
ATOM 5339 C CA . GLY D 4 319 ? 135.789 134.844 108.171 1.00 36.94 296 GLY D CA 1
ATOM 5340 C C . GLY D 4 319 ? 135.603 134.249 109.553 1.00 39.90 296 GLY D C 1
ATOM 5341 O O . GLY D 4 319 ? 134.784 134.727 110.341 1.00 52.15 296 GLY D O 1
ATOM 5342 N N . THR D 4 320 ? 136.364 133.200 109.866 1.00 29.56 297 THR D N 1
ATOM 5343 C CA . THR D 4 320 ? 136.311 132.623 111.203 1.00 29.42 297 THR D CA 1
ATOM 5344 C C . THR D 4 320 ? 137.003 133.517 112.225 1.00 50.18 297 THR D C 1
ATOM 5345 O O . THR D 4 320 ? 136.494 133.706 113.336 1.00 57.01 297 THR D O 1
ATOM 5349 N N . VAL D 4 321 ? 138.166 134.077 111.876 1.00 50.02 298 VAL D N 1
ATOM 5350 C CA . VAL D 4 321 ? 138.925 134.840 112.863 1.00 44.97 298 VAL D CA 1
ATOM 5351 C C . VAL D 4 321 ? 138.323 136.227 113.057 1.00 46.98 298 VAL D C 1
ATOM 5352 O O . VAL D 4 321 ? 138.504 136.845 114.112 1.00 57.23 298 VAL D O 1
ATOM 5356 N N . TRP D 4 322 ? 137.607 136.749 112.052 1.00 42.33 299 TRP D N 1
ATOM 5357 C CA . TRP D 4 322 ? 136.861 137.984 112.280 1.00 32.05 299 TRP D CA 1
ATOM 5358 C C . TRP D 4 322 ? 135.746 137.772 113.293 1.00 35.48 299 TRP D C 1
ATOM 5359 O O . TRP D 4 322 ? 135.415 138.684 114.061 1.00 55.04 299 TRP D O 1
ATOM 5370 N N . TRP D 4 323 ? 135.145 136.582 113.304 1.00 17.83 300 TRP D N 1
ATOM 5371 C CA . TRP D 4 323 ? 134.194 136.258 114.359 1.00 26.19 300 TRP D CA 1
ATOM 5372 C C . TRP D 4 323 ? 134.890 136.169 115.711 1.00 43.23 300 TRP D C 1
ATOM 5373 O O . TRP D 4 323 ? 134.315 136.547 116.739 1.00 53.87 300 TRP D O 1
ATOM 5384 N N . VAL D 4 324 ? 136.126 135.663 115.729 1.00 41.48 301 VAL D N 1
ATOM 5385 C CA . VAL D 4 324 ? 136.916 135.646 116.957 1.00 36.84 301 VAL D CA 1
ATOM 5386 C C . VAL D 4 324 ? 137.229 137.068 117.406 1.00 40.52 301 VAL D C 1
ATOM 5387 O O . VAL D 4 324 ? 137.169 137.382 118.600 1.00 46.33 301 VAL D O 1
ATOM 5391 N N . ILE D 4 325 ? 137.561 137.948 116.456 1.00 38.87 302 ILE D N 1
ATOM 5392 C CA . ILE D 4 325 ? 137.800 139.356 116.772 1.00 32.47 302 ILE D CA 1
ATOM 5393 C C . ILE D 4 325 ? 136.539 139.997 117.340 1.00 38.11 302 ILE D C 1
ATOM 5394 O O . ILE D 4 325 ? 136.603 140.813 118.268 1.00 47.68 302 ILE D O 1
ATOM 5399 N N . LEU D 4 326 ? 135.374 139.620 116.808 1.00 33.18 303 LEU D N 1
ATOM 5400 C CA . LEU D 4 326 ? 134.117 140.155 117.321 1.00 27.18 303 LEU D CA 1
ATOM 5401 C C . LEU D 4 326 ? 133.868 139.703 118.754 1.00 24.89 303 LEU D C 1
ATOM 5402 O O . LEU D 4 326 ? 133.330 140.463 119.568 1.00 44.47 303 LEU D O 1
ATOM 5407 N N . THR D 4 327 ? 134.256 138.470 119.086 1.00 16.86 304 THR D N 1
ATOM 5408 C CA . THR D 4 327 ? 134.158 138.023 120.471 1.00 24.50 304 THR D CA 1
ATOM 5409 C C . THR D 4 327 ? 135.217 138.678 121.349 1.00 48.69 304 THR D C 1
ATOM 5410 O O . THR D 4 327 ? 134.990 138.871 122.549 1.00 54.87 304 THR D O 1
ATOM 5414 N N . ILE D 4 328 ? 136.381 139.007 120.780 1.00 49.42 305 ILE D N 1
ATOM 5415 C CA . ILE D 4 328 ? 137.380 139.775 121.521 1.00 37.88 305 ILE D CA 1
ATOM 5416 C C . ILE D 4 328 ? 136.850 141.167 121.832 1.00 44.69 305 ILE D C 1
ATOM 5417 O O . ILE D 4 328 ? 136.971 141.658 122.961 1.00 51.44 305 ILE D O 1
ATOM 5422 N N . THR D 4 329 ? 136.241 141.819 120.838 1.00 43.09 306 THR D N 1
ATOM 5423 C CA . THR D 4 329 ? 135.689 143.153 121.047 1.00 47.40 306 THR D CA 1
ATOM 5424 C C . THR D 4 329 ? 134.516 143.119 122.017 1.00 41.23 306 THR D C 1
ATOM 5425 O O . THR D 4 329 ? 134.329 144.053 122.805 1.00 47.00 306 THR D O 1
ATOM 5429 N N . TRP D 4 330 ? 133.715 142.052 121.974 1.00 39.61 307 TRP D N 1
ATOM 5430 C CA . TRP D 4 330 ? 132.624 141.908 122.932 1.00 43.07 307 TRP D CA 1
ATOM 5431 C C . TRP D 4 330 ? 133.151 141.736 124.350 1.00 48.68 307 TRP D C 1
ATOM 5432 O O . TRP D 4 330 ? 132.627 142.342 125.290 1.00 56.24 307 TRP D O 1
ATOM 5443 N N . PHE D 4 331 ? 134.187 140.912 124.524 1.00 51.98 308 PHE D N 1
ATOM 5444 C CA . PHE D 4 331 ? 134.776 140.736 125.848 1.00 54.34 308 PHE D CA 1
ATOM 5445 C C . PHE D 4 331 ? 135.461 142.008 126.325 1.00 59.82 308 PHE D C 1
ATOM 5446 O O . PHE D 4 331 ? 135.398 142.345 127.513 1.00 61.03 308 PHE D O 1
ATOM 5454 N N . LEU D 4 332 ? 136.129 142.721 125.417 1.00 59.62 309 LEU D N 1
ATOM 5455 C CA . LEU D 4 332 ? 136.806 143.956 125.793 1.00 56.88 309 LEU D CA 1
ATOM 5456 C C . LEU D 4 332 ? 135.809 145.041 126.184 1.00 58.36 309 LEU D C 1
ATOM 5457 O O . LEU D 4 332 ? 136.069 145.829 127.100 1.00 61.22 309 LEU D O 1
ATOM 5462 N N . ALA D 4 333 ? 134.664 145.097 125.503 1.00 54.69 310 ALA D N 1
ATOM 5463 C CA . ALA D 4 333 ? 133.666 146.123 125.777 1.00 54.50 310 ALA D CA 1
ATOM 5464 C C . ALA D 4 333 ? 132.671 145.729 126.861 1.00 52.42 310 ALA D C 1
ATOM 5465 O O . ALA D 4 333 ? 131.872 146.576 127.274 1.00 59.60 310 ALA D O 1
ATOM 5467 N N . ALA D 4 334 ? 132.691 144.480 127.331 1.00 43.07 311 ALA D N 1
ATOM 5468 C CA . ALA D 4 334 ? 131.778 144.043 128.377 1.00 47.63 311 ALA D CA 1
ATOM 5469 C C . ALA D 4 334 ? 132.465 143.450 129.596 1.00 53.55 311 ALA D C 1
ATOM 5470 O O . ALA D 4 334 ? 131.843 143.397 130.662 1.00 57.25 311 ALA D O 1
ATOM 5472 N N . GLY D 4 335 ? 133.712 143.005 129.478 1.00 65.87 312 GLY D N 1
ATOM 5473 C CA . GLY D 4 335 ? 134.419 142.460 130.620 1.00 69.97 312 GLY D CA 1
ATOM 5474 C C . GLY D 4 335 ? 135.474 143.399 131.164 1.00 68.17 312 GLY D C 1
ATOM 5475 O O . GLY D 4 335 ? 135.639 143.524 132.381 1.00 68.78 312 GLY D O 1
ATOM 5476 N N . ARG D 4 336 ? 136.194 144.067 130.267 1.00 68.50 313 ARG D N 1
ATOM 5477 C CA . ARG D 4 336 ? 137.217 145.030 130.645 1.00 69.32 313 ARG D CA 1
ATOM 5478 C C . ARG D 4 336 ? 136.701 146.461 130.680 1.00 66.89 313 ARG D C 1
ATOM 5479 O O . ARG D 4 336 ? 137.455 147.364 131.057 1.00 72.06 313 ARG D O 1
ATOM 5487 N N . LYS D 4 337 ? 135.438 146.680 130.299 1.00 53.60 314 LYS D N 1
ATOM 5488 C CA . LYS D 4 337 ? 134.795 147.999 130.308 1.00 55.00 314 LYS D CA 1
ATOM 5489 C C . LYS D 4 337 ? 135.569 149.020 129.477 1.00 59.00 314 LYS D C 1
ATOM 5490 O O . LYS D 4 337 ? 135.691 150.188 129.853 1.00 59.93 314 LYS D O 1
ATOM 5496 N N . TRP D 4 338 ? 136.095 148.582 128.337 1.00 60.58 315 TRP D N 1
ATOM 5497 C CA . TRP D 4 338 ? 136.770 149.494 127.428 1.00 58.37 315 TRP D CA 1
ATOM 5498 C C . TRP D 4 338 ? 135.756 150.332 126.661 1.00 60.49 315 TRP D C 1
ATOM 5499 O O . TRP D 4 338 ? 134.634 149.895 126.387 1.00 69.87 315 TRP D O 1
ATOM 5510 N N . SER D 4 339 ? 136.161 151.549 126.316 1.00 66.54 316 SER D N 1
ATOM 5511 C CA . SER D 4 339 ? 135.304 152.439 125.554 1.00 70.19 316 SER D CA 1
ATOM 5512 C C . SER D 4 339 ? 135.352 152.084 124.070 1.00 75.76 316 SER D C 1
ATOM 5513 O O . SER D 4 339 ? 136.105 151.210 123.632 1.00 77.30 316 SER D O 1
ATOM 5516 N N . CYS D 4 340 ? 134.515 152.775 123.292 1.00 75.96 317 CYS D N 1
ATOM 5517 C CA . CYS D 4 340 ? 134.503 152.570 121.847 1.00 79.41 317 CYS D CA 1
ATOM 5518 C C . CYS D 4 340 ? 135.810 153.018 121.206 1.00 80.64 317 CYS D C 1
ATOM 5519 O O . CYS D 4 340 ? 136.366 152.315 120.354 1.00 81.50 317 CYS D O 1
ATOM 5522 N N . GLU D 4 341 ? 136.316 154.188 121.600 1.00 84.58 318 GLU D N 1
ATOM 5523 C CA . GLU D 4 341 ? 137.524 154.729 120.991 1.00 84.57 318 GLU D CA 1
ATOM 5524 C C . GLU D 4 341 ? 138.791 154.025 121.458 1.00 83.80 318 GLU D C 1
ATOM 5525 O O . GLU D 4 341 ? 139.782 154.015 120.719 1.00 84.86 318 GLU D O 1
ATOM 5531 N N . ALA D 4 342 ? 138.788 153.450 122.663 1.00 73.03 319 ALA D N 1
ATOM 5532 C CA . ALA D 4 342 ? 139.950 152.698 123.127 1.00 71.25 319 ALA D CA 1
ATOM 5533 C C . ALA D 4 342 ? 140.162 151.443 122.291 1.00 74.19 319 ALA D C 1
ATOM 5534 O O . ALA D 4 342 ? 141.300 151.101 121.948 1.00 76.18 319 ALA D O 1
ATOM 5536 N N . ILE D 4 343 ? 139.076 150.741 121.962 1.00 76.15 320 ILE D N 1
ATOM 5537 C CA . ILE D 4 343 ? 139.164 149.567 121.101 1.00 74.53 320 ILE D CA 1
ATOM 5538 C C . ILE D 4 343 ? 139.511 149.980 119.674 1.00 71.75 320 ILE D C 1
ATOM 5539 O O . ILE D 4 343 ? 140.291 149.300 118.993 1.00 70.62 320 ILE D O 1
ATOM 5544 N N . GLU D 4 344 ? 138.967 151.113 119.216 1.00 72.10 321 GLU D N 1
ATOM 5545 C CA . GLU D 4 344 ? 139.246 151.618 117.874 1.00 73.02 321 GLU D CA 1
ATOM 5546 C C . GLU D 4 344 ? 140.729 151.931 117.693 1.00 76.08 321 GLU D C 1
ATOM 5547 O O . GLU D 4 344 ? 141.257 151.829 116.580 1.00 78.06 321 GLU D O 1
ATOM 5553 N N . GLN D 4 345 ? 141.426 152.278 118.779 1.00 81.52 322 GLN D N 1
ATOM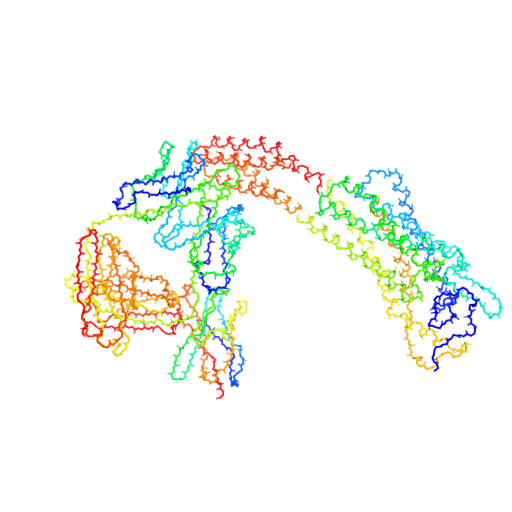 5554 C CA . GLN D 4 345 ? 142.864 152.519 118.698 1.00 82.43 322 GLN D CA 1
ATOM 5555 C C . GLN D 4 345 ? 143.633 151.261 118.305 1.00 75.03 322 GLN D C 1
ATOM 5556 O O . GLN D 4 345 ? 144.746 151.357 117.776 1.00 75.28 322 GLN D O 1
ATOM 5562 N N . LYS D 4 346 ? 143.060 150.081 118.543 1.00 63.62 323 LYS D N 1
ATOM 5563 C CA . LYS D 4 346 ? 143.692 148.813 118.203 1.00 71.07 323 LYS D CA 1
ATOM 5564 C C . LYS D 4 346 ? 143.174 148.237 116.889 1.00 72.07 323 LYS D C 1
ATOM 5565 O O . LYS D 4 346 ? 143.261 147.022 116.677 1.00 63.93 323 LYS D O 1
ATOM 5571 N N . ALA D 4 347 ? 142.637 149.082 116.005 1.00 72.89 324 ALA D N 1
ATOM 5572 C CA . ALA D 4 347 ? 142.090 148.591 114.743 1.00 68.39 324 ALA D CA 1
ATOM 5573 C C . ALA D 4 347 ? 143.188 148.084 113.817 1.00 64.55 324 ALA D C 1
ATOM 5574 O O . ALA D 4 347 ? 142.982 147.120 113.072 1.00 68.61 324 ALA D O 1
ATOM 5576 N N . VAL D 4 348 ? 144.357 148.728 113.841 1.00 69.96 325 VAL D N 1
ATOM 5577 C CA . VAL D 4 348 ? 145.481 148.265 113.032 1.00 72.97 325 VAL D CA 1
ATOM 5578 C C . VAL D 4 348 ? 145.988 146.917 113.542 1.00 71.57 325 VAL D C 1
ATOM 5579 O O . VAL D 4 348 ? 146.406 146.058 112.756 1.00 73.05 325 VAL D O 1
ATOM 5583 N N . TRP D 4 349 ? 145.938 146.701 114.859 1.00 67.94 326 TRP D N 1
ATOM 5584 C CA . TRP D 4 349 ? 146.396 145.435 115.422 1.00 70.43 326 TRP D CA 1
ATOM 5585 C C . TRP D 4 349 ? 145.447 144.292 115.077 1.00 83.86 326 TRP D C 1
ATOM 5586 O O . TRP D 4 349 ? 145.891 143.164 114.834 1.00 84.48 326 TRP D O 1
ATOM 5597 N N . PHE D 4 350 ? 144.137 144.559 115.060 1.00 78.02 327 PHE D N 1
ATOM 5598 C CA . PHE D 4 350 ? 143.176 143.514 114.710 1.00 68.74 327 PHE D CA 1
ATOM 5599 C C . PHE D 4 350 ? 143.270 143.139 113.237 1.00 64.30 327 PHE D C 1
ATOM 5600 O O . PHE D 4 350 ? 143.215 141.953 112.891 1.00 66.88 327 PHE D O 1
ATOM 5608 N N . HIS D 4 351 ? 143.402 144.134 112.354 1.00 55.57 328 HIS D N 1
ATOM 5609 C CA . HIS D 4 351 ? 143.538 143.853 110.928 1.00 45.35 328 HIS D CA 1
ATOM 5610 C C . HIS D 4 351 ? 144.824 143.100 110.621 1.00 51.65 328 HIS D C 1
ATOM 5611 O O . HIS D 4 351 ? 144.867 142.315 109.667 1.00 59.39 328 HIS D O 1
ATOM 5618 N N . ALA D 4 352 ? 145.880 143.335 111.404 1.00 57.59 329 ALA D N 1
ATOM 5619 C CA . ALA D 4 352 ? 147.136 142.624 111.193 1.00 62.86 329 ALA D CA 1
ATOM 5620 C C . ALA D 4 352 ? 146.984 141.137 111.484 1.00 60.44 329 ALA D C 1
ATOM 5621 O O . ALA D 4 352 ? 147.576 140.299 110.796 1.00 56.66 329 ALA D O 1
ATOM 5623 N N . VAL D 4 353 ? 146.203 140.792 112.509 1.00 53.72 330 VAL D N 1
ATOM 5624 C CA . VAL D 4 353 ? 145.995 139.386 112.840 1.00 59.75 330 VAL D CA 1
ATOM 5625 C C . VAL D 4 353 ? 144.941 138.768 111.929 1.00 61.75 330 VAL D C 1
ATOM 5626 O O . VAL D 4 353 ? 145.117 137.654 111.420 1.00 60.73 330 VAL D O 1
ATOM 5630 N N . ALA D 4 354 ? 143.837 139.482 111.696 1.00 61.39 331 ALA D N 1
ATOM 5631 C CA . ALA D 4 354 ? 142.702 138.888 110.997 1.00 46.70 331 ALA D CA 1
ATOM 5632 C C . ALA D 4 354 ? 142.960 138.730 109.503 1.00 44.21 331 ALA D C 1
ATOM 5633 O O . ALA D 4 354 ? 142.379 137.841 108.872 1.00 55.80 331 ALA D O 1
ATOM 5635 N N . TRP D 4 355 ? 143.791 139.586 108.912 1.00 42.55 332 TRP D N 1
ATOM 5636 C CA . TRP D 4 355 ? 144.255 139.376 107.547 1.00 44.72 332 TRP D CA 1
ATOM 5637 C C . TRP D 4 355 ? 145.596 138.662 107.482 1.00 53.74 332 TRP D C 1
ATOM 5638 O O . TRP D 4 355 ? 146.008 138.250 106.393 1.00 56.21 332 TRP D O 1
ATOM 5649 N N . GLY D 4 356 ? 146.281 138.505 108.611 1.00 59.04 333 GLY D N 1
ATOM 5650 C CA . GLY D 4 356 ? 147.618 137.950 108.605 1.00 62.35 333 GLY D CA 1
ATOM 5651 C C . GLY D 4 356 ? 147.679 136.489 108.987 1.00 66.19 333 GLY D C 1
ATOM 5652 O O . GLY D 4 356 ? 148.417 135.720 108.365 1.00 68.41 333 GLY D O 1
ATOM 5653 N N . THR D 4 357 ? 146.926 136.095 110.014 1.00 65.63 334 THR D N 1
ATOM 5654 C CA . THR D 4 357 ? 146.899 134.687 110.402 1.00 58.69 334 THR D CA 1
ATOM 5655 C C . THR D 4 357 ? 146.338 133.774 109.310 1.00 59.19 334 THR D C 1
ATOM 5656 O O . THR D 4 357 ? 146.944 132.714 109.074 1.00 64.16 334 THR D O 1
ATOM 5660 N N . PRO D 4 358 ? 145.232 134.088 108.615 1.00 56.24 335 PRO D N 1
ATOM 5661 C CA . PRO D 4 358 ? 144.943 133.336 107.383 1.00 53.91 335 PRO D CA 1
ATOM 5662 C C . PRO D 4 358 ? 145.940 133.609 106.276 1.00 58.21 335 PRO D C 1
ATOM 5663 O O . PRO D 4 358 ? 146.171 132.725 105.443 1.00 64.29 335 PRO D O 1
ATOM 5667 N N . GLY D 4 359 ? 146.536 134.804 106.236 1.00 62.22 336 GLY D N 1
ATOM 5668 C CA . GLY D 4 359 ? 147.564 135.079 105.250 1.00 65.50 336 GLY D CA 1
ATOM 5669 C C . GLY D 4 359 ? 148.858 134.344 105.515 1.00 64.63 336 GLY D C 1
ATOM 5670 O O . GLY D 4 359 ? 149.585 134.008 104.575 1.00 61.04 336 GLY D O 1
ATOM 5671 N N . PHE D 4 360 ? 149.166 134.083 106.786 1.00 66.03 337 PHE D N 1
ATOM 5672 C CA . PHE D 4 360 ? 150.327 133.267 107.115 1.00 64.25 337 PHE D CA 1
ATOM 5673 C C . PHE D 4 360 ? 150.092 131.806 106.762 1.00 69.91 337 PHE D C 1
ATOM 5674 O O . PHE D 4 360 ? 151.024 131.107 106.354 1.00 73.06 337 PHE D O 1
ATOM 5682 N N . LEU D 4 361 ? 148.857 131.327 106.918 1.00 57.71 338 LEU D N 1
ATOM 5683 C CA . LEU D 4 361 ? 148.549 129.947 106.564 1.00 49.08 338 LEU D CA 1
ATOM 5684 C C . LEU D 4 361 ? 148.442 129.752 105.057 1.00 52.03 338 LEU D C 1
ATOM 5685 O O . LEU D 4 361 ? 148.915 128.736 104.539 1.00 59.25 338 LEU D O 1
ATOM 5690 N N . THR D 4 362 ? 147.853 130.711 104.338 1.00 59.30 339 THR D N 1
ATOM 5691 C CA . THR D 4 362 ? 147.653 130.553 102.902 1.00 64.36 339 THR D CA 1
ATOM 5692 C C . THR D 4 362 ? 148.955 130.601 102.113 1.00 72.38 339 THR D C 1
ATOM 5693 O O . THR D 4 362 ? 148.969 130.192 100.947 1.00 73.73 339 THR D O 1
ATOM 5697 N N . VAL D 4 363 ? 150.043 131.089 102.711 1.00 79.09 340 VAL D N 1
ATOM 5698 C CA . VAL D 4 363 ? 151.353 131.010 102.077 1.00 78.23 340 VAL D CA 1
ATOM 5699 C C . VAL D 4 363 ? 152.135 129.781 102.527 1.00 73.70 340 VAL D C 1
ATOM 5700 O O . VAL D 4 363 ? 153.131 129.426 101.879 1.00 74.92 340 VAL D O 1
ATOM 5704 N N . MET D 4 364 ? 151.722 129.125 103.615 1.00 69.62 341 MET D N 1
ATOM 5705 C CA . MET D 4 364 ? 152.338 127.851 103.963 1.00 72.51 341 MET D CA 1
ATOM 5706 C C . MET D 4 364 ? 151.911 126.745 103.012 1.00 75.82 341 MET D C 1
ATOM 5707 O O . MET D 4 364 ? 152.751 125.947 102.587 1.00 78.24 341 MET D O 1
ATOM 5712 N N . LEU D 4 365 ? 150.625 126.696 102.649 1.00 67.91 342 LEU D N 1
ATOM 5713 C CA . LEU D 4 365 ? 150.127 125.599 101.822 1.00 64.03 342 LEU D CA 1
ATOM 5714 C C . LEU D 4 365 ? 150.764 125.614 100.441 1.00 68.05 342 LEU D C 1
ATOM 5715 O O . LEU D 4 365 ? 150.971 124.557 99.834 1.00 68.00 342 LEU D O 1
ATOM 5720 N N . LEU D 4 366 ? 151.079 126.803 99.928 1.00 84.56 343 LEU D N 1
ATOM 5721 C CA . LEU D 4 366 ? 151.780 126.907 98.657 1.00 85.41 343 LEU D CA 1
ATOM 5722 C C . LEU D 4 366 ? 153.212 126.393 98.742 1.00 84.72 343 LEU D C 1
ATOM 5723 O O . LEU D 4 366 ? 153.804 126.077 97.704 1.00 87.17 343 LEU D O 1
ATOM 5728 N N . ALA D 4 367 ? 153.784 126.304 99.947 1.00 87.33 344 ALA D N 1
ATOM 5729 C CA . ALA D 4 367 ? 155.174 125.875 100.072 1.00 90.29 344 ALA D CA 1
ATOM 5730 C C . ALA D 4 367 ? 155.322 124.374 99.848 1.00 90.70 344 ALA D C 1
ATOM 5731 O O . ALA D 4 367 ? 156.259 123.937 99.169 1.00 90.07 344 ALA D O 1
ATOM 5733 N N . MET D 4 368 ? 154.413 123.566 100.401 1.00 88.53 345 MET D N 1
ATOM 5734 C CA . MET D 4 368 ? 154.471 122.119 100.216 1.00 89.47 345 MET D CA 1
ATOM 5735 C C . MET D 4 368 ? 153.274 121.591 99.427 1.00 90.64 345 MET D C 1
ATOM 5736 O O . MET D 4 368 ? 152.931 120.411 99.553 1.00 91.84 345 MET D O 1
ATOM 5741 N N . ASN D 4 369 ? 152.646 122.464 98.634 1.00 77.23 346 ASN D N 1
ATOM 5742 C CA . ASN D 4 369 ? 151.636 122.173 97.600 1.00 73.95 346 ASN D CA 1
ATOM 5743 C C . ASN D 4 369 ? 150.666 121.042 97.971 1.00 68.81 346 ASN D C 1
ATOM 5744 O O . ASN D 4 369 ? 150.452 120.079 97.234 1.00 67.18 346 ASN D O 1
ATOM 5749 N N . LYS D 4 370 ? 150.021 121.221 99.125 1.00 60.48 347 LYS D N 1
ATOM 5750 C CA . LYS D 4 370 ? 149.003 120.296 99.607 1.00 61.22 347 LYS D CA 1
ATOM 5751 C C . LYS D 4 370 ? 147.603 120.685 99.148 1.00 65.33 347 LYS D C 1
ATOM 5752 O O . LYS D 4 370 ? 146.614 120.290 99.773 1.00 71.13 347 LYS D O 1
ATOM 5758 N N . VAL D 4 371 ? 147.497 121.449 98.065 1.00 55.13 348 VAL D N 1
ATOM 5759 C CA . VAL D 4 371 ? 146.211 121.820 97.487 1.00 50.14 348 VAL D CA 1
ATOM 5760 C C . VAL D 4 371 ? 145.732 120.682 96.596 1.00 53.70 348 VAL D C 1
ATOM 5761 O O . VAL D 4 371 ? 146.524 120.059 95.877 1.00 60.58 348 VAL D O 1
ATOM 5765 N N . GLU D 4 372 ? 144.440 120.374 96.678 1.00 53.87 349 GLU D N 1
ATOM 5766 C CA . GLU D 4 372 ? 143.840 119.306 95.896 1.00 55.63 349 GLU D CA 1
ATOM 5767 C C . GLU D 4 372 ? 142.616 119.838 95.166 1.00 49.13 349 GLU D C 1
ATOM 5768 O O . GLU D 4 372 ? 142.115 120.927 95.452 1.00 52.89 349 GLU D O 1
ATOM 5774 N N . GLY D 4 373 ? 142.140 119.051 94.205 1.00 51.11 350 GLY D N 1
ATOM 5775 C CA . GLY D 4 373 ? 140.977 119.405 93.423 1.00 56.07 350 GLY D CA 1
ATOM 5776 C C . GLY D 4 373 ? 139.686 118.936 94.064 1.00 56.18 350 GLY D C 1
ATOM 5777 O O . GLY D 4 373 ? 139.643 118.490 95.211 1.00 59.82 350 GLY D O 1
ATOM 5778 N N . ASP D 4 374 ? 138.610 119.048 93.290 1.00 53.60 351 ASP D N 1
ATOM 5779 C CA . ASP D 4 374 ? 137.283 118.657 93.737 1.00 50.96 351 ASP D CA 1
ATOM 5780 C C . ASP D 4 374 ? 136.470 118.240 92.522 1.00 52.31 351 ASP D C 1
ATOM 5781 O O . ASP D 4 374 ? 136.793 118.591 91.384 1.00 62.31 351 ASP D O 1
ATOM 5786 N N . ASN D 4 375 ? 135.416 117.489 92.774 1.00 52.98 352 ASN D N 1
ATOM 5787 C CA . ASN D 4 375 ? 134.548 117.060 91.685 1.00 57.41 352 ASN D CA 1
ATOM 5788 C C . ASN D 4 375 ? 133.075 117.336 91.949 1.00 62.84 352 ASN D C 1
ATOM 5789 O O . ASN D 4 375 ? 132.320 117.548 90.997 1.00 62.50 352 ASN D O 1
ATOM 5794 N N . ILE D 4 376 ? 132.645 117.326 93.213 1.00 56.88 353 ILE D N 1
ATOM 5795 C CA . ILE D 4 376 ? 131.251 117.631 93.528 1.00 51.68 353 ILE D CA 1
ATOM 5796 C C . ILE D 4 376 ? 130.956 119.097 93.236 1.00 54.26 353 ILE D C 1
ATOM 5797 O O . ILE D 4 376 ? 129.971 119.431 92.567 1.00 59.36 353 ILE D O 1
ATOM 5802 N N . SER D 4 377 ? 131.811 119.990 93.728 1.00 59.92 354 SER D N 1
ATOM 5803 C CA . SER D 4 377 ? 131.758 121.409 93.404 1.00 54.29 354 SER D CA 1
ATOM 5804 C C . SER D 4 377 ? 133.111 121.809 92.842 1.00 59.40 354 SER D C 1
ATOM 5805 O O . SER D 4 377 ? 134.136 121.634 93.508 1.00 63.95 354 SER D O 1
ATOM 5808 N N . GLY D 4 378 ? 133.114 122.352 91.630 1.00 68.75 355 GLY D N 1
ATOM 5809 C CA . GLY D 4 378 ? 134.351 122.577 90.907 1.00 73.98 355 GLY D CA 1
ATOM 5810 C C . GLY D 4 378 ? 135.217 123.709 91.421 1.00 72.32 355 GLY D C 1
ATOM 5811 O O . GLY D 4 378 ? 135.547 124.632 90.671 1.00 73.63 355 GLY D O 1
ATOM 5812 N N . VAL D 4 379 ? 135.609 123.642 92.690 1.00 56.42 356 VAL D N 1
ATOM 5813 C CA . VAL D 4 379 ? 136.481 124.634 93.304 1.00 50.66 356 VAL D CA 1
ATOM 5814 C C . VAL D 4 379 ? 137.570 123.909 94.085 1.00 54.76 356 VAL D C 1
ATOM 5815 O O . VAL D 4 379 ? 137.316 122.869 94.703 1.00 56.73 356 VAL D O 1
ATOM 5819 N N . CYS D 4 380 ? 138.796 124.416 93.998 1.00 48.93 357 CYS D N 1
ATOM 5820 C CA . CYS D 4 380 ? 139.915 123.779 94.675 1.00 43.87 357 CYS D CA 1
ATOM 5821 C C . CYS D 4 380 ? 139.934 124.159 96.151 1.00 44.66 357 CYS D C 1
ATOM 5822 O O . CYS D 4 380 ? 139.638 125.296 96.528 1.00 47.78 357 CYS D O 1
ATOM 5825 N N . PHE D 4 381 ? 140.285 123.190 96.990 1.00 36.96 358 PHE D N 1
ATOM 5826 C CA . PHE D 4 381 ? 140.358 123.400 98.429 1.00 28.50 358 PHE D CA 1
ATOM 5827 C C . PHE D 4 381 ? 141.355 122.393 98.992 1.00 37.67 358 PHE D C 1
ATOM 5828 O O . PHE D 4 381 ? 141.916 121.575 98.257 1.00 47.19 358 PHE D O 1
ATOM 5836 N N . VAL D 4 382 ? 141.584 122.453 100.300 1.00 43.79 359 VAL D N 1
ATOM 5837 C CA . VAL D 4 382 ? 142.633 121.686 100.955 1.00 38.71 359 VAL D CA 1
ATOM 5838 C C . VAL D 4 382 ? 142.001 120.731 101.960 1.00 45.50 359 VAL D C 1
ATOM 5839 O O . VAL D 4 382 ? 141.002 121.062 102.609 1.00 47.46 359 VAL D O 1
ATOM 5843 N N . GLY D 4 383 ? 142.553 119.521 102.046 1.00 62.61 360 GLY D N 1
ATOM 5844 C CA . GLY D 4 383 ? 142.115 118.538 103.012 1.00 66.00 360 GLY D CA 1
ATOM 5845 C C . GLY D 4 383 ? 141.017 117.606 102.552 1.00 60.90 360 GLY D C 1
ATOM 5846 O O . GLY D 4 383 ? 140.526 116.810 103.361 1.00 63.87 360 GLY D O 1
ATOM 5847 N N . LEU D 4 384 ? 140.608 117.677 101.285 1.00 62.38 361 LEU D N 1
ATOM 5848 C CA . LEU D 4 384 ? 139.530 116.812 100.816 1.00 66.13 361 LEU D CA 1
ATOM 5849 C C . LEU D 4 384 ? 139.987 115.368 100.677 1.00 63.43 361 LEU D C 1
ATOM 5850 O O . LEU D 4 384 ? 139.278 114.445 101.092 1.00 66.02 361 LEU D O 1
ATOM 5855 N N . TYR D 4 385 ? 141.157 115.149 100.084 1.00 56.06 362 TYR D N 1
ATOM 5856 C CA . TYR D 4 385 ? 141.636 113.812 99.765 1.00 53.56 362 TYR D CA 1
ATOM 5857 C C . TYR D 4 385 ? 142.888 113.459 100.559 1.00 58.91 362 TYR D C 1
ATOM 5858 O O . TYR D 4 385 ? 143.644 112.562 100.181 1.00 57.63 362 TYR D O 1
ATOM 5867 N N . ASP D 4 386 ? 143.114 114.165 101.663 1.00 78.13 363 ASP D N 1
ATOM 5868 C CA . ASP D 4 386 ? 144.243 113.920 102.544 1.00 79.47 363 ASP D CA 1
ATOM 5869 C C . ASP D 4 386 ? 143.744 113.911 103.980 1.00 84.62 363 ASP D C 1
ATOM 5870 O O . ASP D 4 386 ? 142.743 114.548 104.316 1.00 85.87 363 ASP D O 1
ATOM 5875 N N . LEU D 4 387 ? 144.458 113.176 104.829 1.00 82.03 364 LEU D N 1
ATOM 5876 C CA . LEU D 4 387 ? 144.141 113.120 106.248 1.00 79.60 364 LEU D CA 1
ATOM 5877 C C . LEU D 4 387 ? 145.013 114.049 107.078 1.00 79.62 364 LEU D C 1
ATOM 5878 O O . LEU D 4 387 ? 144.693 114.297 108.245 1.00 79.16 364 LEU D O 1
ATOM 5883 N N . ASP D 4 388 ? 146.099 114.563 106.504 1.00 86.92 365 ASP D N 1
ATOM 5884 C CA . ASP D 4 388 ? 147.018 115.449 107.205 1.00 91.36 365 ASP D CA 1
ATOM 5885 C C . ASP D 4 388 ? 146.649 116.914 107.007 1.00 90.26 365 ASP D C 1
ATOM 5886 O O . ASP D 4 388 ? 146.778 117.722 107.932 1.00 89.14 365 ASP D O 1
ATOM 5891 N N . ALA D 4 389 ? 146.187 117.267 105.806 1.00 72.02 366 ALA D N 1
ATOM 5892 C CA . ALA D 4 389 ? 145.849 118.657 105.522 1.00 69.59 366 ALA D CA 1
ATOM 5893 C C . ALA D 4 389 ? 144.572 119.078 106.234 1.00 71.28 366 ALA D C 1
ATOM 5894 O O . ALA D 4 389 ? 144.498 120.184 106.783 1.00 77.61 366 ALA D O 1
ATOM 5896 N N . SER D 4 390 ? 143.554 118.216 106.231 1.00 71.85 367 SER D N 1
ATOM 5897 C CA . SER D 4 390 ? 142.280 118.576 106.844 1.00 70.37 367 SER D CA 1
ATOM 5898 C C . SER D 4 390 ? 142.390 118.640 108.361 1.00 74.04 367 SER D C 1
ATOM 5899 O O . SER D 4 390 ? 141.823 119.540 108.990 1.00 77.73 367 SER D O 1
ATOM 5902 N N . ARG D 4 391 ? 143.117 117.697 108.962 1.00 88.23 368 ARG D N 1
ATOM 5903 C CA . ARG D 4 391 ? 143.181 117.620 110.418 1.00 91.60 368 ARG D CA 1
ATOM 5904 C C . ARG D 4 391 ? 143.968 118.782 111.008 1.00 88.48 368 ARG D C 1
ATOM 5905 O O . ARG D 4 391 ? 143.534 119.396 111.990 1.00 84.86 368 ARG D O 1
ATOM 5913 N N . TYR D 4 392 ? 145.117 119.108 110.420 1.00 87.27 369 TYR D N 1
ATOM 5914 C CA . TYR D 4 392 ? 146.001 120.113 110.996 1.00 92.27 369 TYR D CA 1
ATOM 5915 C C . TYR D 4 392 ? 145.671 121.528 110.539 1.00 91.02 369 TYR D C 1
ATOM 5916 O O . TYR D 4 392 ? 145.741 122.468 111.338 1.00 89.89 369 TYR D O 1
ATOM 5925 N N . PHE D 4 393 ? 145.316 121.703 109.268 1.00 82.85 370 PHE D N 1
ATOM 5926 C CA . PHE D 4 393 ? 145.210 123.030 108.677 1.00 75.79 370 PHE D CA 1
ATOM 5927 C C . PHE D 4 393 ? 143.773 123.467 108.427 1.00 73.08 370 PHE D C 1
ATOM 5928 O O . PHE D 4 393 ? 143.552 124.625 108.060 1.00 73.28 370 PHE D O 1
ATOM 5936 N N . VAL D 4 394 ? 142.795 122.578 108.602 1.00 73.58 371 VAL D N 1
ATOM 5937 C CA . VAL D 4 394 ? 141.389 122.943 108.450 1.00 68.45 371 VAL D CA 1
ATOM 5938 C C . VAL D 4 394 ? 140.635 122.654 109.741 1.00 65.49 371 VAL D C 1
ATOM 5939 O O . VAL D 4 394 ? 140.045 123.560 110.335 1.00 68.53 371 VAL D O 1
ATOM 5943 N N . LEU D 4 395 ? 140.654 121.397 110.189 1.00 72.90 372 LEU D N 1
ATOM 5944 C CA . LEU D 4 395 ? 139.905 121.036 111.389 1.00 73.95 372 LEU D CA 1
ATOM 5945 C C . LEU D 4 395 ? 140.476 121.717 112.628 1.00 78.22 372 LEU D C 1
ATOM 5946 O O . LEU D 4 395 ? 139.730 122.285 113.434 1.00 79.19 372 LEU D O 1
ATOM 5951 N N . LEU D 4 396 ? 141.798 121.677 112.791 1.00 83.62 373 LEU D N 1
ATOM 5952 C CA . LEU D 4 396 ? 142.424 122.281 113.968 1.00 85.17 373 LEU D CA 1
ATOM 5953 C C . LEU D 4 396 ? 142.210 123.791 114.078 1.00 87.42 373 LEU D C 1
ATOM 5954 O O . LEU D 4 396 ? 141.847 124.251 115.176 1.00 86.13 373 LEU D O 1
ATOM 5959 N N . PRO D 4 397 ? 142.413 124.615 113.034 1.00 82.72 374 PRO D N 1
ATOM 5960 C CA . PRO D 4 397 ? 142.231 126.065 113.231 1.00 72.76 374 PRO D CA 1
ATOM 5961 C C . PRO D 4 397 ? 140.799 126.500 113.512 1.00 78.15 374 PRO D C 1
ATOM 5962 O O . PRO D 4 397 ? 140.607 127.437 114.296 1.00 82.76 374 PRO D O 1
ATOM 5966 N N . LEU D 4 398 ? 139.788 125.872 112.899 1.00 73.21 375 LEU D N 1
ATOM 5967 C CA . LEU D 4 398 ? 138.409 126.197 113.263 1.00 70.56 375 LEU D CA 1
ATOM 5968 C C . LEU D 4 398 ? 138.085 125.762 114.686 1.00 72.09 375 LEU D C 1
ATOM 5969 O O . LEU D 4 398 ? 137.432 126.506 115.426 1.00 77.06 375 LEU D O 1
ATOM 5974 N N . CYS D 4 399 ? 138.537 124.574 115.096 1.00 66.21 376 CYS D N 1
ATOM 5975 C CA . CYS D 4 399 ? 138.309 124.156 116.476 1.00 72.02 376 CYS D CA 1
ATOM 5976 C C . CYS D 4 399 ? 139.074 125.027 117.464 1.00 78.96 376 CYS D C 1
ATOM 5977 O O . CYS D 4 399 ? 138.576 125.288 118.564 1.00 78.44 376 CYS D O 1
ATOM 5980 N N . LEU D 4 400 ? 140.275 125.484 117.099 1.00 79.63 377 LEU D N 1
ATOM 5981 C CA . LEU D 4 400 ? 140.991 126.424 117.957 1.00 76.83 377 LEU D CA 1
ATOM 5982 C C . LEU D 4 400 ? 140.284 127.773 118.001 1.00 78.61 377 LEU D C 1
ATOM 5983 O O . LEU D 4 400 ? 140.200 128.401 119.063 1.00 80.61 377 LEU D O 1
ATOM 5988 N N . CYS D 4 401 ? 139.777 128.238 116.855 1.00 63.97 378 CYS D N 1
ATOM 5989 C CA . CYS D 4 401 ? 139.081 129.521 116.815 1.00 56.24 378 CYS D CA 1
ATOM 5990 C C . CYS D 4 401 ? 137.740 129.448 117.531 1.00 57.90 378 CYS D C 1
ATOM 5991 O O . CYS D 4 401 ? 137.309 130.426 118.153 1.00 63.76 378 CYS D O 1
ATOM 5994 N N . VAL D 4 402 ? 137.054 128.308 117.437 1.00 52.25 379 VAL D N 1
ATOM 5995 C CA . VAL D 4 402 ? 135.806 128.134 118.173 1.00 51.45 379 VAL D CA 1
ATOM 5996 C C . VAL D 4 402 ? 136.074 128.110 119.673 1.00 56.08 379 VAL D C 1
ATOM 5997 O O . VAL D 4 402 ? 135.352 128.739 120.454 1.00 59.51 379 VAL D O 1
ATOM 6001 N N . PHE D 4 403 ? 137.132 127.409 120.094 1.00 66.87 380 PHE D N 1
ATOM 6002 C CA . PHE D 4 403 ? 137.426 127.289 121.520 1.00 70.96 380 PHE D CA 1
ATOM 6003 C C . PHE D 4 403 ? 137.758 128.640 122.142 1.00 68.29 380 PHE D C 1
ATOM 6004 O O . PHE D 4 403 ? 137.275 128.957 123.235 1.00 69.08 380 PHE D O 1
ATOM 6012 N N . VAL D 4 404 ? 138.579 129.448 121.468 1.00 61.71 381 VAL D N 1
ATOM 6013 C CA . VAL D 4 404 ? 138.883 130.777 121.989 1.00 65.34 381 VAL D CA 1
ATOM 6014 C C . VAL D 4 404 ? 137.664 131.688 121.868 1.00 66.47 381 VAL D C 1
ATOM 6015 O O . VAL D 4 404 ? 137.453 132.577 122.702 1.00 65.23 381 VAL D O 1
ATOM 6019 N N . GLY D 4 405 ? 136.835 131.472 120.844 1.00 63.21 382 GLY D N 1
ATOM 6020 C CA . GLY D 4 405 ? 135.645 132.291 120.680 1.00 59.39 382 GLY D CA 1
ATOM 6021 C C . GLY D 4 405 ? 134.622 132.076 121.778 1.00 56.50 382 GLY D C 1
ATOM 6022 O O . GLY D 4 405 ? 134.059 133.038 122.310 1.00 63.56 382 GLY D O 1
ATOM 6023 N N . LEU D 4 406 ? 134.362 130.816 122.133 1.00 54.58 383 LEU D N 1
ATOM 6024 C CA . LEU D 4 406 ? 133.438 130.536 123.227 1.00 61.36 383 LEU D CA 1
ATOM 6025 C C . LEU D 4 406 ? 134.040 130.925 124.570 1.00 59.24 383 LEU D C 1
ATOM 6026 O O . LEU D 4 406 ? 133.313 131.322 125.486 1.00 58.17 383 LEU D O 1
ATOM 6031 N N . SER D 4 407 ? 135.364 130.810 124.707 1.00 64.49 384 SER D N 1
ATOM 6032 C CA . SER D 4 407 ? 136.014 131.179 125.960 1.00 69.39 384 SER D CA 1
ATOM 6033 C C . SER D 4 407 ? 135.856 132.666 126.250 1.00 68.75 384 SER D C 1
ATOM 6034 O O . SER D 4 407 ? 135.595 133.059 127.392 1.00 68.55 384 SER D O 1
ATOM 6037 N N . LEU D 4 408 ? 136.007 133.508 125.226 1.00 63.38 385 LEU D N 1
ATOM 6038 C CA . LEU D 4 408 ? 135.820 134.941 125.419 1.00 58.04 385 LEU D CA 1
ATOM 6039 C C . LEU D 4 408 ? 134.345 135.307 125.522 1.00 56.66 385 LEU D C 1
ATOM 6040 O O . LEU D 4 408 ? 133.988 136.228 126.265 1.00 56.38 385 LEU D O 1
ATOM 6045 N N . LEU D 4 409 ? 133.481 134.610 124.782 1.00 60.84 386 LEU D N 1
ATOM 6046 C CA . LEU D 4 409 ? 132.048 134.862 124.880 1.00 60.76 386 LEU D CA 1
ATOM 6047 C C . LEU D 4 409 ? 131.510 134.449 126.244 1.00 66.00 386 LEU D C 1
ATOM 6048 O O . LEU D 4 409 ? 130.663 135.142 126.819 1.00 65.35 386 LEU D O 1
ATOM 6053 N N . LEU D 4 410 ? 131.983 133.318 126.774 1.00 71.03 387 LEU D N 1
ATOM 6054 C CA . LEU D 4 410 ? 131.552 132.895 128.103 1.00 70.71 387 LEU D CA 1
ATOM 6055 C C . LEU D 4 410 ? 132.155 133.780 129.185 1.00 70.40 387 LEU D C 1
ATOM 6056 O O . LEU D 4 410 ? 131.548 133.976 130.243 1.00 72.22 387 LEU D O 1
ATOM 6061 N N . ALA D 4 411 ? 133.356 134.308 128.949 1.00 74.39 388 ALA D N 1
ATOM 6062 C CA . ALA D 4 411 ? 133.927 135.268 129.887 1.00 74.63 388 ALA D CA 1
ATOM 6063 C C . ALA D 4 411 ? 133.178 136.593 129.837 1.00 72.88 388 ALA D C 1
ATOM 6064 O O . ALA D 4 411 ? 133.003 137.253 130.868 1.00 76.22 388 ALA D O 1
ATOM 6066 N N . GLY D 4 412 ? 132.740 137.002 128.646 1.00 68.24 389 GLY D N 1
ATOM 6067 C CA . GLY D 4 412 ? 131.980 138.235 128.530 1.00 71.37 389 GLY D CA 1
ATOM 6068 C C . GLY D 4 412 ? 130.605 138.149 129.166 1.00 69.66 389 GLY D C 1
ATOM 6069 O O . GLY D 4 412 ? 130.144 139.106 129.794 1.00 72.57 389 GLY D O 1
ATOM 6070 N N . ILE D 4 413 ? 129.928 137.010 129.005 1.00 65.06 390 ILE D N 1
ATOM 6071 C CA . ILE D 4 413 ? 128.570 136.874 129.523 1.00 65.59 390 ILE D CA 1
ATOM 6072 C C . ILE D 4 413 ? 128.579 136.801 131.048 1.00 74.33 390 ILE D C 1
ATOM 6073 O O . ILE D 4 413 ? 127.626 137.232 131.707 1.00 78.75 390 ILE D O 1
ATOM 6078 N N . ILE D 4 414 ? 129.657 136.273 131.637 1.00 82.63 391 ILE D N 1
ATOM 6079 C CA . ILE D 4 414 ? 129.698 136.145 133.090 1.00 82.96 391 ILE D CA 1
ATOM 6080 C C . ILE D 4 414 ? 130.189 137.438 133.733 1.00 80.37 391 ILE D C 1
ATOM 6081 O O . ILE D 4 414 ? 129.852 137.732 134.887 1.00 81.40 391 ILE D O 1
ATOM 6086 N N . SER D 4 415 ? 130.974 138.239 133.008 1.00 76.24 392 SER D N 1
ATOM 6087 C CA . SER D 4 415 ? 131.418 139.515 133.557 1.00 79.75 392 SER D CA 1
ATOM 6088 C C . SER D 4 415 ? 130.292 140.538 133.543 1.00 78.73 392 SER D C 1
ATOM 6089 O O . SER D 4 415 ? 130.155 141.334 134.480 1.00 80.42 392 SER D O 1
ATOM 6092 N N . LEU D 4 416 ? 129.476 140.535 132.488 1.00 71.13 393 LEU D N 1
ATOM 6093 C CA . LEU D 4 416 ? 128.339 141.444 132.437 1.00 70.65 393 LEU D CA 1
ATOM 6094 C C . LEU D 4 416 ? 127.236 141.002 133.389 1.00 74.41 393 LEU D C 1
ATOM 6095 O O . LEU D 4 416 ? 126.493 141.845 133.902 1.00 80.23 393 LEU D O 1
ATOM 6100 N N . ASN D 4 417 ? 127.111 139.694 133.632 1.00 76.07 394 ASN D N 1
ATOM 6101 C CA . ASN D 4 417 ? 126.108 139.210 134.576 1.00 78.83 394 ASN D CA 1
ATOM 6102 C C . ASN D 4 417 ? 126.420 139.670 135.994 1.00 83.27 394 ASN D C 1
ATOM 6103 O O . ASN D 4 417 ? 125.511 140.019 136.757 1.00 85.34 394 ASN D O 1
ATOM 6108 N N . HIS D 4 418 ? 127.696 139.678 136.365 1.00 87.42 395 HIS D N 1
ATOM 6109 C CA . HIS D 4 418 ? 128.111 140.150 137.681 1.00 87.03 395 HIS D CA 1
ATOM 6110 C C . HIS D 4 418 ? 128.115 141.674 137.693 1.00 81.49 395 HIS D C 1
ATOM 6111 O O . HIS D 4 418 ? 127.079 142.307 137.502 1.00 74.24 395 HIS D O 1
ATOM 6118 N N . ALA D 4 420 ? 128.743 144.795 137.479 1.00 73.89 1001 ALA D N 1
ATOM 6119 C CA . ALA D 4 420 ? 128.033 145.188 136.269 1.00 75.16 1001 ALA D CA 1
ATOM 6120 C C . ALA D 4 420 ? 126.524 145.198 136.497 1.00 72.67 1001 ALA D C 1
ATOM 6121 O O . ALA D 4 420 ? 125.979 146.162 137.034 1.00 78.71 1001 ALA D O 1
ATOM 6123 N N . ARG D 4 421 ? 125.851 144.120 136.086 1.00 61.76 1002 ARG D N 1
ATOM 6124 C CA . ARG D 4 421 ? 124.397 144.077 136.204 1.00 67.03 1002 ARG D CA 1
ATOM 6125 C C . ARG D 4 421 ? 123.959 143.851 137.645 1.00 74.73 1002 ARG D C 1
ATOM 6126 O O . ARG D 4 421 ? 122.983 144.457 138.101 1.00 77.79 1002 ARG D O 1
ATOM 6134 N N . ARG D 4 422 ? 124.662 142.986 138.380 1.00 78.13 1003 ARG D N 1
ATOM 6135 C CA . ARG D 4 422 ? 124.324 142.776 139.785 1.00 78.33 1003 ARG D CA 1
ATOM 6136 C C . ARG D 4 422 ? 124.672 143.993 140.634 1.00 76.52 1003 ARG D C 1
ATOM 6137 O O . ARG D 4 422 ? 123.944 144.318 141.582 1.00 77.60 1003 ARG D O 1
ATOM 6145 N N . GLN D 4 423 ? 125.777 144.672 140.313 1.00 69.44 1004 GLN D N 1
ATOM 6146 C CA . GLN D 4 423 ? 126.121 145.903 141.015 1.00 68.91 1004 GLN D CA 1
ATOM 6147 C C . GLN D 4 423 ? 125.088 146.992 140.755 1.00 70.51 1004 GLN D C 1
ATOM 6148 O O . GLN D 4 423 ? 124.681 147.703 141.681 1.00 74.94 1004 GLN D O 1
ATOM 6154 N N . LEU D 4 424 ? 124.635 147.128 139.508 1.00 65.25 1005 LEU D N 1
ATOM 6155 C CA . LEU D 4 424 ? 123.572 148.086 139.226 1.00 59.67 1005 LEU D CA 1
ATOM 6156 C C . LEU D 4 424 ? 122.282 147.677 139.923 1.00 63.72 1005 LEU D C 1
ATOM 6157 O O . LEU D 4 424 ? 121.538 148.532 140.413 1.00 72.52 1005 LEU D O 1
ATOM 6162 N N . ALA D 4 425 ? 122.025 146.370 140.017 1.00 67.64 1006 ALA D N 1
ATOM 6163 C CA . ALA D 4 425 ? 120.794 145.889 140.635 1.00 73.16 1006 ALA D CA 1
ATOM 6164 C C . ALA D 4 425 ? 120.753 146.209 142.125 1.00 74.76 1006 ALA D C 1
ATOM 6165 O O . ALA D 4 425 ? 119.771 146.775 142.621 1.00 71.48 1006 ALA D O 1
ATOM 6167 N N . ASP D 4 426 ? 121.814 145.869 142.862 1.00 75.39 1007 ASP D N 1
ATOM 6168 C CA . ASP D 4 426 ? 121.758 146.139 144.295 1.00 71.23 1007 ASP D CA 1
ATOM 6169 C C . ASP D 4 426 ? 121.998 147.614 144.611 1.00 68.28 1007 ASP D C 1
ATOM 6170 O O . ASP D 4 426 ? 121.509 148.100 145.637 1.00 70.95 1007 ASP D O 1
ATOM 6175 N N . LEU D 4 427 ? 122.686 148.360 143.736 1.00 53.88 1008 LEU D N 1
ATOM 6176 C CA . LEU D 4 427 ? 122.749 149.806 143.923 1.00 51.24 1008 LEU D CA 1
ATOM 6177 C C . LEU D 4 427 ? 121.378 150.439 143.714 1.00 52.20 1008 LEU D C 1
ATOM 6178 O O . LEU D 4 427 ? 121.006 151.373 144.432 1.00 62.22 1008 LEU D O 1
ATOM 6183 N N . GLU D 4 428 ? 120.608 149.941 142.743 1.00 55.87 1009 GLU D N 1
ATOM 6184 C CA . GLU D 4 428 ? 119.251 150.435 142.554 1.00 59.35 1009 GLU D CA 1
ATOM 6185 C C . GLU D 4 428 ? 118.347 150.026 143.708 1.00 67.25 1009 GLU D C 1
ATOM 6186 O O . GLU D 4 428 ? 117.442 150.779 144.077 1.00 74.05 1009 GLU D O 1
ATOM 6192 N N . ASP D 4 429 ? 118.579 148.848 144.293 1.00 70.94 1010 ASP D N 1
ATOM 6193 C CA . ASP D 4 429 ? 117.837 148.458 145.490 1.00 67.66 1010 ASP D CA 1
ATOM 6194 C C . ASP D 4 429 ? 118.152 149.382 146.662 1.00 67.58 1010 ASP D C 1
ATOM 6195 O O . ASP D 4 429 ? 117.254 149.760 147.428 1.00 69.20 1010 ASP D O 1
ATOM 6200 N N . ASN D 4 430 ? 119.427 149.748 146.823 1.00 55.43 1011 ASN D N 1
ATOM 6201 C CA . ASN D 4 430 ? 119.806 150.700 147.863 1.00 45.56 1011 ASN D CA 1
ATOM 6202 C C . ASN D 4 430 ? 119.193 152.072 147.608 1.00 45.87 1011 ASN D C 1
ATOM 6203 O O . ASN D 4 430 ? 118.747 152.747 148.543 1.00 60.82 1011 ASN D O 1
ATOM 6208 N N . TRP D 4 431 ? 119.156 152.497 146.345 1.00 51.17 1012 TRP D N 1
ATOM 6209 C CA . TRP D 4 431 ? 118.496 153.752 146.005 1.00 54.52 1012 TRP D CA 1
ATOM 6210 C C . TRP D 4 431 ? 117.004 153.686 146.308 1.00 57.96 1012 TRP D C 1
ATOM 6211 O O . TRP D 4 431 ? 116.414 154.665 146.776 1.00 65.32 1012 TRP D O 1
ATOM 6222 N N . GLU D 4 432 ? 116.382 152.532 146.056 1.00 49.50 1013 GLU D N 1
ATOM 6223 C CA . GLU D 4 432 ? 114.954 152.371 146.312 1.00 50.03 1013 GLU D CA 1
ATOM 6224 C C . GLU D 4 432 ? 114.645 152.419 147.803 1.00 57.27 1013 GLU D C 1
ATOM 6225 O O . GLU D 4 432 ? 113.666 153.054 148.219 1.00 60.82 1013 GLU D O 1
ATOM 6231 N N . THR D 4 433 ? 115.461 151.752 148.627 1.00 56.55 1014 THR D N 1
ATOM 6232 C CA . THR D 4 433 ? 115.206 151.815 150.064 1.00 52.99 1014 THR D CA 1
ATOM 6233 C C . THR D 4 433 ? 115.524 153.198 150.624 1.00 46.79 1014 THR D C 1
ATOM 6234 O O . THR D 4 433 ? 114.819 153.668 151.523 1.00 47.50 1014 THR D O 1
ATOM 6238 N N . LEU D 4 434 ? 116.519 153.892 150.059 1.00 54.43 1015 LEU D N 1
ATOM 6239 C CA . LEU D 4 434 ? 116.746 155.292 150.409 1.00 53.10 1015 LEU D CA 1
ATOM 6240 C C . LEU D 4 434 ? 115.515 156.135 150.097 1.00 59.98 1015 LEU D C 1
ATOM 6241 O O . LEU D 4 434 ? 115.041 156.911 150.940 1.00 69.73 1015 LEU D O 1
ATOM 6246 N N . ASN D 4 435 ? 114.959 155.953 148.896 1.00 56.90 1016 ASN D N 1
ATOM 6247 C CA . ASN D 4 435 ? 113.841 156.771 148.443 1.00 55.58 1016 ASN D CA 1
ATOM 6248 C C . ASN D 4 435 ? 112.601 156.531 149.291 1.00 62.32 1016 ASN D C 1
ATOM 6249 O O . ASN D 4 435 ? 111.980 157.482 149.780 1.00 67.79 1016 ASN D O 1
ATOM 6254 N N . ASP D 4 436 ? 112.221 155.266 149.488 1.00 63.27 1017 ASP D N 1
ATOM 6255 C CA . ASP D 4 436 ? 110.984 155.035 150.223 1.00 66.02 1017 ASP D CA 1
ATOM 6256 C C . ASP D 4 436 ? 111.151 155.243 151.724 1.00 63.64 1017 ASP D C 1
ATOM 6257 O O . ASP D 4 436 ? 110.162 155.539 152.401 1.00 69.51 1017 ASP D O 1
ATOM 6262 N N . ASN D 4 437 ? 112.376 155.150 152.259 1.00 52.32 1018 ASN D N 1
ATOM 6263 C CA . ASN D 4 437 ? 112.587 155.589 153.632 1.00 53.59 1018 ASN D CA 1
ATOM 6264 C C . ASN D 4 437 ? 112.424 157.098 153.761 1.00 52.17 1018 ASN D C 1
ATOM 6265 O O . ASN D 4 437 ? 111.837 157.577 154.741 1.00 58.06 1018 ASN D O 1
ATOM 6270 N N . LEU D 4 438 ? 112.904 157.860 152.773 1.00 51.21 1019 LEU D N 1
ATOM 6271 C CA . LEU D 4 438 ? 112.637 159.296 152.764 1.00 55.43 1019 LEU D CA 1
ATOM 6272 C C . LEU D 4 438 ? 111.140 159.575 152.676 1.00 63.28 1019 LEU D C 1
ATOM 6273 O O . LEU D 4 438 ? 110.627 160.480 153.348 1.00 66.76 1019 LEU D O 1
ATOM 6278 N N . LYS D 4 439 ? 110.425 158.802 151.853 1.00 67.74 1020 LYS D N 1
ATOM 6279 C CA . LYS D 4 439 ? 108.979 158.978 151.728 1.00 67.06 1020 LYS D CA 1
ATOM 6280 C C . LYS D 4 439 ? 108.256 158.674 153.036 1.00 66.48 1020 LYS D C 1
ATOM 6281 O O . LYS D 4 439 ? 107.324 159.393 153.414 1.00 71.61 1020 LYS D O 1
ATOM 6287 N N . VAL D 4 440 ? 108.661 157.612 153.739 1.00 61.27 1021 VAL D N 1
ATOM 6288 C CA . VAL D 4 440 ? 107.935 157.254 154.954 1.00 66.46 1021 VAL D CA 1
ATOM 6289 C C . VAL D 4 440 ? 108.286 158.217 156.084 1.00 61.47 1021 VAL D C 1
ATOM 6290 O O . VAL D 4 440 ? 107.467 158.452 156.979 1.00 64.32 1021 VAL D O 1
ATOM 6294 N N . ILE D 4 441 ? 109.481 158.818 156.057 1.00 50.95 1022 ILE D N 1
ATOM 6295 C CA . ILE D 4 441 ? 109.772 159.870 157.029 1.00 53.84 1022 ILE D CA 1
ATOM 6296 C C . ILE D 4 441 ? 108.961 161.123 156.727 1.00 56.67 1022 ILE D C 1
ATOM 6297 O O . ILE D 4 441 ? 108.392 161.743 157.634 1.00 58.83 1022 ILE D O 1
ATOM 6302 N N . GLU D 4 442 ? 108.875 161.507 155.451 1.00 70.95 1023 GLU D N 1
ATOM 6303 C CA . GLU D 4 442 ? 108.319 162.810 155.106 1.00 73.85 1023 GLU D CA 1
ATOM 6304 C C . GLU D 4 442 ? 106.813 162.902 155.318 1.00 74.53 1023 GLU D C 1
ATOM 6305 O O . GLU D 4 442 ? 106.261 164.002 155.211 1.00 78.15 1023 GLU D O 1
ATOM 6311 N N . LYS D 4 443 ? 106.135 161.791 155.611 1.00 74.41 1024 LYS D N 1
ATOM 6312 C CA . LYS D 4 443 ? 104.699 161.813 155.863 1.00 75.80 1024 LYS D CA 1
ATOM 6313 C C . LYS D 4 443 ? 104.333 161.196 157.211 1.00 76.52 1024 LYS D C 1
ATOM 6314 O O . LYS D 4 443 ? 103.167 160.852 157.432 1.00 79.00 1024 LYS D O 1
ATOM 6320 N N . ALA D 4 444 ? 105.293 161.062 158.120 1.00 75.86 1025 ALA D N 1
ATOM 6321 C CA . ALA D 4 444 ? 105.055 160.480 159.436 1.00 78.07 1025 ALA D CA 1
ATOM 6322 C C . ALA D 4 444 ? 105.412 161.477 160.534 1.00 77.32 1025 ALA D C 1
ATOM 6323 O O . ALA D 4 444 ? 105.907 162.577 160.279 1.00 78.88 1025 ALA D O 1
ATOM 6325 N N . ASP D 4 445 ? 105.153 161.063 161.774 1.00 78.25 1026 ASP D N 1
ATOM 6326 C CA . ASP D 4 445 ? 105.431 161.873 162.953 1.00 79.06 1026 ASP D CA 1
ATOM 6327 C C . ASP D 4 445 ? 106.191 161.050 163.984 1.00 80.44 1026 ASP D C 1
ATOM 6328 O O . ASP D 4 445 ? 106.684 159.962 163.666 1.00 80.87 1026 ASP D O 1
ATOM 6333 N N . ASN D 4 446 ? 106.315 161.586 165.205 1.00 79.73 1027 ASN D N 1
ATOM 6334 C CA . ASN D 4 446 ? 106.992 160.964 166.345 1.00 74.65 1027 ASN D CA 1
ATOM 6335 C C . ASN D 4 446 ? 108.494 160.805 166.116 1.00 79.87 1027 ASN D C 1
ATOM 6336 O O . ASN D 4 446 ? 108.987 160.959 164.994 1.00 82.12 1027 ASN D O 1
ATOM 6341 N N . ALA D 4 447 ? 109.236 160.516 167.186 1.00 73.21 1028 ALA D N 1
ATOM 6342 C CA . ALA D 4 447 ? 110.689 160.423 167.133 1.00 73.96 1028 ALA D CA 1
ATOM 6343 C C . ALA D 4 447 ? 111.187 158.984 167.200 1.00 70.19 1028 ALA D C 1
ATOM 6344 O O . ALA D 4 447 ? 112.378 158.754 167.434 1.00 66.60 1028 ALA D O 1
ATOM 6346 N N . ALA D 4 448 ? 110.304 158.008 166.997 1.00 71.59 1029 ALA D N 1
ATOM 6347 C CA . ALA D 4 448 ? 110.663 156.600 167.123 1.00 68.52 1029 ALA D CA 1
ATOM 6348 C C . ALA D 4 448 ? 111.065 155.987 165.785 1.00 64.97 1029 ALA D C 1
ATOM 6349 O O . ALA D 4 448 ? 112.156 155.425 165.659 1.00 66.42 1029 ALA D O 1
ATOM 6351 N N . GLN D 4 449 ? 110.196 156.087 164.778 1.00 59.16 1030 GLN D N 1
ATOM 6352 C CA . GLN D 4 449 ? 110.460 155.439 163.499 1.00 56.43 1030 GLN D CA 1
ATOM 6353 C C . GLN D 4 449 ? 111.484 156.192 162.660 1.00 63.60 1030 GLN D C 1
ATOM 6354 O O . GLN D 4 449 ? 112.048 155.608 161.726 1.00 67.87 1030 GLN D O 1
ATOM 6360 N N . VAL D 4 450 ? 111.740 157.465 162.971 1.00 67.74 1031 VAL D N 1
ATOM 6361 C CA . VAL D 4 450 ? 112.705 158.235 162.192 1.00 69.22 1031 VAL D CA 1
ATOM 6362 C C . VAL D 4 450 ? 114.119 157.699 162.404 1.00 66.90 1031 VAL D C 1
ATOM 6363 O O . VAL D 4 450 ? 114.909 157.613 161.456 1.00 67.21 1031 VAL D O 1
ATOM 6367 N N . LYS D 4 451 ? 114.446 157.289 163.633 1.00 61.23 1032 LYS D N 1
ATOM 6368 C CA . LYS D 4 451 ? 115.748 156.686 163.900 1.00 57.04 1032 LYS D CA 1
ATOM 6369 C C . LYS D 4 451 ? 115.892 155.352 163.178 1.00 56.25 1032 LYS D C 1
ATOM 6370 O O . LYS D 4 451 ? 116.960 155.043 162.632 1.00 62.03 1032 LYS D O 1
ATOM 6376 N N . ASP D 4 452 ? 114.822 154.553 163.158 1.00 53.90 1033 ASP D N 1
ATOM 6377 C CA . ASP D 4 452 ? 114.860 153.265 162.474 1.00 54.84 1033 ASP D CA 1
ATOM 6378 C C . ASP D 4 452 ? 115.017 153.431 160.970 1.00 55.47 1033 ASP D C 1
ATOM 6379 O O . ASP D 4 452 ? 115.695 152.623 160.325 1.00 63.33 1033 ASP D O 1
ATOM 6384 N N . ALA D 4 453 ? 114.392 154.457 160.390 1.00 56.93 1034 ALA D N 1
ATOM 6385 C CA . ALA D 4 453 ? 114.575 154.709 158.964 1.00 59.86 1034 ALA D CA 1
ATOM 6386 C C . ALA D 4 453 ? 115.971 155.246 158.670 1.00 63.65 1034 ALA D C 1
ATOM 6387 O O . ALA D 4 453 ? 116.568 154.908 157.639 1.00 63.35 1034 ALA D O 1
ATOM 6389 N N . LEU D 4 454 ? 116.506 156.089 159.563 1.00 56.22 1035 LEU D N 1
ATOM 6390 C CA . LEU D 4 454 ? 117.856 156.613 159.385 1.00 45.91 1035 LEU D CA 1
ATOM 6391 C C . LEU D 4 454 ? 118.900 155.510 159.465 1.00 48.14 1035 LEU D C 1
ATOM 6392 O O . LEU D 4 454 ? 119.909 155.563 158.754 1.00 54.70 1035 LEU D O 1
ATOM 6397 N N . THR D 4 455 ? 118.669 154.508 160.315 1.00 43.08 1036 THR D N 1
ATOM 6398 C CA . THR D 4 455 ? 119.567 153.358 160.388 1.00 44.15 1036 THR D CA 1
ATOM 6399 C C . THR D 4 455 ? 119.628 152.627 159.050 1.00 51.15 1036 THR D C 1
ATOM 6400 O O . THR D 4 455 ? 120.716 152.314 158.539 1.00 59.68 1036 THR D O 1
ATOM 6404 N N . LYS D 4 456 ? 118.459 152.366 158.459 1.00 46.63 1037 LYS D N 1
ATOM 6405 C CA . LYS D 4 456 ? 118.403 151.662 157.184 1.00 43.53 1037 LYS D CA 1
ATOM 6406 C C . LYS D 4 456 ? 119.020 152.492 156.067 1.00 38.59 1037 LYS D C 1
ATOM 6407 O O . LYS D 4 456 ? 119.712 151.948 155.198 1.00 47.10 1037 LYS D O 1
ATOM 6413 N N . MET D 4 457 ? 118.794 153.810 156.074 1.00 33.85 1038 MET D N 1
ATOM 6414 C CA . MET D 4 457 ? 119.408 154.647 155.047 1.00 40.45 1038 MET D CA 1
ATOM 6415 C C . MET D 4 457 ? 120.920 154.709 155.199 1.00 49.24 1038 MET D C 1
ATOM 6416 O O . MET D 4 457 ? 121.638 154.764 154.198 1.00 53.62 1038 MET D O 1
ATOM 6421 N N . ARG D 4 458 ? 121.427 154.731 156.434 1.00 39.14 1039 ARG D N 1
ATOM 6422 C CA . ARG D 4 458 ? 122.875 154.730 156.616 1.00 25.02 1039 ARG D CA 1
ATOM 6423 C C . ARG D 4 458 ? 123.490 153.425 156.126 1.00 28.89 1039 ARG D C 1
ATOM 6424 O O . ARG D 4 458 ? 124.538 153.435 155.462 1.00 42.78 1039 ARG D O 1
ATOM 6432 N N . ALA D 4 459 ? 122.838 152.297 156.420 1.00 29.53 1040 ALA D N 1
ATOM 6433 C CA . ALA D 4 459 ? 123.317 151.016 155.908 1.00 36.24 1040 ALA D CA 1
ATOM 6434 C C . ALA D 4 459 ? 123.294 150.990 154.383 1.00 40.49 1040 ALA D C 1
ATOM 6435 O O . ALA D 4 459 ? 124.254 150.543 153.742 1.0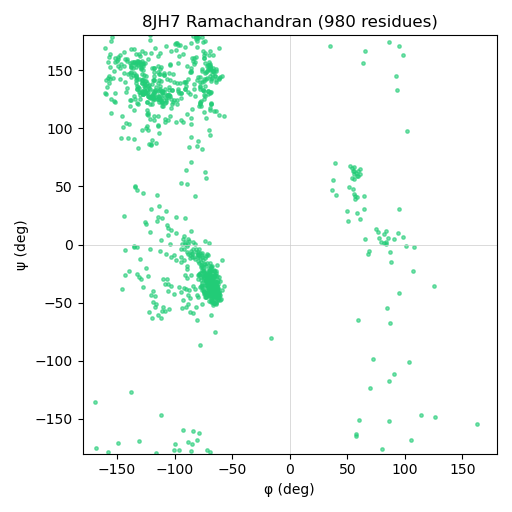0 48.19 1040 ALA D O 1
ATOM 6437 N N . ALA D 4 460 ? 122.210 151.495 153.784 1.00 44.91 1041 ALA D N 1
ATOM 6438 C CA . ALA D 4 460 ? 122.099 151.529 152.329 1.00 42.92 1041 ALA D CA 1
ATOM 6439 C C . ALA D 4 460 ? 123.132 152.450 151.695 1.00 43.27 1041 ALA D C 1
ATOM 6440 O O . ALA D 4 460 ? 123.687 152.118 150.643 1.00 50.74 1041 ALA D O 1
ATOM 6442 N N . ALA D 4 461 ? 123.391 153.607 152.306 1.00 34.99 1042 ALA D N 1
ATOM 6443 C CA . ALA D 4 461 ? 124.387 154.530 151.776 1.00 35.71 1042 ALA D CA 1
ATOM 6444 C C . ALA D 4 461 ? 125.782 153.930 151.838 1.00 38.93 1042 ALA D C 1
ATOM 6445 O O . ALA D 4 461 ? 126.561 154.070 150.889 1.00 52.88 1042 ALA D O 1
ATOM 6447 N N . LEU D 4 462 ? 126.116 153.255 152.941 1.00 31.58 1043 LEU D N 1
ATOM 6448 C CA . LEU D 4 462 ? 127.414 152.593 153.021 1.00 35.67 1043 LEU D CA 1
ATOM 6449 C C . LEU D 4 462 ? 127.531 151.474 151.991 1.00 40.86 1043 LEU D C 1
ATOM 6450 O O . LEU D 4 462 ? 128.579 151.323 151.350 1.00 49.75 1043 LEU D O 1
ATOM 6455 N N . ASP D 4 463 ? 126.461 150.694 151.809 1.00 40.33 1044 ASP D N 1
ATOM 6456 C CA . ASP D 4 463 ? 126.483 149.611 150.827 1.00 40.11 1044 ASP D CA 1
ATOM 6457 C C . ASP D 4 463 ? 126.647 150.150 149.410 1.00 49.78 1044 ASP D C 1
ATOM 6458 O O . ASP D 4 463 ? 127.418 149.606 148.612 1.00 58.26 1044 ASP D O 1
ATOM 6463 N N . ALA D 4 464 ? 125.931 151.228 149.082 1.00 47.01 1045 ALA D N 1
ATOM 6464 C CA . ALA D 4 464 ? 126.033 151.814 147.750 1.00 41.82 1045 ALA D CA 1
ATOM 6465 C C . ALA D 4 464 ? 127.389 152.468 147.521 1.00 46.42 1045 ALA D C 1
ATOM 6466 O O . ALA D 4 464 ? 127.921 152.405 146.407 1.00 51.31 1045 ALA D O 1
ATOM 6468 N N . GLN D 4 465 ? 127.953 153.109 148.548 1.00 43.07 1046 GLN D N 1
ATOM 6469 C CA . GLN D 4 465 ? 129.277 153.703 148.415 1.00 38.94 1046 GLN D CA 1
ATOM 6470 C C . GLN D 4 465 ? 130.345 152.640 148.207 1.00 42.99 1046 GLN D C 1
ATOM 6471 O O . GLN D 4 465 ? 131.240 152.809 147.371 1.00 47.89 1046 GLN D O 1
ATOM 6477 N N . LYS D 4 466 ? 130.274 151.538 148.953 1.00 58.19 1047 LYS D N 1
ATOM 6478 C CA . LYS D 4 466 ? 131.272 150.491 148.789 1.00 60.10 1047 LYS D CA 1
ATOM 6479 C C . LYS D 4 466 ? 131.022 149.619 147.567 1.00 59.11 1047 LYS D C 1
ATOM 6480 O O . LYS D 4 466 ? 131.930 148.891 147.154 1.00 60.67 1047 LYS D O 1
ATOM 6486 N N . ALA D 4 467 ? 129.820 149.667 146.988 1.00 61.95 1048 ALA D N 1
ATOM 6487 C CA . ALA D 4 467 ? 129.550 148.903 145.774 1.00 65.95 1048 ALA D CA 1
ATOM 6488 C C . ALA D 4 467 ? 130.360 149.435 144.598 1.00 69.24 1048 ALA D C 1
ATOM 6489 O O . ALA D 4 467 ? 130.923 148.654 143.822 1.00 68.30 1048 ALA D O 1
ATOM 6491 N N . THR D 4 468 ? 130.437 150.764 144.474 1.00 74.91 1049 THR D N 1
ATOM 6492 C CA . THR D 4 468 ? 131.135 151.519 143.414 1.00 74.71 1049 THR D CA 1
ATOM 6493 C C . THR D 4 468 ? 131.108 150.885 142.021 1.00 71.62 1049 THR D C 1
ATOM 6494 O O . THR D 4 468 ? 130.070 150.403 141.568 1.00 74.17 1049 THR D O 1
ATOM 6498 N N . MET D 4 482 ? 135.196 160.172 138.943 1.00 83.27 1063 MET D N 1
ATOM 6499 C CA . MET D 4 482 ? 134.847 158.936 139.633 1.00 84.97 1063 MET D CA 1
ATOM 6500 C C . MET D 4 482 ? 134.898 159.121 141.146 1.00 86.57 1063 MET D C 1
ATOM 6501 O O . MET D 4 482 ? 134.067 158.581 141.875 1.00 83.19 1063 MET D O 1
ATOM 6506 N N . LYS D 4 483 ? 135.886 159.891 141.611 1.00 89.16 1064 LYS D N 1
ATOM 6507 C CA . LYS D 4 483 ? 136.011 160.154 143.040 1.00 82.15 1064 LYS D CA 1
ATOM 6508 C C . LYS D 4 483 ? 134.898 161.063 143.542 1.00 80.83 1064 LYS D C 1
ATOM 6509 O O . LYS D 4 483 ? 134.562 161.031 144.733 1.00 87.80 1064 LYS D O 1
ATOM 6515 N N . ASP D 4 484 ? 134.319 161.878 142.657 1.00 77.14 1065 ASP D N 1
ATOM 6516 C CA . ASP D 4 484 ? 133.246 162.775 143.068 1.00 79.57 1065 ASP D CA 1
ATOM 6517 C C . ASP D 4 484 ? 131.984 162.016 143.462 1.00 79.90 1065 ASP D C 1
ATOM 6518 O O . ASP D 4 484 ? 131.232 162.482 144.322 1.00 84.47 1065 ASP D O 1
ATOM 6523 N N . PHE D 4 485 ? 131.749 160.840 142.873 1.00 71.66 1066 PHE D N 1
ATOM 6524 C CA . PHE D 4 485 ? 130.566 160.060 143.230 1.00 71.86 1066 PHE D CA 1
ATOM 6525 C C . PHE D 4 485 ? 130.658 159.533 144.658 1.00 73.71 1066 PHE D C 1
ATOM 6526 O O . PHE D 4 485 ? 129.712 159.673 145.446 1.00 77.24 1066 PHE D O 1
ATOM 6534 N N . ARG D 4 486 ? 131.796 158.942 145.023 1.00 59.10 1067 ARG D N 1
ATOM 6535 C CA . ARG D 4 486 ? 131.970 158.491 146.396 1.00 56.02 1067 ARG D CA 1
ATOM 6536 C C . ARG D 4 486 ? 132.136 159.649 147.372 1.00 56.18 1067 ARG D C 1
ATOM 6537 O O . ARG D 4 486 ? 131.774 159.505 148.542 1.00 64.54 1067 ARG D O 1
ATOM 6545 N N . HIS D 4 487 ? 132.642 160.799 146.919 1.00 46.68 1068 HIS D N 1
ATOM 6546 C CA . HIS D 4 487 ? 132.627 161.987 147.768 1.00 45.45 1068 HIS D CA 1
ATOM 6547 C C . HIS D 4 487 ? 131.199 162.443 148.052 1.00 51.98 1068 HIS D C 1
ATOM 6548 O O . HIS D 4 487 ? 130.876 162.846 149.177 1.00 62.80 1068 HIS D O 1
ATOM 6555 N N . GLY D 4 488 ? 130.333 162.389 147.039 1.00 47.56 1069 GLY D N 1
ATOM 6556 C CA . GLY D 4 488 ? 128.931 162.703 147.256 1.00 52.18 1069 GLY D CA 1
ATOM 6557 C C . GLY D 4 488 ? 128.258 161.713 148.184 1.00 54.78 1069 GLY D C 1
ATOM 6558 O O . GLY D 4 488 ? 127.416 162.088 149.000 1.00 58.09 1069 GLY D O 1
ATOM 6559 N N . PHE D 4 489 ? 128.629 160.434 148.078 1.00 51.15 1070 PHE D N 1
ATOM 6560 C CA . PHE D 4 489 ? 128.138 159.443 149.034 1.00 49.54 1070 PHE D CA 1
ATOM 6561 C C . PHE D 4 489 ? 128.624 159.746 150.448 1.00 49.95 1070 PHE D C 1
ATOM 6562 O O . PHE D 4 489 ? 127.889 159.540 151.421 1.00 61.23 1070 PHE D O 1
ATOM 6570 N N . ASP D 4 490 ? 129.869 160.209 150.579 1.00 39.86 1071 ASP D N 1
ATOM 6571 C CA . ASP D 4 490 ? 130.400 160.582 151.887 1.00 36.05 1071 ASP D CA 1
ATOM 6572 C C . ASP D 4 490 ? 129.621 161.746 152.486 1.00 42.09 1071 ASP D C 1
ATOM 6573 O O . ASP D 4 490 ? 129.275 161.731 153.672 1.00 58.81 1071 ASP D O 1
ATOM 6578 N N . ILE D 4 491 ? 129.318 162.758 151.671 1.00 39.02 1072 ILE D N 1
ATOM 6579 C CA . ILE D 4 491 ? 128.509 163.880 152.149 1.00 38.02 1072 ILE D CA 1
ATOM 6580 C C . ILE D 4 491 ? 127.094 163.414 152.488 1.00 41.14 1072 ILE D C 1
ATOM 6581 O O . ILE D 4 491 ? 126.483 163.887 153.456 1.00 46.21 1072 ILE D O 1
ATOM 6586 N N . LEU D 4 492 ? 126.567 162.462 151.716 1.00 47.85 1073 LEU D N 1
ATOM 6587 C CA . LEU D 4 492 ? 125.225 161.939 151.951 1.00 48.37 1073 LEU D CA 1
ATOM 6588 C C . LEU D 4 492 ? 125.136 161.229 153.297 1.00 53.22 1073 LEU D C 1
ATOM 6589 O O . LEU D 4 492 ? 124.235 161.498 154.103 1.00 61.37 1073 LEU D O 1
ATOM 6594 N N . VAL D 4 493 ? 126.075 160.318 153.562 1.00 49.65 1074 VAL D N 1
ATOM 6595 C CA . VAL D 4 493 ? 126.072 159.612 154.836 1.00 45.53 1074 VAL D CA 1
ATOM 6596 C C . VAL D 4 493 ? 126.463 160.542 155.982 1.00 34.34 1074 VAL D C 1
ATOM 6597 O O . VAL D 4 493 ? 126.030 160.330 157.119 1.00 48.76 1074 VAL D O 1
ATOM 6601 N N . GLY D 4 494 ? 127.221 161.608 155.709 1.00 25.00 1075 GLY D N 1
ATOM 6602 C CA . GLY D 4 494 ? 127.450 162.616 156.730 1.00 36.49 1075 GLY D CA 1
ATOM 6603 C C . GLY D 4 494 ? 126.183 163.358 157.114 1.00 46.73 1075 GLY D C 1
ATOM 6604 O O . GLY D 4 494 ? 125.953 163.647 158.292 1.00 55.12 1075 GLY D O 1
ATOM 6605 N N . GLN D 4 495 ? 125.341 163.676 156.128 1.00 42.86 1076 GLN D N 1
ATOM 6606 C CA . GLN D 4 495 ? 124.057 164.293 156.445 1.00 42.47 1076 GLN D CA 1
ATOM 6607 C C . GLN D 4 495 ? 123.129 163.316 157.154 1.00 48.48 1076 GLN D C 1
ATOM 6608 O O . GLN D 4 495 ? 122.332 163.730 158.004 1.00 53.21 1076 GLN D O 1
ATOM 6614 N N . ILE D 4 496 ? 123.216 162.025 156.821 1.00 48.23 1077 ILE D N 1
ATOM 6615 C CA . ILE D 4 496 ? 122.476 161.013 157.576 1.00 41.29 1077 ILE D CA 1
ATOM 6616 C C . ILE D 4 496 ? 122.940 160.993 159.029 1.00 41.10 1077 ILE D C 1
ATOM 6617 O O . ILE D 4 496 ? 122.129 160.887 159.959 1.00 47.55 1077 ILE D O 1
ATOM 6622 N N . ASP D 4 497 ? 124.253 161.105 159.244 1.00 45.22 1078 ASP D N 1
ATOM 6623 C CA . ASP D 4 497 ? 124.804 161.173 160.595 1.00 46.47 1078 ASP D CA 1
ATOM 6624 C C . ASP D 4 497 ? 124.305 162.406 161.338 1.00 50.83 1078 ASP D C 1
ATOM 6625 O O . ASP D 4 497 ? 123.980 162.334 162.530 1.00 57.64 1078 ASP D O 1
ATOM 6630 N N . ASP D 4 498 ? 124.246 163.549 160.650 1.00 44.03 1079 ASP D N 1
ATOM 6631 C CA . ASP D 4 498 ? 123.738 164.772 161.268 1.00 51.01 1079 ASP D CA 1
ATOM 6632 C C . ASP D 4 498 ? 122.265 164.631 161.639 1.00 52.97 1079 ASP D C 1
ATOM 6633 O O . ASP D 4 498 ? 121.836 165.081 162.711 1.00 52.86 1079 ASP D O 1
ATOM 6638 N N . ALA D 4 499 ? 121.477 164.006 160.761 1.00 52.81 1080 ALA D N 1
ATOM 6639 C CA . ALA D 4 499 ? 120.069 163.769 161.057 1.00 47.59 1080 ALA D CA 1
ATOM 6640 C C . ALA D 4 499 ? 119.904 162.835 162.249 1.00 46.70 1080 ALA D C 1
ATOM 6641 O O . ALA D 4 499 ? 119.018 163.039 163.083 1.00 47.07 1080 ALA D O 1
ATOM 6643 N N . LEU D 4 500 ? 120.749 161.804 162.347 1.00 46.04 1081 LEU D N 1
ATOM 6644 C CA . LEU D 4 500 ? 120.707 160.919 163.510 1.00 37.25 1081 LEU D CA 1
ATOM 6645 C C . LEU D 4 500 ? 121.071 161.663 164.789 1.00 42.47 1081 LEU D C 1
ATOM 6646 O O . LEU D 4 500 ? 120.442 161.457 165.837 1.00 50.63 1081 LEU D O 1
ATOM 6651 N N . LYS D 4 501 ? 122.085 162.530 164.721 1.00 53.51 1082 LYS D N 1
ATOM 6652 C CA . LYS D 4 501 ? 122.488 163.311 165.887 1.00 54.46 1082 LYS D CA 1
ATOM 6653 C C . LYS D 4 501 ? 121.366 164.227 166.352 1.00 54.47 1082 LYS D C 1
ATOM 6654 O O . LYS D 4 501 ? 121.121 164.359 167.557 1.00 57.16 1082 LYS D O 1
ATOM 6660 N N . LEU D 4 502 ? 120.676 164.871 165.413 1.00 67.01 1083 LEU D N 1
ATOM 6661 C CA . LEU D 4 502 ? 119.598 165.778 165.785 1.00 65.34 1083 LEU D CA 1
ATOM 6662 C C . LEU D 4 502 ? 118.284 165.058 166.064 1.00 63.18 1083 LEU D C 1
ATOM 6663 O O . LEU D 4 502 ? 117.364 165.677 166.609 1.00 66.06 1083 LEU D O 1
ATOM 6668 N N . ALA D 4 503 ? 118.172 163.779 165.710 1.00 57.64 1084 ALA D N 1
ATOM 6669 C CA . ALA D 4 503 ? 116.991 162.996 166.043 1.00 55.86 1084 ALA D CA 1
ATOM 6670 C C . ALA D 4 503 ? 117.109 162.302 167.390 1.00 49.56 1084 ALA D C 1
ATOM 6671 O O . ALA D 4 503 ? 116.089 162.074 168.051 1.00 51.50 1084 ALA D O 1
ATOM 6673 N N . ASN D 4 504 ? 118.326 161.960 167.815 1.00 55.85 1085 ASN D N 1
ATOM 6674 C CA . ASN D 4 504 ? 118.519 161.380 169.138 1.00 57.93 1085 ASN D CA 1
ATOM 6675 C C . ASN D 4 504 ? 118.347 162.394 170.261 1.00 59.70 1085 ASN D C 1
ATOM 6676 O O . ASN D 4 504 ? 118.306 161.995 171.430 1.00 60.95 1085 ASN D O 1
ATOM 6681 N N . GLU D 4 505 ? 118.249 163.682 169.942 1.00 67.13 1086 GLU D N 1
ATOM 6682 C CA . GLU D 4 505 ? 118.060 164.727 170.938 1.00 68.17 1086 GLU D CA 1
ATOM 6683 C C . GLU D 4 505 ? 116.592 165.032 171.208 1.00 73.76 1086 GLU D C 1
ATOM 6684 O O . GLU D 4 505 ? 116.298 165.905 172.031 1.00 73.85 1086 GLU D O 1
ATOM 6690 N N . GLY D 4 506 ? 115.670 164.343 170.542 1.00 80.13 1087 GLY D N 1
ATOM 6691 C CA . GLY D 4 506 ? 114.254 164.545 170.766 1.00 78.12 1087 GLY D CA 1
ATOM 6692 C C . GLY D 4 506 ? 113.573 165.527 169.839 1.00 77.08 1087 GLY D C 1
ATOM 6693 O O . GLY D 4 506 ? 112.412 165.877 170.084 1.00 75.64 1087 GLY D O 1
ATOM 6694 N N . LYS D 4 507 ? 114.247 165.980 168.787 1.00 77.25 1088 LYS D N 1
ATOM 6695 C CA . LYS D 4 507 ? 113.674 166.921 167.834 1.00 78.30 1088 LYS D CA 1
ATOM 6696 C C . LYS D 4 507 ? 113.146 166.161 166.624 1.00 79.57 1088 LYS D C 1
ATOM 6697 O O . LYS D 4 507 ? 113.828 165.279 166.094 1.00 80.19 1088 LYS D O 1
ATOM 6703 N N . VAL D 4 508 ? 111.934 166.505 166.193 1.00 75.89 1089 VAL D N 1
ATOM 6704 C CA . VAL D 4 508 ? 111.257 165.802 165.114 1.00 75.79 1089 VAL D CA 1
ATOM 6705 C C . VAL D 4 508 ? 111.157 166.655 163.855 1.00 80.62 1089 VAL D C 1
ATOM 6706 O O . VAL D 4 508 ? 111.560 166.218 162.775 1.00 81.54 1089 VAL D O 1
ATOM 6710 N N . LYS D 4 509 ? 110.608 167.868 163.970 1.00 81.98 1090 LYS D N 1
ATOM 6711 C CA . LYS D 4 509 ? 110.449 168.737 162.808 1.00 77.12 1090 LYS D CA 1
ATOM 6712 C C . LYS D 4 509 ? 111.794 169.171 162.237 1.00 78.27 1090 LYS D C 1
ATOM 6713 O O . LYS D 4 509 ? 111.970 169.206 161.012 1.00 79.21 1090 LYS D O 1
ATOM 6719 N N . GLU D 4 510 ? 112.750 169.510 163.106 1.00 79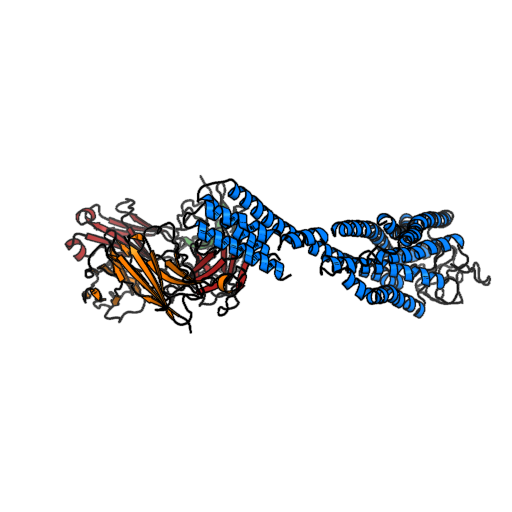.74 1091 GLU D N 1
ATOM 6720 C CA . GLU D 4 510 ? 114.092 169.838 162.636 1.00 82.13 1091 GLU D CA 1
ATOM 6721 C C . GLU D 4 510 ? 114.765 168.625 162.008 1.00 81.32 1091 GLU D C 1
ATOM 6722 O O . GLU D 4 510 ? 115.458 168.757 160.992 1.00 75.92 1091 GLU D O 1
ATOM 6728 N N . ALA D 4 511 ? 114.569 167.441 162.594 1.00 74.31 1092 ALA D N 1
ATOM 6729 C CA . ALA D 4 511 ? 115.074 166.217 161.983 1.00 69.85 1092 ALA D CA 1
ATOM 6730 C C . ALA D 4 511 ? 114.391 165.949 160.651 1.00 66.24 1092 ALA D C 1
ATOM 6731 O O . ALA D 4 511 ? 115.021 165.452 159.712 1.00 67.10 1092 ALA D O 1
ATOM 6733 N N . GLN D 4 512 ? 113.099 166.277 160.548 1.00 71.52 1093 GLN D N 1
ATOM 6734 C CA . GLN D 4 512 ? 112.392 166.139 159.279 1.00 78.03 1093 GLN D CA 1
ATOM 6735 C C . GLN D 4 512 ? 112.982 167.054 158.210 1.00 82.79 1093 GLN D C 1
ATOM 6736 O O . GLN D 4 512 ? 113.158 166.642 157.055 1.00 80.19 1093 GLN D O 1
ATOM 6742 N N . ALA D 4 513 ? 113.295 168.300 158.577 1.00 77.59 1094 ALA D N 1
ATOM 6743 C CA . ALA D 4 513 ? 113.913 169.222 157.626 1.00 74.43 1094 ALA D CA 1
ATOM 6744 C C . ALA D 4 513 ? 115.305 168.752 157.222 1.00 72.97 1094 ALA D C 1
ATOM 6745 O O . ALA D 4 513 ? 115.676 168.816 156.042 1.00 70.09 1094 ALA D O 1
ATOM 6747 N N . ALA D 4 514 ? 116.088 168.267 158.189 1.00 74.21 1095 ALA D N 1
ATOM 6748 C CA . ALA D 4 514 ? 117.413 167.746 157.872 1.00 71.42 1095 ALA D CA 1
ATOM 6749 C C . ALA D 4 514 ? 117.320 166.533 156.958 1.00 69.22 1095 ALA D C 1
ATOM 6750 O O . ALA D 4 514 ? 118.164 166.346 156.077 1.00 71.82 1095 ALA D O 1
ATOM 6752 N N . ALA D 4 515 ? 116.289 165.705 157.144 1.00 69.58 1096 ALA D N 1
ATOM 6753 C CA . ALA D 4 515 ? 116.102 164.531 156.299 1.00 67.32 1096 ALA D CA 1
ATOM 6754 C C . ALA D 4 515 ? 115.689 164.920 154.886 1.00 65.69 1096 ALA D C 1
ATOM 6755 O O . ALA D 4 515 ? 116.153 164.320 153.911 1.00 68.22 1096 ALA D O 1
ATOM 6757 N N . GLU D 4 516 ? 114.803 165.903 154.748 1.00 74.66 1097 GLU D N 1
ATOM 6758 C CA . GLU D 4 516 ? 114.418 166.336 153.410 1.00 79.24 1097 GLU D CA 1
ATOM 6759 C C . GLU D 4 516 ? 115.497 167.171 152.731 1.00 77.79 1097 GLU D C 1
ATOM 6760 O O . GLU D 4 516 ? 115.407 167.402 151.521 1.00 76.71 1097 GLU D O 1
ATOM 6766 N N . GLN D 4 517 ? 116.507 167.630 153.475 1.00 80.49 1098 GLN D N 1
ATOM 6767 C CA . GLN D 4 517 ? 117.608 168.364 152.861 1.00 79.27 1098 GLN D CA 1
ATOM 6768 C C . GLN D 4 517 ? 118.551 167.462 152.065 1.00 75.49 1098 GLN D C 1
ATOM 6769 O O . GLN D 4 517 ? 119.389 167.975 151.315 1.00 72.50 1098 GLN D O 1
ATOM 6775 N N . LEU D 4 518 ? 118.435 166.136 152.201 1.00 69.17 1099 LEU D N 1
ATOM 6776 C CA . LEU D 4 518 ? 119.303 165.221 151.460 1.00 65.73 1099 LEU D CA 1
ATOM 6777 C C . LEU D 4 518 ? 119.097 165.264 149.951 1.00 65.77 1099 LEU D C 1
ATOM 6778 O O . LEU D 4 518 ? 120.018 164.896 149.214 1.00 65.47 1099 LEU D O 1
ATOM 6783 N N . LYS D 4 519 ? 117.929 165.705 149.473 1.00 73.53 1100 LYS D N 1
ATOM 6784 C CA . LYS D 4 519 ? 117.664 165.695 148.035 1.00 70.33 1100 LYS D CA 1
ATOM 6785 C C . LYS D 4 519 ? 118.597 166.625 147.268 1.00 68.53 1100 LYS D C 1
ATOM 6786 O O . LYS D 4 519 ? 119.009 166.296 146.148 1.00 71.67 1100 LYS D O 1
ATOM 6792 N N . THR D 4 520 ? 118.943 167.778 147.852 1.00 79.51 1101 THR D N 1
ATOM 6793 C CA . THR D 4 520 ? 119.773 168.757 147.153 1.00 79.86 1101 THR D CA 1
ATOM 6794 C C . THR D 4 520 ? 121.163 168.206 146.857 1.00 78.55 1101 THR D C 1
ATOM 6795 O O . THR D 4 520 ? 121.704 168.423 145.767 1.00 81.83 1101 THR D O 1
ATOM 6799 N N . THR D 4 521 ? 121.758 167.495 147.812 1.00 81.55 1102 THR D N 1
ATOM 6800 C CA . THR D 4 521 ? 123.053 166.863 147.595 1.00 83.98 1102 THR D CA 1
ATOM 6801 C C . THR D 4 521 ? 122.938 165.482 146.966 1.00 82.20 1102 THR D C 1
ATOM 6802 O O . THR D 4 521 ? 123.960 164.904 146.584 1.00 81.25 1102 THR D O 1
ATOM 6806 N N . ARG D 4 522 ? 121.725 164.942 146.858 1.00 78.03 1103 ARG D N 1
ATOM 6807 C CA . ARG D 4 522 ? 121.516 163.617 146.293 1.00 78.89 1103 ARG D CA 1
ATOM 6808 C C . ARG D 4 522 ? 121.284 163.651 144.787 1.00 75.39 1103 ARG D C 1
ATOM 6809 O O . ARG D 4 522 ? 121.761 162.767 144.069 1.00 74.88 1103 ARG D O 1
ATOM 6817 N N . ASN D 4 523 ? 120.559 164.656 144.294 1.00 78.00 1104 ASN D N 1
ATOM 6818 C CA . ASN D 4 523 ? 120.216 164.694 142.875 1.00 79.20 1104 ASN D CA 1
ATOM 6819 C C . ASN D 4 523 ? 121.391 165.133 142.008 1.00 76.99 1104 ASN D C 1
ATOM 6820 O O . ASN D 4 523 ? 121.547 164.646 140.883 1.00 81.52 1104 ASN D O 1
ATOM 6825 N N . ALA D 4 524 ? 122.221 166.047 142.500 1.00 70.72 1105 ALA D N 1
ATOM 6826 C CA . ALA D 4 524 ? 123.239 166.675 141.669 1.00 76.46 1105 ALA D CA 1
ATOM 6827 C C . ALA D 4 524 ? 124.585 165.963 141.699 1.00 77.29 1105 ALA D C 1
ATOM 6828 O O . ALA D 4 524 ? 125.497 166.375 140.975 1.00 81.36 1105 ALA D O 1
ATOM 6830 N N . TYR D 4 525 ? 124.741 164.914 142.503 1.00 75.58 1106 TYR D N 1
ATOM 6831 C CA . TYR D 4 525 ? 126.029 164.244 142.645 1.00 77.19 1106 TYR D CA 1
ATOM 6832 C C . TYR D 4 525 ? 126.009 162.800 142.170 1.00 74.32 1106 TYR D C 1
ATOM 6833 O O . TYR D 4 525 ? 126.936 162.372 141.473 1.00 74.61 1106 TYR D O 1
ATOM 6842 N N . ILE D 4 526 ? 124.983 162.032 142.530 1.00 72.88 1107 ILE D N 1
ATOM 6843 C CA . ILE D 4 526 ? 124.991 160.591 142.302 1.00 71.74 1107 ILE D CA 1
ATOM 6844 C C . ILE D 4 526 ? 124.024 160.227 141.183 1.00 76.01 1107 ILE D C 1
ATOM 6845 O O . ILE D 4 526 ? 124.275 159.294 140.411 1.00 81.37 1107 ILE D O 1
ATOM 6850 N N . GLN D 4 527 ? 122.917 160.970 141.084 1.00 73.75 1108 GLN D N 1
ATOM 6851 C CA . GLN D 4 527 ? 121.887 160.658 140.096 1.00 71.66 1108 GLN D CA 1
ATOM 6852 C C . GLN D 4 527 ? 122.420 160.784 138.673 1.00 65.47 1108 GLN D C 1
ATOM 6853 O O . GLN D 4 527 ? 121.991 160.044 137.781 1.00 66.84 1108 GLN D O 1
ATOM 6859 N N . LYS D 4 528 ? 123.362 161.703 138.444 1.00 67.60 1109 LYS D N 1
ATOM 6860 C CA . LYS D 4 528 ? 123.980 161.824 137.126 1.00 73.77 1109 LYS D CA 1
ATOM 6861 C C . LYS D 4 528 ? 124.741 160.555 136.754 1.00 73.50 1109 LYS D C 1
ATOM 6862 O O . LYS D 4 528 ? 124.661 160.085 135.613 1.00 75.95 1109 LYS D O 1
ATOM 6868 N N . TYR D 4 529 ? 125.466 159.972 137.711 1.00 72.19 1110 TYR D N 1
ATOM 6869 C CA . TYR D 4 529 ? 126.152 158.710 137.451 1.00 72.54 1110 TYR D CA 1
ATOM 6870 C C . TYR D 4 529 ? 125.159 157.575 137.234 1.00 70.91 1110 TYR D C 1
ATOM 6871 O O . TYR D 4 529 ? 125.419 156.657 136.446 1.00 77.26 1110 TYR D O 1
ATOM 6880 N N . LEU D 4 530 ? 124.022 157.612 137.932 1.00 62.49 1111 LEU D N 1
ATOM 6881 C CA . LEU D 4 530 ? 122.996 156.596 137.721 1.00 65.88 1111 LEU D CA 1
ATOM 6882 C C . LEU D 4 530 ? 122.417 156.687 136.314 1.00 73.25 1111 LEU D C 1
ATOM 6883 O O . LEU D 4 530 ? 122.212 155.663 135.654 1.00 79.20 1111 LEU D O 1
ATOM 6888 N N . GLU D 4 531 ? 122.170 157.905 135.826 1.00 72.53 1112 GLU D N 1
ATOM 6889 C CA . GLU D 4 531 ? 121.730 158.060 134.443 1.00 67.89 1112 GLU D CA 1
ATOM 6890 C C . GLU D 4 531 ? 122.825 157.672 133.457 1.00 68.32 1112 GLU D C 1
ATOM 6891 O O . GLU D 4 531 ? 122.524 157.192 132.360 1.00 70.89 1112 GLU D O 1
ATOM 6897 N N . ARG D 4 532 ? 124.093 157.883 133.820 1.00 70.58 1113 ARG D N 1
ATOM 6898 C CA . ARG D 4 532 ? 125.186 157.440 132.960 1.00 71.15 1113 ARG D CA 1
ATOM 6899 C C . ARG D 4 532 ? 125.200 155.922 132.832 1.00 67.75 1113 ARG D C 1
ATOM 6900 O O . ARG D 4 532 ? 125.322 155.387 131.726 1.00 73.67 1113 ARG D O 1
ATOM 6908 N N . ALA D 4 533 ? 125.052 155.214 133.955 1.00 62.99 1114 ALA D N 1
ATOM 6909 C CA . ALA D 4 533 ? 124.928 153.758 133.914 1.00 60.10 1114 ALA D CA 1
ATOM 6910 C C . ALA D 4 533 ? 123.648 153.335 133.201 1.00 64.59 1114 ALA D C 1
ATOM 6911 O O . ALA D 4 533 ? 123.569 152.231 132.650 1.00 65.32 1114 ALA D O 1
ATOM 6913 N N . ARG D 4 534 ? 122.632 154.196 133.216 1.00 80.54 1115 ARG D N 1
ATOM 6914 C CA . ARG D 4 534 ? 121.418 154.011 132.432 1.00 81.81 1115 ARG D CA 1
ATOM 6915 C C . ARG D 4 534 ? 121.577 154.573 131.016 1.00 85.32 1115 ARG D C 1
ATOM 6916 O O . ARG D 4 534 ? 120.588 154.731 130.293 1.00 86.74 1115 ARG D O 1
ATOM 6924 N N . SER D 4 535 ? 122.802 154.910 130.609 1.00 80.16 1116 SER D N 1
ATOM 6925 C CA . SER D 4 535 ? 123.067 155.329 129.239 1.00 77.58 1116 SER D CA 1
ATOM 6926 C C . SER D 4 535 ? 124.274 154.623 128.630 1.00 79.85 1116 SER D C 1
ATOM 6927 O O . SER D 4 535 ? 124.587 154.865 127.458 1.00 84.74 1116 SER D O 1
ATOM 6930 N N . THR D 4 536 ? 124.967 153.770 129.387 1.00 68.71 1117 THR D N 1
ATOM 6931 C CA . THR D 4 536 ? 126.120 153.054 128.845 1.00 71.60 1117 THR D CA 1
ATOM 6932 C C . THR D 4 536 ? 126.168 151.577 129.199 1.00 65.83 1117 THR D C 1
ATOM 6933 O O . THR D 4 536 ? 127.096 150.896 128.753 1.00 68.68 1117 THR D O 1
ATOM 6937 N N . LEU D 4 537 ? 125.233 151.050 129.982 1.00 50.49 1118 LEU D N 1
ATOM 6938 C CA . LEU D 4 537 ? 125.256 149.635 130.334 1.00 53.24 1118 LEU D CA 1
ATOM 6939 C C . LEU D 4 537 ? 123.993 148.925 129.868 1.00 48.13 1118 LEU D C 1
ATOM 6940 O O . LEU D 4 537 ? 124.055 147.798 129.382 1.00 52.15 1118 LEU D O 1
ATOM 6945 N N . GLU D 4 539 ? 123.062 152.695 124.795 1.00 108.72 408 GLU D N 1
ATOM 6946 C CA . GLU D 4 539 ? 122.911 152.318 126.195 1.00 110.43 408 GLU D CA 1
ATOM 6947 C C . GLU D 4 539 ? 123.270 150.863 126.460 1.00 107.38 408 GLU D C 1
ATOM 6948 O O . GLU D 4 539 ? 124.372 150.545 126.906 1.00 105.80 408 GLU D O 1
ATOM 6954 N N . LYS D 4 540 ? 122.319 149.986 126.162 1.00 82.46 409 LYS D N 1
ATOM 6955 C CA . LYS D 4 540 ? 122.267 148.660 126.756 1.00 84.11 409 LYS D CA 1
ATOM 6956 C C . LYS D 4 540 ? 123.129 147.701 125.946 1.00 83.54 409 LYS D C 1
ATOM 6957 O O . LYS D 4 540 ? 123.006 147.631 124.719 1.00 82.57 409 LYS D O 1
ATOM 6963 N N . LEU D 4 541 ? 124.003 146.968 126.634 1.00 64.15 410 LEU D N 1
ATOM 6964 C CA . LEU D 4 541 ? 124.837 145.972 125.975 1.00 54.44 410 LEU D CA 1
ATOM 6965 C C . LEU D 4 541 ? 124.043 144.707 125.678 1.00 60.11 410 LEU D C 1
ATOM 6966 O O . LEU D 4 541 ? 124.521 143.834 124.946 1.00 65.66 410 LEU D O 1
ATOM 6971 N N . LYS D 4 542 ? 122.837 144.591 126.241 1.00 65.34 411 LYS D N 1
ATOM 6972 C CA . LYS D 4 542 ? 121.960 143.492 125.854 1.00 71.64 411 LYS D CA 1
ATOM 6973 C C . LYS D 4 542 ? 121.520 143.628 124.401 1.00 71.59 411 LYS D C 1
ATOM 6974 O O . LYS D 4 542 ? 121.236 142.620 123.744 1.00 75.11 411 LYS D O 1
ATOM 6980 N N . LYS D 4 543 ? 121.469 144.856 123.880 1.00 60.52 412 LYS D N 1
ATOM 6981 C CA . LYS D 4 543 ? 121.257 145.042 122.449 1.00 61.99 412 LYS D CA 1
ATOM 6982 C C . LYS D 4 543 ? 122.396 144.417 121.651 1.00 63.54 412 LYS D C 1
ATOM 6983 O O . LYS D 4 543 ? 122.182 143.894 120.550 1.00 70.99 412 LYS D O 1
ATOM 6989 N N . PHE D 4 544 ? 123.614 144.458 122.196 1.00 50.87 413 PHE D N 1
ATOM 6990 C CA . PHE D 4 544 ? 124.722 143.716 121.606 1.00 48.84 413 PHE D CA 1
ATOM 6991 C C . PHE D 4 544 ? 124.714 142.256 122.044 1.00 53.69 413 PHE D C 1
ATOM 6992 O O . PHE D 4 544 ? 125.005 141.370 121.235 1.00 63.06 413 PHE D O 1
ATOM 7000 N N . MET D 4 545 ? 124.363 141.990 123.306 1.00 54.52 414 MET D N 1
ATOM 7001 C CA . MET D 4 545 ? 124.336 140.621 123.820 1.00 55.05 414 MET D CA 1
ATOM 7002 C C . MET D 4 545 ? 123.348 139.756 123.051 1.00 56.09 414 MET D C 1
ATOM 7003 O O . MET D 4 545 ? 123.645 138.603 122.719 1.00 57.38 414 MET D O 1
ATOM 7008 N N . ILE D 4 546 ? 122.161 140.294 122.772 1.00 57.81 415 ILE D N 1
ATOM 7009 C CA . ILE D 4 546 ? 121.212 139.583 121.924 1.00 60.76 415 ILE D CA 1
ATOM 7010 C C . ILE D 4 546 ? 121.772 139.431 120.517 1.00 64.91 415 ILE D C 1
ATOM 7011 O O . ILE D 4 546 ? 121.709 138.348 119.923 1.00 64.46 415 ILE D O 1
ATOM 7016 N N . ARG D 4 547 ? 122.356 140.505 119.974 1.00 52.75 416 ARG D N 1
ATOM 7017 C CA . ARG D 4 547 ? 122.834 140.464 118.596 1.00 46.43 416 ARG D CA 1
ATOM 7018 C C . ARG D 4 547 ? 124.012 139.509 118.439 1.00 47.99 416 ARG D C 1
ATOM 7019 O O . ARG D 4 547 ? 124.067 138.745 117.469 1.00 59.42 416 ARG D O 1
ATOM 7027 N N . ILE D 4 548 ? 124.959 139.523 119.382 1.00 39.36 417 ILE D N 1
ATOM 7028 C CA . ILE D 4 548 ? 126.046 138.546 119.331 1.00 33.24 417 ILE D CA 1
ATOM 7029 C C . ILE D 4 548 ? 125.517 137.150 119.643 1.00 37.29 417 ILE D C 1
ATOM 7030 O O . ILE D 4 548 ? 126.004 136.152 119.098 1.00 53.96 417 ILE D O 1
ATOM 7035 N N . GLY D 4 549 ? 124.514 137.055 120.520 1.00 31.73 418 GLY D N 1
ATOM 7036 C CA . GLY D 4 549 ? 123.961 135.754 120.857 1.00 36.40 418 GLY D CA 1
ATOM 7037 C C . GLY D 4 549 ? 123.260 135.093 119.686 1.00 39.74 418 GLY D C 1
ATOM 7038 O O . GLY D 4 549 ? 123.428 133.895 119.446 1.00 41.96 418 GLY D O 1
ATOM 7039 N N . VAL D 4 550 ? 122.469 135.864 118.941 1.00 39.11 419 VAL D N 1
ATOM 7040 C CA . VAL D 4 550 ? 121.837 135.333 117.738 1.00 42.66 419 VAL D CA 1
ATOM 7041 C C . VAL D 4 550 ? 122.871 135.054 116.651 1.00 40.58 419 VAL D C 1
ATOM 7042 O O . VAL D 4 550 ? 122.819 134.005 116.000 1.00 46.75 419 VAL D O 1
ATOM 7046 N N . PHE D 4 551 ? 123.824 135.968 116.442 1.00 32.16 420 PHE D N 1
ATOM 7047 C CA . PHE D 4 551 ? 124.823 135.779 115.393 1.00 28.74 420 PHE D CA 1
ATOM 7048 C C . PHE D 4 551 ? 125.718 134.582 115.679 1.00 30.64 420 PHE D C 1
ATOM 7049 O O . PHE D 4 551 ? 126.002 133.788 114.776 1.00 43.99 420 PHE D O 1
ATOM 7057 N N . SER D 4 552 ? 126.177 134.436 116.922 1.00 30.39 421 SER D N 1
ATOM 7058 C CA . SER D 4 552 ? 126.962 133.257 117.269 1.00 29.80 421 SER D CA 1
ATOM 7059 C C . SER D 4 552 ? 126.094 132.008 117.273 1.00 37.20 421 SER D C 1
ATOM 7060 O O . SER D 4 552 ? 126.564 130.921 116.922 1.00 46.80 421 SER D O 1
ATOM 7063 N N . GLY D 4 553 ? 124.824 132.144 117.655 1.00 40.44 422 GLY D N 1
ATOM 7064 C CA . GLY D 4 553 ? 123.939 130.992 117.669 1.00 36.71 422 GLY D CA 1
ATOM 7065 C C . GLY D 4 553 ? 123.674 130.435 116.284 1.00 41.30 422 GLY D C 1
ATOM 7066 O O . GLY D 4 553 ? 123.660 129.218 116.089 1.00 48.52 422 GLY D O 1
ATOM 7067 N N . LEU D 4 554 ? 123.470 131.310 115.303 1.00 37.72 423 LEU D N 1
ATOM 7068 C CA . LEU D 4 554 ? 123.239 130.869 113.934 1.00 38.06 423 LEU D CA 1
ATOM 7069 C C . LEU D 4 554 ? 124.521 130.696 113.132 1.00 40.66 423 LEU D C 1
ATOM 7070 O O . LEU D 4 554 ? 124.442 130.420 111.931 1.00 46.48 423 LEU D O 1
ATOM 7075 N N . TYR D 4 555 ? 125.687 130.862 113.747 1.00 37.78 424 TYR D N 1
ATOM 7076 C CA . TYR D 4 555 ? 126.955 130.556 113.097 1.00 35.50 424 TYR D CA 1
ATOM 7077 C C . TYR D 4 555 ? 127.639 129.341 113.695 1.00 32.54 424 TYR D C 1
ATOM 7078 O O . TYR D 4 555 ? 128.348 128.625 112.986 1.00 44.72 424 TYR D O 1
ATOM 7087 N N . LEU D 4 556 ? 127.423 129.076 114.984 1.00 27.57 425 LEU D N 1
ATOM 7088 C CA . LEU D 4 556 ? 128.093 127.954 115.629 1.00 35.35 425 LEU D CA 1
ATOM 7089 C C . LEU D 4 556 ? 127.459 126.623 115.246 1.00 51.32 425 LEU D C 1
ATOM 7090 O O . LEU D 4 556 ? 128.164 125.695 114.836 1.00 55.80 425 LEU D O 1
ATOM 7095 N N . VAL D 4 557 ? 126.132 126.504 115.373 1.00 48.53 426 VAL D N 1
ATOM 7096 C CA . VAL D 4 557 ? 125.478 125.220 115.101 1.00 49.62 426 VAL D CA 1
ATOM 7097 C C . VAL D 4 557 ? 125.558 124.802 113.630 1.00 45.58 426 VAL D C 1
ATOM 7098 O O . VAL D 4 557 ? 125.550 123.590 113.360 1.00 46.10 426 VAL D O 1
ATOM 7102 N N . PRO D 4 558 ? 125.679 125.711 112.644 1.00 45.60 427 PRO D N 1
ATOM 7103 C CA . PRO D 4 558 ? 126.107 125.216 111.328 1.00 38.80 427 PRO D CA 1
ATOM 7104 C C . PRO D 4 558 ? 127.573 124.838 111.291 1.00 42.32 427 PRO D C 1
ATOM 7105 O O . PRO D 4 558 ? 127.942 123.921 110.548 1.00 50.35 427 PRO D O 1
ATOM 7109 N N . LEU D 4 559 ? 128.419 125.513 112.070 1.00 39.59 428 LEU D N 1
ATOM 7110 C CA . LEU D 4 559 ? 129.844 125.205 112.054 1.00 38.51 428 LEU D CA 1
ATOM 7111 C C . LEU D 4 559 ? 130.137 123.907 112.794 1.00 50.27 428 LEU D C 1
ATOM 7112 O O . LEU D 4 559 ? 130.965 123.106 112.345 1.00 62.46 428 LEU D O 1
ATOM 7117 N N . VAL D 4 560 ? 129.474 123.689 113.933 1.00 40.35 429 VAL D N 1
ATOM 7118 C CA . VAL D 4 560 ? 129.645 122.444 114.676 1.00 47.50 429 VAL D CA 1
ATOM 7119 C C . VAL D 4 560 ? 129.155 121.262 113.848 1.00 47.22 429 VAL D C 1
ATOM 7120 O O . VAL D 4 560 ? 129.768 120.187 113.848 1.00 51.43 429 VAL D O 1
ATOM 7124 N N . THR D 4 561 ? 128.051 121.444 113.120 1.00 48.14 430 THR D N 1
ATOM 7125 C CA . THR D 4 561 ? 127.622 120.424 112.169 1.00 48.92 430 THR D CA 1
ATOM 7126 C C . THR D 4 561 ? 128.642 120.263 111.046 1.00 47.52 430 THR D C 1
ATOM 7127 O O . THR D 4 561 ? 128.927 119.141 110.610 1.00 54.59 430 THR D O 1
ATOM 7131 N N . LEU D 4 562 ? 129.202 121.377 110.566 1.00 34.90 431 LEU D N 1
ATOM 7132 C CA . LEU D 4 562 ? 130.269 121.303 109.572 1.00 35.11 431 LEU D CA 1
ATOM 7133 C C . LEU D 4 562 ? 131.524 120.668 110.156 1.00 40.66 431 LEU D C 1
ATOM 7134 O O . LEU D 4 562 ? 132.183 119.858 109.494 1.00 58.69 431 LEU D O 1
ATOM 7139 N N . LEU D 4 563 ? 131.874 121.028 111.393 1.00 34.87 432 LEU D N 1
ATOM 7140 C CA . LEU D 4 563 ? 132.982 120.363 112.069 1.00 41.84 432 LEU D CA 1
ATOM 7141 C C . LEU D 4 563 ? 132.651 118.910 112.374 1.00 50.29 432 LEU D C 1
ATOM 7142 O O . LEU D 4 563 ? 133.555 118.068 112.428 1.00 56.69 432 LEU D O 1
ATOM 7147 N N . GLY D 4 564 ? 131.370 118.603 112.583 1.00 48.14 433 GLY D N 1
ATOM 7148 C CA . GLY D 4 564 ? 130.968 117.227 112.802 1.00 45.85 433 GLY D CA 1
ATOM 7149 C C . GLY D 4 564 ? 131.189 116.345 111.593 1.00 43.33 433 GLY D C 1
ATOM 7150 O O . GLY D 4 564 ? 131.484 115.155 111.734 1.00 54.41 433 GLY D O 1
ATOM 7151 N N . CYS D 4 565 ? 131.030 116.899 110.391 1.00 37.28 434 CYS D N 1
ATOM 7152 C CA . CYS D 4 565 ? 131.291 116.107 109.197 1.00 45.11 434 CYS D CA 1
ATOM 7153 C C . CYS D 4 565 ? 132.785 116.021 108.908 1.00 46.47 434 CYS D C 1
ATOM 7154 O O . CYS D 4 565 ? 133.250 115.032 108.333 1.00 59.05 434 CYS D O 1
ATOM 7157 N N . TYR D 4 566 ? 133.553 117.048 109.292 1.00 45.31 435 TYR D N 1
ATOM 7158 C CA . TYR D 4 566 ? 135.007 116.973 109.157 1.00 54.50 435 TYR D CA 1
ATOM 7159 C C . TYR D 4 566 ? 135.587 115.837 109.988 1.00 60.76 435 TYR D C 1
ATOM 7160 O O . TYR D 4 566 ? 136.430 115.074 109.502 1.00 62.41 435 TYR D O 1
ATOM 7169 N N . VAL D 4 567 ? 135.144 115.698 111.241 1.00 51.88 436 VAL D N 1
ATOM 7170 C CA . VAL D 4 567 ? 135.634 114.595 112.056 1.00 49.91 436 VAL D CA 1
ATOM 7171 C C . VAL D 4 567 ? 135.038 113.271 111.601 1.00 56.78 436 VAL D C 1
ATOM 7172 O O . VAL D 4 567 ? 135.653 112.219 111.805 1.00 63.45 436 VAL D O 1
ATOM 7176 N N . TYR D 4 568 ? 133.858 113.293 110.978 1.00 65.47 437 TYR D N 1
ATOM 7177 C CA . TYR D 4 568 ? 133.302 112.074 110.399 1.00 61.00 437 TYR D CA 1
ATOM 7178 C C . TYR D 4 568 ? 134.095 111.634 109.176 1.00 63.09 437 TYR D C 1
ATOM 7179 O O . TYR D 4 568 ? 134.272 110.433 108.942 1.00 67.25 437 TYR D O 1
ATOM 7188 N N . GLU D 4 569 ? 134.569 112.593 108.377 1.00 71.12 438 GLU D N 1
ATOM 7189 C CA . GLU D 4 569 ? 135.454 112.264 107.265 1.00 69.35 438 GLU D CA 1
ATOM 7190 C C . GLU D 4 569 ? 136.778 111.697 107.762 1.00 72.47 438 GLU D C 1
ATOM 7191 O O . GLU D 4 569 ? 137.309 110.746 107.178 1.00 76.02 438 GLU D O 1
ATOM 7197 N N . GLN D 4 570 ? 137.325 112.273 108.836 1.00 72.40 439 GLN D N 1
ATOM 7198 C CA . GLN D 4 570 ? 138.666 111.904 109.282 1.00 76.18 439 GLN D CA 1
ATOM 7199 C C . GLN D 4 570 ? 138.702 110.495 109.860 1.00 80.60 439 GLN D C 1
ATOM 7200 O O . GLN D 4 570 ? 139.686 109.769 109.676 1.00 82.61 439 GLN D O 1
ATOM 7206 N N . VAL D 4 571 ? 137.642 110.088 110.565 1.00 75.90 440 VAL D N 1
ATOM 7207 C CA . VAL D 4 571 ? 137.636 108.786 111.225 1.00 77.22 440 VAL D CA 1
ATOM 7208 C C . VAL D 4 571 ? 137.287 107.642 110.287 1.00 75.14 440 VAL D C 1
ATOM 7209 O O . VAL D 4 571 ? 137.321 106.477 110.712 1.00 75.79 440 VAL D O 1
ATOM 7213 N N . ASN D 4 572 ? 136.955 107.926 109.029 1.00 69.05 441 ASN D N 1
ATOM 7214 C CA . ASN D 4 572 ? 136.509 106.882 108.125 1.00 68.23 441 ASN D CA 1
ATOM 7215 C C . ASN D 4 572 ? 137.127 106.946 106.735 1.00 68.59 441 ASN D C 1
ATOM 7216 O O . ASN D 4 572 ? 136.843 106.063 105.920 1.00 69.37 441 ASN D O 1
ATOM 7221 N N . ARG D 4 573 ? 137.978 107.934 106.447 1.00 74.14 442 ARG D N 1
ATOM 7222 C CA . ARG D 4 573 ? 138.506 108.088 105.092 1.00 76.84 442 ARG D CA 1
ATOM 7223 C C . ARG D 4 573 ? 139.384 106.909 104.691 1.00 74.48 442 ARG D C 1
ATOM 7224 O O . ARG D 4 573 ? 139.395 106.507 103.521 1.00 76.29 442 ARG D O 1
ATOM 7232 N N . ILE D 4 574 ? 140.138 106.356 105.643 1.00 78.41 443 ILE D N 1
ATOM 7233 C CA . ILE D 4 574 ? 141.004 105.218 105.349 1.00 83.27 443 ILE D CA 1
ATOM 7234 C C . ILE D 4 574 ? 140.172 103.999 104.963 1.00 84.82 443 ILE D C 1
ATOM 7235 O O . ILE D 4 574 ? 140.510 103.271 104.020 1.00 80.65 443 ILE D O 1
ATOM 7240 N N . THR D 4 575 ? 139.073 103.757 105.685 1.00 87.77 444 THR D N 1
ATOM 7241 C CA . THR D 4 575 ? 138.165 102.671 105.325 1.00 86.42 444 THR D CA 1
ATOM 7242 C C . THR D 4 575 ? 137.459 102.953 104.005 1.00 84.86 444 THR D C 1
ATOM 7243 O O . THR D 4 575 ? 137.263 102.042 103.195 1.00 90.39 444 THR D O 1
ATOM 7247 N N . TRP D 4 576 ? 137.077 104.211 103.771 1.00 63.44 445 TRP D N 1
ATOM 7248 C CA . TRP D 4 576 ? 136.351 104.570 102.555 1.00 58.77 445 TRP D CA 1
ATOM 7249 C C . TRP D 4 576 ? 137.195 104.339 101.310 1.00 57.57 445 TRP D C 1
ATOM 7250 O O . TRP D 4 576 ? 136.671 103.963 100.254 1.00 61.21 445 TRP D O 1
ATOM 7261 N N . GLU D 4 577 ? 138.503 104.561 101.412 1.00 71.35 446 GLU D N 1
ATOM 7262 C CA . GLU D 4 577 ? 139.380 104.325 100.273 1.00 79.84 446 GLU D CA 1
ATOM 7263 C C . GLU D 4 577 ? 139.591 102.834 100.031 1.00 83.06 446 GLU D C 1
ATOM 7264 O O . GLU D 4 577 ? 139.729 102.404 98.880 1.00 84.45 446 GLU D O 1
ATOM 7270 N N . ILE D 4 578 ? 139.632 102.029 101.097 1.00 88.19 447 ILE D N 1
ATOM 7271 C CA . ILE D 4 578 ? 139.940 100.612 100.923 1.00 85.49 447 ILE D CA 1
ATOM 7272 C C . ILE D 4 578 ? 138.732 99.814 100.436 1.00 85.08 447 ILE D C 1
ATOM 7273 O O . ILE D 4 578 ? 138.911 98.777 99.784 1.00 83.95 447 ILE D O 1
ATOM 7278 N N . THR D 4 579 ? 137.505 100.261 100.716 1.00 89.23 448 THR D N 1
ATOM 7279 C CA . THR D 4 579 ? 136.356 99.624 100.083 1.00 82.41 448 THR D CA 1
ATOM 7280 C C . THR D 4 579 ? 136.188 100.068 98.638 1.00 82.10 448 THR D C 1
ATOM 7281 O O . THR D 4 579 ? 135.639 99.315 97.829 1.00 83.41 448 THR D O 1
ATOM 7285 N N . TRP D 4 580 ? 136.640 101.277 98.297 1.00 93.04 449 TRP D N 1
ATOM 7286 C CA . TRP D 4 580 ? 136.601 101.706 96.902 1.00 97.42 449 TRP D CA 1
ATOM 7287 C C . TRP D 4 580 ? 137.526 100.869 96.028 1.00 98.03 449 TRP D C 1
ATOM 7288 O O . TRP D 4 580 ? 137.150 100.483 94.916 1.00 102.52 449 TRP D O 1
ATOM 7299 N N . VAL D 4 581 ? 138.738 100.583 96.502 1.00 103.61 450 VAL D N 1
ATOM 7300 C CA . VAL D 4 581 ? 139.668 99.798 95.698 1.00 108.75 450 VAL D CA 1
ATOM 7301 C C . VAL D 4 581 ? 139.258 98.328 95.645 1.00 110.22 450 VAL D C 1
ATOM 7302 O O . VAL D 4 581 ? 139.585 97.632 94.674 1.00 107.87 450 VAL D O 1
ATOM 7306 N N . SER D 4 582 ? 138.514 97.844 96.640 1.00 105.51 451 SER D N 1
ATOM 7307 C CA . SER D 4 582 ? 138.051 96.462 96.640 1.00 100.84 451 SER D CA 1
ATOM 7308 C C . SER D 4 582 ? 136.770 96.279 95.838 1.00 99.88 451 SER D C 1
ATOM 7309 O O . SER D 4 582 ? 136.588 95.240 95.195 1.00 102.34 451 SER D O 1
ATOM 7312 N N . ASP D 4 583 ? 135.869 97.265 95.867 1.00 106.42 452 ASP D N 1
ATOM 7313 C CA . ASP D 4 583 ? 134.624 97.155 95.115 1.00 110.30 452 ASP D CA 1
ATOM 7314 C C . ASP D 4 583 ? 134.849 97.226 93.610 1.00 111.04 452 ASP D C 1
ATOM 7315 O O . ASP D 4 583 ? 134.065 96.648 92.850 1.00 113.50 452 ASP D O 1
ATOM 7320 N N . HIS D 4 584 ? 135.907 97.902 93.165 1.00 101.22 453 HIS D N 1
ATOM 7321 C CA . HIS D 4 584 ? 136.168 98.045 91.739 1.00 103.52 453 HIS D CA 1
ATOM 7322 C C . HIS D 4 584 ? 137.460 97.342 91.345 1.00 103.61 453 HIS D C 1
ATOM 7323 O O . HIS D 4 584 ? 138.251 97.879 90.563 1.00 105.90 453 HIS D O 1
ATOM 7330 N N . CYS D 4 585 ? 137.681 96.143 91.876 1.00 107.53 454 CYS D N 1
ATOM 7331 C CA . CYS D 4 585 ? 138.875 95.367 91.567 1.00 111.39 454 CYS D CA 1
ATOM 7332 C C . CYS D 4 585 ? 138.678 94.423 90.389 1.00 107.98 454 CYS D C 1
ATOM 7333 O O . CYS D 4 585 ? 139.568 93.614 90.107 1.00 106.62 454 CYS D O 1
ATOM 7336 N N . ARG D 4 586 ? 137.542 94.501 89.700 1.00 97.78 455 ARG D N 1
ATOM 7337 C CA . ARG D 4 586 ? 137.241 93.578 88.613 1.00 100.52 455 ARG D CA 1
ATOM 7338 C C . ARG D 4 586 ? 137.673 94.123 87.254 1.00 102.93 455 ARG D C 1
ATOM 7339 O O . ARG D 4 586 ? 138.312 93.410 86.474 1.00 103.70 455 ARG D O 1
ATOM 7347 N N . GLN D 4 587 ? 137.327 95.379 86.955 1.00 105.62 456 GLN D N 1
ATOM 7348 C CA . GLN D 4 587 ? 137.618 95.934 85.635 1.00 104.61 456 GLN D CA 1
ATOM 7349 C C . GLN D 4 587 ? 139.110 96.184 85.444 1.00 100.88 456 GLN D C 1
ATOM 7350 O O . GLN D 4 587 ? 139.655 95.923 84.365 1.00 98.91 456 GLN D O 1
ATOM 7356 N N . TYR D 4 588 ? 139.788 96.683 86.473 1.00 92.65 457 TYR D N 1
ATOM 7357 C CA . TYR D 4 588 ? 141.207 96.973 86.383 1.00 94.49 457 TYR D CA 1
ATOM 7358 C C . TYR D 4 588 ? 142.020 95.699 86.598 1.00 95.52 457 TYR D C 1
ATOM 7359 O O . TYR D 4 588 ? 141.479 94.616 86.833 1.00 91.92 457 TYR D O 1
ATOM 7368 N N . HIS D 4 589 ? 143.341 95.827 86.506 1.00 95.15 458 HIS D N 1
ATOM 7369 C CA . HIS D 4 589 ? 144.221 94.768 86.975 1.00 90.22 458 HIS D CA 1
ATOM 7370 C C . HIS D 4 589 ? 144.123 94.687 88.491 1.00 89.46 458 HIS D C 1
ATOM 7371 O O . HIS D 4 589 ? 144.231 95.707 89.178 1.00 82.84 458 HIS D O 1
ATOM 7378 N N . ILE D 4 590 ? 143.928 93.475 89.005 1.00 100.81 459 ILE D N 1
ATOM 7379 C CA . ILE D 4 590 ? 143.457 93.238 90.371 1.00 103.45 459 ILE D CA 1
ATOM 7380 C C . ILE D 4 590 ? 144.428 93.786 91.414 1.00 100.58 459 ILE D C 1
ATOM 7381 O O . ILE D 4 590 ? 145.550 93.278 91.562 1.00 97.42 459 ILE D O 1
ATOM 7386 N N . PRO D 4 591 ? 144.048 94.838 92.140 1.00 112.37 460 PRO D N 1
ATOM 7387 C CA . PRO D 4 591 ? 144.912 95.364 93.200 1.00 113.58 460 PRO D CA 1
ATOM 7388 C C . PRO D 4 591 ? 144.563 94.801 94.569 1.00 111.51 460 PRO D C 1
ATOM 7389 O O . PRO D 4 591 ? 143.394 94.663 94.935 1.00 113.11 460 PRO D O 1
ATOM 7393 N N . CYS D 4 592 ? 145.618 94.495 95.335 1.00 121.22 461 CYS D N 1
ATOM 7394 C CA . CYS D 4 592 ? 145.616 94.008 96.716 1.00 124.51 461 CYS D CA 1
ATOM 7395 C C . CYS D 4 592 ? 144.501 93.006 97.015 1.00 124.47 461 CYS D C 1
ATOM 7396 O O . CYS D 4 592 ? 143.552 93.331 97.740 1.00 120.53 461 CYS D O 1
ATOM 7399 N N . PRO D 4 593 ? 144.569 91.788 96.466 1.00 134.68 462 PRO D N 1
ATOM 7400 C CA . PRO D 4 593 ? 143.583 90.764 96.853 1.00 133.88 462 PRO D CA 1
ATOM 7401 C C . PRO D 4 593 ? 143.650 90.403 98.326 1.00 133.88 462 PRO D C 1
ATOM 7402 O O . PRO D 4 593 ? 142.626 90.037 98.917 1.00 133.18 462 PRO D O 1
ATOM 7406 N N . TYR D 4 594 ? 144.831 90.493 98.933 1.00 139.29 463 TYR D N 1
ATOM 7407 C CA . TYR D 4 594 ? 144.966 90.300 100.368 1.00 139.98 463 TYR D CA 1
ATOM 7408 C C . TYR D 4 594 ? 144.313 91.456 101.120 1.00 139.72 463 TYR D C 1
ATOM 7409 O O . TYR D 4 594 ? 144.185 92.568 100.600 1.00 136.93 463 TYR D O 1
ATOM 7418 N N . GLN D 4 595 ? 143.841 91.154 102.338 1.00 139.46 464 GLN D N 1
ATOM 7419 C CA . GLN D 4 595 ? 143.262 92.072 103.327 1.00 138.14 464 GLN D CA 1
ATOM 7420 C C . GLN D 4 595 ? 142.169 92.976 102.756 1.00 137.48 464 GLN D C 1
ATOM 7421 O O . GLN D 4 595 ? 141.825 93.997 103.358 1.00 138.56 464 GLN D O 1
ATOM 7427 N N . ALA D 4 596 ? 141.582 92.588 101.628 1.00 129.99 465 ALA D N 1
ATOM 7428 C CA . ALA D 4 596 ? 140.513 93.365 101.001 1.00 130.77 465 ALA D CA 1
ATOM 7429 C C . ALA D 4 596 ? 139.142 92.944 101.519 1.00 130.62 465 ALA D C 1
ATOM 7430 O O . ALA D 4 596 ? 138.230 92.637 100.753 1.00 131.04 465 ALA D O 1
ATOM 7432 N N . LYS D 4 597 ? 138.988 92.932 102.842 1.00 123.60 466 LYS D N 1
ATOM 7433 C CA . LYS D 4 597 ? 137.736 92.556 103.495 1.00 124.15 466 LYS D CA 1
ATOM 7434 C C . LYS D 4 597 ? 137.295 93.723 104.371 1.00 123.88 466 LYS D C 1
ATOM 7435 O O . LYS D 4 597 ? 137.596 93.777 105.566 1.00 120.24 466 LYS D O 1
ATOM 7441 N N . ALA D 4 598 ? 136.577 94.663 103.761 1.00 125.21 467 ALA D N 1
ATOM 7442 C CA . ALA D 4 598 ? 136.012 95.804 104.464 1.00 124.22 467 ALA D CA 1
ATOM 7443 C C . ALA D 4 598 ? 134.834 96.321 103.655 1.00 123.64 467 ALA D C 1
ATOM 7444 O O . ALA D 4 598 ? 134.901 96.385 102.425 1.00 123.25 467 ALA D O 1
ATOM 7446 N N . LYS D 4 599 ? 133.759 96.692 104.350 1.00 118.70 468 LYS D N 1
ATOM 7447 C CA . LYS D 4 599 ? 132.550 97.160 103.674 1.00 119.50 468 LYS D CA 1
ATOM 7448 C C . LYS D 4 599 ? 131.923 98.255 104.532 1.00 119.68 468 LYS D C 1
ATOM 7449 O O . LYS D 4 599 ? 131.252 97.964 105.526 1.00 119.34 468 LYS D O 1
ATOM 7455 N N . ALA D 4 600 ? 132.150 99.508 104.138 1.00 109.90 469 ALA D N 1
ATOM 7456 C CA . ALA D 4 600 ? 131.498 100.651 104.774 1.00 110.27 469 ALA D CA 1
ATOM 7457 C C . ALA D 4 600 ? 131.281 101.698 103.686 1.00 105.47 469 ALA D C 1
ATOM 7458 O O . ALA D 4 600 ? 132.157 102.533 103.441 1.00 104.22 469 ALA D O 1
ATOM 7460 N N . ARG D 4 601 ? 130.123 101.643 103.045 1.00 85.80 470 ARG D N 1
ATOM 7461 C CA . ARG D 4 601 ? 129.817 102.577 101.971 1.00 81.95 470 ARG D CA 1
ATOM 7462 C C . ARG D 4 601 ? 129.498 103.949 102.556 1.00 83.72 470 ARG D C 1
ATOM 7463 O O . ARG D 4 601 ? 128.717 104.041 103.511 1.00 87.50 470 ARG D O 1
ATOM 7471 N N . PRO D 4 602 ? 130.088 105.025 102.035 1.00 72.08 471 PRO D N 1
ATOM 7472 C CA . PRO D 4 602 ? 129.740 106.362 102.527 1.00 68.42 471 PRO D CA 1
ATOM 7473 C C . PRO D 4 602 ? 128.302 106.720 102.186 1.00 74.82 471 PRO D C 1
ATOM 7474 O O . PRO D 4 602 ? 127.750 106.280 101.175 1.00 77.43 471 PRO D O 1
ATOM 7478 N N . GLU D 4 603 ? 127.697 107.532 103.046 1.00 74.08 472 GLU D N 1
ATOM 7479 C CA . GLU D 4 603 ? 126.328 107.987 102.859 1.00 72.09 472 GLU D CA 1
ATOM 7480 C C . GLU D 4 603 ? 126.330 109.338 102.158 1.00 62.56 472 GLU D C 1
ATOM 7481 O O . GLU D 4 603 ? 127.044 110.260 102.564 1.00 58.85 472 GLU D O 1
ATOM 7487 N N . LEU D 4 604 ? 125.528 109.449 101.099 1.00 51.23 473 LEU D N 1
ATOM 7488 C CA . LEU D 4 604 ? 125.438 110.688 100.337 1.00 46.17 473 LEU D CA 1
ATOM 7489 C C . LEU D 4 604 ? 124.775 111.810 101.117 1.00 55.62 473 LEU D C 1
ATOM 7490 O O . LEU D 4 604 ? 125.024 112.981 100.821 1.00 61.30 473 LEU D O 1
ATOM 7495 N N . ALA D 4 605 ? 123.970 111.486 102.124 1.00 63.95 474 ALA D N 1
ATOM 7496 C CA . ALA D 4 605 ? 123.303 112.504 102.923 1.00 63.37 474 ALA D CA 1
ATOM 7497 C C . ALA D 4 605 ? 124.246 113.228 103.872 1.00 56.45 474 ALA D C 1
ATOM 7498 O O . ALA D 4 605 ? 123.781 114.060 104.654 1.00 54.55 474 ALA D O 1
ATOM 7500 N N . LEU D 4 606 ? 125.543 112.917 103.846 1.00 59.95 475 LEU D N 1
ATOM 7501 C CA . LEU D 4 606 ? 126.513 113.582 104.707 1.00 62.71 475 LEU D CA 1
ATOM 7502 C C . LEU D 4 606 ? 127.356 114.615 103.962 1.00 64.70 475 LEU D C 1
ATOM 7503 O O . LEU D 4 606 ? 127.710 115.647 104.542 1.00 61.24 475 LEU D O 1
ATOM 7508 N N . PHE D 4 607 ? 127.708 114.356 102.697 1.00 64.08 476 PHE D N 1
ATOM 7509 C CA . PHE D 4 607 ? 128.594 115.277 101.983 1.00 58.26 476 PHE D CA 1
ATOM 7510 C C . PHE D 4 607 ? 127.882 116.558 101.581 1.00 57.08 476 PHE D C 1
ATOM 7511 O O . PHE D 4 607 ? 128.444 117.651 101.727 1.00 65.69 476 PHE D O 1
ATOM 7519 N N . MET D 4 608 ? 126.661 116.455 101.042 1.00 52.89 477 MET D N 1
ATOM 7520 C CA . MET D 4 608 ? 125.951 117.677 100.680 1.00 58.83 477 MET D CA 1
ATOM 7521 C C . MET D 4 608 ? 125.537 118.480 101.905 1.00 57.91 477 MET D C 1
ATOM 7522 O O . MET D 4 608 ? 125.324 119.689 101.793 1.00 59.03 477 MET D O 1
ATOM 7527 N N . ILE D 4 609 ? 125.427 117.844 103.073 1.00 54.68 478 ILE D N 1
ATOM 7528 C CA . ILE D 4 609 ? 125.283 118.609 104.308 1.00 58.17 478 ILE D CA 1
ATOM 7529 C C . ILE D 4 609 ? 126.560 119.386 104.606 1.00 67.92 478 ILE D C 1
ATOM 7530 O O . ILE D 4 609 ? 126.509 120.560 104.994 1.00 71.16 478 ILE D O 1
ATOM 7535 N N . LYS D 4 610 ? 127.723 118.755 104.412 1.00 52.35 479 LYS D N 1
ATOM 7536 C CA . LYS D 4 610 ? 128.992 119.450 104.612 1.00 47.11 479 LYS D CA 1
ATOM 7537 C C . LYS D 4 610 ? 129.129 120.625 103.657 1.00 46.50 479 LYS D C 1
ATOM 7538 O O . LYS D 4 610 ? 129.578 121.709 104.049 1.00 60.43 479 LYS D O 1
ATOM 7544 N N . TYR D 4 611 ? 128.737 120.433 102.400 1.00 37.37 480 TYR D N 1
ATOM 7545 C CA . TYR D 4 611 ? 128.735 121.539 101.454 1.00 35.30 480 TYR D CA 1
ATOM 7546 C C . TYR D 4 611 ? 127.640 122.543 101.789 1.00 45.98 480 TYR D C 1
ATOM 7547 O O . TYR D 4 611 ? 127.781 123.738 101.506 1.00 52.75 480 TYR D O 1
ATOM 7556 N N . LEU D 4 612 ? 126.533 122.077 102.374 1.00 53.21 481 LEU D N 1
ATOM 7557 C CA . LEU D 4 612 ? 125.495 122.999 102.828 1.00 54.79 481 LEU D CA 1
ATOM 7558 C C . LEU D 4 612 ? 125.995 123.867 103.973 1.00 54.96 481 LEU D C 1
ATOM 7559 O O . LEU D 4 612 ? 125.922 125.099 103.906 1.00 56.57 481 LEU D O 1
ATOM 7564 N N . MET D 4 613 ? 126.538 123.241 105.020 1.00 48.83 482 MET D N 1
ATOM 7565 C CA . MET D 4 613 ? 126.930 123.986 106.209 1.00 48.52 482 MET D CA 1
ATOM 7566 C C . MET D 4 613 ? 128.125 124.889 105.946 1.00 49.40 482 MET D C 1
ATOM 7567 O O . MET D 4 613 ? 128.367 125.821 106.719 1.00 57.17 482 MET D O 1
ATOM 7572 N N . THR D 4 614 ? 128.876 124.627 104.875 1.00 37.18 483 THR D N 1
ATOM 7573 C CA . THR D 4 614 ? 129.939 125.528 104.456 1.00 38.82 483 THR D CA 1
ATOM 7574 C C . THR D 4 614 ? 129.381 126.831 103.898 1.00 47.55 483 THR D C 1
ATOM 7575 O O . THR D 4 614 ? 130.091 127.842 103.877 1.00 52.15 483 THR D O 1
ATOM 7579 N N . LEU D 4 615 ? 128.121 126.837 103.466 1.00 49.89 484 LEU D N 1
ATOM 7580 C CA . LEU D 4 615 ? 127.491 128.029 102.915 1.00 44.90 484 LEU D CA 1
ATOM 7581 C C . LEU D 4 615 ? 126.471 128.662 103.851 1.00 52.69 484 LEU D C 1
ATOM 7582 O O . LEU D 4 615 ? 126.274 129.881 103.799 1.00 54.91 484 LEU D O 1
ATOM 7587 N N . ILE D 4 616 ? 125.814 127.865 104.700 1.00 51.44 485 ILE D N 1
ATOM 7588 C CA . ILE D 4 616 ? 124.819 128.396 105.630 1.00 44.91 485 ILE D CA 1
ATOM 7589 C C . ILE D 4 616 ? 125.487 129.236 106.717 1.00 55.13 485 ILE D C 1
ATOM 7590 O O . ILE D 4 616 ? 124.853 130.117 107.312 1.00 62.31 485 ILE D O 1
ATOM 7595 N N . VAL D 4 617 ? 126.777 129.006 106.981 1.00 52.52 486 VAL D N 1
ATOM 7596 C CA . VAL D 4 617 ? 127.503 129.844 107.931 1.00 45.42 486 VAL D CA 1
ATOM 7597 C C . VAL D 4 617 ? 127.592 131.287 107.455 1.00 40.34 486 VAL D C 1
ATOM 7598 O O . VAL D 4 617 ? 127.703 132.203 108.276 1.00 44.48 486 VAL D O 1
ATOM 7602 N N . GLY D 4 618 ? 127.543 131.516 106.144 1.00 39.35 487 GLY D N 1
ATOM 7603 C CA . GLY D 4 618 ? 127.680 132.850 105.599 1.00 56.20 487 GLY D CA 1
ATOM 7604 C C . GLY D 4 618 ? 126.423 133.685 105.540 1.00 59.85 487 GLY D C 1
ATOM 7605 O O . GLY D 4 618 ? 126.502 134.870 105.204 1.00 66.90 487 GLY D O 1
ATOM 7606 N N . ILE D 4 619 ? 125.260 133.114 105.852 1.00 54.85 488 ILE D N 1
ATOM 7607 C CA . ILE D 4 619 ? 124.010 133.862 105.762 1.00 57.87 488 ILE D CA 1
ATOM 7608 C C . ILE D 4 619 ? 123.563 134.279 107.155 1.00 58.97 488 ILE D C 1
ATOM 7609 O O . ILE D 4 619 ? 122.424 134.717 107.348 1.00 64.39 488 ILE D O 1
ATOM 7614 N N . SER D 4 620 ? 124.454 134.148 108.138 1.00 51.99 489 SER D N 1
ATOM 7615 C CA . SER D 4 620 ? 124.127 134.552 109.499 1.00 52.70 489 SER D CA 1
ATOM 7616 C C . SER D 4 620 ? 124.251 136.053 109.717 1.00 47.11 489 SER D C 1
ATOM 7617 O O . SER D 4 620 ? 123.870 136.538 110.786 1.00 51.11 489 SER D O 1
ATOM 7620 N N . ALA D 4 621 ? 124.777 136.795 108.743 1.00 45.79 490 ALA D N 1
ATOM 7621 C CA . ALA D 4 621 ? 124.909 138.238 108.884 1.00 44.85 490 ALA D CA 1
ATOM 7622 C C . ALA D 4 621 ? 123.661 138.995 108.452 1.00 54.64 490 ALA D C 1
ATOM 7623 O O . ALA D 4 621 ? 123.567 140.200 108.710 1.00 63.28 490 ALA D O 1
ATOM 7625 N N . VAL D 4 622 ? 122.706 138.328 107.799 1.00 58.75 491 VAL D N 1
ATOM 7626 C CA . VAL D 4 622 ? 121.504 139.025 107.350 1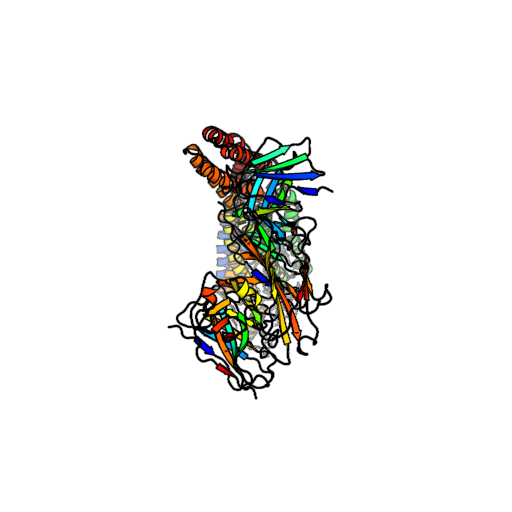.00 63.55 491 VAL D CA 1
ATOM 7627 C C . VAL D 4 622 ? 120.584 139.322 108.528 1.00 66.25 491 VAL D C 1
ATOM 7628 O O . VAL D 4 622 ? 119.775 140.257 108.474 1.00 69.36 491 VAL D O 1
ATOM 7632 N N . PHE D 4 623 ? 120.697 138.555 109.614 1.00 56.18 492 PHE D N 1
ATOM 7633 C CA . PHE D 4 623 ? 119.868 138.796 110.787 1.00 54.55 492 PHE D CA 1
ATOM 7634 C C . PHE D 4 623 ? 120.401 139.938 111.638 1.00 53.56 492 PHE D C 1
ATOM 7635 O O . PHE D 4 623 ? 119.684 140.433 112.513 1.00 60.78 492 PHE D O 1
ATOM 7643 N N . TRP D 4 624 ? 121.643 140.360 111.403 1.00 46.06 493 TRP D N 1
ATOM 7644 C CA . TRP D 4 624 ? 122.188 141.524 112.090 1.00 45.72 493 TRP D CA 1
ATOM 7645 C C . TRP D 4 624 ? 121.645 142.820 111.500 1.00 48.69 493 TRP D C 1
ATOM 7646 O O . TRP D 4 624 ? 121.493 143.816 112.215 1.00 54.78 493 TRP D O 1
ATOM 7657 N N . VAL D 4 625 ? 121.336 142.821 110.203 1.00 60.98 494 VAL D N 1
ATOM 7658 C CA . VAL D 4 625 ? 120.985 144.051 109.504 1.00 65.72 494 VAL D CA 1
ATOM 7659 C C . VAL D 4 625 ? 119.482 144.185 109.248 1.00 68.43 494 VAL D C 1
ATOM 7660 O O . VAL D 4 625 ? 118.992 145.314 109.093 1.00 68.60 494 VAL D O 1
#

Radius of gyration: 44.39 Å; Cα contacts (8 Å, |Δi|>4): 1980; chains: 4; bounding box: 50×85×141 Å

InterPro domains:
  IPR000539 Frizzled/Smoothened, 7TM [PF01534] (189-509)
  IPR000539 Frizzled/Smoothened, 7TM [PR00489] (201-223)
  IPR000539 Frizzled/Smoothened, 7TM [PR00489] (229-251)
  IPR000539 Frizzled/Smoothened, 7TM [PR00489] (284-308)
  IPR000539 Frizzled/Smoothened, 7TM [PR00489] (327-350)
  IPR000539 Frizzled/Smoothened, 7TM [PR00489] (372-394)
  IPR000539 Frizzled/Smoothened, 7TM [PR00489] (413-434)
  IPR000539 Frizzled/Smoothened, 7TM [PR00489] (475-495)
  IPR000539 Frizzled/Smoothened, 7TM [SM01330] (188-513)
  IPR015526 Frizzled/secreted frizzled-related protein [PTHR11309] (23-504)
  IPR017981 GPCR, family 2-like, 7TM [PS50261] (195-502)
  IPR020067 Frizzled domain [PF01392] (24-127)
  IPR020067 Frizzled domain [PS50038] (19-132)
  IPR020067 Frizzled domain [SM00063] (23-134)
  IPR026543 Frizzled-6, 7TM [cd15032] (188-508)
  IPR036790 Frizzled cysteine-rich domain superfamily [G3DSA:1.10.2000.10] (22-139)
  IPR036790 Frizzled cysteine-rich domain superfamily [SSF63501] (23-137)
  IPR041770 Frizzled 6, cysteine-rich domain [cd07450] (20-146)

GO terms:
  GO:0005515 protein binding (F, IPI)
  GO:1904693 midbrain morphogenesis (P, TAS)
  GO:0031625 ubiquitin protein ligase binding (F, IPI)
  GO:0005886 plasma membrane (C, TAS)
  GO:0035567 non-canonical Wnt signaling pathway (P, IDA)
  GO:0042813 Wnt receptor activity (F, IDA)
  GO:0000122 negative regulation of transcription by RNA polymerase II (P, IDA)
  GO:0090090 negative regulation of canonical Wnt signaling pathway (P, IMP)
  GO:0005886 plasma membrane (C, IDA)

Nearest PDB structures (foldseek):
  8xvl-assembly1_H  TM=9.716E-01  e=1.616E-35  Homo sapiens
  6usf-assembly1_K  TM=9.120E-01  e=7.089E-36  Homo sapiens
  8rqf-assembly1_H  TM=9.651E-01  e=4.900E-33  Homo sapiens
  7k8o-assembly1_H  TM=9.194E-01  e=7.899E-32  Homo sapiens
  7uvq-assembly1_D  TM=8.556E-01  e=3.842E-32  Homo sapiens

B-factor: mean 73.16, std 22.76, range [15.91, 152.84]

Secondary structure (P-SEA, 3-state):
cccccccccccccccccccccccccccccccccccccaaaaaaaaaaaaaaaaaaaaaaaaaaaacccccccccccaaaaaaaaaaaaaaaaaaaaaaccccccccccccccccccccccccccaaaaaaaaaaaaaaaaaaaaaaaaaaaaaaccccccaaaaaaaaaaaaaaaacaaaaaaaaaaacccccccccccccccccccccccccccaaaaaaaaaaaaaaaaaaaaaaaccaaaaaaaaaaaaaaaaaaaaaaaccccaaaaaaaaaaaaaaaaaaaaccaaaaaaaaaaaaaaaaaaaaaaacccaaaaaaaaccccccccccaaaaaaaacccccaaaaaaaaaaaaaacaaaaaaaaaaaaaaaacaaaaaaaaaaaaccccccccccccbbbbbbbcccaaaaaaaaccccccccccc/cccccccccccccccbbbbbbbbbcccccccbbbbbbbbcccbbbbbccccccccccccccccccccccccccccccbbbbbbcccccccbbbbbbbbbbccccccccccccccccbbbbbbbcccbbbbbbbbbbbccccccccbbbbbcccccccccbbbbbcccccccccccccccccccccbbbbbbbbbbcccccccbbbbbbccccccccbbbbbbbcc/cbbbbbbbcccccccbbbbbbbbbcccccccbbbbbbbbbccccccccccccccccbbbbcccccccbbbbbbccccbbbbbbcccccccccccccccccccccccccccccbbbbbbcc/cccccccccbbbbcccbbbbbbbbbccccccbbbbbcccccccccccccccccccccccccbbbbbcccbbbbbbcccccccbbbbbbbbcccccccccccbbbbbbbbbbbbbbbbbbcccaaaaaacbbbbbbbbccccccbbbbbbbcccccccccbbbbbbcccccccbbbbbbbbbbcccccccccbbbbbbbcccccbbbbbbccc

Foldseek 3Di:
DKAKAKDFADEDAAQDKTKMKIAIPDDAQQQWKKFKWWAAVVGDIDGFWIFHPNPTDTDTDPVCPPFKDKADDRVRRMIMIMGGRHHQRRFTWMKMFIAGDDDDDRNVDGGDHIYPTHTHGHDNDDFDDWDKAWDADACPQPAQFKDKTWMKTWFGDDQDKDKDKPNPPDDPAKDKDHWDADPVRGIITIIMGIQTHPQSVPDWIWIFMQDVVNRDGDIDIDHHD/DWAKDKDDADEDEAFDKTKIKIAIPDDAQQQKKKWKWKQDPPDGTHTAWIQGHQNPDIDGDPVHPPQWDKDDDRVRRMIIIIGGRGDQVRQIFMAMFIQPDRVRPRPTDHGHDGGGHHYD/DWDKEWPQQEAEEAAFAKDKTKIFIPDQAAQAKWKWWDAPPDDIDTADGSQADGDPPDDPQWGGDDDTRMIMIMRRGHHPVRFTWMKMWGPPDPPPIDIYPIHGYAYDDDFDDWDKDKDFFDPVQLVVFKGKIKIKTDFGADPPKDKFKQQPNDTDDDQKDKDKDAQDPPRRGMMMMIMGMDGNVRVPPGFKIWMWMDDPPDPGTDIDMDTD/DDFDAFPPQFAPDDWADDAPPHGRHFAFLQNPQPDDDCLVVLLVVLLVLLVVLLCQLVVVLVVCVVVVPPQFPLRPLVNLLSVLLNQQSVLLVVLSVCASPPLWHQDDPPHPGSGGGDFFDPDPPALVLALSNQLSLLLSLVSLLVNLVSLLCCQQVVDDRVVVVVCPVVSCCCSNPVSVVLSVVCNVNRQKTGDNSGGHIYHDPRDLVTCVVPNLVSNVVSVVSSVVSLVSRVVNVVVCVVLLVLLVVLVVLLVVLLVVLLPDWDLPVVLVSLVSNLVSLVVNLVSCPVQQNVLSVVLSVLSVVLNVVSVVGDRVVSNVSSVVSCVSVCPGHVVVSVVCVCVVVPCVVVVVLSCQLCVQQVVLVVLLSVLSVVCNVCVSLQSLQVLLVPQPPGPHTCPPPSDGDDRDDPVRVVSNSSSSSSNSSSCSVND

Solvent-accessible surface area: 45713 Å² total; per-residue (Å²): 183,44,98,3,64,15,62,38,36,29,92,27,113,57,50,25,70,22,113,1,29,0,41,3,62,58,23,76,1,67,98,38,0,2,0,0,0,14,19,19,89,83,135,23,9,72,18,0,0,4,16,2,33,73,86,50,18,75,6,36,14,135,62,0,116,80,28,9,57,11,55,31,45,68,109,132,33,8,0,44,1,49,4,68,61,5,125,62,104,1,32,0,28,1,11,0,0,26,2,3,54,41,82,36,91,62,2,25,64,2,0,15,82,27,2,120,20,23,101,8,26,23,6,86,40,92,70,84,28,16,44,24,25,37,11,11,10,38,81,171,31,61,88,67,36,75,10,3,0,0,5,8,5,14,44,0,11,14,73,83,28,64,29,28,5,35,97,46,79,38,118,98,45,48,38,65,4,66,28,32,96,48,130,74,32,18,30,11,14,14,4,6,1,52,21,71,42,70,76,11,33,117,87,76,12,39,2,27,2,41,1,139,68,24,129,28,149,74,43,17,124,8,95,73,128,158,20,104,10,113,28,57,44,22,40,141,27,137,64,59,18,77,41,148,1,8,0,39,18,54,66,82,88,5,63,99,53,3,7,2,5,0,35,21,13,112,95,143,111,67,59,20,0,0,2,7,22,71,92,63,76,6,34,12,44,13,112,69,1,94,69,61,1,80,20,58,46,57,80,99,60,24,14,3,70,0,70,1,76,74,5,107,38,137,17,57,3,56,1,14,1,0,15,2,34,38,66,163,25,9,1,28,21,94,81,97,41,160,22,19,116,5,72,0,96,133,4,112,4,72,7,107,38,64,51,25,21,7,47,87,60,75,154,3,69,0,63,0,116,1,70,44,73,1,0,8,0,0,0,2,0,23,15,48,116,87,51,29,5,94,1,0,0,25,15,1,78,35,68,32,94,81,19,50,94,49,7,48,16,55,86,94,50,30,54,1,34,0,15,0,61,47,2,78,90,117,1,48,10,22,0,2,0,0,0,0,2,2,18,24,27,11,30,18,5,105,2,0,78,12,20,54,41,65,31,12,22,57,11,54,7,24,22,4,26,17,12,91,50,4,73,148,70,21,56,5,6,6,6,0,1,0,23,60,0,1,4,78,54,12,72,7,47,5,59,4,66,141,33,129,53,93,79,79,51,93,76,15,51,21,129,38,43,108,191,58,13,3,4,1,8,1,0,20,4,52,25,62,113,83,53,12,97,94,89,125,31,1,15,0,20,0,13,0,3,13,26,18,62,71,46,78,71,73,26,111,135,197,46,104,123,6,27,160,32,10,49,38,72,43,36,104,15,73,86,10,30,61,53,81,42,5,8,5,12,13,66,8,42,40,14,126,90,113,52,44,114,111,4,68,46,49,3,3,95,16,0,92,123,0,36,88,7,0,49,103,0,67,119,43,4,80,142,84,69,126,200,66,98,11,21,27,60,1,0,22,71,1,1,35,0,6,4,52,1,1,70,2,7,51,49,1,81,115,84,13,76,66,53,8,0,60,100,62,96,123,136,28,137,87,2,26,10,3,16,20,4,36,138,71,170,44,3,26,83,21,0,72,78,2,1,36,32,18,4,0,0,1,15,1,1,13,8,2,0,41,0,5,49,28,24,1,22,152,115,78,67,34,105,37,0,78,133,78,16,108,174,21,51,64,81,0,71,30,63,1,16,133,27,6,90,57,1,63,84,88,52,36,2,2,0,5,31,21,3,10,2,2,28,2,4,22,34,6,43,66,0,7,117,132,40,5,3,80,20,7,51,106,12,23,154,51,0,52,60,31,25,99,34,0,64,118,34,1,70,104,18,72,120,71,62,46,65,14,99,91,22,21,101,42,0,46,63,14,7,121,68,8,96,153,40,106,96,34,62,77,10,78,60,8,0,7,92,0,2,8,4,1,1,28,1,27,101,28,75,153,158,83,29,102,117,3,9,32,78,0,2,27,35,0,28,57,0,0,65,43,4,44,110,55,94,52,182,84,1,41,48,15,1,98,86,0,89,91,12,16,101,70,106,0,53,94,63,39,95,116,20,172,69,82,24,126,67,30,92,137,17,39,100,66,4,36,65,5,7,33,74,0,27,101,7,2,84,59,5,17,34,4,24,66,70,9,25,105,42,27,119,49,16,28,26,8,33,15,26,92,26,27,196,119,52,133,102,8,9,80,177,87,33,193,38,155,44,129,9,95,76,66,59,21,25,64,28,9,42,29,15,4,45,2,1,23,3,0,46,133,28,78

Organism: Homo sapiens (NCBI:txid9606)

Sequence (988 aa):
EVQLVESGGGLVQPGGSLRLSCAASGFNVVDFSLHWVRQAPGKGLEWVAYISSSSGSTSYADSVKGRFTISADTSKNTAYLQMNSLRAEDTAVYYCARWGYWPGEPWWKAFDYWGQGTLVTVSSASTKGPSVFPLAPSSKSTSGGTAALGCLVKDYFPEPVTVSWNSGALTSGVHTFPAVLQSSGLYSLSSVVTVPSSSLGTQTYICNVNHKPSNTKVDKKVEPKQVQLQESGGGLVQPGGSLRLSCAASGRTISRYAMSWFRQAPGKEREFVAVARRSGDGAFYADSVQGRFTVSRDDAKNTVYLQMNSLKPEDTAVYYCAIDSDTFYSGSYDYWGQGTQVTVSDIQMTQSPSSLSASVGDRVTITCRASQSVSSAVAWYQQKPGKAPKLLIYSASSLYSGVPSRFSGSRSGTDFTLTISSLQPEDFATYYCQQYLYYSLVTFGQGTKVEIKRTVAAPSVFIFPPSDSQLKSGTASVVCLLNNFYPREAKVQWKVDNALQSGNSQESVTEQDSKDSTYSLSSTLTLSKADYEKHKVYACEVTHQGLSSPVTKSFNRIGFWCPRHLKTSGGQGYKFLGIDQCAPPCPNMYFKSDELEFAKSFIGTVSIFCLCATLFTFLTFLIDVRRFRYPERPIIYYSVCYSIVSLMYFIGFLLGDSTACNKADEKLELGDTVVLGSQNKACTVLFMLLYFFTMAGTVWWVILTITWFLAAGRKWSCEAIEQKAVWFHAVAWGTPGFLTVMLLAMNKVEGDNISGVCFVGLYDLDASRYFVLLPLCLCVFVGLSLLLAGIISLNHARRQLADLEDNWETLNDNLKVIEKADNAAQVKDALTKMRAAALDAQKATMKDFRHGFDILVGQIDDALKLANEGKVKEAQAAAEQLKTTRNAYIQKYLERARSTLEKLKKFMIRIGVFSGLYLVPLVTLLGCYVYEQVNRITWEITWVSDHCRQYHIPCPYQAKAKARPELALFMIKYLMTLIVGISAVFWV